Protein AF-0000000067841902 (afdb_homodimer)

Organism: Pseudomonas putida (strain ATCC 47054 / DSM 6125 / CFBP 8728 / NCIMB 11950 / KT2440) (NCBI:txid160488)

Nearest PDB structures (foldseek):
  2zc0-assembly1_A  TM=8.893E-01  e=3.489E-27  Thermococcus litoralis
  8tn2-assembly1_A  TM=8.831E-01  e=3.222E-26  Streptomyces hygroscopicus
  2gb3-assembly3_E  TM=8.102E-01  e=1.786E-22  Thermotoga maritima
  9kau-assembly1_B  TM=8.453E-01  e=4.635E-19  Bacillus cereus ATCC 14579
  5yhv-assembly1_D  TM=8.292E-01  e=5.454E-19  Mycobacterium tuberculosis H37Rv

Structure (mmCIF, N/CA/C/O backbone):
data_AF-0000000067841902-model_v1
#
loop_
_entity.id
_entity.type
_entity.pdbx_description
1 polymer 'Transcriptional regulator, GntR family'
#
loop_
_atom_site.group_PDB
_atom_site.id
_atom_site.type_symbol
_atom_site.label_atom_id
_atom_site.label_alt_id
_atom_site.label_comp_id
_atom_site.label_asym_id
_atom_site.label_entity_id
_atom_site.label_seq_id
_atom_site.pdbx_PDB_ins_code
_atom_site.Cartn_x
_atom_site.Cartn_y
_atom_site.Cartn_z
_atom_site.occupancy
_atom_site.B_iso_or_equiv
_atom_site.auth_seq_id
_atom_site.auth_comp_id
_atom_site.auth_asym_id
_atom_site.auth_atom_id
_atom_site.pdbx_PDB_model_num
ATOM 1 N N . MET A 1 1 ? -33.656 -18.562 22.078 1 69 1 MET A N 1
ATOM 2 C CA . MET A 1 1 ? -34.062 -18.328 20.703 1 69 1 MET A CA 1
ATOM 3 C C . MET A 1 1 ? -34.375 -16.859 20.469 1 69 1 MET A C 1
ATOM 5 O O . MET A 1 1 ? -34.781 -16.156 21.391 1 69 1 MET A O 1
ATOM 9 N N . PHE A 1 2 ? -33.844 -16.234 19.453 1 79.75 2 PHE A N 1
ATOM 10 C CA . PHE A 1 2 ? -34.125 -14.82 19.188 1 79.75 2 PHE A CA 1
ATOM 11 C C . PHE A 1 2 ? -35.312 -14.656 18.25 1 79.75 2 PHE A C 1
ATOM 13 O O . PHE A 1 2 ? -35.812 -15.641 17.703 1 79.75 2 PHE A O 1
ATOM 20 N N . GLU A 1 3 ? -35.969 -13.414 18.406 1 83.56 3 GLU A N 1
ATOM 21 C CA . GLU A 1 3 ? -37.125 -13.117 17.609 1 83.56 3 GLU A CA 1
ATOM 22 C C . GLU A 1 3 ? -36.75 -12.398 16.312 1 83.56 3 GLU A C 1
ATOM 24 O O . GLU A 1 3 ? -35.812 -11.609 16.281 1 83.56 3 GLU A O 1
ATOM 29 N N . LEU A 1 4 ? -37.406 -12.844 15.258 1 86.44 4 LEU A N 1
ATOM 30 C CA . LEU A 1 4 ? -37.25 -12.172 13.977 1 86.44 4 LEU A CA 1
ATOM 31 C C . LEU A 1 4 ? -38.406 -11.203 13.711 1 86.44 4 LEU A C 1
ATOM 33 O O . LEU A 1 4 ? -39.531 -11.484 14.07 1 86.44 4 LEU A O 1
ATOM 37 N N . HIS A 1 5 ? -38.094 -10.102 13.188 1 84.25 5 HIS A N 1
ATOM 38 C CA . HIS A 1 5 ? -39.094 -9.07 12.883 1 84.25 5 HIS A CA 1
ATOM 39 C C . HIS A 1 5 ? -39.125 -8.781 11.383 1 84.25 5 HIS A C 1
ATOM 41 O O . HIS A 1 5 ? -38.438 -7.879 10.906 1 84.25 5 HIS A O 1
ATOM 47 N N . PRO A 1 6 ? -39.969 -9.43 10.656 1 80.75 6 PRO A N 1
ATOM 48 C CA . PRO A 1 6 ? -40.031 -9.25 9.203 1 80.75 6 PRO A CA 1
ATOM 49 C C . PRO A 1 6 ? -40.375 -7.816 8.797 1 80.75 6 PRO A C 1
ATOM 51 O O . PRO A 1 6 ? -40.062 -7.395 7.684 1 80.75 6 PRO A O 1
ATOM 54 N N . ASP A 1 7 ? -40.906 -7.043 9.719 1 77.25 7 ASP A N 1
ATOM 55 C CA . ASP A 1 7 ? -41.344 -5.684 9.398 1 77.25 7 ASP A CA 1
ATOM 56 C C . ASP A 1 7 ? -40.25 -4.676 9.742 1 77.25 7 ASP A C 1
ATOM 58 O O . ASP A 1 7 ? -40.406 -3.473 9.531 1 77.25 7 ASP A O 1
ATOM 62 N N . SER A 1 8 ? -39.188 -5.246 10.219 1 76.88 8 SER A N 1
ATOM 63 C CA . SER A 1 8 ? -38.094 -4.379 10.578 1 76.88 8 SER A CA 1
ATOM 64 C C . SER A 1 8 ? -37.312 -3.918 9.344 1 76.88 8 SER A C 1
ATOM 66 O O . SER A 1 8 ? -37.375 -4.551 8.289 1 76.88 8 SER A O 1
ATOM 68 N N . SER A 1 9 ? -36.75 -2.754 9.383 1 77.25 9 SER A N 1
ATOM 69 C CA . SER A 1 9 ? -35.906 -2.232 8.32 1 77.25 9 SER A CA 1
ATOM 70 C C . SER A 1 9 ? -34.625 -3.078 8.148 1 77.25 9 SER A C 1
ATOM 72 O O . SER A 1 9 ? -34 -3.045 7.098 1 77.25 9 SER A O 1
ATOM 74 N N . THR A 1 10 ? -34.438 -3.949 9.055 1 76.69 10 THR A N 1
ATOM 75 C CA . THR A 1 10 ? -33.281 -4.832 8.984 1 76.69 10 THR A CA 1
ATOM 76 C C . THR A 1 10 ? -33.625 -6.113 8.234 1 76.69 10 THR A C 1
ATOM 78 O O . THR A 1 10 ? -34.562 -6.816 8.586 1 76.69 10 THR A O 1
ATOM 81 N N . PRO A 1 11 ? -32.938 -6.336 7.188 1 78.81 11 PRO A N 1
ATOM 82 C CA . PRO A 1 11 ? -33.219 -7.578 6.457 1 78.81 11 PRO A CA 1
ATOM 83 C C . PRO A 1 11 ? -33.188 -8.812 7.359 1 78.81 11 PRO A C 1
ATOM 85 O O . PRO A 1 11 ? -32.375 -8.867 8.305 1 78.81 11 PRO A O 1
ATOM 88 N N . LEU A 1 12 ? -34.031 -9.734 7.047 1 86.12 12 LEU A N 1
ATOM 89 C CA . LEU A 1 12 ? -34.188 -10.945 7.848 1 86.12 12 LEU A CA 1
ATOM 90 C C . LEU A 1 12 ? -32.875 -11.68 8.008 1 86.12 12 LEU A C 1
ATOM 92 O O . LEU A 1 12 ? -32.562 -12.203 9.078 1 86.12 12 LEU A O 1
ATOM 96 N N . VAL A 1 13 ? -32.094 -11.664 6.914 1 85.38 13 VAL A N 1
ATOM 97 C CA . VAL A 1 13 ? -30.781 -12.328 6.957 1 85.38 13 VAL A CA 1
ATOM 98 C C . VAL A 1 13 ? -29.938 -11.727 8.07 1 85.38 13 VAL A C 1
ATOM 100 O O . VAL A 1 13 ? -29.312 -12.453 8.852 1 85.38 13 VAL A O 1
ATOM 103 N N . ASN A 1 14 ? -29.922 -10.453 8.172 1 84.38 14 ASN A N 1
ATOM 104 C CA . ASN A 1 14 ? -29.141 -9.773 9.188 1 84.38 14 ASN A CA 1
ATOM 105 C C . ASN A 1 14 ? -29.672 -10.039 10.594 1 84.38 14 ASN A C 1
ATOM 107 O O . ASN A 1 14 ? -28.891 -10.156 11.547 1 84.38 14 ASN A O 1
ATOM 111 N N . GLN A 1 15 ? -30.922 -10.125 10.695 1 85.06 15 GLN A N 1
ATOM 112 C CA . GLN A 1 15 ? -31.531 -10.422 11.984 1 85.06 15 GLN A CA 1
ATOM 113 C C . GLN A 1 15 ? -31.125 -11.812 12.477 1 85.06 15 GLN A C 1
ATOM 115 O O . GLN A 1 15 ? -30.844 -12.008 13.656 1 85.06 15 GLN A O 1
ATOM 120 N N . ILE A 1 16 ? -31.094 -12.703 11.547 1 88.88 16 ILE A N 1
ATOM 121 C CA . ILE A 1 16 ? -30.703 -14.07 11.883 1 88.88 16 ILE A CA 1
ATOM 122 C C . ILE A 1 16 ? -29.25 -14.078 12.344 1 88.88 16 ILE A C 1
ATOM 124 O O . ILE A 1 16 ? -28.922 -14.672 13.375 1 88.88 16 ILE A O 1
ATOM 128 N N . ILE A 1 17 ? -28.469 -13.422 11.562 1 85.81 17 ILE A N 1
ATOM 129 C CA . ILE A 1 17 ? -27.031 -13.367 11.883 1 85.81 17 ILE A CA 1
ATOM 130 C C . ILE A 1 17 ? -26.844 -12.742 13.258 1 85.81 17 ILE A C 1
ATOM 132 O O . ILE A 1 17 ? -26.125 -13.305 14.102 1 85.81 17 ILE A O 1
ATOM 136 N N . ASP A 1 18 ? -27.469 -11.625 13.461 1 82.62 18 ASP A N 1
ATOM 137 C CA . ASP A 1 18 ? -27.344 -10.93 14.742 1 82.62 18 ASP A CA 1
ATOM 138 C C . ASP A 1 18 ? -27.875 -11.789 15.891 1 82.62 18 ASP A C 1
ATOM 140 O O . ASP A 1 18 ? -27.266 -11.82 16.969 1 82.62 18 ASP A O 1
ATOM 144 N N . GLY A 1 19 ? -28.984 -12.375 15.688 1 87.12 19 GLY A N 1
ATOM 145 C CA . GLY A 1 19 ? -29.562 -13.242 16.688 1 87.12 19 GLY A CA 1
ATOM 146 C C . GLY A 1 19 ? -28.656 -14.398 17.078 1 87.12 19 GLY A C 1
ATOM 147 O O . GLY A 1 19 ? -28.438 -14.648 18.266 1 87.12 19 GLY A O 1
ATOM 148 N N . LEU A 1 20 ? -28.109 -15.062 16.109 1 88.19 20 LEU A N 1
ATOM 149 C CA . LEU A 1 20 ? -27.219 -16.188 16.391 1 88.19 20 LEU A CA 1
ATOM 150 C C . LEU A 1 20 ? -25.922 -15.719 17.031 1 88.19 20 LEU A C 1
ATOM 152 O O . LEU A 1 20 ? -25.406 -16.375 17.953 1 88.19 20 LEU A O 1
ATOM 156 N N . ARG A 1 21 ? -25.453 -14.609 16.516 1 85.12 21 ARG A N 1
ATOM 157 C CA . ARG A 1 21 ? -24.25 -14.023 17.109 1 85.12 21 ARG A CA 1
ATOM 158 C C . ARG A 1 21 ? -24.453 -13.758 18.609 1 85.12 21 ARG A C 1
ATOM 160 O O . ARG A 1 21 ? -23.578 -14.031 19.422 1 85.12 21 ARG A O 1
ATOM 167 N N . GLU A 1 22 ? -25.578 -13.211 18.844 1 82.5 22 GLU A N 1
ATOM 168 C CA . GLU A 1 22 ? -25.906 -12.914 20.25 1 82.5 22 GLU A CA 1
ATOM 169 C C . GLU A 1 22 ? -25.953 -14.188 21.078 1 82.5 22 GLU A C 1
ATOM 171 O O . GLU A 1 22 ? -25.453 -14.211 22.219 1 82.5 22 GLU A O 1
ATOM 176 N N . LEU A 1 23 ? -26.5 -15.203 20.578 1 87.31 23 LEU A N 1
ATOM 177 C CA . LEU A 1 23 ? -26.594 -16.469 21.297 1 87.31 23 LEU A CA 1
ATOM 178 C C . LEU A 1 23 ? -25.203 -17.078 21.516 1 87.31 23 LEU A C 1
ATOM 180 O O . LEU A 1 23 ? -24.953 -17.688 22.547 1 87.31 23 LEU A O 1
ATOM 184 N N . ILE A 1 24 ? -24.375 -16.828 20.562 1 83.31 24 ILE A N 1
ATOM 185 C CA . ILE A 1 24 ? -23.016 -17.344 20.672 1 83.31 24 ILE A CA 1
ATOM 186 C C . ILE A 1 24 ? -22.219 -16.516 21.672 1 83.31 24 ILE A C 1
ATOM 188 O O . ILE A 1 24 ? -21.531 -17.062 22.531 1 83.31 24 ILE A O 1
ATOM 192 N N . ASP A 1 25 ? -22.406 -15.219 21.594 1 77 25 ASP A N 1
ATOM 193 C CA . ASP A 1 25 ? -21.656 -14.289 22.438 1 77 25 ASP A CA 1
ATOM 194 C C . ASP A 1 25 ? -22.047 -14.445 23.906 1 77 25 ASP A C 1
ATOM 196 O O . ASP A 1 25 ? -21.188 -14.344 24.781 1 77 25 ASP A O 1
ATOM 200 N N . ASN A 1 26 ? -23.297 -14.719 24.062 1 77.81 26 ASN A N 1
ATOM 201 C CA . ASN A 1 26 ? -23.781 -14.852 25.438 1 77.81 26 ASN A CA 1
ATOM 202 C C . ASN A 1 26 ? -23.688 -16.297 25.922 1 77.81 26 ASN A C 1
ATOM 204 O O . ASN A 1 26 ? -24.219 -16.625 26.984 1 77.81 26 ASN A O 1
ATOM 208 N N . GLN A 1 27 ? -23.078 -17.172 25.109 1 80.88 27 GLN A N 1
ATOM 209 C CA . GLN A 1 27 ? -22.75 -18.562 25.422 1 80.88 27 GLN A CA 1
ATOM 210 C C . GLN A 1 27 ? -24 -19.391 25.594 1 80.88 27 GLN A C 1
ATOM 212 O O . GLN A 1 27 ? -23.984 -20.438 26.25 1 80.88 27 GLN A O 1
ATOM 217 N N . THR A 1 28 ? -25.109 -18.859 25.172 1 83.38 28 THR A N 1
ATOM 218 C CA . THR A 1 28 ? -26.297 -19.703 25.062 1 83.38 28 THR A CA 1
ATOM 219 C C . THR A 1 28 ? -26.031 -20.859 24.094 1 83.38 28 THR A C 1
ATOM 221 O O . THR A 1 28 ? -26.438 -21.984 24.344 1 83.38 28 THR A O 1
ATOM 224 N N . LEU A 1 29 ? -25.438 -20.453 23.016 1 85.94 29 LEU A N 1
ATOM 225 C CA . LEU A 1 29 ? -24.875 -21.453 22.125 1 85.94 29 LEU A CA 1
ATOM 226 C C . LEU A 1 29 ? -23.391 -21.641 22.391 1 85.94 29 LEU A C 1
ATOM 228 O O . LEU A 1 29 ? -22.578 -20.766 22.109 1 85.94 29 LEU A O 1
ATOM 232 N N . LYS A 1 30 ? -23 -22.672 23 1 81.5 30 LYS A N 1
ATOM 233 C CA . LYS A 1 30 ? -21.625 -22.953 23.422 1 81.5 30 LYS A CA 1
ATOM 234 C C . LYS A 1 30 ? -20.766 -23.344 22.219 1 81.5 30 LYS A C 1
ATOM 236 O O . LYS A 1 30 ? -21.281 -23.812 21.203 1 81.5 30 LYS A O 1
ATOM 241 N N . PRO A 1 31 ? -19.484 -23.062 22.359 1 81.12 31 PRO A N 1
ATOM 242 C CA . PRO A 1 31 ? -18.578 -23.531 21.297 1 81.12 31 PRO A CA 1
ATOM 243 C C . PRO A 1 31 ? -18.734 -25.016 21 1 81.12 31 PRO A C 1
ATOM 245 O O . PRO A 1 31 ? -18.797 -25.828 21.922 1 81.12 31 PRO A O 1
ATOM 248 N N . GLY A 1 32 ? -18.922 -25.266 19.703 1 83.56 32 GLY A N 1
ATOM 249 C CA . GLY A 1 32 ? -19.047 -26.656 19.281 1 83.56 32 GLY A CA 1
ATOM 250 C C . GLY A 1 32 ? -20.5 -27.125 19.219 1 83.56 32 GLY A C 1
ATOM 251 O O . GLY A 1 32 ? -20.781 -28.203 18.703 1 83.56 32 GLY A O 1
ATOM 252 N N . ALA A 1 33 ? -21.406 -26.375 19.734 1 87.81 33 ALA A N 1
ATOM 253 C CA . ALA A 1 33 ? -22.812 -26.75 19.766 1 87.81 33 ALA A CA 1
ATOM 254 C C . ALA A 1 33 ? -23.406 -26.781 18.359 1 87.81 33 ALA A C 1
ATOM 256 O O . ALA A 1 33 ? -23.062 -25.953 17.516 1 87.81 33 ALA A O 1
ATOM 257 N N . LYS A 1 34 ? -24.172 -27.781 18.109 1 90.88 34 LYS A N 1
ATOM 258 C CA . LYS A 1 34 ? -24.859 -27.859 16.828 1 90.88 34 LYS A CA 1
ATOM 259 C C . LYS A 1 34 ? -26.016 -26.859 16.75 1 90.88 34 LYS A C 1
ATOM 261 O O . LYS A 1 34 ? -26.781 -26.719 17.703 1 90.88 34 LYS A O 1
ATOM 266 N N . VAL A 1 35 ? -26.078 -26.141 15.672 1 91 35 VAL A N 1
ATOM 267 C CA . VAL A 1 35 ? -27.188 -25.234 15.453 1 91 35 VAL A CA 1
ATOM 268 C C . VAL A 1 35 ? -28.25 -25.906 14.602 1 91 35 VAL A C 1
ATOM 270 O O . VAL A 1 35 ? -27.984 -26.922 13.938 1 91 35 VAL A O 1
ATOM 273 N N . PRO A 1 36 ? -29.5 -25.406 14.68 1 90.44 36 PRO A N 1
ATOM 274 C CA . PRO A 1 36 ? -30.547 -26.031 13.875 1 90.44 36 PRO A CA 1
ATOM 275 C C . PRO A 1 36 ? -30.188 -26.125 12.391 1 90.44 36 PRO A C 1
ATOM 277 O O . PRO A 1 36 ? -29.469 -25.266 11.875 1 90.44 36 PRO A O 1
ATOM 280 N N . SER A 1 37 ? -30.547 -27.234 11.812 1 90.25 37 SER A N 1
ATOM 281 C CA . SER A 1 37 ? -30.359 -27.359 10.375 1 90.25 37 SER A CA 1
ATOM 282 C C . SER A 1 37 ? -31.078 -26.234 9.625 1 90.25 37 SER A C 1
ATOM 284 O O . SER A 1 37 ? -31.938 -25.562 10.188 1 90.25 37 SER A O 1
ATOM 286 N N . ILE A 1 38 ? -30.688 -26.031 8.445 1 90.5 38 ILE A N 1
ATOM 287 C CA . ILE A 1 38 ? -31.25 -24.984 7.613 1 90.5 38 ILE A CA 1
ATOM 288 C C . ILE A 1 38 ? -32.781 -25.156 7.531 1 90.5 38 ILE A C 1
ATOM 290 O O . ILE A 1 38 ? -33.531 -24.188 7.738 1 90.5 38 ILE A O 1
ATOM 294 N N . ARG A 1 39 ? -33.25 -26.391 7.289 1 88.5 39 ARG A N 1
ATOM 295 C CA . ARG A 1 39 ? -34.688 -26.672 7.156 1 88.5 39 ARG A CA 1
ATOM 296 C C . ARG A 1 39 ? -35.406 -26.5 8.492 1 88.5 39 ARG A C 1
ATOM 298 O O . ARG A 1 39 ? -36.5 -25.922 8.547 1 88.5 39 ARG A O 1
ATOM 305 N N . ALA A 1 40 ? -34.781 -26.953 9.531 1 91.69 40 ALA A N 1
ATOM 306 C CA . ALA A 1 40 ? -35.375 -26.844 10.852 1 91.69 40 ALA A CA 1
ATOM 307 C C . ALA A 1 40 ? -35.5 -25.391 11.281 1 91.69 40 ALA A C 1
ATOM 309 O O . ALA A 1 40 ? -36.531 -24.984 11.852 1 91.69 40 ALA A O 1
ATOM 310 N N . PHE A 1 41 ? -34.438 -24.594 11.031 1 92.94 41 PHE A N 1
ATOM 311 C CA . PHE A 1 41 ? -34.469 -23.188 11.383 1 92.94 41 PHE A CA 1
ATOM 312 C C . PHE A 1 41 ? -35.562 -22.453 10.602 1 92.94 41 PHE A C 1
ATOM 314 O O . PHE A 1 41 ? -36.312 -21.672 11.172 1 92.94 41 PHE A O 1
ATOM 321 N N . ALA A 1 42 ? -35.531 -22.672 9.328 1 91.94 42 ALA A N 1
ATOM 322 C CA . ALA A 1 42 ? -36.5 -22.031 8.461 1 91.94 42 ALA A CA 1
ATOM 323 C C . ALA A 1 42 ? -37.938 -22.328 8.93 1 91.94 42 ALA A C 1
ATOM 325 O O . ALA A 1 42 ? -38.781 -21.438 8.953 1 91.94 42 ALA A O 1
ATOM 326 N N . ALA A 1 43 ? -38.156 -23.562 9.312 1 90.12 43 ALA A N 1
ATOM 327 C CA . ALA A 1 43 ? -39.469 -23.984 9.789 1 90.12 43 ALA A CA 1
ATOM 328 C C . ALA A 1 43 ? -39.812 -23.312 11.117 1 90.12 43 ALA A C 1
ATOM 330 O O . ALA A 1 43 ? -40.938 -22.828 11.312 1 90.12 43 ALA A O 1
ATOM 331 N N . SER A 1 44 ? -38.875 -23.266 11.977 1 89.88 44 SER A N 1
ATOM 332 C CA . SER A 1 44 ? -39.094 -22.75 13.32 1 89.88 44 SER A CA 1
ATOM 333 C C . SER A 1 44 ? -39.344 -21.25 13.289 1 89.88 44 SER A C 1
ATOM 335 O O . SER A 1 44 ? -40.125 -20.734 14.102 1 89.88 44 SER A O 1
ATOM 337 N N . TYR A 1 45 ? -38.719 -20.547 12.375 1 89.81 45 TYR A N 1
ATOM 338 C CA . TYR A 1 45 ? -38.812 -19.094 12.383 1 89.81 45 TYR A CA 1
ATOM 339 C C . TYR A 1 45 ? -39.688 -18.594 11.227 1 89.81 45 TYR A C 1
ATOM 341 O O . TYR A 1 45 ? -39.844 -17.391 11.039 1 89.81 45 TYR A O 1
ATOM 349 N N . SER A 1 46 ? -40.219 -19.547 10.484 1 88 46 SER A N 1
ATOM 350 C CA . SER A 1 46 ? -41.094 -19.25 9.359 1 88 46 SER A CA 1
ATOM 351 C C . SER A 1 46 ? -40.438 -18.281 8.375 1 88 46 SER A C 1
ATOM 353 O O . SER A 1 46 ? -41 -17.266 8.016 1 88 46 SER A O 1
ATOM 355 N N . VAL A 1 47 ? -39.188 -18.609 7.992 1 90 47 VAL A N 1
ATOM 356 C CA . VAL A 1 47 ? -38.469 -17.859 6.984 1 90 47 VAL A CA 1
ATOM 357 C C . VAL A 1 47 ? -38.031 -18.781 5.852 1 90 47 VAL A C 1
ATOM 359 O O . VAL A 1 47 ? -38.094 -20.016 5.984 1 90 47 VAL A O 1
ATOM 362 N N . SER A 1 48 ? -37.781 -18.203 4.734 1 89 48 SER A N 1
ATOM 363 C CA . SER A 1 48 ? -37.344 -19 3.584 1 89 48 SER A CA 1
ATOM 364 C C . SER A 1 48 ? -36.031 -19.719 3.859 1 89 48 SER A C 1
ATOM 366 O O . SER A 1 48 ? -35.188 -19.219 4.605 1 89 48 SER A O 1
ATOM 368 N N . THR A 1 49 ? -35.906 -20.953 3.279 1 89.31 49 THR A N 1
ATOM 369 C CA . THR A 1 49 ? -34.656 -21.703 3.391 1 89.31 49 THR A CA 1
ATOM 370 C C . THR A 1 49 ? -33.5 -20.906 2.777 1 89.31 49 THR A C 1
ATOM 372 O O . THR A 1 49 ? -32.344 -20.984 3.248 1 89.31 49 THR A O 1
ATOM 375 N N . PHE A 1 50 ? -33.812 -20.109 1.82 1 86.25 50 PHE A N 1
ATOM 376 C CA . PHE A 1 50 ? -32.781 -19.297 1.166 1 86.25 50 PHE A CA 1
ATOM 377 C C . PHE A 1 50 ? -32.219 -18.266 2.129 1 86.25 50 PHE A C 1
ATOM 379 O O . PHE A 1 50 ? -31.016 -18.016 2.141 1 86.25 50 PHE A O 1
ATOM 386 N N . THR A 1 51 ? -33.094 -17.672 2.834 1 87.38 51 THR A N 1
ATOM 387 C CA . THR A 1 51 ? -32.719 -16.672 3.826 1 87.38 51 THR A CA 1
ATOM 388 C C . THR A 1 51 ? -31.797 -17.297 4.883 1 87.38 51 THR A C 1
ATOM 390 O O . THR A 1 51 ? -30.797 -16.688 5.285 1 87.38 51 THR A O 1
ATOM 393 N N . VAL A 1 52 ? -32.094 -18.516 5.301 1 88.62 52 VAL A N 1
ATOM 394 C CA . VAL A 1 52 ? -31.328 -19.203 6.328 1 88.62 52 VAL A CA 1
ATOM 395 C C . VAL A 1 52 ? -29.969 -19.641 5.762 1 88.62 52 VAL A C 1
ATOM 397 O O . VAL A 1 52 ? -28.938 -19.5 6.426 1 88.62 52 VAL A O 1
ATOM 400 N N . VAL A 1 53 ? -30.031 -20.141 4.535 1 84.06 53 VAL A N 1
ATOM 401 C CA . VAL A 1 53 ? -28.797 -20.547 3.883 1 84.06 53 VAL A CA 1
ATOM 402 C C . VAL A 1 53 ? -27.844 -19.359 3.805 1 84.06 53 VAL A C 1
ATOM 404 O O . VAL A 1 53 ? -26.656 -19.469 4.141 1 84.06 53 VAL A O 1
ATOM 407 N N . GLU A 1 54 ? -28.375 -18.266 3.352 1 81.12 54 GLU A N 1
ATOM 408 C CA . GLU A 1 54 ? -27.562 -17.047 3.262 1 81.12 54 GLU A CA 1
ATOM 409 C C . GLU A 1 54 ? -27 -16.656 4.625 1 81.12 54 GLU A C 1
ATOM 411 O O . GLU A 1 54 ? -25.828 -16.297 4.742 1 81.12 54 GLU A O 1
ATOM 416 N N . ALA A 1 55 ? -27.797 -16.641 5.645 1 83.44 55 ALA A N 1
ATOM 417 C CA . ALA A 1 55 ? -27.375 -16.297 6.996 1 83.44 55 ALA A CA 1
ATOM 418 C C . ALA A 1 55 ? -26.281 -17.25 7.488 1 83.44 55 ALA A C 1
ATOM 420 O O . ALA A 1 55 ? -25.266 -16.812 8.023 1 83.44 55 ALA A O 1
ATOM 421 N N . TYR A 1 56 ? -26.531 -18.578 7.281 1 85.44 56 TYR A N 1
ATOM 422 C CA . TYR A 1 56 ? -25.578 -19.578 7.723 1 85.44 56 TYR A CA 1
ATOM 423 C C . TYR A 1 56 ? -24.266 -19.453 6.965 1 85.44 56 TYR A C 1
ATOM 425 O O . TYR A 1 56 ? -23.188 -19.562 7.555 1 85.44 56 TYR A O 1
ATOM 433 N N . ASP A 1 57 ? -24.438 -19.156 5.703 1 79.81 57 ASP A N 1
ATOM 434 C CA . ASP A 1 57 ? -23.234 -18.953 4.891 1 79.81 57 ASP A CA 1
ATOM 435 C C . ASP A 1 57 ? -22.422 -17.766 5.391 1 79.81 57 ASP A C 1
ATOM 437 O O . ASP A 1 57 ? -21.188 -17.828 5.469 1 79.81 57 ASP A O 1
ATOM 441 N N . ARG A 1 58 ? -23.094 -16.719 5.695 1 77.44 58 ARG A N 1
ATOM 442 C CA . ARG A 1 58 ? -22.422 -15.523 6.207 1 77.44 58 ARG A CA 1
ATOM 443 C C . ARG A 1 58 ? -21.812 -15.781 7.582 1 77.44 58 ARG A C 1
ATOM 445 O O . ARG A 1 58 ? -20.719 -15.305 7.879 1 77.44 58 ARG A O 1
ATOM 452 N N . LEU A 1 59 ? -22.484 -16.484 8.43 1 80.56 59 LEU A N 1
ATOM 453 C CA . LEU A 1 59 ? -21.984 -16.828 9.758 1 80.56 59 LEU A CA 1
ATOM 454 C C . LEU A 1 59 ? -20.75 -17.719 9.648 1 80.56 59 LEU A C 1
ATOM 456 O O . LEU A 1 59 ? -19.812 -17.594 10.445 1 80.56 59 LEU A O 1
ATOM 460 N N . VAL A 1 60 ? -20.734 -18.625 8.656 1 76.38 60 VAL A N 1
ATOM 461 C CA . VAL A 1 60 ? -19.578 -19.469 8.398 1 76.38 60 VAL A CA 1
ATOM 462 C C . VAL A 1 60 ? -18.422 -18.609 7.895 1 76.38 60 VAL A C 1
ATOM 464 O O . VAL A 1 60 ? -17.281 -18.766 8.344 1 76.38 60 VAL A O 1
ATOM 467 N N . ALA A 1 61 ? -18.812 -17.766 7.059 1 71.19 61 ALA A N 1
ATOM 468 C CA . ALA A 1 61 ? -17.797 -16.875 6.504 1 71.19 61 ALA A CA 1
ATOM 469 C C . ALA A 1 61 ? -17.156 -16.016 7.598 1 71.19 61 ALA A C 1
ATOM 471 O O . ALA A 1 61 ? -15.977 -15.695 7.527 1 71.19 61 ALA A O 1
ATOM 472 N N . GLN A 1 62 ? -17.984 -15.664 8.602 1 68.56 62 GLN A N 1
ATOM 473 C CA . GLN A 1 62 ? -17.516 -14.828 9.703 1 68.56 62 GLN A CA 1
ATOM 474 C C . GLN A 1 62 ? -16.812 -15.664 10.766 1 68.56 62 GLN A C 1
ATOM 476 O O . GLN A 1 62 ? -16.344 -15.133 11.773 1 68.56 62 GLN A O 1
ATOM 481 N N . GLY A 1 63 ? -16.766 -16.984 10.539 1 68.44 63 GLY A N 1
ATOM 482 C CA . GLY A 1 63 ? -16.078 -17.891 11.461 1 68.44 63 GLY A CA 1
ATOM 483 C C . GLY A 1 63 ? -16.906 -18.219 12.688 1 68.44 63 GLY A C 1
ATOM 484 O O . GLY A 1 63 ? -16.391 -18.828 13.641 1 68.44 63 GLY A O 1
ATOM 485 N N . LEU A 1 64 ? -18.109 -17.812 12.773 1 76.12 64 LEU A N 1
ATOM 486 C CA . LEU A 1 64 ? -18.953 -18.078 13.938 1 76.12 64 LEU A CA 1
ATOM 487 C C . LEU A 1 64 ? -19.531 -19.484 13.875 1 76.12 64 LEU A C 1
ATOM 489 O O . LEU A 1 64 ? -19.734 -20.109 14.914 1 76.12 64 LEU A O 1
ATOM 493 N N . LEU A 1 65 ? -19.797 -20.016 12.641 1 81.31 65 LEU A N 1
ATOM 494 C CA . LEU A 1 65 ? -20.266 -21.375 12.43 1 81.31 65 LEU A CA 1
ATOM 495 C C . LEU A 1 65 ? -19.297 -22.172 11.562 1 81.31 65 LEU A C 1
ATOM 497 O O . LEU A 1 65 ? -18.5 -21.578 10.828 1 81.31 65 LEU A O 1
ATOM 501 N N . VAL A 1 66 ? -19.125 -23.391 11.742 1 80.5 66 VAL A N 1
ATOM 502 C CA . VAL A 1 66 ? -18.406 -24.312 10.859 1 80.5 66 VAL A CA 1
ATOM 503 C C . VAL A 1 66 ? -19.375 -25.328 10.258 1 80.5 66 VAL A C 1
ATOM 505 O O . VAL A 1 66 ? -20.266 -25.812 10.945 1 80.5 66 VAL A O 1
ATOM 508 N N . SER A 1 67 ? -19.297 -25.516 8.898 1 79.31 67 SER A N 1
ATOM 509 C CA . SER A 1 67 ? -20.094 -26.531 8.242 1 79.31 67 SER A CA 1
ATOM 510 C C . SER A 1 67 ? -19.359 -27.875 8.219 1 79.31 67 SER A C 1
ATOM 512 O O . SER A 1 67 ? -18.172 -27.938 7.871 1 79.31 67 SER A O 1
ATOM 514 N N . ARG A 1 68 ? -19.875 -28.859 8.766 1 75 68 ARG A N 1
ATOM 515 C CA . ARG A 1 68 ? -19.297 -30.203 8.766 1 75 68 ARG A CA 1
ATOM 516 C C . ARG A 1 68 ? -20.125 -31.141 7.898 1 75 68 ARG A C 1
ATOM 518 O O . ARG A 1 68 ? -21.016 -31.828 8.398 1 75 68 ARG A O 1
ATOM 525 N N . GLY A 1 69 ? -19.781 -31.141 6.582 1 66.69 69 GLY A N 1
ATOM 526 C CA . GLY A 1 69 ? -20.375 -32.062 5.633 1 66.69 69 GLY A CA 1
ATOM 527 C C . GLY A 1 69 ? -21.859 -32.25 5.863 1 66.69 69 GLY A C 1
ATOM 528 O O . GLY A 1 69 ? -22.641 -31.297 5.883 1 66.69 69 GLY A O 1
ATOM 529 N N . ASN A 1 70 ? -22.266 -33.531 6.055 1 74.94 70 ASN A N 1
ATOM 530 C CA . ASN A 1 70 ? -23.656 -33.938 6.227 1 74.94 70 ASN A CA 1
ATOM 531 C C . ASN A 1 70 ? -24.094 -33.875 7.688 1 74.94 70 ASN A C 1
ATOM 533 O O . ASN A 1 70 ? -25.25 -34.125 8.008 1 74.94 70 ASN A O 1
ATOM 537 N N . ALA A 1 71 ? -23.188 -33.375 8.531 1 77.94 71 ALA A N 1
ATOM 538 C CA . ALA A 1 71 ? -23.5 -33.375 9.961 1 77.94 71 ALA A CA 1
ATOM 539 C C . ALA A 1 71 ? -24.188 -32.062 10.359 1 77.94 71 ALA A C 1
ATOM 541 O O . ALA A 1 71 ? -24.859 -32 11.391 1 77.94 71 ALA A O 1
ATOM 542 N N . GLY A 1 72 ? -24.047 -31.094 9.523 1 86.75 72 GLY A N 1
ATOM 543 C CA . GLY A 1 72 ? -24.734 -29.844 9.812 1 86.75 72 GLY A CA 1
ATOM 544 C C . GLY A 1 72 ? -23.812 -28.703 10.156 1 86.75 72 GLY A C 1
ATOM 545 O O . GLY A 1 72 ? -22.656 -28.688 9.719 1 86.75 72 GLY A O 1
ATOM 546 N N . PHE A 1 73 ? -24.281 -27.641 10.828 1 89.38 73 PHE A N 1
ATOM 547 C CA . PHE A 1 73 ? -23.562 -26.422 11.203 1 89.38 73 PHE A CA 1
ATOM 548 C C . PHE A 1 73 ? -23.328 -26.375 12.711 1 89.38 73 PHE A C 1
ATOM 550 O O . PHE A 1 73 ? -24.219 -26.734 13.484 1 89.38 73 PHE A O 1
ATOM 557 N N . PHE A 1 74 ? -22.156 -26.016 13.164 1 88.75 74 PHE A N 1
ATOM 558 C CA . PHE A 1 74 ? -21.766 -25.953 14.57 1 88.75 74 PHE A CA 1
ATOM 559 C C . PHE A 1 74 ? -21.141 -24.609 14.914 1 88.75 74 PHE A C 1
ATOM 561 O O . PHE A 1 74 ? -20.547 -23.953 14.055 1 88.75 74 PHE A O 1
ATOM 568 N N . VAL A 1 75 ? -21.391 -24.156 16.156 1 84.62 75 VAL A N 1
ATOM 569 C CA . VAL A 1 75 ? -20.672 -22.969 16.625 1 84.62 75 VAL A CA 1
ATOM 570 C C . VAL A 1 75 ? -19.172 -23.25 16.641 1 84.62 75 VAL A C 1
ATOM 572 O O . VAL A 1 75 ? -18.719 -24.266 17.172 1 84.62 75 VAL A O 1
ATOM 575 N N . ASN A 1 76 ? -18.484 -22.375 15.969 1 78.06 76 ASN A N 1
ATOM 576 C CA . ASN A 1 76 ? -17.047 -22.531 15.883 1 78.06 76 ASN A CA 1
ATOM 577 C C . ASN A 1 76 ? -16.391 -22.484 17.266 1 78.06 76 ASN A C 1
ATOM 579 O O . ASN A 1 76 ? -16.625 -21.531 18.016 1 78.06 76 ASN A O 1
ATOM 583 N N . ARG A 1 77 ? -15.664 -23.469 17.719 1 64.62 77 ARG A N 1
ATOM 584 C CA . ARG A 1 77 ? -15 -23.531 19.016 1 64.62 77 ARG A CA 1
ATOM 585 C C . ARG A 1 77 ? -13.961 -22.422 19.141 1 64.62 77 ARG A C 1
ATOM 587 O O . ARG A 1 77 ? -13.766 -21.859 20.219 1 64.62 77 ARG A O 1
ATOM 594 N N . ALA A 1 78 ? -13.258 -22.172 18.141 1 52.56 78 ALA A N 1
ATOM 595 C CA . ALA A 1 78 ? -12.102 -21.281 18.203 1 52.56 78 ALA A CA 1
ATOM 596 C C . ALA A 1 78 ? -12.539 -19.828 18.266 1 52.56 78 ALA A C 1
ATOM 598 O O . ALA A 1 78 ? -11.758 -18.953 18.641 1 52.56 78 ALA A O 1
ATOM 599 N N . ALA A 1 79 ? -13.75 -19.469 17.906 1 45.94 79 ALA A N 1
ATOM 600 C CA . ALA A 1 79 ? -14.156 -18.078 17.766 1 45.94 79 ALA A CA 1
ATOM 601 C C . ALA A 1 79 ? -14.125 -17.359 19.125 1 45.94 79 ALA A C 1
ATOM 603 O O . ALA A 1 79 ? -13.758 -16.188 19.203 1 45.94 79 ALA A O 1
ATOM 604 N N . GLY A 1 80 ? -14.766 -17.938 20.141 1 40.84 80 GLY A N 1
ATOM 605 C CA . GLY A 1 80 ? -14.852 -17.281 21.438 1 40.84 80 GLY A CA 1
ATOM 606 C C . GLY A 1 80 ? -13.508 -17.109 22.109 1 40.84 80 GLY A C 1
ATOM 607 O O . GLY A 1 80 ? -13.273 -16.125 22.797 1 40.84 80 GLY A O 1
ATOM 608 N N . GLU A 1 81 ? -12.695 -18.047 21.984 1 41.56 81 GLU A N 1
ATOM 609 C CA . GLU A 1 81 ? -11.438 -17.984 22.734 1 41.56 81 GLU A CA 1
ATOM 610 C C . GLU A 1 81 ? -10.5 -16.938 22.141 1 41.56 81 GLU A C 1
ATOM 612 O O . GLU A 1 81 ? -9.727 -16.312 22.875 1 41.56 81 GLU A O 1
ATOM 617 N N . LEU A 1 82 ? -10.617 -16.797 20.953 1 37.69 82 LEU A N 1
ATOM 618 C CA . LEU A 1 82 ? -9.633 -15.93 20.312 1 37.69 82 LEU A CA 1
ATOM 619 C C . LEU A 1 82 ? -9.938 -14.461 20.578 1 37.69 82 LEU A C 1
ATOM 621 O O . LEU A 1 82 ? -9.023 -13.656 20.781 1 37.69 82 LEU A O 1
ATOM 625 N N . LEU A 1 83 ? -11.234 -14.133 20.609 1 36.69 83 LEU A N 1
ATOM 626 C CA . LEU A 1 83 ? -11.562 -12.742 20.875 1 36.69 83 LEU A CA 1
ATOM 627 C C . LEU A 1 83 ? -11.273 -12.375 22.328 1 36.69 83 LEU A C 1
ATOM 629 O O . LEU A 1 83 ? -10.883 -11.242 22.625 1 36.69 83 LEU A O 1
ATOM 633 N N . GLU A 1 84 ? -11.539 -13.266 23.234 1 37.19 84 GLU A N 1
ATOM 634 C CA . GLU A 1 84 ? -11.391 -12.977 24.656 1 37.19 84 GLU A CA 1
ATOM 635 C C . GLU A 1 84 ? -9.922 -12.773 25.016 1 37.19 84 GLU A C 1
ATOM 637 O O . GLU A 1 84 ? -9.602 -11.984 25.906 1 37.19 84 GLU A O 1
ATOM 642 N N . GLN A 1 85 ? -9.094 -13.625 24.5 1 35.78 85 GLN A N 1
ATOM 643 C CA . GLN A 1 85 ? -7.703 -13.516 24.938 1 35.78 85 GLN A CA 1
ATOM 644 C C . GLN A 1 85 ? -7.086 -12.195 24.484 1 35.78 85 GLN A C 1
ATOM 646 O O . GLN A 1 85 ? -5.996 -11.836 24.938 1 35.78 85 GLN A O 1
ATOM 651 N N . HIS A 1 86 ? -7.602 -11.664 23.5 1 36.03 86 HIS A N 1
ATOM 652 C CA . HIS A 1 86 ? -7 -10.453 22.953 1 36.03 86 HIS A CA 1
ATOM 653 C C . HIS A 1 86 ? -7.164 -9.281 23.922 1 36.03 86 HIS A C 1
ATOM 655 O O . HIS A 1 86 ? -6.477 -8.266 23.797 1 36.03 86 HIS A O 1
ATOM 661 N N . ASN A 1 87 ? -8.281 -9.398 24.672 1 33.03 87 ASN A N 1
ATOM 662 C CA . ASN A 1 87 ? -8.492 -8.227 25.531 1 33.03 87 ASN A CA 1
ATOM 663 C C . ASN A 1 87 ? -7.477 -8.172 26.656 1 33.03 87 ASN A C 1
ATOM 665 O O . ASN A 1 87 ? -7.379 -7.16 27.359 1 33.03 87 ASN A O 1
ATOM 669 N N . THR A 1 88 ? -7.062 -9.359 27.109 1 32.31 88 THR A N 1
ATOM 670 C CA . THR A 1 88 ? -6.453 -9.227 28.422 1 32.31 88 THR A CA 1
ATOM 671 C C . THR A 1 88 ? -5.047 -8.641 28.312 1 32.31 88 THR A C 1
ATOM 673 O O . THR A 1 88 ? -4.645 -7.816 29.141 1 32.31 88 THR A O 1
ATOM 676 N N . GLU A 1 89 ? -4.02 -9.445 27.797 1 30.75 89 GLU A N 1
ATOM 677 C CA . GLU A 1 89 ? -2.713 -9.141 28.375 1 30.75 89 GLU A CA 1
ATOM 678 C C . GLU A 1 89 ? -2.07 -7.949 27.672 1 30.75 89 GLU A C 1
ATOM 680 O O . GLU A 1 89 ? -1.259 -8.125 26.75 1 30.75 89 GLU A O 1
ATOM 685 N N . ALA A 1 90 ? -2.754 -7.055 27.203 1 32.84 90 ALA A N 1
ATOM 686 C CA . ALA A 1 90 ? -2.018 -5.84 26.859 1 32.84 90 ALA A CA 1
ATOM 687 C C . ALA A 1 90 ? -1.035 -5.465 27.969 1 32.84 90 ALA A C 1
ATOM 689 O O . ALA A 1 90 ? -1.432 -5.262 29.109 1 32.84 90 ALA A O 1
ATOM 690 N N . ASP A 1 91 ? 0.066 -6.129 27.953 1 29.59 91 ASP A N 1
ATOM 691 C CA . ASP A 1 91 ? 1.058 -5.66 28.906 1 29.59 91 ASP A CA 1
ATOM 692 C C . ASP A 1 91 ? 0.975 -4.145 29.094 1 29.59 91 ASP A C 1
ATOM 694 O O . ASP A 1 91 ? 1.08 -3.393 28.109 1 29.59 91 ASP A O 1
ATOM 698 N N . THR A 1 92 ? 0.291 -3.654 30.016 1 30.25 92 THR A N 1
ATOM 699 C CA . THR A 1 92 ? 0.194 -2.338 30.641 1 30.25 92 THR A CA 1
ATOM 700 C C . THR A 1 92 ? 1.579 -1.724 30.812 1 30.25 92 THR A C 1
ATOM 702 O O . THR A 1 92 ? 1.741 -0.758 31.562 1 30.25 92 THR A O 1
ATOM 705 N N . SER A 1 93 ? 2.648 -2.389 30.484 1 31 93 SER A N 1
ATOM 706 C CA . SER A 1 93 ? 3.826 -1.628 30.875 1 31 93 SER A CA 1
ATOM 707 C C . SER A 1 93 ? 3.906 -0.299 30.141 1 31 93 SER A C 1
ATOM 709 O O . SER A 1 93 ? 3.688 -0.246 28.922 1 31 93 SER A O 1
ATOM 711 N N . ARG A 1 94 ? 3.785 0.806 30.812 1 30.06 94 ARG A N 1
ATOM 712 C CA . ARG A 1 94 ? 3.898 2.207 30.422 1 30.06 94 ARG A CA 1
ATOM 713 C C . ARG A 1 94 ? 5.082 2.414 29.484 1 30.06 94 ARG A C 1
ATOM 715 O O . ARG A 1 94 ? 6.238 2.264 29.891 1 30.06 94 ARG A O 1
ATOM 722 N N . PRO A 1 95 ? 4.988 2.154 28.25 1 33.34 95 PRO A N 1
ATOM 723 C CA . PRO A 1 95 ? 6.227 2.396 27.5 1 33.34 95 PRO A CA 1
ATOM 724 C C . PRO A 1 95 ? 6.82 3.775 27.781 1 33.34 95 PRO A C 1
ATOM 726 O O . PRO A 1 95 ? 6.086 4.719 28.094 1 33.34 95 PRO A O 1
ATOM 729 N N . THR A 1 96 ? 7.91 3.855 28.344 1 34.78 96 THR A N 1
ATOM 730 C CA . THR A 1 96 ? 8.664 5.102 28.344 1 34.78 96 THR A CA 1
ATOM 731 C C . THR A 1 96 ? 8.648 5.746 26.969 1 34.78 96 THR A C 1
ATOM 733 O O . THR A 1 96 ? 8.609 5.051 25.953 1 34.78 96 THR A O 1
ATOM 736 N N . PHE A 1 97 ? 8.438 7.008 26.906 1 35.5 97 PHE A N 1
ATOM 737 C CA . PHE A 1 97 ? 8.383 7.848 25.719 1 35.5 97 PHE A CA 1
ATOM 738 C C . PHE A 1 97 ? 9.547 7.543 24.781 1 35.5 97 PHE A C 1
ATOM 740 O O . PHE A 1 97 ? 10.711 7.629 25.188 1 35.5 97 PHE A O 1
ATOM 747 N N . ASN A 1 98 ? 9.555 6.516 23.812 1 46.12 98 ASN A N 1
ATOM 748 C CA . ASN A 1 98 ? 10.43 6.418 22.656 1 46.12 98 ASN A CA 1
ATOM 749 C C . ASN A 1 98 ? 9.688 6.781 21.375 1 46.12 98 ASN A C 1
ATOM 751 O O . ASN A 1 98 ? 8.484 6.539 21.25 1 46.12 98 ASN A O 1
ATOM 755 N N . SER A 1 99 ? 10.297 7.734 20.734 1 50.56 99 SER A N 1
ATOM 756 C CA . SER A 1 99 ? 9.773 8.227 19.469 1 50.56 99 SER A CA 1
ATOM 757 C C . SER A 1 99 ? 9.07 7.125 18.688 1 50.56 99 SER A C 1
ATOM 759 O O . SER A 1 99 ? 8.008 7.344 18.109 1 50.56 99 SER A O 1
ATOM 761 N N . GLU A 1 100 ? 9.664 6.059 18.75 1 53.81 100 GLU A N 1
ATOM 762 C CA . GLU A 1 100 ? 9.086 4.918 18.047 1 53.81 100 GLU A CA 1
ATOM 763 C C . GLU A 1 100 ? 7.754 4.504 18.656 1 53.81 100 GLU A C 1
ATOM 765 O O . GLU A 1 100 ? 6.805 4.18 17.938 1 53.81 100 GLU A O 1
ATOM 770 N N . TRP A 1 101 ? 7.793 4.695 19.906 1 52.56 101 TRP A N 1
ATOM 771 C CA . TRP A 1 101 ? 6.613 4.348 20.688 1 52.56 101 TRP A CA 1
ATOM 772 C C . TRP A 1 101 ? 5.465 5.312 20.406 1 52.56 101 TRP A C 1
ATOM 774 O O . TRP A 1 101 ? 4.32 4.891 20.234 1 52.56 101 TRP A O 1
ATOM 784 N N . TYR A 1 102 ? 5.867 6.527 20.266 1 57.25 102 TYR A N 1
ATOM 785 C CA . TYR A 1 102 ? 4.828 7.531 20.062 1 57.25 102 TYR A CA 1
ATOM 786 C C . TYR A 1 102 ? 4.129 7.332 18.734 1 57.25 102 TYR A C 1
ATOM 788 O O . TYR A 1 102 ? 2.9 7.422 18.641 1 57.25 102 TYR A O 1
ATOM 796 N N . LEU A 1 103 ? 4.902 7.023 17.797 1 60.56 103 LEU A N 1
ATOM 797 C CA . LEU A 1 103 ? 4.301 6.785 16.5 1 60.56 103 LEU A CA 1
ATOM 798 C C . LEU A 1 103 ? 3.322 5.617 16.547 1 60.56 103 LEU A C 1
ATOM 800 O O . LEU A 1 103 ? 2.234 5.684 15.977 1 60.56 103 LEU A O 1
ATOM 804 N N . GLN A 1 104 ? 3.738 4.691 17.234 1 59.31 104 GLN A N 1
ATOM 805 C CA . GLN A 1 104 ? 2.867 3.531 17.406 1 59.31 104 GLN A CA 1
ATOM 806 C C . GLN A 1 104 ? 1.659 3.875 18.266 1 59.31 104 GLN A C 1
ATOM 808 O O . GLN A 1 104 ? 0.541 3.441 17.984 1 59.31 104 GLN A O 1
ATOM 813 N N . GLN A 1 105 ? 1.879 4.703 19.172 1 58.31 105 GLN A N 1
ATOM 814 C CA . GLN A 1 105 ? 0.841 4.98 20.156 1 58.31 105 GLN A CA 1
ATOM 815 C C . GLN A 1 105 ? -0.235 5.895 19.578 1 58.31 105 GLN A C 1
ATOM 817 O O . GLN A 1 105 ? -1.409 5.785 19.938 1 58.31 105 GLN A O 1
ATOM 822 N N . ILE A 1 106 ? 0.308 6.723 18.781 1 60.09 106 ILE A N 1
ATOM 823 C CA . ILE A 1 106 ? -0.667 7.637 18.203 1 60.09 106 ILE A CA 1
ATOM 824 C C . ILE A 1 106 ? -1.77 6.84 17.5 1 60.09 106 ILE A C 1
ATOM 826 O O . ILE A 1 106 ? -2.943 7.215 17.562 1 60.09 106 ILE A O 1
ATOM 830 N N . PHE A 1 107 ? -1.376 5.773 17.047 1 57.72 107 PHE A N 1
ATOM 831 C CA . PHE A 1 107 ? -2.334 4.941 16.328 1 57.72 107 PHE A CA 1
ATOM 832 C C . PHE A 1 107 ? -3.154 4.102 17.312 1 57.72 107 PHE A C 1
ATOM 834 O O . PHE A 1 107 ? -4.348 3.875 17.078 1 57.72 107 PHE A O 1
ATOM 841 N N . GLU A 1 108 ? -2.529 3.68 18.406 1 55.31 108 GLU A N 1
ATOM 842 C CA . GLU A 1 108 ? -3.18 2.816 19.391 1 55.31 108 GLU A CA 1
ATOM 843 C C . GLU A 1 108 ? -4.102 3.617 20.297 1 55.31 108 GLU A C 1
ATOM 845 O O . GLU A 1 108 ? -5.082 3.084 20.828 1 55.31 108 GLU A O 1
ATOM 850 N N . ILE A 1 109 ? -3.811 4.883 20.516 1 55.88 109 ILE A N 1
ATOM 851 C CA . ILE A 1 109 ? -4.461 5.699 21.531 1 55.88 109 ILE A CA 1
ATOM 852 C C . ILE A 1 109 ? -5.793 6.227 21 1 55.88 109 ILE A C 1
ATOM 854 O O . ILE A 1 109 ? -6.301 7.242 21.484 1 55.88 109 ILE A O 1
ATOM 858 N N . ARG A 1 110 ? -6.418 5.457 20.234 1 59.34 110 ARG A N 1
ATOM 859 C CA . ARG A 1 110 ? -7.652 5.898 19.594 1 59.34 110 ARG A CA 1
ATOM 860 C C . ARG A 1 110 ? -8.773 6.059 20.609 1 59.34 110 ARG A C 1
ATOM 862 O O . ARG A 1 110 ? -9.742 6.777 20.375 1 59.34 110 ARG A O 1
ATOM 869 N N . GLN A 1 111 ? -8.453 5.695 21.844 1 67.69 111 GLN A N 1
ATOM 870 C CA . GLN A 1 111 ? -9.57 5.73 22.781 1 67.69 111 GLN A CA 1
ATOM 871 C C . GLN A 1 111 ? -9.484 6.941 23.703 1 67.69 111 GLN A C 1
ATOM 873 O O . GLN A 1 111 ? -10.352 7.145 24.562 1 67.69 111 GLN A O 1
ATOM 878 N N . LEU A 1 112 ? -8.641 7.805 23.484 1 80.06 112 LEU A N 1
ATOM 879 C CA . LEU A 1 112 ? -8.539 9.008 24.312 1 80.06 112 LEU A CA 1
ATOM 880 C C . LEU A 1 112 ? -9.57 10.047 23.891 1 80.06 112 LEU A C 1
ATOM 882 O O . LEU A 1 112 ? -9.836 10.219 22.688 1 80.06 112 LEU A O 1
ATOM 886 N N . PRO A 1 113 ? -10.109 10.711 24.922 1 86.69 113 PRO A N 1
ATOM 887 C CA . PRO A 1 113 ? -11.164 11.672 24.594 1 86.69 113 PRO A CA 1
ATOM 888 C C . PRO A 1 113 ? -10.641 12.875 23.812 1 86.69 113 PRO A C 1
ATOM 890 O O . PRO A 1 113 ? -11.344 13.398 22.938 1 86.69 113 PRO A O 1
ATOM 893 N N . TYR A 1 114 ? -9.375 13.328 24.188 1 92.69 114 TYR A N 1
ATOM 894 C CA . TYR A 1 114 ? -8.836 14.516 23.531 1 92.69 114 TYR A CA 1
ATOM 895 C C . TYR A 1 114 ? -7.477 14.227 22.906 1 92.69 114 TYR A C 1
ATOM 897 O O . TYR A 1 114 ? -6.555 13.766 23.578 1 92.69 114 TYR A O 1
ATOM 905 N N . LYS A 1 115 ? -7.383 14.5 21.609 1 90.62 115 LYS A N 1
ATOM 906 C CA . LYS A 1 115 ? -6.145 14.219 20.891 1 90.62 115 LYS A CA 1
ATOM 907 C C . LYS A 1 115 ? -5.645 15.453 20.156 1 90.62 115 LYS A C 1
ATOM 909 O O . LYS A 1 115 ? -5.398 15.398 18.938 1 90.62 115 LYS A O 1
ATOM 914 N N . PRO A 1 116 ? -5.391 16.531 20.875 1 94.5 116 PRO A N 1
ATOM 915 C CA . PRO A 1 116 ? -4.934 17.75 20.203 1 94.5 116 PRO A CA 1
ATOM 916 C C . PRO A 1 116 ? -3.582 17.562 19.516 1 94.5 116 PRO A C 1
ATOM 918 O O . PRO A 1 116 ? -3.201 18.391 18.672 1 94.5 116 PRO A O 1
ATOM 921 N N . GLY A 1 117 ? -2.861 16.516 19.875 1 91.81 117 GLY A N 1
ATOM 922 C CA . GLY A 1 117 ? -1.534 16.312 19.312 1 91.81 117 GLY A CA 1
ATOM 923 C C . GLY A 1 117 ? -1.542 15.453 18.062 1 91.81 117 GLY A C 1
ATOM 924 O O . GLY A 1 117 ? -0.501 15.25 17.438 1 91.81 117 GLY A O 1
ATOM 925 N N . CYS A 1 118 ? -2.688 14.984 17.578 1 89.31 118 CYS A N 1
ATOM 926 C CA . CYS A 1 118 ? -2.74 14.055 16.453 1 89.31 118 CYS A CA 1
ATOM 927 C C . CYS A 1 118 ? -2.492 14.781 15.133 1 89.31 118 CYS A C 1
ATOM 929 O O . CYS A 1 118 ? -2.504 16.016 15.086 1 89.31 118 CYS A O 1
ATOM 931 N N . GLY A 1 119 ? -2.18 14 14.055 1 89.69 119 GLY A N 1
ATOM 932 C CA . GLY A 1 119 ? -1.821 14.586 12.773 1 89.69 119 GLY A CA 1
ATOM 933 C C . GLY A 1 119 ? -2.846 14.32 11.688 1 89.69 119 GLY A C 1
ATOM 934 O O . GLY A 1 119 ? -2.486 14.125 10.523 1 89.69 119 GLY A O 1
ATOM 935 N N . TRP A 1 120 ? -4.125 14.188 12.016 1 88.94 120 TRP A N 1
ATOM 936 C CA . TRP A 1 120 ? -5.188 13.938 11.047 1 88.94 120 TRP A CA 1
ATOM 937 C C . TRP A 1 120 ? -6.434 14.75 11.383 1 88.94 120 TRP A C 1
ATOM 939 O O . TRP A 1 120 ? -6.445 15.5 12.359 1 88.94 120 TRP A O 1
ATOM 949 N N . LEU A 1 121 ? -7.422 14.742 10.547 1 93.31 121 LEU A N 1
ATOM 950 C CA . LEU A 1 121 ? -8.664 15.484 10.734 1 93.31 121 LEU A CA 1
ATOM 951 C C . LEU A 1 121 ? -9.734 14.594 11.359 1 93.31 121 LEU A C 1
ATOM 953 O O . LEU A 1 121 ? -9.672 13.367 11.25 1 93.31 121 LEU A O 1
ATOM 957 N N . PRO A 1 122 ? -10.633 15.227 12.047 1 91.44 122 PRO A N 1
ATOM 958 C CA . PRO A 1 122 ? -11.781 14.469 12.539 1 91.44 122 PRO A CA 1
ATOM 959 C C . PRO A 1 122 ? -12.609 13.859 11.406 1 91.44 122 PRO A C 1
ATOM 961 O O . PRO A 1 122 ? -12.648 14.414 10.297 1 91.44 122 PRO A O 1
ATOM 964 N N . ASN A 1 123 ? -13.258 12.883 11.75 1 88.38 123 ASN A N 1
ATOM 965 C CA . ASN A 1 123 ? -14.031 12.125 10.773 1 88.38 123 ASN A CA 1
ATOM 966 C C . ASN A 1 123 ? -15 13.031 10.008 1 88.38 123 ASN A C 1
ATOM 968 O O . ASN A 1 123 ? -15.102 12.938 8.781 1 88.38 123 ASN A O 1
ATOM 972 N N . ASP A 1 124 ? -15.648 13.898 10.703 1 89.31 124 ASP A N 1
ATOM 973 C CA . ASP A 1 124 ? -16.703 14.703 10.086 1 89.31 124 ASP A CA 1
ATOM 974 C C . ASP A 1 124 ? -16.109 15.836 9.25 1 89.31 124 ASP A C 1
ATOM 976 O O . ASP A 1 124 ? -16.828 16.531 8.539 1 89.31 124 ASP A O 1
ATOM 980 N N . TRP A 1 125 ? -14.805 16.062 9.359 1 93.62 125 TRP A N 1
ATOM 981 C CA . TRP A 1 125 ? -14.156 17.062 8.531 1 93.62 125 TRP A CA 1
ATOM 982 C C . TRP A 1 125 ? -13.641 16.453 7.227 1 93.62 125 TRP A C 1
ATOM 984 O O . TRP A 1 125 ? -13.281 17.172 6.297 1 93.62 125 TRP A O 1
ATOM 994 N N . MET A 1 126 ? -13.688 15.156 7.211 1 92.25 126 MET A N 1
ATOM 995 C CA . MET A 1 126 ? -13.195 14.445 6.035 1 92.25 126 MET A CA 1
ATOM 996 C C . MET A 1 126 ? -14.258 14.391 4.945 1 92.25 126 MET A C 1
ATOM 998 O O . MET A 1 126 ? -15.406 14.773 5.168 1 92.25 126 MET A O 1
ATOM 1002 N N . TYR A 1 127 ? -13.844 13.922 3.814 1 92.88 127 TYR A N 1
ATOM 1003 C CA . TYR A 1 127 ? -14.719 13.922 2.648 1 92.88 127 TYR A CA 1
ATOM 1004 C C . TYR A 1 127 ? -15.523 12.625 2.574 1 92.88 127 TYR A C 1
ATOM 1006 O O . TYR A 1 127 ? -15.516 11.945 1.548 1 92.88 127 TYR A O 1
ATOM 1014 N N . GLU A 1 128 ? -16.234 12.305 3.619 1 90 128 GLU A N 1
ATOM 1015 C CA . GLU A 1 128 ? -16.969 11.047 3.773 1 90 128 GLU A CA 1
ATOM 1016 C C . GLU A 1 128 ? -17.969 10.844 2.641 1 90 128 GLU A C 1
ATOM 1018 O O . GLU A 1 128 ? -18.031 9.773 2.043 1 90 128 GLU A O 1
ATOM 1023 N N . ASP A 1 129 ? -18.734 11.883 2.355 1 88 129 ASP A N 1
ATOM 1024 C CA . ASP A 1 129 ? -19.766 11.781 1.323 1 88 129 ASP A CA 1
ATOM 1025 C C . ASP A 1 129 ? -19.141 11.477 -0.039 1 88 129 ASP A C 1
ATOM 1027 O O . ASP A 1 129 ? -19.688 10.688 -0.813 1 88 129 ASP A O 1
ATOM 1031 N N . GLY A 1 130 ? -18.078 12.164 -0.334 1 89.5 130 GLY A N 1
ATOM 1032 C CA . GLY A 1 130 ? -17.391 11.898 -1.588 1 89.5 130 GLY A CA 1
ATOM 1033 C C . GLY A 1 130 ? -16.875 10.469 -1.699 1 89.5 130 GLY A C 1
ATOM 1034 O O . GLY A 1 130 ? -17 9.844 -2.752 1 89.5 130 GLY A O 1
ATOM 1035 N N . LEU A 1 131 ? -16.344 9.961 -0.641 1 91.31 131 LEU A N 1
ATOM 1036 C CA . LEU A 1 131 ? -15.82 8.602 -0.629 1 91.31 131 LEU A CA 1
ATOM 1037 C C . LEU A 1 131 ? -16.938 7.582 -0.808 1 91.31 131 LEU A C 1
ATOM 1039 O O . LEU A 1 131 ? -16.797 6.605 -1.545 1 91.31 131 LEU A O 1
ATOM 1043 N N . ARG A 1 132 ? -18.078 7.781 -0.078 1 91.12 132 ARG A N 1
ATOM 1044 C CA . ARG A 1 132 ? -19.219 6.891 -0.204 1 91.12 132 ARG A CA 1
ATOM 1045 C C . ARG A 1 132 ? -19.734 6.852 -1.642 1 91.12 132 ARG A C 1
ATOM 1047 O O . ARG A 1 132 ? -19.984 5.777 -2.188 1 91.12 132 ARG A O 1
ATOM 1054 N N . ARG A 1 133 ? -19.844 7.938 -2.205 1 87.25 133 ARG A N 1
ATOM 1055 C CA . ARG A 1 133 ? -20.297 8.016 -3.588 1 87.25 133 ARG A CA 1
ATOM 1056 C C . ARG A 1 133 ? -19.297 7.383 -4.535 1 87.25 133 ARG A C 1
ATOM 1058 O O . ARG A 1 133 ? -19.672 6.703 -5.492 1 87.25 133 ARG A O 1
ATOM 1065 N N . GLY A 1 134 ? -18.016 7.672 -4.27 1 91.38 134 GLY A N 1
ATOM 1066 C CA . GLY A 1 134 ? -16.984 7.031 -5.062 1 91.38 134 GLY A CA 1
ATOM 1067 C C . GLY A 1 134 ? -17.031 5.516 -5.012 1 91.38 134 GLY A C 1
ATOM 1068 O O . GLY A 1 134 ? -16.938 4.852 -6.043 1 91.38 134 GLY A O 1
ATOM 1069 N N . LEU A 1 135 ? -17.234 4.953 -3.84 1 92.88 135 LEU A N 1
ATOM 1070 C CA . LEU A 1 135 ? -17.359 3.508 -3.658 1 92.88 135 LEU A CA 1
ATOM 1071 C C . LEU A 1 135 ? -18.547 2.957 -4.43 1 92.88 135 LEU A C 1
ATOM 1073 O O . LEU A 1 135 ? -18.438 1.929 -5.102 1 92.88 135 LEU A O 1
ATOM 1077 N N . ARG A 1 136 ? -19.656 3.615 -4.375 1 90.31 136 ARG A N 1
ATOM 1078 C CA . ARG A 1 136 ? -20.859 3.188 -5.082 1 90.31 136 ARG A CA 1
ATOM 1079 C C . ARG A 1 136 ? -20.656 3.232 -6.594 1 90.31 136 ARG A C 1
ATOM 1081 O O . ARG A 1 136 ? -21.109 2.342 -7.312 1 90.31 136 ARG A O 1
ATOM 1088 N N . GLN A 1 137 ? -20.062 4.27 -6.984 1 87.25 137 GLN A N 1
ATOM 1089 C CA . GLN A 1 137 ? -19.828 4.426 -8.414 1 87.25 137 GLN A CA 1
ATOM 1090 C C . GLN A 1 137 ? -18.938 3.314 -8.953 1 87.25 137 GLN A C 1
ATOM 1092 O O . GLN A 1 137 ? -19.219 2.732 -10 1 87.25 137 GLN A O 1
ATOM 1097 N N . VAL A 1 138 ? -17.875 3.051 -8.25 1 90.38 138 VAL A N 1
ATOM 1098 C CA . VAL A 1 138 ? -16.953 2.014 -8.68 1 90.38 138 VAL A CA 1
ATOM 1099 C C . VAL A 1 138 ? -17.641 0.65 -8.633 1 90.38 138 VAL A C 1
ATOM 1101 O O . VAL A 1 138 ? -17.422 -0.187 -9.516 1 90.38 138 VAL A O 1
ATOM 1104 N N . ALA A 1 139 ? -18.438 0.43 -7.641 1 90.5 139 ALA A N 1
ATOM 1105 C CA . ALA A 1 139 ? -19.188 -0.823 -7.516 1 90.5 139 ALA A CA 1
ATOM 1106 C C . ALA A 1 139 ? -20.094 -1.041 -8.711 1 90.5 139 ALA A C 1
ATOM 1108 O O . ALA A 1 139 ? -20.359 -2.182 -9.102 1 90.5 139 ALA A O 1
ATOM 1109 N N . GLY A 1 140 ? -20.531 0.02 -9.281 1 88.56 140 GLY A N 1
ATOM 1110 C CA . GLY A 1 140 ? -21.5 -0.061 -10.375 1 88.56 140 GLY A CA 1
ATOM 1111 C C . GLY A 1 140 ? -20.844 -0.004 -11.742 1 88.56 140 GLY A C 1
ATOM 1112 O O . GLY A 1 140 ? -21.516 -0.153 -12.766 1 88.56 140 GLY A O 1
ATOM 1113 N N . SER A 1 141 ? -19.578 0.141 -11.766 1 82.56 141 SER A N 1
ATOM 1114 C CA . SER A 1 141 ? -18.844 0.254 -13.023 1 82.56 141 SER A CA 1
ATOM 1115 C C . SER A 1 141 ? -18.078 -1.027 -13.336 1 82.56 141 SER A C 1
ATOM 1117 O O . SER A 1 141 ? -17.844 -1.847 -12.445 1 82.56 141 SER A O 1
ATOM 1119 N N . PRO A 1 142 ? -17.844 -1.189 -14.641 1 76.69 142 PRO A N 1
ATOM 1120 C CA . PRO A 1 142 ? -16.984 -2.336 -14.945 1 76.69 142 PRO A CA 1
ATOM 1121 C C . PRO A 1 142 ? -15.641 -2.268 -14.234 1 76.69 142 PRO A C 1
ATOM 1123 O O . PRO A 1 142 ? -14.984 -1.223 -14.25 1 76.69 142 PRO A O 1
ATOM 1126 N N . LEU A 1 143 ? -15.367 -3.283 -13.57 1 74 143 LEU A N 1
ATOM 1127 C CA . LEU A 1 143 ? -14.125 -3.334 -12.812 1 74 143 LEU A CA 1
ATOM 1128 C C . LEU A 1 143 ? -13.055 -4.125 -13.555 1 74 143 LEU A C 1
ATOM 1130 O O . LEU A 1 143 ? -13.359 -5.156 -14.164 1 74 143 LEU A O 1
ATOM 1134 N N . GLU A 1 144 ? -11.953 -3.543 -13.719 1 73 144 GLU A N 1
ATOM 1135 C CA . GLU A 1 144 ? -10.789 -4.316 -14.148 1 73 144 GLU A CA 1
ATOM 1136 C C . GLU A 1 144 ? -10.094 -4.969 -12.953 1 73 144 GLU A C 1
ATOM 1138 O O . GLU A 1 144 ? -9.336 -4.312 -12.242 1 73 144 GLU A O 1
ATOM 1143 N N . LEU A 1 145 ? -10.383 -6.18 -12.789 1 75.81 145 LEU A N 1
ATOM 1144 C CA . LEU A 1 145 ? -9.883 -6.871 -11.602 1 75.81 145 LEU A CA 1
ATOM 1145 C C . LEU A 1 145 ? -8.641 -7.684 -11.938 1 75.81 145 LEU A C 1
ATOM 1147 O O . LEU A 1 145 ? -7.855 -8.016 -11.039 1 75.81 145 LEU A O 1
ATOM 1151 N N . SER A 1 146 ? -8.555 -7.938 -13.227 1 74.38 146 SER A N 1
ATOM 1152 C CA . SER A 1 146 ? -7.441 -8.781 -13.664 1 74.38 146 SER A CA 1
ATOM 1153 C C . SER A 1 146 ? -6.184 -7.953 -13.906 1 74.38 146 SER A C 1
ATOM 1155 O O . SER A 1 146 ? -6.258 -6.824 -14.391 1 74.38 146 SER A O 1
ATOM 1157 N N . GLY A 1 147 ? -5.09 -8.547 -13.578 1 75.81 147 GLY A N 1
ATOM 1158 C CA . GLY A 1 147 ? -3.83 -7.852 -13.766 1 75.81 147 GLY A CA 1
ATOM 1159 C C . GLY A 1 147 ? -3.527 -6.852 -12.664 1 75.81 147 GLY A C 1
ATOM 1160 O O . GLY A 1 147 ? -4.398 -6.535 -11.852 1 75.81 147 GLY A O 1
ATOM 1161 N N . TYR A 1 148 ? -2.389 -6.418 -12.57 1 72.25 148 TYR A N 1
ATOM 1162 C CA . TYR A 1 148 ? -1.948 -5.559 -11.477 1 72.25 148 TYR A CA 1
ATOM 1163 C C . TYR A 1 148 ? -2.113 -4.086 -11.836 1 72.25 148 TYR A C 1
ATOM 1165 O O . TYR A 1 148 ? -1.991 -3.213 -10.977 1 72.25 148 TYR A O 1
ATOM 1173 N N . GLY A 1 149 ? -2.596 -3.795 -13.047 1 74.75 149 GLY A N 1
ATOM 1174 C CA . GLY A 1 149 ? -2.752 -2.41 -13.461 1 74.75 149 GLY A CA 1
ATOM 1175 C C . GLY A 1 149 ? -1.441 -1.748 -13.844 1 74.75 149 GLY A C 1
ATOM 1176 O O . GLY A 1 149 ? -0.404 -2.41 -13.922 1 74.75 149 GLY A O 1
ATOM 1177 N N . ASP A 1 150 ? -1.49 -0.478 -14.125 1 82.69 150 ASP A N 1
ATOM 1178 C CA . ASP A 1 150 ? -0.319 0.333 -14.445 1 82.69 150 ASP A CA 1
ATOM 1179 C C . ASP A 1 150 ? 0.48 0.664 -13.188 1 82.69 150 ASP A C 1
ATOM 1181 O O . ASP A 1 150 ? -0.054 1.248 -12.242 1 82.69 150 ASP A O 1
ATOM 1185 N N . PRO A 1 151 ? 1.743 0.29 -13.195 1 87.38 151 PRO A N 1
ATOM 1186 C CA . PRO A 1 151 ? 2.547 0.592 -12.016 1 87.38 151 PRO A CA 1
ATOM 1187 C C . PRO A 1 151 ? 2.604 2.086 -11.703 1 87.38 151 PRO A C 1
ATOM 1189 O O . PRO A 1 151 ? 2.822 2.475 -10.555 1 87.38 151 PRO A O 1
ATOM 1192 N N . MET A 1 152 ? 2.391 2.912 -12.703 1 90.62 152 MET A N 1
ATOM 1193 C CA . MET A 1 152 ? 2.354 4.355 -12.484 1 90.62 152 MET A CA 1
ATOM 1194 C C . MET A 1 152 ? 1.06 4.766 -11.789 1 90.62 152 MET A C 1
ATOM 1196 O O . MET A 1 152 ? 0.974 5.855 -11.219 1 90.62 152 MET A O 1
ATOM 1200 N N . GLY A 1 153 ? 0.099 3.93 -11.82 1 92.06 153 GLY A N 1
ATOM 1201 C CA . GLY A 1 153 ? -1.206 4.223 -11.25 1 92.06 153 GLY A CA 1
ATOM 1202 C C . GLY A 1 153 ? -2.26 4.527 -12.297 1 92.06 153 GLY A C 1
ATOM 1203 O O . GLY A 1 153 ? -1.966 4.551 -13.5 1 92.06 153 GLY A O 1
ATOM 1204 N N . LEU A 1 154 ? -3.461 4.738 -11.883 1 90.75 154 LEU A N 1
ATOM 1205 C CA . LEU A 1 154 ? -4.617 4.992 -12.734 1 90.75 154 LEU A CA 1
ATOM 1206 C C . LEU A 1 154 ? -4.402 6.238 -13.586 1 90.75 154 LEU A C 1
ATOM 1208 O O . LEU A 1 154 ? -4.23 7.336 -13.055 1 90.75 154 LEU A O 1
ATOM 1212 N N . MET A 1 155 ? -4.461 6.035 -14.875 1 87.75 155 MET A N 1
ATOM 1213 C CA . MET A 1 155 ? -4.152 7.109 -15.812 1 87.75 155 MET A CA 1
ATOM 1214 C C . MET A 1 155 ? -5.09 8.297 -15.609 1 87.75 155 MET A C 1
ATOM 1216 O O . MET A 1 155 ? -4.656 9.445 -15.633 1 87.75 155 MET A O 1
ATOM 1220 N N . GLU A 1 156 ? -6.363 8.047 -15.43 1 84.75 156 GLU A N 1
ATOM 1221 C CA . GLU A 1 156 ? -7.355 9.102 -15.266 1 84.75 156 GLU A CA 1
ATOM 1222 C C . GLU A 1 156 ? -7.039 9.977 -14.055 1 84.75 156 GLU A C 1
ATOM 1224 O O . GLU A 1 156 ? -7.141 11.203 -14.125 1 84.75 156 GLU A O 1
ATOM 1229 N N . LEU A 1 157 ? -6.641 9.352 -12.977 1 92.31 157 LEU A N 1
ATOM 1230 C CA . LEU A 1 157 ? -6.332 10.094 -11.758 1 92.31 157 LEU A CA 1
ATOM 1231 C C . LEU A 1 157 ? -5.016 10.852 -11.906 1 92.31 157 LEU A C 1
ATOM 1233 O O . LEU A 1 157 ? -4.879 11.969 -11.406 1 92.31 157 LEU A O 1
ATOM 1237 N N . ARG A 1 158 ? -4.012 10.258 -12.562 1 92.81 158 ARG A N 1
ATOM 1238 C CA . ARG A 1 158 ? -2.754 10.945 -12.828 1 92.81 158 ARG A CA 1
ATOM 1239 C C . ARG A 1 158 ? -2.984 12.203 -13.656 1 92.81 158 ARG A C 1
ATOM 1241 O O . ARG A 1 158 ? -2.457 13.273 -13.336 1 92.81 158 ARG A O 1
ATOM 1248 N N . ALA A 1 159 ? -3.797 12.062 -14.664 1 86.62 159 ALA A N 1
ATOM 1249 C CA . ALA A 1 159 ? -4.094 13.195 -15.539 1 86.62 159 ALA A CA 1
ATOM 1250 C C . ALA A 1 159 ? -4.824 14.297 -14.781 1 86.62 159 ALA A C 1
ATOM 1252 O O . ALA A 1 159 ? -4.488 15.477 -14.922 1 86.62 159 ALA A O 1
ATOM 1253 N N . LEU A 1 160 ? -5.797 13.922 -14.047 1 86.25 160 LEU A N 1
ATOM 1254 C CA . LEU A 1 160 ? -6.559 14.883 -13.258 1 86.25 160 LEU A CA 1
ATOM 1255 C C . LEU A 1 160 ? -5.664 15.602 -12.258 1 86.25 160 LEU A C 1
ATOM 1257 O O . LEU A 1 160 ? -5.754 16.828 -12.094 1 86.25 160 LEU A O 1
ATOM 1261 N N . THR A 1 161 ? -4.832 14.844 -11.562 1 92.81 161 THR A N 1
ATOM 1262 C CA . THR A 1 161 ? -3.926 15.414 -10.562 1 92.81 161 THR A CA 1
ATOM 1263 C C . THR A 1 161 ? -2.945 16.391 -11.219 1 92.81 161 THR A C 1
ATOM 1265 O O . THR A 1 161 ? -2.689 17.469 -10.688 1 92.81 161 THR A O 1
ATOM 1268 N N . ALA A 1 162 ? -2.404 16 -12.328 1 89.69 162 ALA A N 1
ATOM 1269 C CA . ALA A 1 162 ? -1.49 16.875 -13.055 1 89.69 162 ALA A CA 1
ATOM 1270 C C . ALA A 1 162 ? -2.174 18.188 -13.445 1 89.69 162 ALA A C 1
ATOM 1272 O O . ALA A 1 162 ? -1.585 19.25 -13.32 1 89.69 162 ALA A O 1
ATOM 1273 N N . GLN A 1 163 ? -3.328 18.078 -13.891 1 83.12 163 GLN A N 1
ATOM 1274 C CA . GLN A 1 163 ? -4.102 19.25 -14.273 1 83.12 163 GLN A CA 1
ATOM 1275 C C . GLN A 1 163 ? -4.344 20.172 -13.078 1 83.12 163 GLN A C 1
ATOM 1277 O O . GLN A 1 163 ? -4.176 21.375 -13.172 1 83.12 163 GLN A O 1
ATOM 1282 N N . ASN A 1 164 ? -4.766 19.578 -12.008 1 85.69 164 ASN A N 1
ATOM 1283 C CA . ASN A 1 164 ? -5.012 20.359 -10.797 1 85.69 164 ASN A CA 1
ATOM 1284 C C . ASN A 1 164 ? -3.742 21.047 -10.305 1 85.69 164 ASN A C 1
ATOM 1286 O O . ASN A 1 164 ? -3.785 22.203 -9.859 1 85.69 164 ASN A O 1
ATOM 1290 N N . LEU A 1 165 ? -2.641 20.359 -10.367 1 90.25 165 LEU A N 1
ATOM 1291 C CA . LEU A 1 165 ? -1.364 20.922 -9.938 1 90.25 165 LEU A CA 1
ATOM 1292 C C . LEU A 1 165 ? -0.946 22.078 -10.828 1 90.25 165 LEU A C 1
ATOM 1294 O O . LEU A 1 165 ? -0.395 23.078 -10.352 1 90.25 165 LEU A O 1
ATOM 1298 N N . GLN A 1 166 ? -1.182 21.938 -12.062 1 86.38 166 GLN A N 1
ATOM 1299 C CA . GLN A 1 166 ? -0.878 23.031 -12.992 1 86.38 166 GLN A CA 1
ATOM 1300 C C . GLN A 1 166 ? -1.735 24.25 -12.695 1 86.38 166 GLN A C 1
ATOM 1302 O O . GLN A 1 166 ? -1.226 25.375 -12.648 1 86.38 166 GLN A O 1
ATOM 1307 N N . GLN A 1 167 ? -2.967 24.031 -12.484 1 79.5 167 GLN A N 1
ATOM 1308 C CA . GLN A 1 167 ? -3.912 25.125 -12.273 1 79.5 167 GLN A CA 1
ATOM 1309 C C . GLN A 1 167 ? -3.672 25.812 -10.938 1 79.5 167 GLN A C 1
ATOM 1311 O O . GLN A 1 167 ? -3.705 27.031 -10.844 1 79.5 167 GLN A O 1
ATOM 1316 N N . GLU A 1 168 ? -3.424 25.047 -9.961 1 83.56 168 GLU A N 1
ATOM 1317 C CA . GLU A 1 168 ? -3.393 25.578 -8.602 1 83.56 168 GLU A CA 1
ATOM 1318 C C . GLU A 1 168 ? -1.979 25.984 -8.203 1 83.56 168 GLU A C 1
ATOM 1320 O O . GLU A 1 168 ? -1.797 26.969 -7.477 1 83.56 168 GLU A O 1
ATOM 1325 N N . LEU A 1 169 ? -0.987 25.266 -8.703 1 90.56 169 LEU A N 1
ATOM 1326 C CA . LEU A 1 169 ? 0.365 25.484 -8.203 1 90.56 169 LEU A CA 1
ATOM 1327 C C . LEU A 1 169 ? 1.327 25.797 -9.344 1 90.56 169 LEU A C 1
ATOM 1329 O O . LEU A 1 169 ? 2.521 26 -9.109 1 90.56 169 LEU A O 1
ATOM 1333 N N . SER A 1 170 ? 0.842 25.812 -10.547 1 88.75 170 SER A N 1
ATOM 1334 C CA . SER A 1 170 ? 1.638 26.094 -11.742 1 88.75 170 SER A CA 1
ATOM 1335 C C . SER A 1 170 ? 2.738 25.062 -11.93 1 88.75 170 SER A C 1
ATOM 1337 O O . SER A 1 170 ? 3.836 25.391 -12.383 1 88.75 170 SER A O 1
ATOM 1339 N N . ILE A 1 171 ? 2.467 23.906 -11.414 1 91.94 171 ILE A N 1
ATOM 1340 C CA . ILE A 1 171 ? 3.373 22.797 -11.695 1 91.94 171 ILE A CA 1
ATOM 1341 C C . ILE A 1 171 ? 3.002 22.156 -13.039 1 91.94 171 ILE A C 1
ATOM 1343 O O . ILE A 1 171 ? 1.934 21.562 -13.172 1 91.94 171 ILE A O 1
ATOM 1347 N N . VAL A 1 172 ? 3.832 22.328 -13.953 1 87.06 172 VAL A N 1
ATOM 1348 C CA . VAL A 1 172 ? 3.6 21.719 -15.266 1 87.06 172 VAL A CA 1
ATOM 1349 C C . VAL A 1 172 ? 4.27 20.344 -15.32 1 87.06 172 VAL A C 1
ATOM 1351 O O . VAL A 1 172 ? 5.488 20.234 -15.195 1 87.06 172 VAL A O 1
ATOM 1354 N N . ALA A 1 173 ? 3.455 19.328 -15.438 1 86.31 173 ALA A N 1
ATOM 1355 C CA . ALA A 1 173 ? 4.008 17.969 -15.469 1 86.31 173 ALA A CA 1
ATOM 1356 C C . ALA A 1 173 ? 3.26 17.094 -16.469 1 86.31 173 ALA A C 1
ATOM 1358 O O . ALA A 1 173 ? 2.037 17.203 -16.609 1 86.31 173 ALA A O 1
ATOM 1359 N N . ASN A 1 174 ? 4.086 16.312 -17.234 1 83.5 174 ASN A N 1
ATOM 1360 C CA . ASN A 1 174 ? 3.527 15.211 -18 1 83.5 174 ASN A CA 1
ATOM 1361 C C . ASN A 1 174 ? 3.025 14.094 -17.094 1 83.5 174 ASN A C 1
ATOM 1363 O O . ASN A 1 174 ? 3.643 13.797 -16.062 1 83.5 174 ASN A O 1
ATOM 1367 N N . PRO A 1 175 ? 1.862 13.539 -17.453 1 82.88 175 PRO A N 1
ATOM 1368 C CA . PRO A 1 175 ? 1.38 12.43 -16.641 1 82.88 175 PRO A CA 1
ATOM 1369 C C . PRO A 1 175 ? 2.432 11.336 -16.438 1 82.88 175 PRO A C 1
ATOM 1371 O O . PRO A 1 175 ? 2.398 10.609 -15.445 1 82.88 175 PRO A O 1
ATOM 1374 N N . ALA A 1 176 ? 3.363 11.242 -17.312 1 83.5 176 ALA A N 1
ATOM 1375 C CA . ALA A 1 176 ? 4.445 10.266 -17.188 1 83.5 176 ALA A CA 1
ATOM 1376 C C . ALA A 1 176 ? 5.418 10.664 -16.078 1 83.5 176 ALA A C 1
ATOM 1378 O O . ALA A 1 176 ? 6.23 9.844 -15.641 1 83.5 176 ALA A O 1
ATOM 1379 N N . GLN A 1 177 ? 5.27 11.867 -15.625 1 90.75 177 GLN A N 1
ATOM 1380 C CA . GLN A 1 177 ? 6.125 12.359 -14.547 1 90.75 177 GLN A CA 1
ATOM 1381 C C . GLN A 1 177 ? 5.402 12.297 -13.203 1 90.75 177 GLN A C 1
ATOM 1383 O O . GLN A 1 177 ? 5.926 12.773 -12.195 1 90.75 177 GLN A O 1
ATOM 1388 N N . LEU A 1 178 ? 4.211 11.812 -13.281 1 95.88 178 LEU A N 1
ATOM 1389 C CA . LEU A 1 178 ? 3.398 11.688 -12.078 1 95.88 178 LEU A CA 1
ATOM 1390 C C . LEU A 1 178 ? 3.078 10.227 -11.781 1 95.88 178 LEU A C 1
ATOM 1392 O O . LEU A 1 178 ? 2.518 9.523 -12.625 1 95.88 178 LEU A O 1
ATOM 1396 N N . MET A 1 179 ? 3.5 9.758 -10.617 1 96.88 179 MET A N 1
ATOM 1397 C CA . MET A 1 179 ? 3.246 8.391 -10.195 1 96.88 179 MET A CA 1
ATOM 1398 C C . MET A 1 179 ? 2.396 8.359 -8.922 1 96.88 179 MET A C 1
ATOM 1400 O O . MET A 1 179 ? 2.674 9.094 -7.973 1 96.88 179 MET A O 1
ATOM 1404 N N . LEU A 1 180 ? 1.326 7.602 -9 1 96.75 180 LEU A N 1
ATOM 1405 C CA . LEU A 1 180 ? 0.529 7.41 -7.797 1 96.75 180 LEU A CA 1
ATOM 1406 C C . LEU A 1 180 ? 1.236 6.473 -6.82 1 96.75 180 LEU A C 1
ATOM 1408 O O . LEU A 1 180 ? 1.95 5.559 -7.238 1 96.75 180 LEU A O 1
ATOM 1412 N N . THR A 1 181 ? 1.086 6.715 -5.582 1 96.12 181 THR A N 1
ATOM 1413 C CA . THR A 1 181 ? 1.741 5.961 -4.52 1 96.12 181 THR A CA 1
ATOM 1414 C C . THR A 1 181 ? 0.751 5.617 -3.41 1 96.12 181 THR A C 1
ATOM 1416 O O . THR A 1 181 ? -0.355 6.156 -3.367 1 96.12 181 THR A O 1
ATOM 1419 N N . HIS A 1 182 ? 1.168 4.68 -2.564 1 93.19 182 HIS A N 1
ATOM 1420 C CA . HIS A 1 182 ? 0.397 4.324 -1.378 1 93.19 182 HIS A CA 1
ATOM 1421 C C . HIS A 1 182 ? 0.537 5.383 -0.291 1 93.19 182 HIS A C 1
ATOM 1423 O O . HIS A 1 182 ? 1.094 5.117 0.776 1 93.19 182 HIS A O 1
ATOM 1429 N N . GLY A 1 183 ? 0.039 6.57 -0.588 1 93 183 GLY A N 1
ATOM 1430 C CA . GLY A 1 183 ? 0.178 7.719 0.293 1 93 183 GLY A CA 1
ATOM 1431 C C . GLY A 1 183 ? 1.504 8.438 0.131 1 93 183 GLY A C 1
ATOM 1432 O O . GLY A 1 183 ? 2.385 7.973 -0.595 1 93 183 GLY A O 1
ATOM 1433 N N . ALA A 1 184 ? 1.581 9.555 0.837 1 94.44 184 ALA A N 1
ATOM 1434 C CA . ALA A 1 184 ? 2.818 10.328 0.805 1 94.44 184 ALA A CA 1
ATOM 1435 C C . ALA A 1 184 ? 3.959 9.57 1.48 1 94.44 184 ALA A C 1
ATOM 1437 O O . ALA A 1 184 ? 5.121 9.727 1.104 1 94.44 184 ALA A O 1
ATOM 1438 N N . SER A 1 185 ? 3.641 8.773 2.441 1 92.38 185 SER A N 1
ATOM 1439 C CA . SER A 1 185 ? 4.656 8.031 3.176 1 92.38 185 SER A CA 1
ATOM 1440 C C . SER A 1 185 ? 5.438 7.102 2.252 1 92.38 185 SER A C 1
ATOM 1442 O O . SER A 1 185 ? 6.664 7.016 2.344 1 92.38 185 SER A O 1
ATOM 1444 N N . GLN A 1 186 ? 4.719 6.387 1.395 1 93.5 186 GLN A N 1
ATOM 1445 C CA . GLN A 1 186 ? 5.438 5.559 0.434 1 93.5 186 GLN A CA 1
ATOM 1446 C C . GLN A 1 186 ? 6.273 6.41 -0.513 1 93.5 186 GLN A C 1
ATOM 1448 O O . GLN A 1 186 ? 7.379 6.023 -0.895 1 93.5 186 GLN A O 1
ATOM 1453 N N . ALA A 1 187 ? 5.711 7.531 -0.967 1 96.56 187 ALA A N 1
ATOM 1454 C CA . ALA A 1 187 ? 6.457 8.43 -1.843 1 96.56 187 ALA A CA 1
ATOM 1455 C C . ALA A 1 187 ? 7.773 8.852 -1.199 1 96.56 187 ALA A C 1
ATOM 1457 O O . ALA A 1 187 ? 8.828 8.82 -1.844 1 96.56 187 ALA A O 1
ATOM 1458 N N . LEU A 1 188 ? 7.699 9.219 0.047 1 96.56 188 LEU A N 1
ATOM 1459 C CA . LEU A 1 188 ? 8.891 9.648 0.775 1 96.56 188 LEU A CA 1
ATOM 1460 C C . LEU A 1 188 ? 9.867 8.492 0.958 1 96.56 188 LEU A C 1
ATOM 1462 O O . LEU A 1 188 ? 11.078 8.68 0.874 1 96.56 188 LEU A O 1
ATOM 1466 N N . ASP A 1 189 ? 9.328 7.352 1.237 1 94.25 189 ASP A N 1
ATOM 1467 C CA . ASP A 1 189 ? 10.172 6.168 1.362 1 94.25 189 ASP A CA 1
ATOM 1468 C C . ASP A 1 189 ? 10.898 5.871 0.052 1 94.25 189 ASP A C 1
ATOM 1470 O O . ASP A 1 189 ? 12.094 5.574 0.053 1 94.25 189 ASP A O 1
ATOM 1474 N N . LEU A 1 190 ? 10.148 5.895 -1.059 1 95 190 LEU A N 1
ATOM 1475 C CA . LEU A 1 190 ? 10.734 5.68 -2.375 1 95 190 LEU A CA 1
ATOM 1476 C C . LEU A 1 190 ? 11.812 6.715 -2.662 1 95 190 LEU A C 1
ATOM 1478 O O . LEU A 1 190 ? 12.883 6.379 -3.176 1 95 190 LEU A O 1
ATOM 1482 N N . ALA A 1 191 ? 11.531 7.953 -2.367 1 97.12 191 ALA A N 1
ATOM 1483 C CA . ALA A 1 191 ? 12.508 9.016 -2.572 1 97.12 191 ALA A CA 1
ATOM 1484 C C . ALA A 1 191 ? 13.766 8.766 -1.74 1 97.12 191 ALA A C 1
ATOM 1486 O O . ALA A 1 191 ? 14.883 8.891 -2.244 1 97.12 191 ALA A O 1
ATOM 1487 N N . ALA A 1 192 ? 13.602 8.43 -0.467 1 95.62 192 ALA A N 1
ATOM 1488 C CA . ALA A 1 192 ? 14.727 8.18 0.428 1 95.62 192 ALA A CA 1
ATOM 1489 C C . ALA A 1 192 ? 15.594 7.031 -0.085 1 95.62 192 ALA A C 1
ATOM 1491 O O . ALA A 1 192 ? 16.812 7.148 -0.147 1 95.62 192 ALA A O 1
ATOM 1492 N N . ARG A 1 193 ? 14.938 5.957 -0.472 1 92.5 193 ARG A N 1
ATOM 1493 C CA . ARG A 1 193 ? 15.648 4.758 -0.894 1 92.5 193 ARG A CA 1
ATOM 1494 C C . ARG A 1 193 ? 16.359 4.977 -2.229 1 92.5 193 ARG A C 1
ATOM 1496 O O . ARG A 1 193 ? 17.344 4.305 -2.535 1 92.5 193 ARG A O 1
ATOM 1503 N N . THR A 1 194 ? 15.828 5.891 -3.031 1 94.38 194 THR A N 1
ATOM 1504 C CA . THR A 1 194 ? 16.406 6.145 -4.352 1 94.38 194 THR A CA 1
ATOM 1505 C C . THR A 1 194 ? 17.531 7.164 -4.266 1 94.38 194 THR A C 1
ATOM 1507 O O . THR A 1 194 ? 18.531 7.047 -4.965 1 94.38 194 THR A O 1
ATOM 1510 N N . LEU A 1 195 ? 17.422 8.148 -3.369 1 96.38 195 LEU A N 1
ATOM 1511 C CA . LEU A 1 195 ? 18.312 9.305 -3.396 1 96.38 195 LEU A CA 1
ATOM 1512 C C . LEU A 1 195 ? 19.406 9.18 -2.332 1 96.38 195 LEU A C 1
ATOM 1514 O O . LEU A 1 195 ? 20.422 9.883 -2.389 1 96.38 195 LEU A O 1
ATOM 1518 N N . VAL A 1 196 ? 19.188 8.344 -1.322 1 94.44 196 VAL A N 1
ATOM 1519 C CA . VAL A 1 196 ? 20.047 8.359 -0.145 1 94.44 196 VAL A CA 1
ATOM 1520 C C . VAL A 1 196 ? 20.734 7.008 0.014 1 94.44 196 VAL A C 1
ATOM 1522 O O . VAL A 1 196 ? 20.078 5.961 -0.061 1 94.44 196 VAL A O 1
ATOM 1525 N N . ARG A 1 197 ? 21.984 6.988 0.202 1 89.44 197 ARG A N 1
ATOM 1526 C CA . ARG A 1 197 ? 22.781 5.812 0.56 1 89.44 197 ARG A CA 1
ATOM 1527 C C . ARG A 1 197 ? 23.188 5.855 2.027 1 89.44 197 ARG A C 1
ATOM 1529 O O . ARG A 1 197 ? 23.281 6.934 2.619 1 89.44 197 ARG A O 1
ATOM 1536 N N . PRO A 1 198 ? 23.344 4.699 2.637 1 87.12 198 PRO A N 1
ATOM 1537 C CA . PRO A 1 198 ? 23.828 4.715 4.02 1 87.12 198 PRO A CA 1
ATOM 1538 C C . PRO A 1 198 ? 25.094 5.551 4.188 1 87.12 198 PRO A C 1
ATOM 1540 O O . PRO A 1 198 ? 26.031 5.414 3.398 1 87.12 198 PRO A O 1
ATOM 1543 N N . GLY A 1 199 ? 25.062 6.426 5.176 1 91.75 199 GLY A N 1
ATOM 1544 C CA . GLY A 1 199 ? 26.219 7.27 5.438 1 91.75 199 GLY A CA 1
ATOM 1545 C C . GLY A 1 199 ? 26.078 8.664 4.867 1 91.75 199 GLY A C 1
ATOM 1546 O O . GLY A 1 199 ? 26.812 9.578 5.258 1 91.75 199 GLY A O 1
ATOM 1547 N N . ASP A 1 200 ? 25.141 8.875 3.971 1 96.19 200 ASP A N 1
ATOM 1548 C CA . ASP A 1 200 ? 24.938 10.188 3.363 1 96.19 200 ASP A CA 1
ATOM 1549 C C . ASP A 1 200 ? 24.453 11.203 4.395 1 96.19 200 ASP A C 1
ATOM 1551 O O . ASP A 1 200 ? 23.75 10.844 5.344 1 96.19 200 ASP A O 1
ATOM 1555 N N . VAL A 1 201 ? 24.891 12.43 4.215 1 97.94 201 VAL A N 1
ATOM 1556 C CA . VAL A 1 201 ? 24.328 13.547 4.973 1 97.94 201 VAL A CA 1
ATOM 1557 C C . VAL A 1 201 ? 23.078 14.062 4.281 1 97.94 201 VAL A C 1
ATOM 1559 O O . VAL A 1 201 ? 23.094 14.344 3.08 1 97.94 201 VAL A O 1
ATOM 1562 N N . VAL A 1 202 ? 22.016 14.141 5.02 1 98.69 202 VAL A N 1
ATOM 1563 C CA . VAL A 1 202 ? 20.734 14.602 4.488 1 98.69 202 VAL A CA 1
ATOM 1564 C C . VAL A 1 202 ? 20.203 15.75 5.344 1 98.69 202 VAL A C 1
ATOM 1566 O O . VAL A 1 202 ? 20.203 15.672 6.574 1 98.69 202 VAL A O 1
ATOM 1569 N N . LEU A 1 203 ? 19.797 16.844 4.703 1 98.75 203 LEU A N 1
ATOM 1570 C CA . LEU A 1 203 ? 19.172 17.969 5.398 1 98.75 203 LEU A CA 1
ATOM 1571 C C . LEU A 1 203 ? 17.688 17.719 5.602 1 98.75 203 LEU A C 1
ATOM 1573 O O . LEU A 1 203 ? 17.016 17.172 4.727 1 98.75 203 LEU A O 1
ATOM 1577 N N . VAL A 1 204 ? 17.188 18.078 6.77 1 98.69 204 VAL A N 1
ATOM 1578 C CA . VAL A 1 204 ? 15.758 18.078 7.086 1 98.69 204 VAL A CA 1
ATOM 1579 C C . VAL A 1 204 ? 15.391 19.359 7.832 1 98.69 204 VAL A C 1
ATOM 1581 O O . VAL A 1 204 ? 16.266 20.062 8.344 1 98.69 204 VAL A O 1
ATOM 1584 N N . ASP A 1 205 ? 14.141 19.688 7.84 1 98.56 205 ASP A N 1
ATOM 1585 C CA . ASP A 1 205 ? 13.672 20.797 8.656 1 98.56 205 ASP A CA 1
ATOM 1586 C C . ASP A 1 205 ? 13.875 20.516 10.141 1 98.56 205 ASP A C 1
ATOM 1588 O O . ASP A 1 205 ? 13.781 19.359 10.578 1 98.56 205 ASP A O 1
ATOM 1592 N N . ASP A 1 206 ? 14.078 21.594 10.922 1 98.19 206 ASP A N 1
ATOM 1593 C CA . ASP A 1 206 ? 14.195 21.469 12.375 1 98.19 206 ASP A CA 1
ATOM 1594 C C . ASP A 1 206 ? 13.453 22.609 13.078 1 98.19 206 ASP A C 1
ATOM 1596 O O . ASP A 1 206 ? 13.93 23.734 13.109 1 98.19 206 ASP A O 1
ATOM 1600 N N . PRO A 1 207 ? 12.352 22.344 13.844 1 97.31 207 PRO A N 1
ATOM 1601 C CA . PRO A 1 207 ? 11.742 21.016 13.945 1 97.31 207 PRO A CA 1
ATOM 1602 C C . PRO A 1 207 ? 11.227 20.5 12.602 1 97.31 207 PRO A C 1
ATOM 1604 O O . PRO A 1 207 ? 11.094 21.266 11.648 1 97.31 207 PRO A O 1
ATOM 1607 N N . GLY A 1 208 ? 11.039 19.203 12.539 1 96.31 208 GLY A N 1
ATOM 1608 C CA . GLY A 1 208 ? 10.609 18.609 11.273 1 96.31 208 GLY A CA 1
ATOM 1609 C C . GLY A 1 208 ? 9.656 17.453 11.453 1 96.31 208 GLY A C 1
ATOM 1610 O O . GLY A 1 208 ? 9.203 17.172 12.57 1 96.31 208 GLY A O 1
ATOM 1611 N N . TYR A 1 209 ? 9.266 16.875 10.398 1 93.88 209 TYR A N 1
ATOM 1612 C CA . TYR A 1 209 ? 8.289 15.789 10.352 1 93.88 209 TYR A CA 1
ATOM 1613 C C . TYR A 1 209 ? 8.906 14.484 10.844 1 93.88 209 TYR A C 1
ATOM 1615 O O . TYR A 1 209 ? 9.797 13.93 10.195 1 93.88 209 TYR A O 1
ATOM 1623 N N . PRO A 1 210 ? 8.406 13.93 11.938 1 90.81 210 PRO A N 1
ATOM 1624 C CA . PRO A 1 210 ? 9.062 12.797 12.602 1 90.81 210 PRO A CA 1
ATOM 1625 C C . PRO A 1 210 ? 9.102 11.547 11.727 1 90.81 210 PRO A C 1
ATOM 1627 O O . PRO A 1 210 ? 10.109 10.828 11.719 1 90.81 210 PRO A O 1
ATOM 1630 N N . ASN A 1 211 ? 8.055 11.242 11.016 1 88.62 211 ASN A N 1
ATOM 1631 C CA . ASN A 1 211 ? 8.023 10.039 10.195 1 88.62 211 ASN A CA 1
ATOM 1632 C C . ASN A 1 211 ? 9.094 10.078 9.102 1 88.62 211 ASN A C 1
ATOM 1634 O O . ASN A 1 211 ? 9.719 9.062 8.812 1 88.62 211 ASN A O 1
ATOM 1638 N N . LEU A 1 212 ? 9.211 11.18 8.516 1 93.38 212 LEU A N 1
ATOM 1639 C CA . LEU A 1 212 ? 10.242 11.344 7.496 1 93.38 212 LEU A CA 1
ATOM 1640 C C . LEU A 1 212 ? 11.625 11.117 8.086 1 93.38 212 LEU A C 1
ATOM 1642 O O . LEU A 1 212 ? 12.461 10.43 7.484 1 93.38 212 LEU A O 1
ATOM 1646 N N . MET A 1 213 ? 11.898 11.719 9.234 1 93.75 213 MET A N 1
ATOM 1647 C CA . MET A 1 213 ? 13.203 11.539 9.875 1 93.75 213 MET A CA 1
ATOM 1648 C C . MET A 1 213 ? 13.461 10.07 10.195 1 93.75 213 MET A C 1
ATOM 1650 O O . MET A 1 213 ? 14.578 9.586 10.039 1 93.75 213 MET A O 1
ATOM 1654 N N . SER A 1 214 ? 12.414 9.422 10.609 1 89.69 214 SER A N 1
ATOM 1655 C CA . SER A 1 214 ? 12.523 7.996 10.898 1 89.69 214 SER A CA 1
ATOM 1656 C C . SER A 1 214 ? 12.867 7.203 9.641 1 89.69 214 SER A C 1
ATOM 1658 O O . SER A 1 214 ? 13.711 6.305 9.68 1 89.69 214 SER A O 1
ATOM 1660 N N . ILE A 1 215 ? 12.227 7.469 8.523 1 89.31 215 ILE A N 1
ATOM 1661 C CA . ILE A 1 215 ? 12.492 6.824 7.246 1 89.31 215 ILE A CA 1
ATOM 1662 C C . ILE A 1 215 ? 13.953 7.023 6.863 1 89.31 215 ILE A C 1
ATOM 1664 O O . ILE A 1 215 ? 14.641 6.07 6.484 1 89.31 215 ILE A O 1
ATOM 1668 N N . LEU A 1 216 ? 14.438 8.211 7 1 93.69 216 LEU A N 1
ATOM 1669 C CA . LEU A 1 216 ? 15.797 8.562 6.586 1 93.69 216 LEU A CA 1
ATOM 1670 C C . LEU A 1 216 ? 16.828 7.891 7.484 1 93.69 216 LEU A C 1
ATOM 1672 O O . LEU A 1 216 ? 17.859 7.414 7.008 1 93.69 216 LEU A O 1
ATOM 1676 N N . ARG A 1 217 ? 16.547 7.824 8.797 1 91 217 ARG A N 1
ATOM 1677 C CA . ARG A 1 217 ? 17.438 7.129 9.719 1 91 217 ARG A CA 1
ATOM 1678 C C . ARG A 1 217 ? 17.484 5.637 9.414 1 91 217 ARG A C 1
ATOM 1680 O O . ARG A 1 217 ? 18.547 5.016 9.508 1 91 217 ARG A O 1
ATOM 1687 N N . THR A 1 218 ? 16.312 5.117 9.156 1 83.38 218 THR A N 1
ATOM 1688 C CA . THR A 1 218 ? 16.234 3.705 8.797 1 83.38 218 THR A CA 1
ATOM 1689 C C . THR A 1 218 ? 17.078 3.416 7.562 1 83.38 218 THR A C 1
ATOM 1691 O O . THR A 1 218 ? 17.688 2.352 7.453 1 83.38 218 THR A O 1
ATOM 1694 N N . GLN A 1 219 ? 17.141 4.371 6.645 1 85.69 219 GLN A N 1
ATOM 1695 C CA . GLN A 1 219 ? 17.938 4.25 5.43 1 85.69 219 GLN A CA 1
ATOM 1696 C C . GLN A 1 219 ? 19.422 4.402 5.738 1 85.69 219 GLN A C 1
ATOM 1698 O O . GLN A 1 219 ? 20.266 4.09 4.898 1 85.69 219 GLN A O 1
ATOM 1703 N N . GLY A 1 220 ? 19.797 4.879 6.988 1 88.81 220 GLY A N 1
ATOM 1704 C CA . GLY A 1 220 ? 21.188 5.023 7.406 1 88.81 220 GLY A CA 1
ATOM 1705 C C . GLY A 1 220 ? 21.734 6.422 7.188 1 88.81 220 GLY A C 1
ATOM 1706 O O . GLY A 1 220 ? 22.953 6.629 7.215 1 88.81 220 GLY A O 1
ATOM 1707 N N . ALA A 1 221 ? 20.906 7.391 7.012 1 94.56 221 ALA A N 1
ATOM 1708 C CA . ALA A 1 221 ? 21.328 8.766 6.754 1 94.56 221 ALA A CA 1
ATOM 1709 C C . ALA A 1 221 ? 21.734 9.461 8.047 1 94.56 221 ALA A C 1
ATOM 1711 O O . ALA A 1 221 ? 21.219 9.148 9.125 1 94.56 221 ALA A O 1
ATOM 1712 N N . THR A 1 222 ? 22.703 10.32 7.926 1 96.25 222 THR A N 1
ATOM 1713 C CA . THR A 1 222 ? 22.984 11.297 8.977 1 96.25 222 THR A CA 1
ATOM 1714 C C . THR A 1 222 ? 22.141 12.562 8.766 1 96.25 222 THR A C 1
ATOM 1716 O O . THR A 1 222 ? 22.328 13.273 7.777 1 96.25 222 THR A O 1
ATOM 1719 N N . LEU A 1 223 ? 21.328 12.859 9.719 1 97.62 223 LEU A N 1
ATOM 1720 C CA . LEU A 1 223 ? 20.406 13.984 9.562 1 97.62 223 LEU A CA 1
ATOM 1721 C C . LEU A 1 223 ? 21 15.266 10.125 1 97.62 223 LEU A C 1
ATOM 1723 O O . LEU A 1 223 ? 21.594 15.258 11.211 1 97.62 223 LEU A O 1
ATOM 1727 N N . VAL A 1 224 ? 20.953 16.281 9.359 1 98.25 224 VAL A N 1
ATOM 1728 C CA . VAL A 1 224 ? 21.328 17.625 9.781 1 98.25 224 VAL A CA 1
ATOM 1729 C C . VAL A 1 224 ? 20.125 18.562 9.672 1 98.25 224 VAL A C 1
ATOM 1731 O O . VAL A 1 224 ? 19.531 18.688 8.602 1 98.25 224 VAL A O 1
ATOM 1734 N N . GLY A 1 225 ? 19.828 19.25 10.758 1 98.44 225 GLY A N 1
ATOM 1735 C CA . GLY A 1 225 ? 18.625 20.062 10.805 1 98.44 225 GLY A CA 1
ATOM 1736 C C . GLY A 1 225 ? 18.859 21.484 10.312 1 98.44 225 GLY A C 1
ATOM 1737 O O . GLY A 1 225 ? 19.828 22.125 10.695 1 98.44 225 GLY A O 1
ATOM 1738 N N . VAL A 1 226 ? 18.016 21.906 9.422 1 98.56 226 VAL A N 1
ATOM 1739 C CA . VAL A 1 226 ? 17.938 23.312 9.039 1 98.56 226 VAL A CA 1
ATOM 1740 C C . VAL A 1 226 ? 16.891 24.031 9.898 1 98.56 226 VAL A C 1
ATOM 1742 O O . VAL A 1 226 ? 15.695 23.75 9.805 1 98.56 226 VAL A O 1
ATOM 1745 N N . PRO A 1 227 ? 17.297 24.938 10.656 1 98 227 PRO A N 1
ATOM 1746 C CA . PRO A 1 227 ? 16.344 25.578 11.57 1 98 227 PRO A CA 1
ATOM 1747 C C . PRO A 1 227 ? 15.234 26.328 10.836 1 98 227 PRO A C 1
ATOM 1749 O O . PRO A 1 227 ? 15.492 27 9.836 1 98 227 PRO A O 1
ATOM 1752 N N . ARG A 1 228 ? 14.031 26.141 11.336 1 97.62 228 ARG A N 1
ATOM 1753 C CA . ARG A 1 228 ? 12.875 26.875 10.852 1 97.62 228 ARG A CA 1
ATOM 1754 C C . ARG A 1 228 ? 12.609 28.109 11.711 1 97.62 228 ARG A C 1
ATOM 1756 O O . ARG A 1 228 ? 12.742 28.047 12.938 1 97.62 228 ARG A O 1
ATOM 1763 N N . THR A 1 229 ? 12.195 29.203 11.086 1 96.88 229 THR A N 1
ATOM 1764 C CA . THR A 1 229 ? 11.742 30.422 11.742 1 96.88 229 THR A CA 1
ATOM 1765 C C . THR A 1 229 ? 10.305 30.75 11.336 1 96.88 229 THR A C 1
ATOM 1767 O O . THR A 1 229 ? 9.773 30.172 10.391 1 96.88 229 THR A O 1
ATOM 1770 N N . PRO A 1 230 ? 9.641 31.609 12.047 1 95.94 230 PRO A N 1
ATOM 1771 C CA . PRO A 1 230 ? 8.289 32 11.648 1 95.94 230 PRO A CA 1
ATOM 1772 C C . PRO A 1 230 ? 8.227 32.531 10.219 1 95.94 230 PRO A C 1
ATOM 1774 O O . PRO A 1 230 ? 7.168 32.5 9.586 1 95.94 230 PRO A O 1
ATOM 1777 N N . ALA A 1 231 ? 9.422 32.906 9.75 1 94.44 231 ALA A N 1
ATOM 1778 C CA . ALA A 1 231 ? 9.477 33.5 8.406 1 94.44 231 ALA A CA 1
ATOM 1779 C C . ALA A 1 231 ? 10.023 32.469 7.402 1 94.44 231 ALA A C 1
ATOM 1781 O O . ALA A 1 231 ? 10.375 32.844 6.277 1 94.44 231 ALA A O 1
ATOM 1782 N N . GLY A 1 232 ? 10.117 31.297 7.785 1 95.88 232 GLY A N 1
ATOM 1783 C CA . GLY A 1 232 ? 10.609 30.266 6.883 1 95.88 232 GLY A CA 1
ATOM 1784 C C . GLY A 1 232 ? 11.906 29.625 7.355 1 95.88 232 GLY A C 1
ATOM 1785 O O . GLY A 1 232 ? 11.992 29.172 8.5 1 95.88 232 GLY A O 1
ATOM 1786 N N . TYR A 1 233 ? 12.906 29.5 6.43 1 97.69 233 TYR A N 1
ATOM 1787 C CA . TYR A 1 233 ? 14.195 28.891 6.758 1 97.69 233 TYR A CA 1
ATOM 1788 C C . TYR A 1 233 ? 15.133 29.906 7.391 1 97.69 233 TYR A C 1
ATOM 1790 O O . TYR A 1 233 ? 15.125 31.078 7.027 1 97.69 233 TYR A O 1
ATOM 1798 N N . ASP A 1 234 ? 15.93 29.469 8.336 1 98 234 ASP A N 1
ATOM 1799 C CA . ASP A 1 234 ? 17.125 30.234 8.672 1 98 234 ASP A CA 1
ATOM 1800 C C . ASP A 1 234 ? 18.203 30.062 7.613 1 98 234 ASP A C 1
ATOM 1802 O O . ASP A 1 234 ? 19.094 29.234 7.762 1 98 234 ASP A O 1
ATOM 1806 N N . LEU A 1 235 ? 18.188 30.922 6.645 1 97.12 235 LEU A N 1
ATOM 1807 C CA . LEU A 1 235 ? 19.062 30.781 5.48 1 97.12 235 LEU A CA 1
ATOM 1808 C C . LEU A 1 235 ? 20.531 30.969 5.867 1 97.12 235 LEU A C 1
ATOM 1810 O O . LEU A 1 235 ? 21.406 30.328 5.285 1 97.12 235 LEU A O 1
ATOM 1814 N N . ASN A 1 236 ? 20.766 31.859 6.824 1 97.31 236 ASN A N 1
ATOM 1815 C CA . ASN A 1 236 ? 22.125 32.031 7.297 1 97.31 236 ASN A CA 1
ATOM 1816 C C . ASN A 1 236 ? 22.688 30.734 7.871 1 97.31 236 ASN A C 1
ATOM 1818 O O . ASN A 1 236 ? 23.812 30.344 7.559 1 97.31 236 ASN A O 1
ATOM 1822 N N . GLN A 1 237 ? 21.922 30.125 8.656 1 97.88 237 GLN A N 1
ATOM 1823 C CA . GLN A 1 237 ? 22.359 28.859 9.234 1 97.88 237 GLN A CA 1
ATOM 1824 C C . GLN A 1 237 ? 22.484 27.781 8.156 1 97.88 237 GLN A C 1
ATOM 1826 O O . GLN A 1 237 ? 23.391 26.953 8.211 1 97.88 237 GLN A O 1
ATOM 1831 N N . LEU A 1 238 ? 21.562 27.781 7.238 1 98.31 238 LEU A N 1
ATOM 1832 C CA . LEU A 1 238 ? 21.641 26.828 6.141 1 98.31 238 LEU A CA 1
ATOM 1833 C C . LEU A 1 238 ? 22.953 26.969 5.379 1 98.31 238 LEU A C 1
ATOM 1835 O O . LEU A 1 238 ? 23.609 25.969 5.074 1 98.31 238 LEU A O 1
ATOM 1839 N N . GLU A 1 239 ? 23.328 28.141 5.125 1 97.62 239 GLU A N 1
ATOM 1840 C CA . GLU A 1 239 ? 24.578 28.391 4.402 1 97.62 239 GLU A CA 1
ATOM 1841 C C . GLU A 1 239 ? 25.781 27.953 5.223 1 97.62 239 GLU A C 1
ATOM 1843 O O . GLU A 1 239 ? 26.75 27.422 4.672 1 97.62 239 GLU A O 1
ATOM 1848 N N . GLN A 1 240 ? 25.703 28.172 6.48 1 97.88 240 GLN A N 1
ATOM 1849 C CA . GLN A 1 240 ? 26.766 27.703 7.363 1 97.88 240 GLN A CA 1
ATOM 1850 C C . GLN A 1 240 ? 26.875 26.172 7.336 1 97.88 240 GLN A C 1
ATOM 1852 O O . GLN A 1 240 ? 27.969 25.625 7.277 1 97.88 240 GLN A O 1
ATOM 1857 N N . LEU A 1 241 ? 25.75 25.547 7.422 1 98 241 LEU A N 1
ATOM 1858 C CA . LEU A 1 241 ? 25.75 24.094 7.359 1 98 241 LEU A CA 1
ATOM 1859 C C . LEU A 1 241 ? 26.375 23.609 6.062 1 98 241 LEU A C 1
ATOM 1861 O O . LEU A 1 241 ? 27.109 22.609 6.062 1 98 241 LEU A O 1
ATOM 1865 N N . LEU A 1 242 ? 26.078 24.297 4.969 1 97.88 242 LEU A N 1
ATOM 1866 C CA . LEU A 1 242 ? 26.562 23.891 3.65 1 97.88 242 LEU A CA 1
ATOM 1867 C C . LEU A 1 242 ? 28.062 24.109 3.527 1 97.88 242 LEU A C 1
ATOM 1869 O O . LEU A 1 242 ? 28.703 23.516 2.654 1 97.88 242 LEU A O 1
ATOM 1873 N N . SER A 1 243 ? 28.594 24.953 4.371 1 96.5 243 SER A N 1
ATOM 1874 C CA . SER A 1 243 ? 30.047 25.141 4.395 1 96.5 243 SER A CA 1
ATOM 1875 C C . SER A 1 243 ? 30.75 23.984 5.105 1 96.5 243 SER A C 1
ATOM 1877 O O . SER A 1 243 ? 31.922 23.734 4.875 1 96.5 243 SER A O 1
ATOM 1879 N N . HIS A 1 244 ? 30.016 23.25 5.926 1 96.06 244 HIS A N 1
ATOM 1880 C CA . HIS A 1 244 ? 30.609 22.203 6.754 1 96.06 244 HIS A CA 1
ATOM 1881 C C . HIS A 1 244 ? 30.203 20.812 6.262 1 96.06 244 HIS A C 1
ATOM 1883 O O . HIS A 1 244 ? 30.875 19.828 6.578 1 96.06 244 HIS A O 1
ATOM 1889 N N . HIS A 1 245 ? 29.094 20.797 5.57 1 96.94 245 HIS A N 1
ATOM 1890 C CA . HIS A 1 245 ? 28.562 19.516 5.129 1 96.94 245 HIS A CA 1
ATOM 1891 C C . HIS A 1 245 ? 28.328 19.5 3.623 1 96.94 245 HIS A C 1
ATOM 1893 O O . HIS A 1 245 ? 28.188 20.562 3.006 1 96.94 245 HIS A O 1
ATOM 1899 N N . ARG A 1 246 ? 28.375 18.312 3.064 1 97.06 246 ARG A N 1
ATOM 1900 C CA . ARG A 1 246 ? 28 18.078 1.676 1 97.06 246 ARG A CA 1
ATOM 1901 C C . ARG A 1 246 ? 26.781 17.156 1.59 1 97.06 246 ARG A C 1
ATOM 1903 O O . ARG A 1 246 ? 26.922 15.969 1.3 1 97.06 246 ARG A O 1
ATOM 1910 N N . PRO A 1 247 ? 25.594 17.734 1.758 1 98.31 247 PRO A N 1
ATOM 1911 C CA . PRO A 1 247 ? 24.406 16.891 1.759 1 98.31 247 PRO A CA 1
ATOM 1912 C C . PRO A 1 247 ? 24.047 16.359 0.37 1 98.31 247 PRO A C 1
ATOM 1914 O O . PRO A 1 247 ? 24.344 17.016 -0.635 1 98.31 247 PRO A O 1
ATOM 1917 N N . THR A 1 248 ? 23.406 15.219 0.336 1 97.75 248 THR A N 1
ATOM 1918 C CA . THR A 1 248 ? 22.969 14.633 -0.926 1 97.75 248 THR A CA 1
ATOM 1919 C C . THR A 1 248 ? 21.547 15.094 -1.261 1 97.75 248 THR A C 1
ATOM 1921 O O . THR A 1 248 ? 21.156 15.148 -2.432 1 97.75 248 THR A O 1
ATOM 1924 N N . ALA A 1 249 ? 20.797 15.398 -0.244 1 98.5 249 ALA A N 1
ATOM 1925 C CA . ALA A 1 249 ? 19.406 15.797 -0.44 1 98.5 249 ALA A CA 1
ATOM 1926 C C . ALA A 1 249 ? 18.922 16.641 0.728 1 98.5 249 ALA A C 1
ATOM 1928 O O . ALA A 1 249 ? 19.5 16.609 1.816 1 98.5 249 ALA A O 1
ATOM 1929 N N . PHE A 1 250 ? 17.984 17.5 0.508 1 98.75 250 PHE A N 1
ATOM 1930 C CA . PHE A 1 250 ? 17.234 18.234 1.517 1 98.75 250 PHE A CA 1
ATOM 1931 C C . PHE A 1 250 ? 15.742 17.922 1.411 1 98.75 250 PHE A C 1
ATOM 1933 O O . PHE A 1 250 ? 15.102 18.266 0.412 1 98.75 250 PHE A O 1
ATOM 1940 N N . PHE A 1 251 ? 15.188 17.141 2.346 1 98.81 251 PHE A N 1
ATOM 1941 C CA . PHE A 1 251 ? 13.75 16.906 2.467 1 98.81 251 PHE A CA 1
ATOM 1942 C C . PHE A 1 251 ? 13.094 18.016 3.273 1 98.81 251 PHE A C 1
ATOM 1944 O O . PHE A 1 251 ? 13.445 18.25 4.434 1 98.81 251 PHE A O 1
ATOM 1951 N N . THR A 1 252 ? 12.086 18.672 2.699 1 98.5 252 THR A N 1
ATOM 1952 C CA . THR A 1 252 ? 11.57 19.859 3.375 1 98.5 252 THR A CA 1
ATOM 1953 C C . THR A 1 252 ? 10.094 20.078 3.061 1 98.5 252 THR A C 1
ATOM 1955 O O . THR A 1 252 ? 9.555 19.453 2.143 1 98.5 252 THR A O 1
ATOM 1958 N N . GLN A 1 253 ? 9.453 20.812 3.848 1 97.56 253 GLN A N 1
ATOM 1959 C CA . GLN A 1 253 ? 8.047 21.203 3.73 1 97.56 253 GLN A CA 1
ATOM 1960 C C . GLN A 1 253 ? 7.898 22.734 3.756 1 97.56 253 GLN A C 1
ATOM 1962 O O . GLN A 1 253 ? 7.637 23.312 4.809 1 97.56 253 GLN A O 1
ATOM 1967 N N . PRO A 1 254 ? 7.836 23.359 2.629 1 96.38 254 PRO A N 1
ATOM 1968 C CA . PRO A 1 254 ? 7.906 24.828 2.586 1 96.38 254 PRO A CA 1
ATOM 1969 C C . PRO A 1 254 ? 6.617 25.484 3.062 1 96.38 254 PRO A C 1
ATOM 1971 O O . PRO A 1 254 ? 6.652 26.594 3.611 1 96.38 254 PRO A O 1
ATOM 1974 N N . HIS A 1 255 ? 5.496 24.797 2.795 1 94.25 255 HIS A N 1
ATOM 1975 C CA . HIS A 1 255 ? 4.238 25.484 3.094 1 94.25 255 HIS A CA 1
ATOM 1976 C C . HIS A 1 255 ? 3.42 24.688 4.113 1 94.25 255 HIS A C 1
ATOM 1978 O O . HIS A 1 255 ? 3.389 23.453 4.07 1 94.25 255 HIS A O 1
ATOM 1984 N N . LEU A 1 256 ? 2.785 25.5 5.016 1 94.88 256 LEU A N 1
ATOM 1985 C CA . LEU A 1 256 ? 2.018 24.922 6.109 1 94.88 256 LEU A CA 1
ATOM 1986 C C . LEU A 1 256 ? 2.799 23.797 6.781 1 94.88 256 LEU A C 1
ATOM 1988 O O . LEU A 1 256 ? 2.299 22.672 6.906 1 94.88 256 LEU A O 1
ATOM 1992 N N . HIS A 1 257 ? 3.967 24.188 7.152 1 96.56 257 HIS A N 1
ATOM 1993 C CA . HIS A 1 257 ? 4.996 23.297 7.672 1 96.56 257 HIS A CA 1
ATOM 1994 C C . HIS A 1 257 ? 4.523 22.594 8.938 1 96.56 257 HIS A C 1
ATOM 1996 O O . HIS A 1 257 ? 3.904 23.203 9.805 1 96.56 257 HIS A O 1
ATOM 2002 N N . SER A 1 258 ? 4.637 21.297 8.984 1 95 258 SER A N 1
ATOM 2003 C CA . SER A 1 258 ? 4.465 20.531 10.211 1 95 258 SER A CA 1
ATOM 2004 C C . SER A 1 258 ? 5.793 20.359 10.945 1 95 258 SER A C 1
ATOM 2006 O O . SER A 1 258 ? 6.746 19.812 10.391 1 95 258 SER A O 1
ATOM 2008 N N . PRO A 1 259 ? 5.941 20.891 12.102 1 96.19 259 PRO A N 1
ATOM 2009 C CA . PRO A 1 259 ? 4.84 21.219 13.016 1 96.19 259 PRO A CA 1
ATOM 2010 C C . PRO A 1 259 ? 4.566 22.719 13.109 1 96.19 259 PRO A C 1
ATOM 2012 O O . PRO A 1 259 ? 3.58 23.125 13.727 1 96.19 259 PRO A O 1
ATOM 2015 N N . THR A 1 260 ? 5.27 23.594 12.492 1 97 260 THR A N 1
ATOM 2016 C CA . THR A 1 260 ? 5.316 25.016 12.859 1 97 260 THR A CA 1
ATOM 2017 C C . THR A 1 260 ? 4.18 25.781 12.188 1 97 260 THR A C 1
ATOM 2019 O O . THR A 1 260 ? 3.871 26.906 12.578 1 97 260 THR A O 1
ATOM 2022 N N . CYS A 1 261 ? 3.637 25.219 11.125 1 95.56 261 CYS A N 1
ATOM 2023 C CA . CYS A 1 261 ? 2.596 25.828 10.32 1 95.56 261 CYS A CA 1
ATOM 2024 C C . CYS A 1 261 ? 3.137 27.047 9.57 1 95.56 261 CYS A C 1
ATOM 2026 O O . CYS A 1 261 ? 2.367 27.828 9 1 95.56 261 CYS A O 1
ATOM 2028 N N . SER A 1 262 ? 4.391 27.25 9.594 1 94.44 262 SER A N 1
ATOM 2029 C CA . SER A 1 262 ? 4.996 28.391 8.906 1 94.44 262 SER A CA 1
ATOM 2030 C C . SER A 1 262 ? 4.969 28.203 7.395 1 94.44 262 SER A C 1
ATOM 2032 O O . SER A 1 262 ? 4.762 27.078 6.906 1 94.44 262 SER A O 1
ATOM 2034 N N . ARG A 1 263 ? 5.145 29.297 6.699 1 94 263 ARG A N 1
ATOM 2035 C CA . ARG A 1 263 ? 5.258 29.344 5.246 1 94 263 ARG A CA 1
ATOM 2036 C C . ARG A 1 263 ? 6.574 29.984 4.82 1 94 263 ARG A C 1
ATOM 2038 O O . ARG A 1 263 ? 7.043 30.938 5.449 1 94 263 ARG A O 1
ATOM 2045 N N . THR A 1 264 ? 7.051 29.484 3.811 1 95.56 264 THR A N 1
ATOM 2046 C CA . THR A 1 264 ? 8.289 30.047 3.273 1 95.56 264 THR A CA 1
ATOM 2047 C C . THR A 1 264 ? 7.992 31.047 2.164 1 95.56 264 THR A C 1
ATOM 2049 O O . THR A 1 264 ? 7.293 30.719 1.2 1 95.56 264 THR A O 1
ATOM 2052 N N . PRO A 1 265 ? 8.531 32.25 2.316 1 94.94 265 PRO A N 1
ATOM 2053 C CA . PRO A 1 265 ? 8.312 33.25 1.264 1 94.94 265 PRO A CA 1
ATOM 2054 C C . PRO A 1 265 ? 9.047 32.906 -0.033 1 94.94 265 PRO A C 1
ATOM 2056 O O . PRO A 1 265 ? 10.047 32.188 -0.01 1 94.94 265 PRO A O 1
ATOM 2059 N N . LEU A 1 266 ? 8.586 33.5 -1.106 1 95.56 266 LEU A N 1
ATOM 2060 C CA . LEU A 1 266 ? 9.055 33.219 -2.461 1 95.56 266 LEU A CA 1
ATOM 2061 C C . LEU A 1 266 ? 10.555 33.469 -2.586 1 95.56 266 LEU A C 1
ATOM 2063 O O . LEU A 1 266 ? 11.273 32.656 -3.16 1 95.56 266 LEU A O 1
ATOM 2067 N N . PRO A 1 267 ? 11.094 34.562 -2.021 1 96.12 267 PRO A N 1
ATOM 2068 C CA . PRO A 1 267 ? 12.531 34.812 -2.166 1 96.12 267 PRO A CA 1
ATOM 2069 C C . PRO A 1 267 ? 13.375 33.688 -1.554 1 96.12 267 PRO A C 1
ATOM 2071 O O . PRO A 1 267 ? 14.445 33.375 -2.08 1 96.12 267 PRO A O 1
ATOM 2074 N N . GLN A 1 268 ? 12.914 33.125 -0.466 1 97.31 268 GLN A N 1
ATOM 2075 C CA . GLN A 1 268 ? 13.664 32.031 0.174 1 97.31 268 GLN A CA 1
ATOM 2076 C C . GLN A 1 268 ? 13.617 30.766 -0.656 1 97.31 268 GLN A C 1
ATOM 2078 O O . GLN A 1 268 ? 14.578 30 -0.678 1 97.31 268 GLN A O 1
ATOM 2083 N N . LEU A 1 269 ? 12.508 30.531 -1.323 1 97.75 269 LEU A N 1
ATOM 2084 C CA . LEU A 1 269 ? 12.414 29.375 -2.211 1 97.75 269 LEU A CA 1
ATOM 2085 C C . LEU A 1 269 ? 13.422 29.484 -3.35 1 97.75 269 LEU A C 1
ATOM 2087 O O . LEU A 1 269 ? 14.086 28.5 -3.688 1 97.75 269 LEU A O 1
ATOM 2091 N N . HIS A 1 270 ? 13.531 30.688 -3.896 1 97 270 HIS A N 1
ATOM 2092 C CA . HIS A 1 270 ? 14.508 30.922 -4.953 1 97 270 HIS A CA 1
ATOM 2093 C C . HIS A 1 270 ? 15.93 30.703 -4.445 1 97 270 HIS A C 1
ATOM 2095 O O . HIS A 1 270 ? 16.734 30.062 -5.121 1 97 270 HIS A O 1
ATOM 2101 N N . ARG A 1 271 ? 16.141 31.266 -3.311 1 97.44 271 ARG A N 1
ATOM 2102 C CA . ARG A 1 271 ? 17.484 31.125 -2.736 1 97.44 271 ARG A CA 1
ATOM 2103 C C . ARG A 1 271 ? 17.812 29.656 -2.471 1 97.44 271 ARG A C 1
ATOM 2105 O O . ARG A 1 271 ? 18.938 29.219 -2.695 1 97.44 271 ARG A O 1
ATOM 2112 N N . LEU A 1 272 ? 16.875 28.938 -1.974 1 98 272 LEU A N 1
ATOM 2113 C CA . LEU A 1 272 ? 17.078 27.516 -1.705 1 98 272 LEU A CA 1
ATOM 2114 C C . LEU A 1 272 ? 17.406 26.766 -2.986 1 98 272 LEU A C 1
ATOM 2116 O O . LEU A 1 272 ? 18.297 25.906 -2.988 1 98 272 LEU A O 1
ATOM 2120 N N . LEU A 1 273 ? 16.719 27.016 -4.07 1 97.69 273 LEU A N 1
ATOM 2121 C CA . LEU A 1 273 ? 17 26.391 -5.355 1 97.69 273 LEU A CA 1
ATOM 2122 C C . LEU A 1 273 ? 18.406 26.719 -5.828 1 97.69 273 LEU A C 1
ATOM 2124 O O . LEU A 1 273 ? 19.109 25.859 -6.363 1 97.69 273 LEU A O 1
ATOM 2128 N N . GLN A 1 274 ? 18.828 27.953 -5.598 1 97 274 GLN A N 1
ATOM 2129 C CA . GLN A 1 274 ? 20.172 28.359 -5.949 1 97 274 GLN A CA 1
ATOM 2130 C C . GLN A 1 274 ? 21.219 27.578 -5.156 1 97 274 GLN A C 1
ATOM 2132 O O . GLN A 1 274 ? 22.219 27.109 -5.715 1 97 274 GLN A O 1
ATOM 2137 N N . LEU A 1 275 ? 21 27.516 -3.898 1 97.62 275 LEU A N 1
ATOM 2138 C CA . LEU A 1 275 ? 21.922 26.781 -3.033 1 97.62 275 LEU A CA 1
ATOM 2139 C C . LEU A 1 275 ? 22 25.312 -3.424 1 97.62 275 LEU A C 1
ATOM 2141 O O . LEU A 1 275 ? 23.078 24.719 -3.42 1 97.62 275 LEU A O 1
ATOM 2145 N N . ALA A 1 276 ? 20.812 24.734 -3.738 1 97.56 276 ALA A N 1
ATOM 2146 C CA . ALA A 1 276 ? 20.781 23.328 -4.152 1 97.56 276 ALA A CA 1
ATOM 2147 C C . ALA A 1 276 ? 21.609 23.109 -5.406 1 97.56 276 ALA A C 1
ATOM 2149 O O . ALA A 1 276 ? 22.344 22.109 -5.504 1 97.56 276 ALA A O 1
ATOM 2150 N N . SER A 1 277 ? 21.531 24 -6.352 1 94.69 277 SER A N 1
ATOM 2151 C CA . SER A 1 277 ? 22.297 23.906 -7.59 1 94.69 277 SER A CA 1
ATOM 2152 C C . SER A 1 277 ? 23.781 24.094 -7.34 1 94.69 277 SER A C 1
ATOM 2154 O O . SER A 1 277 ? 24.609 23.359 -7.883 1 94.69 277 SER A O 1
ATOM 2156 N N . GLN A 1 278 ? 24.109 25.031 -6.535 1 95.5 278 GLN A N 1
ATOM 2157 C CA . GLN A 1 278 ? 25.5 25.391 -6.238 1 95.5 278 GLN A CA 1
ATOM 2158 C C . GLN A 1 278 ? 26.203 24.25 -5.504 1 95.5 278 GLN A C 1
ATOM 2160 O O . GLN A 1 278 ? 27.391 23.984 -5.746 1 95.5 278 GLN A O 1
ATOM 2165 N N . HIS A 1 279 ? 25.516 23.641 -4.629 1 96.5 279 HIS A N 1
ATOM 2166 C CA . HIS A 1 279 ? 26.172 22.656 -3.758 1 96.5 279 HIS A CA 1
ATOM 2167 C C . HIS A 1 279 ? 25.859 21.234 -4.207 1 96.5 279 HIS A C 1
ATOM 2169 O O . HIS A 1 279 ? 26.391 20.266 -3.65 1 96.5 279 HIS A O 1
ATOM 2175 N N . GLY A 1 280 ? 24.938 21.047 -5.156 1 95 280 GLY A N 1
ATOM 2176 C CA . GLY A 1 280 ? 24.734 19.781 -5.828 1 95 280 GLY A CA 1
ATOM 2177 C C . GLY A 1 280 ? 23.875 18.812 -5.023 1 95 280 GLY A C 1
ATOM 2178 O O . GLY A 1 280 ? 24.156 17.609 -4.984 1 95 280 GLY A O 1
ATOM 2179 N N . PHE A 1 281 ? 22.906 19.266 -4.246 1 96.75 281 PHE A N 1
ATOM 2180 C CA . PHE A 1 281 ? 22 18.359 -3.545 1 96.75 281 PHE A CA 1
ATOM 2181 C C . PHE A 1 281 ? 20.594 18.438 -4.117 1 96.75 281 PHE A C 1
ATOM 2183 O O . PHE A 1 281 ? 20.203 19.469 -4.676 1 96.75 281 PHE A O 1
ATOM 2190 N N . ARG A 1 282 ? 19.828 17.328 -4.043 1 97.31 282 ARG A N 1
ATOM 2191 C CA . ARG A 1 282 ? 18.438 17.266 -4.523 1 97.31 282 ARG A CA 1
ATOM 2192 C C . ARG A 1 282 ? 17.469 17.797 -3.482 1 97.31 282 ARG A C 1
ATOM 2194 O O . ARG A 1 282 ? 17.766 17.797 -2.285 1 97.31 282 ARG A O 1
ATOM 2201 N N . LEU A 1 283 ? 16.391 18.312 -3.98 1 98.5 283 LEU A N 1
ATOM 2202 C CA . LEU A 1 283 ? 15.32 18.797 -3.105 1 98.5 283 LEU A CA 1
ATOM 2203 C C . LEU A 1 283 ? 14.102 17.875 -3.193 1 98.5 283 LEU A C 1
ATOM 2205 O O . LEU A 1 283 ? 13.664 17.516 -4.289 1 98.5 283 LEU A O 1
ATOM 2209 N N . VAL A 1 284 ? 13.617 17.422 -2.092 1 98.69 284 VAL A N 1
ATOM 2210 C CA . VAL A 1 284 ? 12.344 16.719 -1.991 1 98.69 284 VAL A CA 1
ATOM 2211 C C . VAL A 1 284 ? 11.32 17.594 -1.264 1 98.69 284 VAL A C 1
ATOM 2213 O O . VAL A 1 284 ? 11.477 17.891 -0.075 1 98.69 284 VAL A O 1
ATOM 2216 N N . GLU A 1 285 ? 10.344 17.984 -1.954 1 98.56 285 GLU A N 1
ATOM 2217 C CA . GLU A 1 285 ? 9.32 18.891 -1.443 1 98.56 285 GLU A CA 1
ATOM 2218 C C . GLU A 1 285 ? 8.07 18.125 -1.005 1 98.56 285 GLU A C 1
ATOM 2220 O O . GLU A 1 285 ? 7.328 17.609 -1.841 1 98.56 285 GLU A O 1
ATOM 2225 N N . ASN A 1 286 ? 7.895 18.062 0.246 1 97.56 286 ASN A N 1
ATOM 2226 C CA . ASN A 1 286 ? 6.684 17.484 0.833 1 97.56 286 ASN A CA 1
ATOM 2227 C C . ASN A 1 286 ? 5.574 18.531 0.949 1 97.56 286 ASN A C 1
ATOM 2229 O O . ASN A 1 286 ? 5.602 19.375 1.845 1 97.56 286 ASN A O 1
ATOM 2233 N N . ASN A 1 287 ? 4.598 18.453 0.097 1 95.94 287 ASN A N 1
ATOM 2234 C CA . ASN A 1 287 ? 3.508 19.422 0.072 1 95.94 287 ASN A CA 1
ATOM 2235 C C . ASN A 1 287 ? 2.17 18.766 0.401 1 95.94 287 ASN A C 1
ATOM 2237 O O . ASN A 1 287 ? 1.193 18.938 -0.333 1 95.94 287 ASN A O 1
ATOM 2241 N N . LEU A 1 288 ? 2.105 18.172 1.492 1 93.12 288 LEU A N 1
ATOM 2242 C CA . LEU A 1 288 ? 0.978 17.359 1.933 1 93.12 288 LEU A CA 1
ATOM 2243 C C . LEU A 1 288 ? -0.24 18.234 2.221 1 93.12 288 LEU A C 1
ATOM 2245 O O . LEU A 1 288 ? -1.376 17.75 2.172 1 93.12 288 LEU A O 1
ATOM 2249 N N . TYR A 1 289 ? -0.056 19.484 2.521 1 94.56 289 TYR A N 1
ATOM 2250 C CA . TYR A 1 289 ? -1.14 20.328 3.016 1 94.56 289 TYR A CA 1
ATOM 2251 C C . TYR A 1 289 ? -1.535 21.375 1.979 1 94.56 289 TYR A C 1
ATOM 2253 O O . TYR A 1 289 ? -2.164 22.375 2.311 1 94.56 289 TYR A O 1
ATOM 2261 N N . ALA A 1 290 ? -1.186 21.125 0.749 1 91.56 290 ALA A N 1
ATOM 2262 C CA . ALA A 1 290 ? -1.44 22.078 -0.327 1 91.56 290 ALA A CA 1
ATOM 2263 C C . ALA A 1 290 ? -2.924 22.422 -0.412 1 91.56 290 ALA A C 1
ATOM 2265 O O . ALA A 1 290 ? -3.283 23.578 -0.667 1 91.56 290 ALA A O 1
ATOM 2266 N N . ASP A 1 291 ? -3.764 21.484 -0.168 1 91.19 291 ASP A N 1
ATOM 2267 C CA . ASP A 1 291 ? -5.207 21.656 -0.296 1 91.19 291 ASP A CA 1
ATOM 2268 C C . ASP A 1 291 ? -5.742 22.609 0.771 1 91.19 291 ASP A C 1
ATOM 2270 O O . ASP A 1 291 ? -6.871 23.094 0.664 1 91.19 291 ASP A O 1
ATOM 2274 N N . MET A 1 292 ? -4.965 22.859 1.752 1 94.19 292 MET A N 1
ATOM 2275 C CA . MET A 1 292 ? -5.434 23.672 2.871 1 94.19 292 MET A CA 1
ATOM 2276 C C . MET A 1 292 ? -4.992 25.125 2.715 1 94.19 292 MET A C 1
ATOM 2278 O O . MET A 1 292 ? -5.344 25.984 3.529 1 94.19 292 MET A O 1
ATOM 2282 N N . VAL A 1 293 ? -4.254 25.375 1.698 1 91.19 293 VAL A N 1
ATOM 2283 C CA . VAL A 1 293 ? -3.826 26.75 1.406 1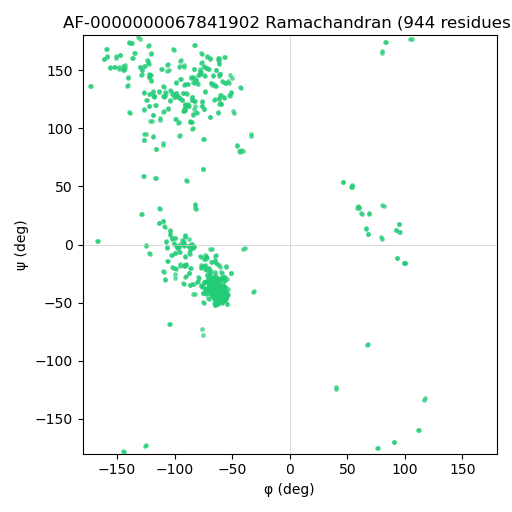 91.19 293 VAL A CA 1
ATOM 2284 C C . VAL A 1 293 ? -4.93 27.484 0.653 1 91.19 293 VAL A C 1
ATOM 2286 O O . VAL A 1 293 ? -5.383 27.031 -0.4 1 91.19 293 VAL A O 1
ATOM 2289 N N . ALA A 1 294 ? -5.344 28.547 1.186 1 86.62 294 ALA A N 1
ATOM 2290 C CA . ALA A 1 294 ? -6.449 29.312 0.597 1 86.62 294 ALA A CA 1
ATOM 2291 C C . ALA A 1 294 ? -6.023 29.969 -0.708 1 86.62 294 ALA A C 1
ATOM 2293 O O . ALA A 1 294 ? -6.75 29.922 -1.703 1 86.62 294 ALA A O 1
ATOM 2294 N N . GLU A 1 295 ? -4.895 30.578 -0.652 1 85.75 295 GLU A N 1
ATOM 2295 C CA . GLU A 1 295 ? -4.336 31.219 -1.842 1 85.75 295 GLU A CA 1
ATOM 2296 C C . GLU A 1 295 ? -3.072 30.5 -2.309 1 85.75 295 GLU A C 1
ATOM 2298 O O . GLU A 1 295 ? -2.016 30.625 -1.686 1 85.75 295 GLU A O 1
ATOM 2303 N N . PRO A 1 296 ? -3.273 29.875 -3.367 1 82.12 296 PRO A N 1
ATOM 2304 C CA . PRO A 1 296 ? -2.129 29.094 -3.83 1 82.12 296 PRO A CA 1
ATOM 2305 C C . PRO A 1 296 ? -0.866 29.938 -4.008 1 82.12 296 PRO A C 1
ATOM 2307 O O . PRO A 1 296 ? -0.94 31.062 -4.473 1 82.12 296 PRO A O 1
ATOM 2310 N N . GLN A 1 297 ? 0.255 29.438 -3.633 1 85.19 297 GLN A N 1
ATOM 2311 C CA . GLN A 1 297 ? 1.574 30.062 -3.721 1 85.19 297 GLN A CA 1
ATOM 2312 C C . GLN A 1 297 ? 2.535 29.188 -4.527 1 85.19 297 GLN A C 1
ATOM 2314 O O . GLN A 1 297 ? 2.338 27.969 -4.641 1 85.19 297 GLN A O 1
ATOM 2319 N N . PRO A 1 298 ? 3.521 29.859 -5.066 1 90.31 298 PRO A N 1
ATOM 2320 C CA . PRO A 1 298 ? 4.547 29.062 -5.746 1 90.31 298 PRO A CA 1
ATOM 2321 C C . PRO A 1 298 ? 5.25 28.078 -4.809 1 90.31 298 PRO A C 1
ATOM 2323 O O . PRO A 1 298 ? 5.383 28.344 -3.613 1 90.31 298 PRO A O 1
ATOM 2326 N N . CYS A 1 299 ? 5.598 26.984 -5.371 1 95.19 299 CYS A N 1
ATOM 2327 C CA . CYS A 1 299 ? 6.355 25.984 -4.629 1 95.19 299 CYS A CA 1
ATOM 2328 C C . CYS A 1 299 ? 7.668 25.672 -5.336 1 95.19 299 CYS A C 1
ATOM 2330 O O . CYS A 1 299 ? 7.926 26.156 -6.434 1 95.19 299 CYS A O 1
ATOM 2332 N N . LEU A 1 300 ? 8.516 24.922 -4.719 1 97.31 300 LEU A N 1
ATOM 2333 C CA . LEU A 1 300 ? 9.82 24.609 -5.281 1 97.31 300 LEU A CA 1
ATOM 2334 C C . LEU A 1 300 ? 9.672 23.906 -6.633 1 97.31 300 LEU A C 1
ATOM 2336 O O . LEU A 1 300 ? 10.383 24.234 -7.586 1 97.31 300 LEU A O 1
ATOM 2340 N N . ALA A 1 301 ? 8.75 22.969 -6.707 1 96.44 301 ALA A N 1
ATOM 2341 C CA . ALA A 1 301 ? 8.539 22.188 -7.926 1 96.44 301 ALA A CA 1
ATOM 2342 C C . ALA A 1 301 ? 8.117 23.078 -9.086 1 96.44 301 ALA A C 1
ATOM 2344 O O . ALA A 1 301 ? 8.539 22.875 -10.227 1 96.44 301 ALA A O 1
ATOM 2345 N N . SER A 1 302 ? 7.227 24.016 -8.789 1 94.31 302 SER A N 1
ATOM 2346 C CA . SER A 1 302 ? 6.773 24.906 -9.852 1 94.31 302 SER A CA 1
ATOM 2347 C C . SER A 1 302 ? 7.902 25.812 -10.328 1 94.31 302 SER A C 1
ATOM 2349 O O . SER A 1 302 ? 8.008 26.109 -11.523 1 94.31 302 SER A O 1
ATOM 2351 N N . LEU A 1 303 ? 8.727 26.266 -9.43 1 94.75 303 LEU A N 1
ATOM 2352 C CA . LEU A 1 303 ? 9.828 27.172 -9.766 1 94.75 303 LEU A CA 1
ATOM 2353 C C . LEU A 1 303 ? 10.938 26.422 -10.492 1 94.75 303 LEU A C 1
ATOM 2355 O O . LEU A 1 303 ? 11.594 26.984 -11.367 1 94.75 303 LEU A O 1
ATOM 2359 N N . ASP A 1 304 ? 11.094 25.219 -10.164 1 93.38 304 ASP A N 1
ATOM 2360 C CA . ASP A 1 304 ? 12.18 24.391 -10.68 1 93.38 304 ASP A CA 1
ATOM 2361 C C . ASP A 1 304 ? 11.758 23.641 -11.945 1 93.38 304 ASP A C 1
ATOM 2363 O O . ASP A 1 304 ? 12.602 23.125 -12.68 1 93.38 304 ASP A O 1
ATOM 2367 N N . HIS A 1 305 ? 10.539 23.547 -12.164 1 90 305 HIS A N 1
ATOM 2368 C CA . HIS A 1 305 ? 9.953 22.812 -13.281 1 90 305 HIS A CA 1
ATOM 2369 C C . HIS A 1 305 ? 10.359 21.344 -13.258 1 90 305 HIS A C 1
ATOM 2371 O O . HIS A 1 305 ? 10.688 20.766 -14.297 1 90 305 HIS A O 1
ATOM 2377 N N . LEU A 1 306 ? 10.555 20.828 -12.102 1 91 306 LEU A N 1
ATOM 2378 C CA . LEU A 1 306 ? 10.805 19.422 -11.805 1 91 306 LEU A CA 1
ATOM 2379 C C . LEU A 1 306 ? 12.172 18.984 -12.336 1 91 306 LEU A C 1
ATOM 2381 O O . LEU A 1 306 ? 12.375 17.812 -12.656 1 91 306 LEU A O 1
ATOM 2385 N N . GLN A 1 307 ? 13.039 19.891 -12.43 1 89.38 307 GLN A N 1
ATOM 2386 C CA . GLN A 1 307 ? 14.383 19.531 -12.875 1 89.38 307 GLN A CA 1
ATOM 2387 C C . GLN A 1 307 ? 15.156 18.828 -11.758 1 89.38 307 GLN A C 1
ATOM 2389 O O . GLN A 1 307 ? 15.734 17.75 -11.977 1 89.38 307 GLN A O 1
ATOM 2394 N N . GLN A 1 308 ? 15.133 19.438 -10.625 1 91.88 308 GLN A N 1
ATOM 2395 C CA . GLN A 1 308 ? 15.914 18.875 -9.531 1 91.88 308 GLN A CA 1
ATOM 2396 C C . GLN A 1 308 ? 15.023 18.562 -8.328 1 91.88 308 GLN A C 1
ATOM 2398 O O . GLN A 1 308 ? 15.469 17.906 -7.383 1 91.88 308 GLN A O 1
ATOM 2403 N N . VAL A 1 309 ? 13.789 18.969 -8.398 1 97.62 309 VAL A N 1
ATOM 2404 C CA . VAL A 1 309 ? 12.883 18.844 -7.258 1 97.62 309 VAL A CA 1
ATOM 2405 C C . VAL A 1 309 ? 12.008 17.609 -7.43 1 97.62 309 VAL A C 1
ATOM 2407 O O . VAL A 1 309 ? 11.492 17.359 -8.523 1 97.62 309 VAL A O 1
ATOM 2410 N N . VAL A 1 310 ? 11.93 16.781 -6.418 1 98.19 310 VAL A N 1
ATOM 2411 C CA . VAL A 1 310 ? 10.906 15.758 -6.293 1 98.19 310 VAL A CA 1
ATOM 2412 C C . VAL A 1 310 ? 9.734 16.297 -5.473 1 98.19 310 VAL A C 1
ATOM 2414 O O . VAL A 1 310 ? 9.922 16.797 -4.367 1 98.19 310 VAL A O 1
ATOM 2417 N N . TYR A 1 311 ? 8.609 16.234 -6.051 1 98.25 311 TYR A N 1
ATOM 2418 C CA . TYR A 1 311 ? 7.41 16.734 -5.395 1 98.25 311 TYR A CA 1
ATOM 2419 C C . TYR A 1 311 ? 6.559 15.602 -4.848 1 98.25 311 TYR A C 1
ATOM 2421 O O . TYR A 1 311 ? 6.324 14.609 -5.543 1 98.25 311 TYR A O 1
ATOM 2429 N N . VAL A 1 312 ? 6.129 15.727 -3.604 1 98.12 312 VAL A N 1
ATOM 2430 C CA . VAL A 1 312 ? 5.305 14.703 -2.961 1 98.12 312 VAL A CA 1
ATOM 2431 C C . VAL A 1 312 ? 3.979 15.32 -2.514 1 98.12 312 VAL A C 1
ATOM 2433 O O . VAL A 1 312 ? 3.963 16.375 -1.863 1 98.12 312 VAL A O 1
ATOM 2436 N N . GLY A 1 313 ? 2.887 14.672 -2.881 1 96.81 313 GLY A N 1
ATOM 2437 C CA . GLY A 1 313 ? 1.546 15.039 -2.455 1 96.81 313 GLY A CA 1
ATOM 2438 C C . GLY A 1 313 ? 0.689 13.852 -2.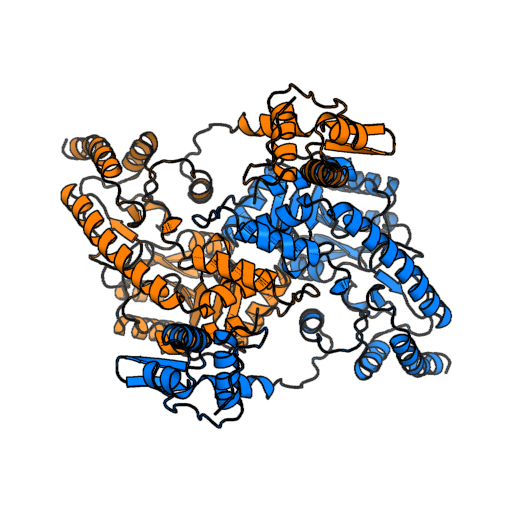072 1 96.81 313 GLY A C 1
ATOM 2439 O O . GLY A 1 313 ? 1.129 12.703 -2.176 1 96.81 313 GLY A O 1
ATOM 2440 N N . SER A 1 314 ? -0.509 14.148 -1.544 1 94.81 314 SER A N 1
ATOM 2441 C CA . SER A 1 314 ? -1.381 13.055 -1.12 1 94.81 314 SER A CA 1
ATOM 2442 C C . SER A 1 314 ? -2.826 13.531 -0.98 1 94.81 314 SER A C 1
ATOM 2444 O O . SER A 1 314 ? -3.082 14.727 -0.83 1 94.81 314 SER A O 1
ATOM 2446 N N . TYR A 1 315 ? -3.74 12.617 -1.014 1 93.88 315 TYR A N 1
ATOM 2447 C CA . TYR A 1 315 ? -5.156 12.867 -0.783 1 93.88 315 TYR A CA 1
ATOM 2448 C C . TYR A 1 315 ? -5.551 12.5 0.643 1 93.88 315 TYR A C 1
ATOM 2450 O O . TYR A 1 315 ? -6.719 12.617 1.021 1 93.88 315 TYR A O 1
ATOM 2458 N N . SER A 1 316 ? -4.621 12.141 1.448 1 89.25 316 SER A N 1
ATOM 2459 C CA . SER A 1 316 ? -4.871 11.594 2.779 1 89.25 316 SER A CA 1
ATOM 2460 C C . SER A 1 316 ? -5.445 12.656 3.713 1 89.25 316 SER A C 1
ATOM 2462 O O . SER A 1 316 ? -6.215 12.336 4.621 1 89.25 316 SER A O 1
ATOM 2464 N N . LYS A 1 317 ? -4.992 13.898 3.508 1 89.88 317 LYS A N 1
ATOM 2465 C CA . LYS A 1 317 ? -5.375 14.938 4.461 1 89.88 317 LYS A CA 1
ATOM 2466 C C . LYS A 1 317 ? -6.672 15.625 4.039 1 89.88 317 LYS A C 1
ATOM 2468 O O . LYS A 1 317 ? -7.336 16.266 4.855 1 89.88 317 LYS A O 1
ATOM 2473 N N . SER A 1 318 ? -7.043 15.469 2.816 1 89.5 318 SER A N 1
ATOM 2474 C CA . SER A 1 318 ? -8.234 16.156 2.324 1 89.5 318 SER A CA 1
ATOM 2475 C C . SER A 1 318 ? -9.383 15.18 2.098 1 89.5 318 SER A C 1
ATOM 2477 O O . SER A 1 318 ? -10.555 15.562 2.17 1 89.5 318 SER A O 1
ATOM 2479 N N . ILE A 1 319 ? -9.07 13.953 1.773 1 92 319 ILE A N 1
ATOM 2480 C CA . ILE A 1 319 ? -10.102 12.938 1.596 1 92 319 ILE A CA 1
ATOM 2481 C C . ILE A 1 319 ? -10.117 12 2.801 1 92 319 ILE A C 1
ATOM 2483 O O . ILE A 1 319 ? -11.039 12.031 3.613 1 92 319 ILE A O 1
ATOM 2487 N N . SER A 1 320 ? -9.094 11.234 2.93 1 90.81 320 SER A N 1
ATOM 2488 C CA . SER A 1 320 ? -8.969 10.32 4.059 1 90.81 320 SER A CA 1
ATOM 2489 C C . SER A 1 320 ? -7.602 9.648 4.078 1 90.81 320 SER A C 1
ATOM 2491 O O . SER A 1 320 ? -7.098 9.227 3.035 1 90.81 320 SER A O 1
ATOM 2493 N N . PRO A 1 321 ? -6.992 9.578 5.309 1 88.25 321 PRO A N 1
ATOM 2494 C CA . PRO A 1 321 ? -5.766 8.789 5.41 1 88.25 321 PRO A CA 1
ATOM 2495 C C . PRO A 1 321 ? -5.992 7.301 5.145 1 88.25 321 PRO A C 1
ATOM 2497 O O . PRO A 1 321 ? -5.047 6.57 4.855 1 88.25 321 PRO A O 1
ATOM 2500 N N . ASN A 1 322 ? -7.227 6.867 5.137 1 88.06 322 ASN A N 1
ATOM 2501 C CA . ASN A 1 322 ? -7.551 5.449 5.02 1 88.06 322 ASN A CA 1
ATOM 2502 C C . ASN A 1 322 ? -7.641 5.012 3.561 1 88.06 322 ASN A C 1
ATOM 2504 O O . ASN A 1 322 ? -7.727 3.818 3.27 1 88.06 322 ASN A O 1
ATOM 2508 N N . VAL A 1 323 ? -7.578 5.945 2.65 1 90.25 323 VAL A N 1
ATOM 2509 C CA . VAL A 1 323 ? -7.613 5.562 1.242 1 90.25 323 VAL A CA 1
ATOM 2510 C C . VAL A 1 323 ? -6.199 5.266 0.751 1 90.25 323 VAL A C 1
ATOM 2512 O O . VAL A 1 323 ? -6.012 4.5 -0.196 1 90.25 323 VAL A O 1
ATOM 2515 N N . ARG A 1 324 ? -5.203 5.836 1.395 1 92.56 324 ARG A N 1
ATOM 2516 C CA . ARG A 1 324 ? -3.787 5.621 1.119 1 92.56 324 ARG A CA 1
ATOM 2517 C C . ARG A 1 324 ? -3.469 5.879 -0.35 1 92.56 324 ARG A C 1
ATOM 2519 O O . ARG A 1 324 ? -2.824 5.055 -1.004 1 92.56 324 ARG A O 1
ATOM 2526 N N . VAL A 1 325 ? -3.875 6.992 -0.866 1 95.44 325 VAL A N 1
ATOM 2527 C CA . VAL A 1 325 ? -3.561 7.398 -2.232 1 95.44 325 VAL A CA 1
ATOM 2528 C C . VAL A 1 325 ? -2.76 8.695 -2.213 1 95.44 325 VAL A C 1
ATOM 2530 O O . VAL A 1 325 ? -3.246 9.727 -1.743 1 95.44 325 VAL A O 1
ATOM 2533 N N . GLY A 1 326 ? -1.562 8.625 -2.574 1 96.56 326 GLY A N 1
ATOM 2534 C CA . GLY A 1 326 ? -0.675 9.766 -2.76 1 96.56 326 GLY A CA 1
ATOM 2535 C C . GLY A 1 326 ? -0.04 9.805 -4.137 1 96.56 326 GLY A C 1
ATOM 2536 O O . GLY A 1 326 ? -0.462 9.086 -5.043 1 96.56 326 GLY A O 1
ATOM 2537 N N . TYR A 1 327 ? 0.882 10.727 -4.324 1 97.31 327 TYR A N 1
ATOM 2538 C CA . TYR A 1 327 ? 1.554 10.844 -5.617 1 97.31 327 TYR A CA 1
ATOM 2539 C C . TYR A 1 327 ? 2.889 11.562 -5.473 1 97.31 327 TYR A C 1
ATOM 2541 O O . TYR A 1 327 ? 3.143 12.219 -4.461 1 97.31 327 TYR A O 1
ATOM 2549 N N . MET A 1 328 ? 3.686 11.391 -6.434 1 98.12 328 MET A N 1
ATOM 2550 C CA . MET A 1 328 ? 4.965 12.086 -6.508 1 98.12 328 MET A CA 1
ATOM 2551 C C . MET A 1 328 ? 5.305 12.453 -7.949 1 98.12 328 MET A C 1
ATOM 2553 O O . MET A 1 328 ? 4.828 11.805 -8.883 1 98.12 328 MET A O 1
ATOM 2557 N N . LEU A 1 329 ? 6.016 13.508 -8.109 1 97.75 329 LEU A N 1
ATOM 2558 C CA . LEU A 1 329 ? 6.512 13.984 -9.391 1 97.75 329 LEU A CA 1
ATOM 2559 C C . LEU A 1 329 ? 8.031 14.102 -9.383 1 97.75 329 LEU A C 1
ATOM 2561 O O . LEU A 1 329 ? 8.625 14.461 -8.367 1 97.75 329 LEU A O 1
ATOM 2565 N N . ALA A 1 330 ? 8.633 13.859 -10.445 1 96.88 330 ALA A N 1
ATOM 2566 C CA . ALA A 1 330 ? 10.07 14.008 -10.648 1 96.88 330 ALA A CA 1
ATOM 2567 C C . ALA A 1 330 ? 10.406 14.133 -12.133 1 96.88 330 ALA A C 1
ATOM 2569 O O . ALA A 1 330 ? 9.523 13.992 -12.992 1 96.88 330 ALA A O 1
ATOM 2570 N N . ASN A 1 331 ? 11.594 14.5 -12.43 1 93.19 331 ASN A N 1
ATOM 2571 C CA . ASN A 1 331 ? 12.023 14.461 -13.82 1 93.19 331 ASN A CA 1
ATOM 2572 C C . ASN A 1 331 ? 11.977 13.039 -14.383 1 93.19 331 ASN A C 1
ATOM 2574 O O . ASN A 1 331 ? 11.961 12.07 -13.625 1 93.19 331 ASN A O 1
ATOM 2578 N N . PRO A 1 332 ? 11.922 12.875 -15.68 1 89 332 PRO A N 1
ATOM 2579 C CA . PRO A 1 332 ? 11.703 11.562 -16.297 1 89 332 PRO A CA 1
ATOM 2580 C C . PRO A 1 332 ? 12.75 10.531 -15.891 1 89 332 PRO A C 1
ATOM 2582 O O . PRO A 1 332 ? 12.414 9.375 -15.625 1 89 332 PRO A O 1
ATOM 2585 N N . GLU A 1 333 ? 13.977 10.914 -15.844 1 88.56 333 GLU A N 1
ATOM 2586 C CA . GLU A 1 333 ? 15.055 9.984 -15.508 1 88.56 333 GLU A CA 1
ATOM 2587 C C . GLU A 1 333 ? 14.891 9.445 -14.086 1 88.56 333 GLU A C 1
ATOM 2589 O O . GLU A 1 333 ? 14.953 8.234 -13.867 1 88.56 333 GLU A O 1
ATOM 2594 N N . LEU A 1 334 ? 14.711 10.352 -13.164 1 93.44 334 LEU A N 1
ATOM 2595 C CA . LEU A 1 334 ? 14.523 9.945 -11.773 1 93.44 334 LEU A CA 1
ATOM 2596 C C . LEU A 1 334 ? 13.227 9.164 -11.609 1 93.44 334 LEU A C 1
ATOM 2598 O O . LEU A 1 334 ? 13.164 8.227 -10.805 1 93.44 334 LEU A O 1
ATOM 2602 N N . MET A 1 335 ? 12.156 9.516 -12.344 1 93.88 335 MET A N 1
ATOM 2603 C CA . MET A 1 335 ? 10.867 8.836 -12.258 1 93.88 335 MET A CA 1
ATOM 2604 C C . MET A 1 335 ? 11 7.363 -12.641 1 93.88 335 MET A C 1
ATOM 2606 O O . MET A 1 335 ? 10.367 6.5 -12.031 1 93.88 335 MET A O 1
ATOM 2610 N N . GLN A 1 336 ? 11.812 7.086 -13.609 1 87.88 336 GLN A N 1
ATOM 2611 C CA . GLN A 1 336 ? 12.031 5.703 -14.016 1 87.88 336 GLN A CA 1
ATOM 2612 C C . GLN A 1 336 ? 12.664 4.887 -12.898 1 87.88 336 GLN A C 1
ATOM 2614 O O . GLN A 1 336 ? 12.273 3.74 -12.664 1 87.88 336 GLN A O 1
ATOM 2619 N N . LYS A 1 337 ? 13.609 5.461 -12.227 1 89.88 337 LYS A N 1
ATOM 2620 C CA . LYS A 1 337 ? 14.242 4.785 -11.102 1 89.88 337 LYS A CA 1
ATOM 2621 C C . LYS A 1 337 ? 13.25 4.543 -9.969 1 89.88 337 LYS A C 1
ATOM 2623 O O . LYS A 1 337 ? 13.234 3.467 -9.367 1 89.88 337 LYS A O 1
ATOM 2628 N N . LEU A 1 338 ? 12.461 5.578 -9.727 1 94 338 LEU A N 1
ATOM 2629 C CA . LEU A 1 338 ? 11.445 5.484 -8.688 1 94 338 LEU A CA 1
ATOM 2630 C C . LEU A 1 338 ? 10.414 4.406 -9.031 1 94 338 LEU A C 1
ATOM 2632 O O . LEU A 1 338 ? 10.008 3.641 -8.156 1 94 338 LEU A O 1
ATOM 2636 N N . LEU A 1 339 ? 10.016 4.363 -10.227 1 90.44 339 LEU A N 1
ATOM 2637 C CA . LEU A 1 339 ? 9.047 3.375 -10.695 1 90.44 339 LEU A CA 1
ATOM 2638 C C . LEU A 1 339 ? 9.586 1.96 -10.516 1 90.44 339 LEU A C 1
ATOM 2640 O O . LEU A 1 339 ? 8.875 1.073 -10.039 1 90.44 339 LEU A O 1
ATOM 2644 N N . HIS A 1 340 ? 10.812 1.756 -10.883 1 86.06 340 HIS A N 1
ATOM 2645 C CA . HIS A 1 340 ? 11.422 0.439 -10.742 1 86.06 340 HIS A CA 1
ATOM 2646 C C . HIS A 1 340 ? 11.453 -0.002 -9.289 1 86.06 340 HIS A C 1
ATOM 2648 O O . HIS A 1 340 ? 11.18 -1.163 -8.977 1 86.06 340 HIS A O 1
ATOM 2654 N N . LEU A 1 341 ? 11.789 0.898 -8.461 1 88.75 341 LEU A N 1
ATOM 2655 C CA . LEU A 1 341 ? 11.828 0.578 -7.039 1 88.75 341 LEU A CA 1
ATOM 2656 C C . LEU A 1 341 ? 10.43 0.263 -6.516 1 88.75 341 LEU A C 1
ATOM 2658 O O . LEU A 1 341 ? 10.258 -0.65 -5.707 1 88.75 341 LEU A O 1
ATOM 2662 N N . LYS A 1 342 ? 9.453 1.043 -6.934 1 90.81 342 LYS A N 1
ATOM 2663 C CA . LYS A 1 342 ? 8.07 0.782 -6.535 1 90.81 342 LYS A CA 1
ATOM 2664 C C . LYS A 1 342 ? 7.645 -0.629 -6.93 1 90.81 342 LYS A C 1
ATOM 2666 O O . LYS A 1 342 ? 7.051 -1.35 -6.125 1 90.81 342 LYS A O 1
ATOM 2671 N N . MET A 1 343 ? 7.949 -1.001 -8.07 1 85.44 343 MET A N 1
ATOM 2672 C CA . MET A 1 343 ? 7.562 -2.314 -8.578 1 85.44 343 MET A CA 1
ATOM 2673 C C . MET A 1 343 ? 8.234 -3.426 -7.777 1 85.44 343 MET A C 1
ATOM 2675 O O . MET A 1 343 ? 7.621 -4.453 -7.488 1 85.44 343 MET A O 1
ATOM 2679 N N . ARG A 1 344 ? 9.414 -3.186 -7.441 1 78.88 344 ARG A N 1
ATOM 2680 C CA . ARG A 1 344 ? 10.156 -4.184 -6.684 1 78.88 344 ARG A CA 1
ATOM 2681 C C . ARG A 1 344 ? 9.625 -4.301 -5.262 1 78.88 344 ARG A C 1
ATOM 2683 O O . ARG A 1 344 ? 9.641 -5.379 -4.668 1 78.88 344 ARG A O 1
ATOM 2690 N N . SER A 1 345 ? 9.133 -3.227 -4.742 1 79.81 345 SER A N 1
ATOM 2691 C CA . SER A 1 345 ? 8.773 -3.195 -3.326 1 79.81 345 SER A CA 1
ATOM 2692 C C . SER A 1 345 ? 7.293 -3.508 -3.127 1 79.81 345 SER A C 1
ATOM 2694 O O . SER A 1 345 ? 6.871 -3.863 -2.023 1 79.81 345 SER A O 1
ATOM 2696 N N . GLY A 1 346 ? 6.52 -3.404 -4.121 1 75.81 346 GLY A N 1
ATOM 2697 C CA . GLY A 1 346 ? 5.09 -3.592 -3.932 1 75.81 346 GLY A CA 1
ATOM 2698 C C . GLY A 1 346 ? 4.328 -3.75 -5.234 1 75.81 346 GLY A C 1
ATOM 2699 O O . GLY A 1 346 ? 3.109 -3.939 -5.23 1 75.81 346 GLY A O 1
ATOM 2700 N N . LEU A 1 347 ? 5.016 -3.764 -6.293 1 76.5 347 LEU A N 1
ATOM 2701 C CA . LEU A 1 347 ? 4.461 -3.883 -7.637 1 76.5 347 LEU A CA 1
ATOM 2702 C C . LEU A 1 347 ? 3.656 -2.643 -8.008 1 76.5 347 LEU A C 1
ATOM 2704 O O . LEU A 1 347 ? 4.223 -1.636 -8.438 1 76.5 347 LEU A O 1
ATOM 2708 N N . THR A 1 348 ? 2.385 -2.645 -7.641 1 82 348 THR A N 1
ATOM 2709 C CA . THR A 1 348 ? 1.502 -1.527 -7.953 1 82 348 THR A CA 1
ATOM 2710 C C . THR A 1 348 ? 0.743 -1.069 -6.711 1 82 348 THR A C 1
ATOM 2712 O O . THR A 1 348 ? 1.043 -1.507 -5.598 1 82 348 THR A O 1
ATOM 2715 N N . THR A 1 349 ? -0.01 -0.054 -6.848 1 89 349 THR A N 1
ATOM 2716 C CA . THR A 1 349 ? -0.975 0.384 -5.848 1 89 349 THR A CA 1
ATOM 2717 C C . THR A 1 349 ? -2.385 -0.067 -6.223 1 89 349 THR A C 1
ATOM 2719 O O . THR A 1 349 ? -2.602 -0.606 -7.309 1 89 349 THR A O 1
ATOM 2722 N N . SER A 1 350 ? -3.266 0.053 -5.293 1 89.38 350 SER A N 1
ATOM 2723 C CA . SER A 1 350 ? -4.629 -0.41 -5.516 1 89.38 350 SER A CA 1
ATOM 2724 C C . SER A 1 350 ? -5.352 0.466 -6.535 1 89.38 350 SER A C 1
ATOM 2726 O O . SER A 1 350 ? -5.742 1.593 -6.227 1 89.38 350 SER A O 1
ATOM 2728 N N . GLN A 1 351 ? -5.562 -0.107 -7.648 1 89.5 351 GLN A N 1
ATOM 2729 C CA . GLN A 1 351 ? -6.254 0.648 -8.688 1 89.5 351 GLN A CA 1
ATOM 2730 C C . GLN A 1 351 ? -7.715 0.879 -8.312 1 89.5 351 GLN A C 1
ATOM 2732 O O . GLN A 1 351 ? -8.297 1.904 -8.672 1 89.5 351 GLN A O 1
ATOM 2737 N N . VAL A 1 352 ? -8.266 -0.062 -7.617 1 91.38 352 VAL A N 1
ATOM 2738 C CA . VAL A 1 352 ? -9.648 0.091 -7.164 1 91.38 352 VAL A CA 1
ATOM 2739 C C . VAL A 1 352 ? -9.766 1.334 -6.285 1 91.38 352 VAL A C 1
ATOM 2741 O O . VAL A 1 352 ? -10.672 2.148 -6.473 1 91.38 352 VAL A O 1
ATOM 2744 N N . MET A 1 353 ? -8.867 1.458 -5.41 1 92.94 353 MET A N 1
ATOM 2745 C CA . MET A 1 353 ? -8.914 2.615 -4.52 1 92.94 353 MET A CA 1
ATOM 2746 C C . MET A 1 353 ? -8.617 3.9 -5.285 1 92.94 353 MET A C 1
ATOM 2748 O O . MET A 1 353 ? -9.188 4.953 -4.98 1 92.94 353 MET A O 1
ATOM 2752 N N . GLU A 1 354 ? -7.691 3.852 -6.203 1 94.06 354 GLU A N 1
ATOM 2753 C CA . GLU A 1 354 ? -7.406 5.008 -7.047 1 94.06 354 GLU A CA 1
ATOM 2754 C C . GLU A 1 354 ? -8.641 5.438 -7.832 1 94.06 354 GLU A C 1
ATOM 2756 O O . GLU A 1 354 ? -8.906 6.633 -7.984 1 94.06 354 GLU A O 1
ATOM 2761 N N . ARG A 1 355 ? -9.43 4.461 -8.289 1 92.5 355 ARG A N 1
ATOM 2762 C CA . ARG A 1 355 ? -10.68 4.754 -8.984 1 92.5 355 ARG A CA 1
ATOM 2763 C C . ARG A 1 355 ? -11.695 5.395 -8.047 1 92.5 355 ARG A C 1
ATOM 2765 O O . ARG A 1 355 ? -12.445 6.281 -8.453 1 92.5 355 ARG A O 1
ATOM 2772 N N . VAL A 1 356 ? -11.711 4.918 -6.836 1 93.44 356 VAL A N 1
ATOM 2773 C CA . VAL A 1 356 ? -12.625 5.477 -5.844 1 93.44 356 VAL A CA 1
ATOM 2774 C C . VAL A 1 356 ? -12.281 6.938 -5.586 1 93.44 356 VAL A C 1
ATOM 2776 O O . VAL A 1 356 ? -13.164 7.797 -5.551 1 93.44 356 VAL A O 1
ATOM 2779 N N . VAL A 1 357 ? -11.023 7.246 -5.426 1 94.19 357 VAL A N 1
ATOM 2780 C CA . VAL A 1 357 ? -10.555 8.609 -5.184 1 94.19 357 VAL A CA 1
ATOM 2781 C C . VAL A 1 357 ? -10.859 9.484 -6.398 1 94.19 357 VAL A C 1
ATOM 2783 O O . VAL A 1 357 ? -11.344 10.609 -6.258 1 94.19 357 VAL A O 1
ATOM 2786 N N . TYR A 1 358 ? -10.578 8.922 -7.59 1 92.5 358 TYR A N 1
ATOM 2787 C CA . TYR A 1 358 ? -10.891 9.633 -8.82 1 92.5 358 TYR A CA 1
ATOM 2788 C C . TYR A 1 358 ? -12.367 10 -8.883 1 92.5 358 TYR A C 1
ATOM 2790 O O . TYR A 1 358 ? -12.719 11.156 -9.133 1 92.5 358 TYR A O 1
ATOM 2798 N N . ALA A 1 359 ? -13.188 9 -8.578 1 88 359 ALA A N 1
ATOM 2799 C CA . ALA A 1 359 ? -14.641 9.195 -8.617 1 88 359 ALA A CA 1
ATOM 2800 C C . ALA A 1 359 ? -15.078 10.242 -7.594 1 88 359 ALA A C 1
ATOM 2802 O O . ALA A 1 359 ? -15.984 11.031 -7.855 1 88 359 ALA A O 1
ATOM 2803 N N . ALA A 1 360 ? -14.484 10.242 -6.477 1 89.56 360 ALA A N 1
ATOM 2804 C CA . ALA A 1 360 ? -14.828 11.195 -5.426 1 89.56 360 ALA A CA 1
ATOM 2805 C C . ALA A 1 360 ? -14.508 12.625 -5.855 1 89.56 360 ALA A C 1
ATOM 2807 O O . ALA A 1 360 ? -15.273 13.547 -5.578 1 89.56 360 ALA A O 1
ATOM 2808 N N . ILE A 1 361 ? -13.406 12.797 -6.52 1 88.56 361 ILE A N 1
ATOM 2809 C CA . ILE A 1 361 ? -12.938 14.125 -6.883 1 88.56 361 ILE A CA 1
ATOM 2810 C C . ILE A 1 361 ? -13.797 14.68 -8.023 1 88.56 361 ILE A C 1
ATOM 2812 O O . ILE A 1 361 ? -14.156 15.859 -8.016 1 88.56 361 ILE A O 1
ATOM 2816 N N . ILE A 1 362 ? -14.18 13.844 -8.938 1 80.25 362 ILE A N 1
ATOM 2817 C CA . ILE A 1 362 ? -14.836 14.344 -10.141 1 80.25 362 ILE A CA 1
ATOM 2818 C C . ILE A 1 362 ? -16.328 14.5 -9.883 1 80.25 362 ILE A C 1
ATOM 2820 O O . ILE A 1 362 ? -17.078 14.945 -10.758 1 80.25 362 ILE A O 1
ATOM 2824 N N . ASP A 1 363 ? -16.797 14.203 -8.703 1 74.19 363 ASP A N 1
ATOM 2825 C CA . ASP A 1 363 ? -1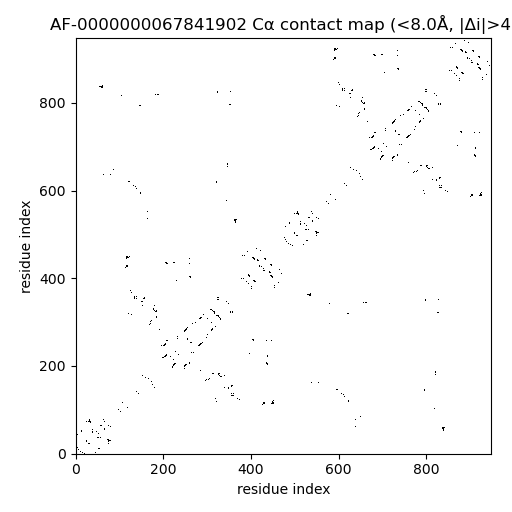8.219 14.219 -8.383 1 74.19 363 ASP A CA 1
ATOM 2826 C C . ASP A 1 363 ? -18.75 15.656 -8.273 1 74.19 363 ASP A C 1
ATOM 2828 O O . ASP A 1 363 ? -19.953 15.867 -8.148 1 74.19 363 ASP A O 1
ATOM 2832 N N . GLY A 1 364 ? -17.922 16.703 -8.289 1 67.56 364 GLY A N 1
ATOM 2833 C CA . GLY A 1 364 ? -18.328 18.094 -8.398 1 67.56 364 GLY A CA 1
ATOM 2834 C C . GLY A 1 364 ? -18.359 18.812 -7.062 1 67.56 364 GLY A C 1
ATOM 2835 O O . GLY A 1 364 ? -18.469 20.047 -7.016 1 67.56 364 GLY A O 1
ATOM 2836 N N . ARG A 1 365 ? -18.344 18.141 -5.977 1 79.38 365 ARG A N 1
ATOM 2837 C CA . ARG A 1 365 ? -18.469 18.75 -4.664 1 79.38 365 ARG A CA 1
ATOM 2838 C C . ARG A 1 365 ? -17.109 18.953 -4.012 1 79.38 365 ARG A C 1
ATOM 2840 O O . ARG A 1 365 ? -17.016 19.5 -2.914 1 79.38 365 ARG A O 1
ATOM 2847 N N . TRP A 1 366 ? -16.109 18.531 -4.719 1 83.81 366 TRP A N 1
ATOM 2848 C CA . TRP A 1 366 ? -14.75 18.531 -4.203 1 83.81 366 TRP A CA 1
ATOM 2849 C C . TRP A 1 366 ? -14.297 19.938 -3.844 1 83.81 366 TRP A C 1
ATOM 2851 O O . TRP A 1 366 ? -13.789 20.172 -2.746 1 83.81 366 TRP A O 1
ATOM 2861 N N . ARG A 1 367 ? -14.469 20.875 -4.691 1 80.12 367 ARG A N 1
ATOM 2862 C CA . ARG A 1 367 ? -14.055 22.25 -4.465 1 80.12 367 ARG A CA 1
ATOM 2863 C C . ARG A 1 367 ? -14.766 22.859 -3.262 1 80.12 367 ARG A C 1
ATOM 2865 O O . ARG A 1 367 ? -14.164 23.578 -2.463 1 80.12 367 ARG A O 1
ATOM 2872 N N . LYS A 1 368 ? -16.047 22.609 -3.215 1 85.81 368 LYS A N 1
ATOM 2873 C CA . LYS A 1 368 ? -16.828 23.094 -2.086 1 85.81 368 LYS A CA 1
ATOM 2874 C C . LYS A 1 368 ? -16.344 22.484 -0.773 1 85.81 368 LYS A C 1
ATOM 2876 O O . LYS A 1 368 ? -16.281 23.172 0.251 1 85.81 368 LYS A O 1
ATOM 2881 N N . HIS A 1 369 ? -16.016 21.234 -0.814 1 90.56 369 HIS A N 1
ATOM 2882 C CA . HIS A 1 369 ? -15.484 20.562 0.365 1 90.56 369 HIS A CA 1
ATOM 2883 C C . HIS A 1 369 ? -14.203 21.234 0.841 1 90.56 369 HIS A C 1
ATOM 2885 O O . HIS A 1 369 ? -14.047 21.516 2.031 1 90.56 369 HIS A O 1
ATOM 2891 N N . LEU A 1 370 ? -13.289 21.5 -0.075 1 91.31 370 LEU A N 1
ATOM 2892 C CA . LEU A 1 370 ? -12.016 22.109 0.28 1 91.31 370 LEU A CA 1
ATOM 2893 C C . LEU A 1 370 ? -12.219 23.5 0.846 1 91.31 370 LEU A C 1
ATOM 2895 O O . LEU A 1 370 ? -11.547 23.891 1.806 1 91.31 370 LEU A O 1
ATOM 2899 N N . LYS A 1 371 ? -13.102 24.266 0.231 1 90.81 371 LYS A N 1
ATOM 2900 C CA . LYS A 1 371 ? -13.398 25.609 0.723 1 90.81 371 LYS A CA 1
ATOM 2901 C C . LYS A 1 371 ? -13.93 25.578 2.152 1 90.81 371 LYS A C 1
ATOM 2903 O O . LYS A 1 371 ? -13.492 26.344 3.008 1 90.81 371 LYS A O 1
ATOM 2908 N N . ARG A 1 372 ? -14.875 24.672 2.389 1 94.88 372 ARG A N 1
ATOM 2909 C CA . ARG A 1 372 ? -15.445 24.516 3.723 1 94.88 372 ARG A CA 1
ATOM 2910 C C . ARG A 1 372 ? -14.375 24.078 4.723 1 94.88 372 ARG A C 1
ATOM 2912 O O . ARG A 1 372 ? -14.367 24.547 5.867 1 94.88 372 ARG A O 1
ATOM 2919 N N . LEU A 1 373 ? -13.555 23.172 4.309 1 95.38 373 LEU A N 1
ATOM 2920 C CA . LEU A 1 373 ? -12.477 22.703 5.168 1 95.38 373 LEU A CA 1
ATOM 2921 C C . LEU A 1 373 ? -11.555 23.859 5.566 1 95.38 373 LEU A C 1
ATOM 2923 O O . LEU A 1 373 ? -11.211 24 6.742 1 95.38 373 LEU A O 1
ATOM 2927 N N . ARG A 1 374 ? -11.125 24.688 4.629 1 95.94 374 ARG A N 1
ATOM 2928 C CA . ARG A 1 374 ? -10.266 25.828 4.895 1 95.94 374 ARG A CA 1
ATOM 2929 C C . ARG A 1 374 ? -10.938 26.812 5.859 1 95.94 374 ARG A C 1
ATOM 2931 O O . ARG A 1 374 ? -10.281 27.344 6.754 1 95.94 374 ARG A O 1
ATOM 2938 N N . GLN A 1 375 ? -12.188 27 5.645 1 96.94 375 GLN A N 1
ATOM 2939 C CA . GLN A 1 375 ? -12.938 27.906 6.516 1 96.94 375 GLN A CA 1
ATOM 2940 C C . GLN A 1 375 ? -13 27.359 7.941 1 96.94 375 GLN A C 1
ATOM 2942 O O . GLN A 1 375 ? -12.789 28.109 8.906 1 96.94 375 GLN A O 1
ATOM 2947 N N . ARG A 1 376 ? -13.32 26.094 8.062 1 97.12 376 ARG A N 1
ATOM 2948 C CA . ARG A 1 376 ? -13.383 25.469 9.383 1 97.12 376 ARG A CA 1
ATOM 2949 C C . ARG A 1 376 ? -12.023 25.531 10.078 1 97.12 376 ARG A C 1
ATOM 2951 O O . ARG A 1 376 ? -11.953 25.781 11.289 1 97.12 376 ARG A O 1
ATOM 2958 N N . LEU A 1 377 ? -11.016 25.281 9.32 1 97.5 377 LEU A N 1
ATOM 2959 C CA . LEU A 1 377 ? -9.672 25.344 9.883 1 97.5 377 LEU A CA 1
ATOM 2960 C C . LEU A 1 377 ? -9.328 26.75 10.336 1 97.5 377 LEU A C 1
ATOM 2962 O O . LEU A 1 377 ? -8.727 26.953 11.391 1 97.5 377 LEU A O 1
ATOM 2966 N N . ALA A 1 378 ? -9.688 27.75 9.555 1 97.56 378 ALA A N 1
ATOM 2967 C CA . ALA A 1 378 ? -9.453 29.141 9.914 1 97.56 378 ALA A CA 1
ATOM 2968 C C . ALA A 1 378 ? -10.156 29.5 11.219 1 97.56 378 ALA A C 1
ATOM 2970 O O . ALA A 1 378 ? -9.57 30.141 12.094 1 97.56 378 ALA A O 1
ATOM 2971 N N . GLU A 1 379 ? -11.375 29.109 11.312 1 97.69 379 GLU A N 1
ATOM 2972 C CA . GLU A 1 379 ? -12.148 29.359 12.523 1 97.69 379 GLU A CA 1
ATOM 2973 C C . GLU A 1 379 ? -11.531 28.656 13.727 1 97.69 379 GLU A C 1
ATOM 2975 O O . GLU A 1 379 ? -11.453 29.234 14.82 1 97.69 379 GLU A O 1
ATOM 2980 N N . ALA A 1 380 ? -11.148 27.438 13.516 1 97.94 380 ALA A N 1
ATOM 2981 C CA . ALA A 1 380 ? -10.523 26.672 14.594 1 97.94 380 ALA A CA 1
ATOM 2982 C C . ALA A 1 380 ? -9.219 27.328 15.039 1 97.94 380 ALA A C 1
ATOM 2984 O O . ALA A 1 380 ? -8.906 27.359 16.234 1 97.94 380 ALA A O 1
ATOM 2985 N N . HIS A 1 381 ? -8.43 27.812 14.094 1 97.88 381 HIS A N 1
ATOM 2986 C CA . HIS A 1 381 ? -7.191 28.516 14.414 1 97.88 381 HIS A CA 1
ATOM 2987 C C . HIS A 1 381 ? -7.461 29.703 15.32 1 97.88 381 HIS A C 1
ATOM 2989 O O . HIS A 1 381 ? -6.738 29.922 16.297 1 97.88 381 HIS A O 1
ATOM 2995 N N . GLN A 1 382 ? -8.43 30.453 15.023 1 97.25 382 GLN A N 1
ATOM 2996 C CA . GLN A 1 382 ? -8.773 31.625 15.82 1 97.25 382 GLN A CA 1
ATOM 2997 C C . GLN A 1 382 ? -9.203 31.219 17.234 1 97.25 382 GLN A C 1
ATOM 2999 O O . GLN A 1 382 ? -8.734 31.812 18.219 1 97.25 382 GLN A O 1
ATOM 3004 N N . GLU A 1 383 ? -10 30.25 17.25 1 97.44 383 GLU A N 1
ATOM 3005 C CA . GLU A 1 383 ? -10.508 29.797 18.531 1 97.44 383 GLU A CA 1
ATOM 3006 C C . GLU A 1 383 ? -9.391 29.234 19.406 1 97.44 383 GLU A C 1
ATOM 3008 O O . GLU A 1 383 ? -9.242 29.625 20.562 1 97.44 383 GLU A O 1
ATOM 3013 N N . VAL A 1 384 ? -8.641 28.344 18.891 1 98.12 384 VAL A N 1
ATOM 3014 C CA . VAL A 1 384 ? -7.566 27.688 19.625 1 98.12 384 VAL A CA 1
ATOM 3015 C C . VAL A 1 384 ? -6.488 28.703 19.984 1 98.12 384 VAL A C 1
ATOM 3017 O O . VAL A 1 384 ? -5.938 28.656 21.094 1 98.12 384 VAL A O 1
ATOM 3020 N N . GLY A 1 385 ? -6.191 29.594 19.031 1 97.5 385 GLY A N 1
ATOM 3021 C CA . GLY A 1 385 ? -5.246 30.656 19.312 1 97.5 385 GLY A CA 1
ATOM 3022 C C . GLY A 1 385 ? -5.641 31.5 20.516 1 97.5 385 GLY A C 1
ATOM 3023 O O . GLY A 1 385 ? -4.793 31.828 21.344 1 97.5 385 GLY A O 1
ATOM 3024 N N . ARG A 1 386 ? -6.895 31.812 20.641 1 96.56 386 ARG A N 1
ATOM 3025 C CA . ARG A 1 386 ? -7.398 32.594 21.766 1 96.56 386 ARG A CA 1
ATOM 3026 C C . ARG A 1 386 ? -7.211 31.844 23.078 1 96.56 386 ARG A C 1
ATOM 3028 O O . ARG A 1 386 ? -6.801 32.438 24.094 1 96.56 386 ARG A O 1
ATOM 3035 N N . HIS A 1 387 ? -7.543 30.562 23.062 1 96.88 387 HIS A N 1
ATOM 3036 C CA . HIS A 1 387 ? -7.367 29.75 24.266 1 96.88 387 HIS A CA 1
ATOM 3037 C C . HIS A 1 387 ? -5.902 29.688 24.672 1 96.88 387 HIS A C 1
ATOM 3039 O O . HIS A 1 387 ? -5.582 29.781 25.859 1 96.88 387 HIS A O 1
ATOM 3045 N N . LEU A 1 388 ? -5.043 29.5 23.75 1 97.44 388 LEU A N 1
ATOM 3046 C CA . LEU A 1 388 ? -3.615 29.406 24.031 1 97.44 388 LEU A CA 1
ATOM 3047 C C . LEU A 1 388 ? -3.076 30.719 24.594 1 97.44 388 LEU A C 1
ATOM 3049 O O . LEU A 1 388 ? -2.342 30.719 25.578 1 97.44 388 LEU A O 1
ATOM 3053 N N . HIS A 1 389 ? -3.471 31.797 23.984 1 96.31 389 HIS A N 1
ATOM 3054 C CA . HIS A 1 389 ? -3.059 33.094 24.469 1 96.31 389 HIS A CA 1
ATOM 3055 C C . HIS A 1 389 ? -3.545 33.344 25.906 1 96.31 389 HIS A C 1
ATOM 3057 O O . HIS A 1 389 ? -2.791 33.812 26.75 1 96.31 389 HIS A O 1
ATOM 3063 N N . ARG A 1 390 ? -4.742 32.969 26.078 1 94.75 390 ARG A N 1
ATOM 3064 C CA . ARG A 1 390 ? -5.336 33.156 27.406 1 94.75 390 ARG A CA 1
ATOM 3065 C C . ARG A 1 390 ? -4.555 32.375 28.469 1 94.75 390 ARG A C 1
ATOM 3067 O O . ARG A 1 390 ? -4.418 32.844 29.594 1 94.75 390 ARG A O 1
ATOM 3074 N N . LEU A 1 391 ? -4.059 31.266 28.109 1 95 391 LEU A N 1
ATOM 3075 C CA . LEU A 1 391 ? -3.357 30.422 29.062 1 95 391 LEU A CA 1
ATOM 3076 C C . LEU A 1 391 ? -1.878 30.781 29.125 1 95 391 LEU A C 1
ATOM 3078 O O . LEU A 1 391 ? -1.111 30.141 29.859 1 95 391 LEU A O 1
ATOM 3082 N N . GLY A 1 392 ? -1.431 31.75 28.328 1 94.12 392 GLY A N 1
ATOM 3083 C CA . GLY A 1 392 ? -0.079 32.281 28.438 1 94.12 392 GLY A CA 1
ATOM 3084 C C . GLY A 1 392 ? 0.89 31.641 27.469 1 94.12 392 GLY A C 1
ATOM 3085 O O . GLY A 1 392 ? 2.102 31.844 27.562 1 94.12 392 GLY A O 1
ATOM 3086 N N . PHE A 1 393 ? 0.374 30.875 26.516 1 96.38 393 PHE A N 1
ATOM 3087 C CA . PHE A 1 393 ? 1.239 30.25 25.516 1 96.38 393 PHE A CA 1
ATOM 3088 C C . PHE A 1 393 ? 1.666 31.25 24.453 1 96.38 393 PHE A C 1
ATOM 3090 O O . PHE A 1 393 ? 0.922 32.188 24.141 1 96.38 393 PHE A O 1
ATOM 3097 N N . GLU A 1 394 ? 2.863 31.031 23.969 1 96.5 394 GLU A N 1
ATOM 3098 C CA . GLU A 1 394 ? 3.381 31.75 22.812 1 96.5 394 GLU A CA 1
ATOM 3099 C C . GLU A 1 394 ? 3.299 30.906 21.531 1 96.5 394 GLU A C 1
ATOM 3101 O O . GLU A 1 394 ? 3.652 29.734 21.547 1 96.5 394 GLU A O 1
ATOM 3106 N N . LEU A 1 395 ? 2.75 31.547 20.578 1 97.75 395 LEU A N 1
ATOM 3107 C CA . LEU A 1 395 ? 2.652 30.859 19.297 1 97.75 395 LEU A CA 1
ATOM 3108 C C . LEU A 1 395 ? 3.889 31.109 18.453 1 97.75 395 LEU A C 1
ATOM 3110 O O . LEU A 1 395 ? 4.402 32.219 18.406 1 97.75 395 LEU A O 1
ATOM 3114 N N . PHE A 1 396 ? 4.395 30.156 17.812 1 97.69 396 PHE A N 1
ATOM 3115 C CA . PHE A 1 396 ? 5.52 30.281 16.891 1 97.69 396 PHE A CA 1
ATOM 3116 C C . PHE A 1 396 ? 5.184 31.266 15.766 1 97.69 396 PHE A C 1
ATOM 3118 O O . PHE A 1 396 ? 5.996 32.125 15.414 1 97.69 396 PHE A O 1
ATOM 3125 N N . THR A 1 397 ? 4.059 31.109 15.133 1 95.69 397 THR A N 1
ATOM 3126 C CA . THR A 1 397 ? 3.531 32 14.125 1 95.69 397 THR A CA 1
ATOM 3127 C C . THR A 1 397 ? 2.02 32.156 14.273 1 95.69 397 THR A C 1
ATOM 3129 O O . THR A 1 397 ? 1.331 31.234 14.672 1 95.69 397 THR A O 1
ATOM 3132 N N . GLU A 1 398 ? 1.593 33.375 14.016 1 92.56 398 GLU A N 1
ATOM 3133 C CA . GLU A 1 398 ? 0.155 33.594 13.93 1 92.56 398 GLU A CA 1
ATOM 3134 C C . GLU A 1 398 ? -0.379 33.219 12.547 1 92.56 398 GLU A C 1
ATOM 3136 O O . GLU A 1 398 ? 0.172 33.656 11.531 1 92.56 398 GLU A O 1
ATOM 3141 N N . SER A 1 399 ? -1.215 32.312 12.586 1 89.69 399 SER A N 1
ATOM 3142 C CA . SER A 1 399 ? -1.777 31.875 11.312 1 89.69 399 SER A CA 1
ATOM 3143 C C . SER A 1 399 ? -3.246 31.484 11.453 1 89.69 399 SER A C 1
ATOM 3145 O O . SER A 1 399 ? -3.691 31.125 12.547 1 89.69 399 SER A O 1
ATOM 3147 N N . ASP A 1 400 ? -3.99 31.656 10.352 1 92.5 400 ASP A N 1
ATOM 3148 C CA . ASP A 1 400 ? -5.371 31.188 10.305 1 92.5 400 ASP A CA 1
ATOM 3149 C C . ASP A 1 400 ? -5.531 30.047 9.297 1 92.5 400 ASP A C 1
ATOM 3151 O O . ASP A 1 400 ? -6.637 29.781 8.82 1 92.5 400 ASP A O 1
ATOM 3155 N N . GLU A 1 401 ? -4.426 29.484 8.977 1 94.12 401 GLU A N 1
ATOM 3156 C CA . GLU A 1 401 ? -4.465 28.438 7.957 1 94.12 401 GLU A CA 1
ATOM 3157 C C . GLU A 1 401 ? -3.729 27.188 8.422 1 94.12 401 GLU A C 1
ATOM 3159 O O . GLU A 1 401 ? -2.818 27.266 9.25 1 94.12 401 GLU A O 1
ATOM 3164 N N . GLY A 1 402 ? -4.164 26.031 7.875 1 94.88 402 GLY A N 1
ATOM 3165 C CA . GLY A 1 402 ? -3.477 24.781 8.164 1 94.88 402 GLY A CA 1
ATOM 3166 C C . GLY A 1 402 ? -4.039 24.062 9.375 1 94.88 402 GLY A C 1
ATOM 3167 O O . GLY A 1 402 ? -5.082 24.453 9.906 1 94.88 402 GLY A O 1
ATOM 3168 N N . MET A 1 403 ? -3.344 23.047 9.82 1 96.12 403 MET A N 1
ATOM 3169 C CA . MET A 1 403 ? -3.908 22.156 10.828 1 96.12 403 MET A CA 1
ATOM 3170 C C . MET A 1 403 ? -3.262 22.391 12.188 1 96.12 403 MET A C 1
ATOM 3172 O O . MET A 1 403 ? -3.807 21.984 13.211 1 96.12 403 MET A O 1
ATOM 3176 N N . TYR A 1 404 ? -2.137 23.109 12.203 1 97.44 404 TYR A N 1
ATOM 3177 C CA . TYR A 1 404 ? -1.34 22.984 13.414 1 97.44 404 TYR A CA 1
ATOM 3178 C C . TYR A 1 404 ? -1.006 24.359 13.992 1 97.44 404 TYR A C 1
ATOM 3180 O O . TYR A 1 404 ? -0.967 25.359 13.266 1 97.44 404 TYR A O 1
ATOM 3188 N N . ILE A 1 405 ? -0.863 24.375 15.242 1 98.19 405 ILE A N 1
ATOM 3189 C CA . ILE A 1 405 ? -0.235 25.469 15.977 1 98.19 405 ILE A CA 1
ATOM 3190 C C . ILE A 1 405 ? 0.955 24.938 16.781 1 98.19 405 ILE A C 1
ATOM 3192 O O . ILE A 1 405 ? 0.826 23.953 17.531 1 98.19 405 ILE A O 1
ATOM 3196 N N . TRP A 1 406 ? 2.082 25.453 16.469 1 98.12 406 TRP A N 1
ATOM 3197 C CA . TRP A 1 406 ? 3.301 25.188 17.234 1 98.12 406 TRP A CA 1
ATOM 3198 C C . TRP A 1 406 ? 3.49 26.219 18.344 1 98.12 406 TRP A C 1
ATOM 3200 O O . TRP A 1 406 ? 3.576 27.422 18.078 1 98.12 406 TRP A O 1
ATOM 3210 N N . THR A 1 407 ? 3.555 25.719 19.641 1 97.94 407 THR A N 1
ATOM 3211 C CA . THR A 1 407 ? 3.475 26.688 20.734 1 97.94 407 THR A CA 1
ATOM 3212 C C . THR A 1 407 ? 4.316 26.219 21.922 1 97.94 407 THR A C 1
ATOM 3214 O O . THR A 1 407 ? 4.734 25.062 21.969 1 97.94 407 THR A O 1
ATOM 3217 N N . ARG A 1 408 ? 4.59 27.141 22.797 1 96.81 408 ARG A N 1
ATOM 3218 C CA . ARG A 1 408 ? 5.277 26.859 24.047 1 96.81 408 ARG A CA 1
ATOM 3219 C C . ARG A 1 408 ? 4.816 27.812 25.141 1 96.81 408 ARG A C 1
ATOM 3221 O O . ARG A 1 408 ? 4.305 28.891 24.859 1 96.81 408 ARG A O 1
ATOM 3228 N N . HIS A 1 409 ? 4.898 27.359 26.344 1 95.19 409 HIS A N 1
ATOM 3229 C CA . HIS A 1 409 ? 4.707 28.219 27.516 1 95.19 409 HIS A CA 1
ATOM 3230 C C . HIS A 1 409 ? 6.047 28.672 28.078 1 95.19 409 HIS A C 1
ATOM 3232 O O . HIS A 1 409 ? 6.918 27.859 28.375 1 95.19 409 HIS A O 1
ATOM 3238 N N . PRO A 1 410 ? 6.203 29.938 28.25 1 93.69 410 PRO A N 1
ATOM 3239 C CA . PRO A 1 410 ? 7.492 30.453 28.719 1 93.69 410 PRO A CA 1
ATOM 3240 C C . PRO A 1 410 ? 7.926 29.828 30.047 1 93.69 410 PRO A C 1
ATOM 3242 O O . PRO A 1 410 ? 9.125 29.688 30.312 1 93.69 410 PRO A O 1
ATOM 3245 N N . ALA A 1 411 ? 7.043 29.422 30.859 1 91.69 411 ALA A N 1
ATOM 3246 C CA . ALA A 1 411 ? 7.344 28.891 32.188 1 91.69 411 ALA A CA 1
ATOM 3247 C C . ALA A 1 411 ? 7.672 27.406 32.125 1 91.69 411 ALA A C 1
ATOM 3249 O O . ALA A 1 411 ? 8.047 26.797 33.125 1 91.69 411 ALA A O 1
ATOM 3250 N N . ILE A 1 412 ? 7.621 26.828 30.984 1 92.56 412 ILE A N 1
ATOM 3251 C CA . ILE A 1 412 ? 7.812 25.391 30.844 1 92.56 412 ILE A CA 1
ATOM 3252 C C . ILE A 1 412 ? 8.906 25.109 29.812 1 92.56 412 ILE A C 1
ATOM 3254 O O . ILE A 1 412 ? 8.609 24.875 28.641 1 92.56 412 ILE A O 1
ATOM 3258 N N . PRO A 1 413 ? 10.07 25.031 30.281 1 90.69 413 PRO A N 1
ATOM 3259 C CA . PRO A 1 413 ? 11.172 24.797 29.344 1 90.69 413 PRO A CA 1
ATOM 3260 C C . PRO A 1 413 ? 11.172 23.391 28.75 1 90.69 413 PRO A C 1
ATOM 3262 O O . PRO A 1 413 ? 11.672 23.172 27.641 1 90.69 413 PRO A O 1
ATOM 3265 N N . ASP A 1 414 ? 10.672 22.453 29.484 1 91.31 414 ASP A N 1
ATOM 3266 C CA . ASP A 1 414 ? 10.516 21.062 29.078 1 91.31 414 ASP A CA 1
ATOM 3267 C C . ASP A 1 414 ? 9.07 20.594 29.266 1 91.31 414 ASP A C 1
ATOM 3269 O O . ASP A 1 414 ? 8.602 20.484 30.406 1 91.31 414 ASP A O 1
ATOM 3273 N N . SER A 1 415 ? 8.484 20.281 28.156 1 90.12 415 SER A N 1
ATOM 3274 C CA . SER A 1 415 ? 7.051 20 28.203 1 90.12 415 SER A CA 1
ATOM 3275 C C . SER A 1 415 ? 6.77 18.562 28.609 1 90.12 415 SER A C 1
ATOM 3277 O O . SER A 1 415 ? 5.613 18.172 28.766 1 90.12 415 SER A O 1
ATOM 3279 N N . ALA A 1 416 ? 7.758 17.766 28.812 1 86.25 416 ALA A N 1
ATOM 3280 C CA . ALA A 1 416 ? 7.602 16.344 29.062 1 86.25 416 ALA A CA 1
ATOM 3281 C C . ALA A 1 416 ? 6.664 16.078 30.234 1 86.25 416 ALA A C 1
ATOM 3283 O O . ALA A 1 416 ? 5.75 15.258 30.141 1 86.25 416 ALA A O 1
ATOM 3284 N N . ALA A 1 417 ? 6.945 16.75 31.344 1 85.38 417 ALA A N 1
ATOM 3285 C CA . ALA A 1 417 ? 6.129 16.547 32.531 1 85.38 417 ALA A CA 1
ATOM 3286 C C . ALA A 1 417 ? 4.68 16.969 32.281 1 85.38 417 ALA A C 1
ATOM 3288 O O . ALA A 1 417 ? 3.75 16.312 32.781 1 85.38 417 ALA A O 1
ATOM 3289 N N . LEU A 1 418 ? 4.512 18.062 31.641 1 90.88 418 LEU A N 1
ATOM 3290 C CA . LEU A 1 418 ? 3.17 18.531 31.312 1 90.88 418 LEU A CA 1
ATOM 3291 C C . LEU A 1 418 ? 2.436 17.5 30.453 1 90.88 418 LEU A C 1
ATOM 3293 O O . LEU A 1 418 ? 1.244 17.266 30.656 1 90.88 418 LEU A O 1
ATOM 3297 N N . LEU A 1 419 ? 3.109 16.938 29.469 1 88.75 419 LEU A N 1
ATOM 3298 C CA . LEU A 1 419 ? 2.537 15.953 28.562 1 88.75 419 LEU A CA 1
ATOM 3299 C C . LEU A 1 419 ? 2.059 14.727 29.344 1 88.75 419 LEU A C 1
ATOM 3301 O O . LEU A 1 419 ? 0.964 14.211 29.094 1 88.75 419 LEU A O 1
ATOM 3305 N N . ASP A 1 420 ? 2.84 14.258 30.219 1 86 420 ASP A N 1
ATOM 3306 C CA . ASP A 1 420 ? 2.494 13.094 31.031 1 86 420 ASP A CA 1
ATOM 3307 C C . ASP A 1 420 ? 1.249 13.352 31.875 1 86 420 ASP A C 1
ATOM 3309 O O . ASP A 1 420 ? 0.338 12.523 31.922 1 86 420 ASP A O 1
ATOM 3313 N N . ASP A 1 421 ? 1.25 14.461 32.531 1 90.12 421 ASP A N 1
ATOM 3314 C CA . ASP A 1 421 ? 0.115 14.805 33.375 1 90.12 421 ASP A CA 1
ATOM 3315 C C . ASP A 1 421 ? -1.154 14.992 32.562 1 90.12 421 ASP A C 1
ATOM 3317 O O . ASP A 1 421 ? -2.246 14.625 33 1 90.12 421 ASP A O 1
ATOM 3321 N N . ALA A 1 422 ? -0.998 15.656 31.438 1 92.88 422 ALA A N 1
ATOM 3322 C CA . ALA A 1 422 ? -2.139 15.836 30.547 1 92.88 422 ALA A CA 1
ATOM 3323 C C . ALA A 1 422 ? -2.699 14.492 30.078 1 92.88 422 ALA A C 1
ATOM 3325 O O . ALA A 1 422 ? -3.916 14.32 30 1 92.88 422 ALA A O 1
ATOM 3326 N N . LEU A 1 423 ? -1.815 13.57 29.75 1 88 423 LEU A N 1
ATOM 3327 C CA . LEU A 1 423 ? -2.227 12.25 29.312 1 88 423 LEU A CA 1
ATOM 3328 C C . LEU A 1 423 ? -3.047 11.539 30.375 1 88 423 LEU A C 1
ATOM 3330 O O . LEU A 1 423 ? -4.012 10.836 30.078 1 88 423 LEU A O 1
ATOM 3334 N N . GLU A 1 424 ? -2.637 11.688 31.578 1 86.12 424 GLU A N 1
ATOM 3335 C CA . GLU A 1 424 ? -3.371 11.102 32.688 1 86.12 424 GLU A CA 1
ATOM 3336 C C . GLU A 1 424 ? -4.805 11.625 32.75 1 86.12 424 GLU A C 1
ATOM 3338 O O . GLU A 1 424 ? -5.703 10.938 33.25 1 86.12 424 GLU A O 1
ATOM 3343 N N . LYS A 1 425 ? -4.953 12.82 32.25 1 90.06 425 LYS A N 1
ATOM 3344 C CA . LYS A 1 425 ? -6.285 13.422 32.219 1 90.06 425 LYS A CA 1
ATOM 3345 C C . LYS A 1 425 ? -6.988 13.148 30.906 1 90.06 425 LYS A C 1
ATOM 3347 O O . LYS A 1 425 ? -8.055 13.703 30.625 1 90.06 425 LYS A O 1
ATOM 3352 N N . GLY A 1 426 ? -6.352 12.375 30.031 1 89.44 426 GLY A N 1
ATOM 3353 C CA . GLY A 1 426 ? -6.973 11.969 28.781 1 89.44 426 GLY A CA 1
ATOM 3354 C C . GLY A 1 426 ? -6.66 12.906 27.625 1 89.44 426 GLY A C 1
ATOM 3355 O O . GLY A 1 426 ? -7.324 12.867 26.594 1 89.44 426 GLY A O 1
ATOM 3356 N N . ILE A 1 427 ? -5.723 13.781 27.797 1 92.62 427 ILE A N 1
ATOM 3357 C CA . ILE A 1 427 ? -5.332 14.711 26.734 1 92.62 427 ILE A CA 1
ATOM 3358 C C . ILE A 1 427 ? -3.992 14.281 26.141 1 92.62 427 ILE A C 1
ATOM 3360 O O . ILE A 1 427 ? -2.967 14.297 26.828 1 92.62 427 ILE A O 1
ATOM 3364 N N . MET A 1 428 ? -4 13.945 24.875 1 91 428 MET A N 1
ATOM 3365 C CA . MET A 1 428 ? -2.762 13.586 24.188 1 91 428 MET A CA 1
ATOM 3366 C C . MET A 1 428 ? -2.184 14.781 23.438 1 91 428 MET A C 1
ATOM 3368 O O . MET A 1 428 ? -2.508 15.016 22.281 1 91 428 MET A O 1
ATOM 3372 N N . LEU A 1 429 ? -1.311 15.438 24.125 1 91 429 LEU A N 1
ATOM 3373 C CA . LEU A 1 429 ? -0.637 16.562 23.5 1 91 429 LEU A CA 1
ATOM 3374 C C . LEU A 1 429 ? 0.439 16.094 22.531 1 91 429 LEU A C 1
ATOM 3376 O O . LEU A 1 429 ? 0.889 14.953 22.609 1 91 429 LEU A O 1
ATOM 3380 N N . GLY A 1 430 ? 0.783 16.969 21.578 1 90.56 430 GLY A N 1
ATOM 3381 C CA . GLY A 1 430 ? 1.857 16.656 20.656 1 90.56 430 GLY A CA 1
ATOM 3382 C C . GLY A 1 430 ? 3.23 17.016 21.188 1 90.56 430 GLY A C 1
ATOM 3383 O O . GLY A 1 430 ? 3.588 18.188 21.25 1 90.56 430 GLY A O 1
ATOM 3384 N N . PRO A 1 431 ? 3.98 16.062 21.578 1 89.69 431 PRO A N 1
ATOM 3385 C CA . PRO A 1 431 ? 5.293 16.359 22.156 1 89.69 431 PRO A CA 1
ATOM 3386 C C . PRO A 1 431 ? 6.254 17 21.141 1 89.69 431 PRO A C 1
ATOM 3388 O O . PRO A 1 431 ? 6.566 16.375 20.125 1 89.69 431 PRO A O 1
ATOM 3391 N N . GLY A 1 432 ? 6.758 18.141 21.531 1 93.19 432 GLY A N 1
ATOM 3392 C CA . GLY A 1 432 ? 7.672 18.828 20.641 1 93.19 432 GLY A CA 1
ATOM 3393 C C . GLY A 1 432 ? 8.945 18.047 20.375 1 93.19 432 GLY A C 1
ATOM 3394 O O . GLY A 1 432 ? 9.523 18.156 19.281 1 93.19 432 GLY A O 1
ATOM 3395 N N . GLN A 1 433 ? 9.359 17.266 21.328 1 90.94 433 GLN A N 1
ATOM 3396 C CA . GLN A 1 433 ? 10.594 16.484 21.234 1 90.94 433 GLN A CA 1
ATOM 3397 C C . GLN A 1 433 ? 10.562 15.562 20.016 1 90.94 433 GLN A C 1
ATOM 3399 O O . GLN A 1 433 ? 11.602 15.281 19.422 1 90.94 433 GLN A O 1
ATOM 3404 N N . LEU A 1 434 ? 9.414 15.125 19.656 1 89.19 434 LEU A N 1
ATOM 3405 C CA . LEU A 1 434 ? 9.234 14.203 18.547 1 89.19 434 LEU A CA 1
ATOM 3406 C C . LEU A 1 434 ? 9.664 14.859 17.234 1 89.19 434 LEU A C 1
ATOM 3408 O O . LEU A 1 434 ? 10.07 14.172 16.297 1 89.19 434 LEU A O 1
ATOM 3412 N N . PHE A 1 435 ? 9.555 16.156 17.172 1 95.06 435 PHE A N 1
ATOM 3413 C CA . PHE A 1 435 ? 9.766 16.875 15.922 1 95.06 435 PHE A CA 1
ATOM 3414 C C . PHE A 1 435 ? 11.195 17.391 15.836 1 95.06 435 PHE A C 1
ATOM 3416 O O . PHE A 1 435 ? 11.617 17.906 14.789 1 95.06 435 PHE A O 1
ATOM 3423 N N . MET A 1 436 ? 11.945 17.234 16.938 1 94.75 436 MET A N 1
ATOM 3424 C CA . MET A 1 436 ? 13.328 17.688 16.953 1 94.75 436 MET A CA 1
ATOM 3425 C C . MET A 1 436 ? 14.242 16.688 16.266 1 94.75 436 MET A C 1
ATOM 3427 O O . MET A 1 436 ? 14.086 15.484 16.438 1 94.75 436 MET A O 1
ATOM 3431 N N . VAL A 1 437 ? 15.148 17.156 15.5 1 94.88 437 VAL A N 1
ATOM 3432 C CA . VAL A 1 437 ? 16.062 16.266 14.781 1 94.88 437 VAL A CA 1
ATOM 3433 C C . VAL A 1 437 ? 16.891 15.461 15.773 1 94.88 437 VAL A C 1
ATOM 3435 O O . VAL A 1 437 ? 17.078 14.258 15.594 1 94.88 437 VAL A O 1
ATOM 3438 N N . ASP A 1 438 ? 17.328 16.094 16.891 1 89.69 438 ASP A N 1
ATOM 3439 C CA . ASP A 1 438 ? 18.188 15.422 17.859 1 89.69 438 ASP A CA 1
ATOM 3440 C C . ASP A 1 438 ? 17.391 14.984 19.094 1 89.69 438 ASP A C 1
ATOM 3442 O O . ASP A 1 438 ? 17.969 14.57 20.094 1 89.69 438 ASP A O 1
ATOM 3446 N N . ALA A 1 439 ? 16.125 15.148 19.094 1 85.81 439 ALA A N 1
ATOM 3447 C CA . ALA A 1 439 ? 15.203 14.742 20.156 1 85.81 439 ALA A CA 1
ATOM 3448 C C . ALA A 1 439 ? 15.562 15.422 21.469 1 85.81 439 ALA A C 1
ATOM 3450 O O . ALA A 1 439 ? 15.453 14.82 22.547 1 85.81 439 ALA A O 1
ATOM 3451 N N . LYS A 1 440 ? 16.062 16.625 21.391 1 89.31 440 LYS A N 1
ATOM 3452 C CA . LYS A 1 440 ? 16.375 17.375 22.594 1 89.31 440 LYS A CA 1
ATOM 3453 C C . LYS A 1 440 ? 15.117 17.828 23.312 1 89.31 440 LYS A C 1
ATOM 3455 O O . LYS A 1 440 ? 14.07 18.016 22.688 1 89.31 440 LYS A O 1
ATOM 3460 N N . ALA A 1 441 ? 15.266 17.953 24.594 1 90.38 441 ALA A N 1
ATOM 3461 C CA . ALA A 1 441 ? 14.156 18.469 25.391 1 90.38 441 ALA A CA 1
ATOM 3462 C C . ALA A 1 441 ? 13.734 19.859 24.906 1 90.38 441 ALA A C 1
ATOM 3464 O O . ALA A 1 441 ? 14.586 20.672 24.547 1 90.38 441 ALA A O 1
ATOM 3465 N N . THR A 1 442 ? 12.445 20.078 24.891 1 94.81 442 THR A N 1
ATOM 3466 C CA . THR A 1 442 ? 11.922 21.359 24.406 1 94.81 442 THR A CA 1
ATOM 3467 C C . THR A 1 442 ? 10.594 21.688 25.078 1 94.81 442 THR A C 1
ATOM 3469 O O . THR A 1 442 ? 9.883 20.781 25.547 1 94.81 442 THR A O 1
ATOM 3472 N N . GLY A 1 443 ? 10.32 22.906 25.172 1 95.25 443 GLY A N 1
ATOM 3473 C CA . GLY A 1 443 ? 9.031 23.359 25.688 1 95.25 443 GLY A CA 1
ATOM 3474 C C . GLY A 1 443 ? 7.965 23.453 24.609 1 95.25 443 GLY A C 1
ATOM 3475 O O . GLY A 1 443 ? 6.789 23.656 24.906 1 95.25 443 GLY A O 1
ATOM 3476 N N . TRP A 1 444 ? 8.344 23.219 23.406 1 96.38 444 TRP A N 1
ATOM 3477 C CA . TRP A 1 444 ? 7.43 23.359 22.266 1 96.38 444 TRP A CA 1
ATOM 3478 C C . TRP A 1 444 ? 6.492 22.156 22.172 1 96.38 444 TRP A C 1
ATOM 3480 O O . TRP A 1 444 ? 6.863 21.047 22.547 1 96.38 444 TRP A O 1
ATOM 3490 N N . MET A 1 445 ? 5.285 22.422 21.719 1 96 445 MET A N 1
ATOM 3491 C CA . MET A 1 445 ? 4.258 21.422 21.484 1 96 445 MET A CA 1
ATOM 3492 C C . MET A 1 445 ? 3.426 21.75 20.25 1 96 445 MET A C 1
ATOM 3494 O O . MET A 1 445 ? 3.309 22.922 19.875 1 96 445 MET A O 1
ATOM 3498 N N . ARG A 1 446 ? 2.893 20.734 19.688 1 96.19 446 ARG A N 1
ATOM 3499 C CA . ARG A 1 446 ? 2.027 20.938 18.531 1 96.19 446 ARG A CA 1
ATOM 3500 C C . ARG A 1 446 ? 0.566 20.688 18.891 1 96.19 446 ARG A C 1
ATOM 3502 O O . ARG A 1 446 ? 0.238 19.703 19.547 1 96.19 446 ARG A O 1
ATOM 3509 N N . PHE A 1 447 ? -0.271 21.578 18.531 1 97.06 447 PHE A N 1
ATOM 3510 C CA . PHE A 1 447 ? -1.716 21.422 18.641 1 97.06 447 PHE A CA 1
ATOM 3511 C C . PHE A 1 447 ? -2.344 21.266 17.266 1 97.06 447 PHE A C 1
ATOM 3513 O O . PHE A 1 447 ? -2.047 22.047 16.344 1 97.06 447 PHE A O 1
ATOM 3520 N N . ASN A 1 448 ? -3.107 20.266 17.047 1 96.62 448 ASN A N 1
ATOM 3521 C CA . ASN A 1 448 ? -4.02 20.172 15.914 1 96.62 448 ASN A CA 1
ATOM 3522 C C . ASN A 1 448 ? -5.309 20.938 16.156 1 96.62 448 ASN A C 1
ATOM 3524 O O . ASN A 1 448 ? -6.121 20.547 17 1 96.62 448 ASN A O 1
ATOM 3528 N N . VAL A 1 449 ? -5.562 21.969 15.445 1 97.88 449 VAL A N 1
ATOM 3529 C CA . VAL A 1 449 ? -6.641 22.891 15.75 1 97.88 449 VAL A CA 1
ATOM 3530 C C . VAL A 1 449 ? -7.988 22.203 15.586 1 97.88 449 VAL A C 1
ATOM 3532 O O . VAL A 1 449 ? -8.945 22.516 16.297 1 97.88 449 VAL A O 1
ATOM 3535 N N . ALA A 1 450 ? -8.047 21.234 14.68 1 96.12 450 ALA A N 1
ATOM 3536 C CA . ALA A 1 450 ? -9.305 20.547 14.414 1 96.12 450 ALA A CA 1
ATOM 3537 C C . ALA A 1 450 ? -9.703 19.672 15.594 1 96.12 450 ALA A C 1
ATOM 3539 O O . ALA A 1 450 ? -10.883 19.328 15.75 1 96.12 450 ALA A O 1
ATOM 3540 N N . PHE A 1 451 ? -8.758 19.312 16.391 1 94.88 451 PHE A N 1
ATOM 3541 C CA . PHE A 1 451 ? -9.008 18.453 17.531 1 94.88 451 PHE A CA 1
ATOM 3542 C C . PHE A 1 451 ? -8.906 19.234 18.844 1 94.88 451 PHE A C 1
ATOM 3544 O O . PHE A 1 451 ? -8.82 18.656 19.922 1 94.88 451 PHE A O 1
ATOM 3551 N N . SER A 1 452 ? -8.922 20.578 18.797 1 97.5 452 SER A N 1
ATOM 3552 C CA . SER A 1 452 ? -8.672 21.391 19.984 1 97.5 452 SER A CA 1
ATOM 3553 C C . SER A 1 452 ? -9.766 22.422 20.188 1 97.5 452 SER A C 1
ATOM 3555 O O . SER A 1 452 ? -9.531 23.469 20.797 1 97.5 452 SER A O 1
ATOM 3557 N N .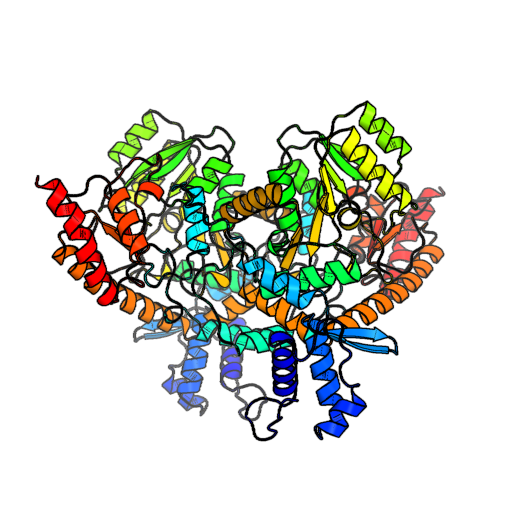 THR A 1 453 ? -10.906 22.125 19.703 1 95.88 453 THR A N 1
ATOM 3558 C CA . THR A 1 453 ? -11.945 23.141 19.766 1 95.88 453 THR A CA 1
ATOM 3559 C C . THR A 1 453 ? -12.891 22.891 20.938 1 95.88 453 THR A C 1
ATOM 3561 O O . THR A 1 453 ? -13.766 23.703 21.234 1 95.88 453 THR A O 1
ATOM 3564 N N . ASP A 1 454 ? -12.742 21.812 21.578 1 95.62 454 ASP A N 1
ATOM 3565 C CA . ASP A 1 454 ? -13.625 21.469 22.688 1 95.62 454 ASP A CA 1
ATOM 3566 C C . ASP A 1 454 ? -13.266 22.266 23.953 1 95.62 454 ASP A C 1
ATOM 3568 O O . ASP A 1 454 ? -12.195 22.078 24.531 1 95.62 454 ASP A O 1
ATOM 3572 N N . PRO A 1 455 ? -14.172 23.047 24.438 1 94.94 455 PRO A N 1
ATOM 3573 C CA . PRO A 1 455 ? -13.875 23.875 25.609 1 94.94 455 PRO A CA 1
ATOM 3574 C C . PRO A 1 455 ? -13.531 23.031 26.844 1 94.94 455 PRO A C 1
ATOM 3576 O O . PRO A 1 455 ? -12.727 23.453 27.672 1 94.94 455 PRO A O 1
ATOM 3579 N N . ALA A 1 456 ? -14.133 21.828 26.922 1 95.62 456 ALA A N 1
ATOM 3580 C CA . ALA A 1 456 ? -13.883 20.953 28.062 1 95.62 456 ALA A CA 1
ATOM 3581 C C . ALA A 1 456 ? -12.414 20.531 28.109 1 95.62 456 ALA A C 1
ATOM 3583 O O . ALA A 1 456 ? -11.852 20.359 29.188 1 95.62 456 ALA A O 1
ATOM 3584 N N . MET A 1 457 ? -11.828 20.406 27.016 1 96.5 457 MET A N 1
ATOM 3585 C CA . MET A 1 457 ? -10.414 20.062 26.953 1 96.5 457 MET A CA 1
ATOM 3586 C C . MET A 1 457 ? -9.555 21.172 27.562 1 96.5 457 MET A C 1
ATOM 3588 O O . MET A 1 457 ? -8.617 20.891 28.297 1 96.5 457 MET A O 1
ATOM 3592 N N . TRP A 1 458 ? -9.898 22.359 27.281 1 96.44 458 TRP A N 1
ATOM 3593 C CA . TRP A 1 458 ? -9.109 23.5 27.734 1 96.44 458 TRP A CA 1
ATOM 3594 C C . TRP A 1 458 ? -9.25 23.688 29.234 1 96.44 458 TRP A C 1
ATOM 3596 O O . TRP A 1 458 ? -8.297 24.094 29.906 1 96.44 458 TRP A O 1
ATOM 3606 N N . GLU A 1 459 ? -10.43 23.438 29.75 1 94.56 459 GLU A N 1
ATOM 3607 C CA . GLU A 1 459 ? -10.625 23.484 31.188 1 94.56 459 GLU A CA 1
ATOM 3608 C C . GLU A 1 459 ? -9.734 22.469 31.906 1 94.56 459 GLU A C 1
ATOM 3610 O O . GLU A 1 459 ? -9.117 22.797 32.906 1 94.56 459 GLU A O 1
ATOM 3615 N N . LEU A 1 460 ? -9.727 21.344 31.344 1 94.69 460 LEU A N 1
ATOM 3616 C CA . LEU A 1 460 ? -8.883 20.297 31.906 1 94.69 460 LEU A CA 1
ATOM 3617 C C . LEU A 1 460 ? -7.406 20.656 31.797 1 94.69 460 LEU A C 1
ATOM 3619 O O . LEU A 1 460 ? -6.633 20.453 32.719 1 94.69 460 LEU A O 1
ATOM 3623 N N . LEU A 1 461 ? -7.047 21.172 30.656 1 95.44 461 LEU A N 1
ATOM 3624 C CA . LEU A 1 461 ? -5.648 21.531 30.422 1 95.44 461 LEU A CA 1
ATOM 3625 C C . LEU A 1 461 ? -5.219 22.641 31.375 1 95.44 461 LEU A C 1
ATOM 3627 O O . LEU A 1 461 ? -4.078 22.656 31.844 1 95.44 461 LEU A O 1
ATOM 3631 N N . GLU A 1 462 ? -6.051 23.578 31.594 1 94 462 GLU A N 1
ATOM 3632 C CA . GLU A 1 462 ? -5.758 24.672 32.531 1 94 462 GLU A CA 1
ATOM 3633 C C . GLU A 1 462 ? -5.445 24.141 33.906 1 94 462 GLU A C 1
ATOM 3635 O O . GLU A 1 462 ? -4.516 24.625 34.562 1 94 462 GLU A O 1
ATOM 3640 N N . LYS A 1 463 ? -6.172 23.156 34.344 1 92.69 463 LYS A N 1
ATOM 3641 C CA . LYS A 1 463 ? -5.945 22.562 35.656 1 92.69 463 LYS A CA 1
ATOM 3642 C C . LYS A 1 463 ? -4.574 21.906 35.719 1 92.69 463 LYS A C 1
ATOM 3644 O O . LYS A 1 463 ? -3.908 21.953 36.781 1 92.69 463 LYS A O 1
ATOM 3649 N N . VAL A 1 464 ? -4.23 21.266 34.688 1 92.44 464 VAL A N 1
ATOM 3650 C CA . VAL A 1 464 ? -2.941 20.594 34.625 1 92.44 464 VAL A CA 1
ATOM 3651 C C . VAL A 1 464 ? -1.812 21.609 34.594 1 92.44 464 VAL A C 1
ATOM 3653 O O . VAL A 1 464 ? -0.764 21.422 35.219 1 92.44 464 VAL A O 1
ATOM 3656 N N . LEU A 1 465 ? -2.045 22.672 33.875 1 92.31 465 LEU A N 1
ATOM 3657 C CA . LEU A 1 465 ? -1.039 23.703 33.625 1 92.31 465 LEU A CA 1
ATOM 3658 C C . LEU A 1 465 ? -0.684 24.438 34.906 1 92.31 465 LEU A C 1
ATOM 3660 O O . LEU A 1 465 ? 0.464 24.844 35.094 1 92.31 465 LEU A O 1
ATOM 3664 N N . VAL A 1 466 ? -1.631 24.609 35.781 1 88.88 466 VAL A N 1
ATOM 3665 C CA . VAL A 1 466 ? -1.43 25.344 37.031 1 88.88 466 VAL A CA 1
ATOM 3666 C C . VAL A 1 466 ? -0.317 24.688 37.844 1 88.88 466 VAL A C 1
ATOM 3668 O O . VAL A 1 466 ? 0.507 25.375 38.438 1 88.88 466 VAL A O 1
ATOM 3671 N N . LYS A 1 467 ? -0.307 23.406 37.75 1 84.81 467 LYS A N 1
ATOM 3672 C CA . LYS A 1 467 ? 0.703 22.656 38.469 1 84.81 467 LYS A CA 1
ATOM 3673 C C . LYS A 1 467 ? 2.102 22.938 37.938 1 84.81 467 LYS A C 1
ATOM 3675 O O . LYS A 1 467 ? 3.086 22.859 38.688 1 84.81 467 LYS A O 1
ATOM 3680 N N . HIS A 1 468 ? 2.227 23.25 36.75 1 86.5 468 HIS A N 1
ATOM 3681 C CA . HIS A 1 468 ? 3.52 23.375 36.094 1 86.5 468 HIS A CA 1
ATOM 3682 C C . HIS A 1 468 ? 3.969 24.828 36 1 86.5 468 HIS A C 1
ATOM 3684 O O . HIS A 1 468 ? 5.164 25.109 35.875 1 86.5 468 HIS A O 1
ATOM 3690 N N . VAL A 1 469 ? 3.104 25.719 36 1 82.81 469 VAL A N 1
ATOM 3691 C CA . VAL A 1 469 ? 3.447 27.125 35.938 1 82.81 469 VAL A CA 1
ATOM 3692 C C . VAL A 1 469 ? 3.756 27.656 37.312 1 82.81 469 VAL A C 1
ATOM 3694 O O . VAL A 1 469 ? 4.66 28.484 37.5 1 82.81 469 VAL A O 1
ATOM 3697 N N . ARG A 1 470 ? 2.982 27.297 38.281 1 65.69 470 ARG A N 1
ATOM 3698 C CA . ARG A 1 470 ? 3.277 27.688 39.656 1 65.69 470 ARG A CA 1
ATOM 3699 C C . ARG A 1 470 ? 4.629 27.141 40.125 1 65.69 470 ARG A C 1
ATOM 3701 O O . ARG A 1 470 ? 5.371 27.797 40.844 1 65.69 470 ARG A O 1
ATOM 3708 N N . ARG A 1 471 ? 4.926 26.016 39.75 1 56.25 471 ARG A N 1
ATOM 3709 C CA . ARG A 1 471 ? 6.195 25.406 40.125 1 56.25 471 ARG A CA 1
ATOM 3710 C C . ARG A 1 471 ? 7.371 26.156 39.531 1 56.25 471 ARG A C 1
ATOM 3712 O O . ARG A 1 471 ? 8.461 26.203 40.125 1 56.25 471 ARG A O 1
ATOM 3719 N N . SER A 1 472 ? 7.281 26.656 38.312 1 54.94 472 SER A N 1
ATOM 3720 C CA . SER A 1 472 ? 8.391 27.375 37.656 1 54.94 472 SER A CA 1
ATOM 3721 C C . SER A 1 472 ? 8.602 28.734 38.281 1 54.94 472 SER A C 1
ATOM 3723 O O . SER A 1 472 ? 9.656 29.344 38.125 1 54.94 472 SER A O 1
ATOM 3725 N N . GLY A 1 473 ? 7.594 29.484 38.938 1 44.41 473 GLY A N 1
ATOM 3726 C CA . GLY A 1 473 ? 7.793 30.703 39.688 1 44.41 473 GLY A CA 1
ATOM 3727 C C . GLY A 1 473 ? 8.445 30.469 41.031 1 44.41 473 GLY A C 1
ATOM 3728 O O . GLY A 1 473 ? 8.805 31.406 41.75 1 44.41 473 GLY A O 1
ATOM 3729 N N . MET A 1 474 ? 8.414 29.328 41.594 1 38.03 474 MET A N 1
ATOM 3730 C CA . MET A 1 474 ? 9.164 29.109 42.844 1 38.03 474 MET A CA 1
ATOM 3731 C C . MET A 1 474 ? 10.586 28.641 42.531 1 38.03 474 MET A C 1
ATOM 3733 O O . MET A 1 474 ? 10.797 27.844 41.625 1 38.03 474 MET A O 1
ATOM 3737 N N . MET B 1 1 ? -24.062 20.688 -31.359 1 69.19 1 MET B N 1
ATOM 3738 C CA . MET B 1 1 ? -24.891 20.516 -30.172 1 69.19 1 MET B CA 1
ATOM 3739 C C . MET B 1 1 ? -25.359 19.062 -30.047 1 69.19 1 MET B C 1
ATOM 3741 O O . MET B 1 1 ? -25.5 18.359 -31.047 1 69.19 1 MET B O 1
ATOM 3745 N N . PHE B 1 2 ? -25.203 18.422 -28.922 1 79.94 2 PHE B N 1
ATOM 3746 C CA . PHE B 1 2 ? -25.625 17.031 -28.734 1 79.94 2 PHE B CA 1
ATOM 3747 C C . PHE B 1 2 ? -27.031 16.953 -28.188 1 79.94 2 PHE B C 1
ATOM 3749 O O . PHE B 1 2 ? -27.625 17.984 -27.828 1 79.94 2 PHE B O 1
ATOM 3756 N N . GLU B 1 3 ? -27.703 15.773 -28.547 1 83.56 3 GLU B N 1
ATOM 3757 C CA . GLU B 1 3 ? -29.078 15.57 -28.125 1 83.56 3 GLU B CA 1
ATOM 3758 C C . GLU B 1 3 ? -29.156 14.852 -26.781 1 83.56 3 GLU B C 1
ATOM 3760 O O . GLU B 1 3 ? -28.312 14.008 -26.469 1 83.56 3 GLU B O 1
ATOM 3765 N N . LEU B 1 4 ? -30.062 15.352 -25.969 1 86.25 4 LEU B N 1
ATOM 3766 C CA . LEU B 1 4 ? -30.328 14.695 -24.703 1 86.25 4 LEU B CA 1
ATOM 3767 C C . LEU B 1 4 ? -31.562 13.812 -24.781 1 86.25 4 LEU B C 1
ATOM 3769 O O . LEU B 1 4 ? -32.531 14.164 -25.469 1 86.25 4 LEU B O 1
ATOM 3773 N N . HIS B 1 5 ? -31.516 12.695 -24.203 1 84.25 5 HIS B N 1
ATOM 3774 C CA . HIS B 1 5 ? -32.625 11.742 -24.203 1 84.25 5 HIS B CA 1
ATOM 3775 C C . HIS B 1 5 ? -33.125 11.477 -22.781 1 84.25 5 HIS B C 1
ATOM 3777 O O . HIS B 1 5 ? -32.656 10.539 -22.125 1 84.25 5 HIS B O 1
ATOM 3783 N N . PRO B 1 6 ? -34.094 12.195 -22.344 1 80.75 6 PRO B N 1
ATOM 3784 C CA . PRO B 1 6 ? -34.594 12.055 -20.984 1 80.75 6 PRO B CA 1
ATOM 3785 C C . PRO B 1 6 ? -35.125 10.648 -20.688 1 80.75 6 PRO B C 1
ATOM 3787 O O . PRO B 1 6 ? -35.188 10.234 -19.531 1 80.75 6 PRO B O 1
ATOM 3790 N N . ASP B 1 7 ? -35.438 9.898 -21.734 1 77 7 ASP B N 1
ATOM 3791 C CA . ASP B 1 7 ? -36 8.578 -21.562 1 77 7 ASP B CA 1
ATOM 3792 C C . ASP B 1 7 ? -34.938 7.492 -21.562 1 77 7 ASP B C 1
ATOM 3794 O O . ASP B 1 7 ? -35.25 6.305 -21.422 1 77 7 ASP B O 1
ATOM 3798 N N . SER B 1 8 ? -33.75 7.98 -21.703 1 76.5 8 SER B N 1
ATOM 3799 C CA . SER B 1 8 ? -32.656 7.035 -21.734 1 76.5 8 SER B CA 1
ATOM 3800 C C . SER B 1 8 ? -32.312 6.547 -20.328 1 76.5 8 SER B C 1
ATOM 3802 O O . SER B 1 8 ? -32.656 7.207 -19.328 1 76.5 8 SER B O 1
ATOM 3804 N N . SER B 1 9 ? -31.812 5.359 -20.188 1 76.88 9 SER B N 1
ATOM 3805 C CA . SER B 1 9 ? -31.344 4.805 -18.922 1 76.88 9 SER B CA 1
ATOM 3806 C C . SER B 1 9 ? -30.141 5.57 -18.391 1 76.88 9 SER B C 1
ATOM 3808 O O . SER B 1 9 ? -29.844 5.516 -17.203 1 76.88 9 SER B O 1
ATOM 3810 N N . THR B 1 10 ? -29.641 6.406 -19.203 1 76.44 10 THR B N 1
ATOM 3811 C CA . THR B 1 10 ? -28.5 7.215 -18.797 1 76.44 10 THR B CA 1
ATOM 3812 C C . THR B 1 10 ? -28.969 8.531 -18.172 1 76.44 10 THR B C 1
ATOM 3814 O O . THR B 1 10 ? -29.719 9.281 -18.781 1 76.44 10 THR B O 1
ATOM 3817 N N . PRO B 1 11 ? -28.625 8.727 -16.984 1 78.44 11 PRO B N 1
ATOM 3818 C CA . PRO B 1 11 ? -29 10 -16.359 1 78.44 11 PRO B CA 1
ATOM 3819 C C . PRO B 1 11 ? -28.625 11.211 -17.203 1 78.44 11 PRO B C 1
ATOM 3821 O O . PRO B 1 11 ? -27.594 11.203 -17.875 1 78.44 11 PRO B O 1
ATOM 3824 N N . LEU B 1 12 ? -29.484 12.188 -17.172 1 85.88 12 LEU B N 1
ATOM 3825 C CA . LEU B 1 12 ? -29.312 13.391 -17.969 1 85.88 12 LEU B CA 1
ATOM 3826 C C . LEU B 1 12 ? -27.953 14.031 -17.734 1 85.88 12 LEU B C 1
ATOM 3828 O O . LEU B 1 12 ? -27.312 14.523 -18.672 1 85.88 12 LEU B O 1
ATOM 3832 N N . VAL B 1 13 ? -27.531 13.984 -16.453 1 85 13 VAL B N 1
ATOM 3833 C CA . VAL B 1 13 ? -26.234 14.562 -16.109 1 85 13 VAL B CA 1
ATOM 3834 C C . VAL B 1 13 ? -25.125 13.883 -16.906 1 85 13 VAL B C 1
ATOM 3836 O O . VAL B 1 13 ? -24.25 14.555 -17.469 1 85 13 VAL B O 1
ATOM 3839 N N . ASN B 1 14 ? -25.172 12.602 -17.016 1 84.25 14 ASN B N 1
ATOM 3840 C CA . ASN B 1 14 ? -24.156 11.859 -17.75 1 84.25 14 ASN B CA 1
ATOM 3841 C C . ASN B 1 14 ? -24.234 12.141 -19.25 1 84.25 14 ASN B C 1
ATOM 3843 O O . ASN B 1 14 ? -23.203 12.18 -19.938 1 84.25 14 ASN B O 1
ATOM 3847 N N . GLN B 1 15 ? -25.406 12.305 -19.719 1 84.62 15 GLN B N 1
ATOM 3848 C CA . GLN B 1 15 ? -25.578 12.625 -21.141 1 84.62 15 GLN B CA 1
ATOM 3849 C C . GLN B 1 15 ? -24.953 13.977 -21.484 1 84.62 15 GLN B C 1
ATOM 3851 O O . GLN B 1 15 ? -24.328 14.133 -22.531 1 84.62 15 GLN B O 1
ATOM 3856 N N . ILE B 1 16 ? -25.141 14.883 -20.578 1 88.81 16 ILE B N 1
ATOM 3857 C CA . ILE B 1 16 ? -24.562 16.203 -20.781 1 88.81 16 ILE B CA 1
ATOM 3858 C C . ILE B 1 16 ? -23.047 16.109 -20.781 1 88.81 16 ILE B C 1
ATOM 3860 O O . ILE B 1 16 ? -22.391 16.672 -21.672 1 88.81 16 ILE B O 1
ATOM 3864 N N . ILE B 1 17 ? -22.594 15.406 -19.812 1 85.75 17 ILE B N 1
ATOM 3865 C CA . ILE B 1 17 ? -21.141 15.258 -19.688 1 85.75 17 ILE B CA 1
ATOM 3866 C C . ILE B 1 17 ? -20.578 14.602 -20.953 1 85.75 17 ILE B C 1
ATOM 3868 O O . ILE B 1 17 ? -19.625 15.102 -21.547 1 85.75 17 ILE B O 1
ATOM 3872 N N . ASP B 1 18 ? -21.203 13.516 -21.344 1 82.62 18 ASP B N 1
ATOM 3873 C CA . ASP B 1 18 ? -20.75 12.789 -22.516 1 82.62 18 ASP B CA 1
ATOM 3874 C C . ASP B 1 18 ? -20.844 13.664 -23.766 1 82.62 18 ASP B C 1
ATOM 3876 O O . ASP B 1 18 ? -19.969 13.633 -24.625 1 82.62 18 ASP B O 1
ATOM 3880 N N . GLY B 1 19 ? -21.938 14.328 -23.906 1 87 19 GLY B N 1
ATOM 3881 C CA . GLY B 1 19 ? -22.141 15.219 -25.031 1 87 19 GLY B CA 1
ATOM 3882 C C . GLY B 1 19 ? -21.078 16.297 -25.141 1 87 19 GLY B C 1
ATOM 3883 O O . GLY B 1 19 ? -20.484 16.516 -26.203 1 87 19 GLY B O 1
ATOM 3884 N N . LEU B 1 20 ? -20.781 16.938 -24.047 1 88.06 20 LEU B N 1
ATOM 3885 C CA . LEU B 1 20 ? -19.781 18 -24.031 1 88.06 20 LEU B CA 1
ATOM 3886 C C . LEU B 1 20 ? -18.391 17.438 -24.266 1 88.06 20 LEU B C 1
ATOM 3888 O O . LEU B 1 20 ? -17.578 18.031 -24.984 1 88.06 20 LEU B O 1
ATOM 3892 N N . ARG B 1 21 ? -18.156 16.297 -23.641 1 85.06 21 ARG B N 1
ATOM 3893 C CA . ARG B 1 21 ? -16.891 15.633 -23.859 1 85.06 21 ARG B CA 1
ATOM 3894 C C . ARG B 1 21 ? -16.656 15.352 -25.344 1 85.06 21 ARG B C 1
ATOM 3896 O O . ARG B 1 21 ? -15.555 15.547 -25.859 1 85.06 21 ARG B O 1
ATOM 3903 N N . GLU B 1 22 ? -17.703 14.883 -25.922 1 82.5 22 GLU B N 1
ATOM 3904 C CA . GLU B 1 22 ? -17.609 14.578 -27.344 1 82.5 22 GLU B CA 1
ATOM 3905 C C . GLU B 1 22 ? -17.328 15.836 -28.156 1 82.5 22 GLU B C 1
ATOM 3907 O O . GLU B 1 22 ? -16.516 15.812 -29.094 1 82.5 22 GLU B O 1
ATOM 3912 N N . LEU B 1 23 ? -17.938 16.891 -27.828 1 87.19 23 LEU B N 1
ATOM 3913 C CA . LEU B 1 23 ? -17.719 18.156 -28.531 1 87.19 23 LEU B CA 1
ATOM 3914 C C . LEU B 1 23 ? -16.297 18.656 -28.328 1 87.19 23 LEU B C 1
ATOM 3916 O O . LEU B 1 23 ? -15.711 19.25 -29.25 1 87.19 23 LEU B O 1
ATOM 3920 N N . ILE B 1 24 ? -15.797 18.375 -27.172 1 83.19 24 ILE B N 1
ATOM 3921 C CA . ILE B 1 24 ? -14.43 18.797 -26.875 1 83.19 24 ILE B CA 1
ATOM 3922 C C . ILE B 1 24 ? -13.43 17.906 -27.594 1 83.19 24 ILE B C 1
ATOM 3924 O O . ILE B 1 24 ? -12.492 18.391 -28.219 1 83.19 24 ILE B O 1
ATOM 3928 N N . ASP B 1 25 ? -13.734 16.609 -27.578 1 76.81 25 ASP B N 1
ATOM 3929 C CA . ASP B 1 25 ? -12.844 15.617 -28.172 1 76.81 25 ASP B CA 1
ATOM 3930 C C . ASP B 1 25 ? -12.766 15.781 -29.688 1 76.81 25 ASP B C 1
ATOM 3932 O O . ASP B 1 25 ? -11.703 15.602 -30.281 1 76.81 25 ASP B O 1
ATOM 3936 N N . ASN B 1 26 ? -13.898 16.125 -30.203 1 77.56 26 ASN B N 1
ATOM 3937 C CA . ASN B 1 26 ? -13.938 16.266 -31.656 1 77.56 26 ASN B CA 1
ATOM 3938 C C . ASN B 1 26 ? -13.617 17.703 -32.094 1 77.56 26 ASN B C 1
ATOM 3940 O O . ASN B 1 26 ? -13.781 18.047 -33.25 1 77.56 26 ASN B O 1
ATOM 3944 N N . GLN B 1 27 ? -13.219 18.531 -31.141 1 80.69 27 GLN B N 1
ATOM 3945 C CA . GLN B 1 27 ? -12.727 19.891 -31.328 1 80.69 27 GLN B CA 1
ATOM 3946 C C . GLN B 1 27 ? -13.82 20.812 -31.859 1 80.69 27 GLN B C 1
ATOM 3948 O O . GLN B 1 27 ? -13.523 21.828 -32.5 1 80.69 27 GLN B O 1
ATOM 3953 N N . THR B 1 28 ? -15.047 20.344 -31.797 1 83.19 28 THR B N 1
ATOM 3954 C CA . THR B 1 28 ? -16.156 21.281 -32.031 1 83.19 28 THR B CA 1
ATOM 3955 C C . THR B 1 28 ? -16.109 22.422 -31.016 1 83.19 28 THR B C 1
ATOM 3957 O O . THR B 1 28 ? -16.344 23.578 -31.391 1 83.19 28 THR B O 1
ATOM 3960 N N . LEU B 1 29 ? -15.859 22 -29.812 1 85.62 29 LEU B N 1
ATOM 3961 C CA . LEU B 1 29 ? -15.516 22.984 -28.781 1 85.62 29 LEU B CA 1
ATOM 3962 C C . LEU B 1 29 ? -14.008 23.078 -28.609 1 85.62 29 LEU B C 1
ATOM 3964 O O . LEU B 1 29 ? -13.375 22.141 -28.094 1 85.62 29 LEU B O 1
ATOM 3968 N N . LYS B 1 30 ? -13.391 24.062 -29.078 1 82 30 LYS B N 1
ATOM 3969 C CA . LYS B 1 30 ? -11.945 24.234 -29.062 1 82 30 LYS B CA 1
ATOM 3970 C C . LYS B 1 30 ? -11.445 24.594 -27.672 1 82 30 LYS B C 1
ATOM 3972 O O . LYS B 1 30 ? -12.203 25.109 -26.844 1 82 30 LYS B O 1
ATOM 3977 N N . PRO B 1 31 ? -10.203 24.25 -27.438 1 81.06 31 PRO B N 1
ATOM 3978 C CA . PRO B 1 31 ? -9.625 24.672 -26.156 1 81.06 31 PRO B CA 1
ATOM 3979 C C . PRO B 1 31 ? -9.766 26.156 -25.906 1 81.06 31 PRO B C 1
ATOM 3981 O O . PRO B 1 31 ? -9.492 26.969 -26.797 1 81.06 31 PRO B O 1
ATOM 3984 N N . GLY B 1 32 ? -10.305 26.453 -24.719 1 83.5 32 GLY B N 1
ATOM 3985 C CA . GLY B 1 32 ? -10.461 27.844 -24.344 1 83.5 32 GLY B CA 1
ATOM 3986 C C . GLY B 1 32 ? -11.82 28.406 -24.703 1 83.5 32 GLY B C 1
ATOM 3987 O O . GLY B 1 32 ? -12.18 29.516 -24.281 1 83.5 32 GLY B O 1
ATOM 3988 N N . ALA B 1 33 ? -12.594 27.703 -25.484 1 87.44 33 ALA B N 1
ATOM 3989 C CA . ALA B 1 33 ? -13.906 28.172 -25.922 1 87.44 33 ALA B CA 1
ATOM 3990 C C . ALA B 1 33 ? -14.875 28.281 -24.75 1 87.44 33 ALA B C 1
ATOM 3992 O O . ALA B 1 33 ? -14.859 27.438 -23.844 1 87.44 33 ALA B O 1
ATOM 3993 N N . LYS B 1 34 ? -15.609 29.312 -24.734 1 90.81 34 LYS B N 1
ATOM 3994 C CA . LYS B 1 34 ? -16.641 29.469 -23.719 1 90.81 34 LYS B CA 1
ATOM 3995 C C . LYS B 1 34 ? -17.828 28.547 -23.984 1 90.81 34 LYS B C 1
ATOM 3997 O O . LYS B 1 34 ? -18.297 28.438 -25.125 1 90.81 34 LYS B O 1
ATOM 4002 N N . VAL B 1 35 ? -18.234 27.844 -22.969 1 90.94 35 VAL B N 1
ATOM 4003 C CA . VAL B 1 35 ? -19.438 27.016 -23.094 1 90.94 35 VAL B CA 1
ATOM 4004 C C . VAL B 1 35 ? -20.656 27.781 -22.594 1 90.94 35 VAL B C 1
ATOM 4006 O O . VAL B 1 35 ? -20.516 28.781 -21.875 1 90.94 35 VAL B O 1
ATOM 4009 N N . PRO B 1 36 ? -21.859 27.359 -23.031 1 90.44 36 PRO B N 1
ATOM 4010 C CA . PRO B 1 36 ? -23.062 28.062 -22.578 1 90.44 36 PRO B CA 1
ATOM 4011 C C . PRO B 1 36 ? -23.141 28.172 -21.062 1 90.44 36 PRO B C 1
ATOM 4013 O O . PRO B 1 36 ? -22.672 27.266 -20.344 1 90.44 36 PRO B O 1
ATOM 4016 N N . SER B 1 37 ? -23.562 29.312 -20.594 1 90.19 37 SER B N 1
ATOM 4017 C CA . SER B 1 37 ? -23.797 29.453 -19.172 1 90.19 37 SER B CA 1
ATOM 4018 C C . SER B 1 37 ? -24.781 28.391 -18.672 1 90.19 37 SER B C 1
ATOM 4020 O O . SER B 1 37 ? -25.5 27.781 -19.453 1 90.19 37 SER B O 1
ATOM 4022 N N . ILE B 1 38 ? -24.781 28.188 -17.422 1 90.56 38 ILE B N 1
ATOM 4023 C CA . ILE B 1 38 ? -25.641 27.188 -16.797 1 90.56 38 ILE B CA 1
ATOM 4024 C C . ILE B 1 38 ? -27.094 27.453 -17.172 1 90.56 38 ILE B C 1
ATOM 4026 O O . ILE B 1 38 ? -27.812 26.547 -17.594 1 90.56 38 ILE B O 1
ATOM 4030 N N . ARG B 1 39 ? -27.547 28.734 -17.094 1 88.44 39 ARG B N 1
ATOM 4031 C CA . ARG B 1 39 ? -28.922 29.109 -17.391 1 88.44 39 ARG B CA 1
ATOM 4032 C C . ARG B 1 39 ? -29.234 28.969 -18.875 1 88.44 39 ARG B C 1
ATOM 4034 O O . ARG B 1 39 ? -30.297 28.469 -19.25 1 88.44 39 ARG B O 1
ATOM 4041 N N . ALA B 1 40 ? -28.297 29.359 -19.688 1 91.62 40 ALA B N 1
ATOM 4042 C CA . ALA B 1 40 ? -28.484 29.266 -21.141 1 91.62 40 ALA B CA 1
ATOM 4043 C C . ALA B 1 40 ? -28.578 27.812 -21.578 1 91.62 40 ALA B C 1
ATOM 4045 O O . ALA B 1 40 ? -29.406 27.469 -22.438 1 91.62 40 ALA B O 1
ATOM 4046 N N . PHE B 1 41 ? -27.688 26.953 -21.031 1 92.94 41 PHE B N 1
ATOM 4047 C CA . PHE B 1 41 ? -27.703 25.547 -21.375 1 92.94 41 PHE B CA 1
ATOM 4048 C C . PHE B 1 41 ? -29.016 24.891 -20.953 1 92.94 41 PHE B C 1
ATOM 4050 O O . PHE B 1 41 ? -29.625 24.156 -21.719 1 92.94 41 PHE B O 1
ATOM 4057 N N . ALA B 1 42 ? -29.359 25.141 -19.719 1 91.88 42 ALA B N 1
ATOM 4058 C CA . ALA B 1 42 ? -30.594 24.578 -19.188 1 91.88 42 ALA B CA 1
ATOM 4059 C C . ALA B 1 42 ? -31.781 24.953 -20.062 1 91.88 42 ALA B C 1
ATOM 4061 O O . ALA B 1 42 ? -32.656 24.125 -20.328 1 91.88 42 ALA B O 1
ATOM 4062 N N . ALA B 1 43 ? -31.828 26.203 -20.5 1 90.06 43 ALA B N 1
ATOM 4063 C CA . ALA B 1 43 ? -32.906 26.688 -21.344 1 90.06 43 ALA B CA 1
ATOM 4064 C C . ALA B 1 43 ? -32.875 26.016 -22.719 1 90.06 43 ALA B C 1
ATOM 4066 O O . ALA B 1 43 ? -33.938 25.625 -23.234 1 90.06 43 ALA B O 1
ATOM 4067 N N . SER B 1 44 ? -31.719 25.906 -23.25 1 89.69 44 SER B N 1
ATOM 4068 C CA . SER B 1 44 ? -31.562 25.375 -24.594 1 89.69 44 SER B CA 1
ATOM 4069 C C . SER B 1 44 ? -31.938 23.891 -24.656 1 89.69 44 SER B C 1
ATOM 4071 O O . SER B 1 44 ? -32.469 23.422 -25.656 1 89.69 44 SER B O 1
ATOM 4073 N N . TYR B 1 45 ? -31.641 23.172 -23.578 1 89.75 45 TYR B N 1
ATOM 4074 C CA . TYR B 1 45 ? -31.828 21.719 -23.609 1 89.75 45 TYR B CA 1
ATOM 4075 C C . TYR B 1 45 ? -33.031 21.312 -22.766 1 89.75 45 TYR B C 1
ATOM 4077 O O . TYR B 1 45 ? -33.312 20.109 -22.641 1 89.75 45 TYR B O 1
ATOM 4085 N N . SER B 1 46 ? -33.719 22.297 -22.219 1 87.94 46 SER B N 1
ATOM 4086 C CA . SER B 1 46 ? -34.906 22.078 -21.406 1 87.94 46 SER B CA 1
ATOM 4087 C C . SER B 1 46 ? -34.625 21.094 -20.266 1 87.94 46 SER B C 1
ATOM 4089 O O . SER B 1 46 ? -35.344 20.109 -20.094 1 87.94 46 SER B O 1
ATOM 4091 N N . VAL B 1 47 ? -33.531 21.359 -19.547 1 90.19 47 VAL B N 1
ATOM 4092 C CA . VAL B 1 47 ? -33.156 20.578 -18.359 1 90.19 47 VAL B CA 1
ATOM 4093 C C . VAL B 1 47 ? -33.031 21.5 -17.156 1 90.19 47 VAL B C 1
ATOM 4095 O O . VAL B 1 47 ? -33 22.719 -17.297 1 90.19 47 VAL B O 1
ATOM 4098 N N . SER B 1 48 ? -33.156 20.906 -16.016 1 89.06 48 SER B N 1
ATOM 4099 C CA . SER B 1 48 ? -33.031 21.703 -14.789 1 89.06 48 SER B CA 1
ATOM 4100 C C . SER B 1 48 ? -31.656 22.328 -14.672 1 89.06 48 SER B C 1
ATOM 4102 O O . SER B 1 48 ? -30.672 21.766 -15.125 1 89.06 48 SER B O 1
ATOM 4104 N N . THR B 1 49 ? -31.625 23.547 -14.062 1 89.12 49 THR B N 1
ATOM 4105 C CA . THR B 1 49 ? -30.344 24.219 -13.805 1 89.12 49 THR B CA 1
ATOM 4106 C C . THR B 1 49 ? -29.469 23.359 -12.883 1 89.12 49 THR B C 1
ATOM 4108 O O . THR B 1 49 ? -28.25 23.359 -13 1 89.12 49 THR B O 1
ATOM 4111 N N . PHE B 1 50 ? -30.094 22.594 -12.055 1 86.44 50 PHE B N 1
ATOM 4112 C CA . PHE B 1 50 ? -29.359 21.734 -11.133 1 86.44 50 PHE B CA 1
ATOM 4113 C C . PHE B 1 50 ? -28.609 20.656 -11.891 1 86.44 50 PHE B C 1
ATOM 4115 O O . PHE B 1 50 ? -27.484 20.312 -11.539 1 86.44 50 PHE B O 1
ATOM 4122 N N . THR B 1 51 ? -29.266 20.094 -12.836 1 87.38 51 THR B N 1
ATOM 4123 C CA . THR B 1 51 ? -28.672 19.062 -13.672 1 87.38 51 THR B CA 1
ATOM 4124 C C . THR B 1 51 ? -27.453 19.609 -14.414 1 87.38 51 THR B C 1
ATOM 4126 O O . THR B 1 51 ? -26.422 18.938 -14.5 1 87.38 51 THR B O 1
ATOM 4129 N N . VAL B 1 52 ? -27.547 20.844 -14.883 1 88.56 52 VAL B N 1
ATOM 4130 C CA . VAL B 1 52 ? -26.453 21.469 -15.633 1 88.56 52 VAL B CA 1
ATOM 4131 C C . VAL B 1 52 ? -25.312 21.812 -14.688 1 88.56 52 VAL B C 1
ATOM 4133 O O . VAL B 1 52 ? -24.141 21.609 -15.023 1 88.56 52 VAL B O 1
ATOM 4136 N N . VAL B 1 53 ? -25.703 22.344 -13.531 1 84.12 53 VAL B N 1
ATOM 4137 C CA . VAL B 1 53 ? -24.672 22.672 -12.539 1 84.12 53 VAL B CA 1
ATOM 4138 C C . VAL B 1 53 ? -23.875 21.422 -12.188 1 84.12 53 VAL B C 1
ATOM 4140 O O . VAL B 1 53 ? -22.641 21.453 -12.148 1 84.12 53 VAL B O 1
ATOM 4143 N N . GLU B 1 54 ? -24.578 20.375 -11.922 1 81 54 GLU B N 1
ATOM 4144 C CA . GLU B 1 54 ? -23.922 19.109 -11.602 1 81 54 GLU B CA 1
ATOM 4145 C C . GLU B 1 54 ? -23.016 18.656 -12.742 1 81 54 GLU B C 1
ATOM 4147 O O . GLU B 1 54 ? -21.891 18.219 -12.508 1 81 54 GLU B O 1
ATOM 4152 N N . ALA B 1 55 ? -23.484 18.688 -13.953 1 83.31 55 ALA B N 1
ATOM 4153 C CA . ALA B 1 55 ? -22.688 18.281 -15.117 1 83.31 55 ALA B CA 1
ATOM 4154 C C . ALA B 1 55 ? -21.453 19.156 -15.258 1 83.31 55 ALA B C 1
ATOM 4156 O O . ALA B 1 55 ? -20.344 18.641 -15.469 1 83.31 55 ALA B O 1
ATOM 4157 N N . TYR B 1 56 ? -21.656 20.5 -15.125 1 85.38 56 TYR B N 1
ATOM 4158 C CA . TYR B 1 56 ? -20.547 21.438 -15.258 1 85.38 56 TYR B CA 1
ATOM 4159 C C . TYR B 1 56 ? -19.516 21.234 -14.148 1 85.38 56 TYR B C 1
ATOM 4161 O O . TYR B 1 56 ? -18.312 21.25 -14.391 1 85.38 56 TYR B O 1
ATOM 4169 N N . ASP B 1 57 ? -20.078 20.953 -12.992 1 79.69 57 ASP B N 1
ATOM 4170 C CA . ASP B 1 57 ? -19.188 20.703 -11.867 1 79.69 57 ASP B CA 1
ATOM 4171 C C . ASP B 1 57 ? -18.344 19.438 -12.102 1 79.69 57 ASP B C 1
ATOM 4173 O O . ASP B 1 57 ? -17.156 19.422 -11.812 1 79.69 57 ASP B O 1
ATOM 4177 N N . ARG B 1 58 ? -18.969 18.438 -12.602 1 77.44 58 ARG B N 1
ATOM 4178 C CA . ARG B 1 58 ? -18.266 17.203 -12.898 1 77.44 58 ARG B CA 1
ATOM 4179 C C . ARG B 1 58 ? -17.25 17.391 -14.031 1 77.44 58 ARG B C 1
ATOM 4181 O O . ARG B 1 58 ? -16.156 16.844 -13.992 1 77.44 58 ARG B O 1
ATOM 4188 N N . LEU B 1 59 ? -17.594 18.141 -15.039 1 80.5 59 LEU B N 1
ATOM 4189 C CA . LEU B 1 59 ? -16.703 18.422 -16.156 1 80.5 59 LEU B CA 1
ATOM 4190 C C . LEU B 1 59 ? -15.492 19.234 -15.68 1 80.5 59 LEU B C 1
ATOM 4192 O O . LEU B 1 59 ? -14.383 19.031 -16.172 1 80.5 59 LEU B O 1
ATOM 4196 N N . VAL B 1 60 ? -15.719 20.141 -14.727 1 76.5 60 VAL B N 1
ATOM 4197 C CA . VAL B 1 60 ? -14.625 20.906 -14.141 1 76.5 60 VAL B CA 1
ATOM 4198 C C . VAL B 1 60 ? -13.734 19.984 -13.312 1 76.5 60 VAL B C 1
ATOM 4200 O O . VAL B 1 60 ? -12.5 20.062 -13.406 1 76.5 60 VAL B O 1
ATOM 4203 N N . ALA B 1 61 ? -14.406 19.188 -12.633 1 70.81 61 ALA B N 1
ATOM 4204 C CA . ALA B 1 61 ? -13.664 18.234 -11.812 1 70.81 61 ALA B CA 1
ATOM 4205 C C . ALA B 1 61 ? -12.797 17.312 -12.672 1 70.81 61 ALA B C 1
ATOM 4207 O O . ALA B 1 61 ? -11.703 16.922 -12.258 1 70.81 61 ALA B O 1
ATOM 4208 N N . GLN B 1 62 ? -13.297 17 -13.875 1 68.31 62 GLN B N 1
ATOM 4209 C CA . GLN B 1 62 ? -12.594 16.125 -14.797 1 68.31 62 GLN B CA 1
ATOM 4210 C C . GLN B 1 62 ? -11.547 16.891 -15.602 1 68.31 62 GLN B C 1
ATOM 4212 O O . GLN B 1 62 ? -10.836 16.312 -16.422 1 68.31 62 GLN B O 1
ATOM 4217 N N . GLY B 1 63 ? -11.477 18.219 -15.367 1 68.31 63 GLY B N 1
ATOM 4218 C CA . GLY B 1 63 ? -10.5 19.047 -16.047 1 68.31 63 GLY B CA 1
ATOM 4219 C C . GLY B 1 63 ? -10.906 19.422 -17.453 1 68.31 63 GLY B C 1
ATOM 4220 O O . GLY B 1 63 ? -10.102 19.984 -18.219 1 68.31 63 GLY B O 1
ATOM 4221 N N . LEU B 1 64 ? -12.055 19.078 -17.891 1 76.12 64 LEU B N 1
ATOM 4222 C CA . LEU B 1 64 ? -12.5 19.375 -19.25 1 76.12 64 LEU B CA 1
ATOM 4223 C C . LEU B 1 64 ? -12.977 20.828 -19.359 1 76.12 64 LEU B C 1
ATOM 4225 O O . LEU B 1 64 ? -12.828 21.453 -20.406 1 76.12 64 LEU B O 1
ATOM 4229 N N . LEU B 1 65 ? -13.547 21.406 -18.25 1 81.5 65 LEU B N 1
ATOM 4230 C CA . LEU B 1 65 ? -13.977 22.797 -18.188 1 81.5 65 LEU B CA 1
ATOM 4231 C C . LEU B 1 65 ? -13.25 23.547 -17.062 1 81.5 65 LEU B C 1
ATOM 4233 O O . LEU B 1 65 ? -12.742 22.922 -16.125 1 81.5 65 LEU B O 1
ATOM 4237 N N . VAL B 1 66 ? -12.953 24.75 -17.188 1 80.56 66 VAL B N 1
ATOM 4238 C CA . VAL B 1 66 ? -12.453 25.625 -16.125 1 80.56 66 VAL B CA 1
ATOM 4239 C C . VAL B 1 66 ? -13.492 26.703 -15.836 1 80.56 66 VAL B C 1
ATOM 4241 O O . VAL B 1 66 ? -14.117 27.25 -16.75 1 80.56 66 VAL B O 1
ATOM 4244 N N . SER B 1 67 ? -13.797 26.906 -14.508 1 79.25 67 SER B N 1
ATOM 4245 C CA . SER B 1 67 ? -14.688 28 -14.109 1 79.25 67 SER B CA 1
ATOM 4246 C C . SER B 1 67 ? -13.906 29.297 -13.875 1 79.25 67 SER B C 1
ATOM 4248 O O . SER B 1 67 ? -12.867 29.281 -13.211 1 79.25 67 SER B O 1
ATOM 4250 N N . ARG B 1 68 ? -14.18 30.297 -14.547 1 74.69 68 ARG B N 1
ATOM 4251 C CA . ARG B 1 68 ? -13.539 31.594 -14.375 1 74.69 68 ARG B CA 1
ATOM 4252 C C . ARG B 1 68 ? -14.508 32.625 -13.781 1 74.69 68 ARG B C 1
ATOM 4254 O O . ARG B 1 68 ? -15.172 33.344 -14.516 1 74.69 68 ARG B O 1
ATOM 4261 N N . GLY B 1 69 ? -14.562 32.594 -12.43 1 66.06 69 GLY B N 1
ATOM 4262 C CA . GLY B 1 69 ? -15.352 33.562 -11.695 1 66.06 69 GLY B CA 1
ATOM 4263 C C . GLY B 1 69 ? -16.688 33.875 -12.344 1 66.06 69 GLY B C 1
ATOM 4264 O O . GLY B 1 69 ? -17.484 32.969 -12.578 1 66.06 69 GLY B O 1
ATOM 4265 N N . ASN B 1 70 ? -16.922 35.156 -12.656 1 75 70 ASN B N 1
ATOM 4266 C CA . ASN B 1 70 ? -18.188 35.625 -13.219 1 75 70 ASN B CA 1
ATOM 4267 C C . ASN B 1 70 ? -18.172 35.594 -14.742 1 75 70 ASN B C 1
ATOM 4269 O O . ASN B 1 70 ? -19.172 35.906 -15.391 1 75 70 ASN B O 1
ATOM 4273 N N . ALA B 1 71 ? -17.094 35 -15.289 1 77.88 71 ALA B N 1
ATOM 4274 C CA . ALA B 1 71 ? -16.969 35 -16.75 1 77.88 71 ALA B CA 1
ATOM 4275 C C . ALA B 1 71 ? -17.609 33.719 -17.328 1 77.88 71 ALA B C 1
ATOM 4277 O O . ALA B 1 71 ? -17.938 33.688 -18.516 1 77.88 71 ALA B O 1
ATOM 4278 N N . GLY B 1 72 ? -17.781 32.75 -16.484 1 86.69 72 GLY B N 1
ATOM 4279 C CA . GLY B 1 72 ? -18.438 31.562 -16.969 1 86.69 72 GLY B CA 1
ATOM 4280 C C . GLY B 1 72 ? -17.531 30.359 -17.031 1 86.69 72 GLY B C 1
ATOM 4281 O O . GLY B 1 72 ? -16.562 30.266 -16.266 1 86.69 72 GLY B O 1
ATOM 4282 N N . PHE B 1 73 ? -17.859 29.297 -17.828 1 89.25 73 PHE B N 1
ATOM 4283 C CA . PHE B 1 73 ? -17.125 28.047 -17.969 1 89.25 73 PHE B CA 1
ATOM 4284 C C . PHE B 1 73 ? -16.469 27.953 -19.344 1 89.25 73 PHE B C 1
ATOM 4286 O O . PHE B 1 73 ? -17.062 28.359 -20.344 1 89.25 73 PHE B O 1
ATOM 4293 N N . PHE B 1 74 ? -15.227 27.516 -19.422 1 88.56 74 PHE B N 1
ATOM 4294 C CA . PHE B 1 74 ? -14.445 27.406 -20.656 1 88.56 74 PHE B CA 1
ATOM 4295 C C . PHE B 1 74 ? -13.852 26.016 -20.797 1 88.56 74 PHE B C 1
ATOM 4297 O O . PHE B 1 74 ? -13.57 25.344 -19.797 1 88.56 74 PHE B O 1
ATOM 4304 N N . VAL B 1 75 ? -13.75 25.562 -22.047 1 84.69 75 VAL B N 1
ATOM 4305 C CA . VAL B 1 75 ? -13.016 24.328 -22.297 1 84.69 75 VAL B CA 1
ATOM 4306 C C . VAL B 1 75 ? -11.555 24.5 -21.875 1 84.69 75 VAL B C 1
ATOM 4308 O O . VAL B 1 75 ? -10.914 25.484 -22.234 1 84.69 75 VAL B O 1
ATOM 4311 N N . ASN B 1 76 ? -11.164 23.594 -21.031 1 77.88 76 ASN B N 1
ATOM 4312 C CA . ASN B 1 76 ? -9.797 23.656 -20.516 1 77.88 76 ASN B CA 1
ATOM 4313 C C . ASN B 1 76 ? -8.773 23.531 -21.641 1 77.88 76 ASN B C 1
ATOM 4315 O O . ASN B 1 76 ? -8.836 22.594 -22.438 1 77.88 76 ASN B O 1
ATOM 4319 N N . ARG B 1 77 ? -7.906 24.469 -21.859 1 63.88 77 ARG B N 1
ATOM 4320 C CA . ARG B 1 77 ? -6.879 24.453 -22.891 1 63.88 77 ARG B CA 1
ATOM 4321 C C . ARG B 1 77 ? -5.934 23.266 -22.703 1 63.88 77 ARG B C 1
ATOM 4323 O O . ARG B 1 77 ? -5.48 22.672 -23.688 1 63.88 77 ARG B O 1
ATOM 4330 N N . ALA B 1 78 ? -5.613 22.984 -21.531 1 52.81 78 ALA B N 1
ATOM 4331 C CA . ALA B 1 78 ? -4.566 22.016 -21.234 1 52.81 78 ALA B CA 1
ATOM 4332 C C . ALA B 1 78 ? -5.074 20.578 -21.422 1 52.81 78 ALA B C 1
ATOM 4334 O O . ALA B 1 78 ? -4.281 19.641 -21.547 1 52.81 78 ALA B O 1
ATOM 4335 N N . ALA B 1 79 ? -6.312 20.344 -21.453 1 46.38 79 ALA B N 1
ATOM 4336 C CA . ALA B 1 79 ? -6.84 18.984 -21.453 1 46.38 79 ALA B CA 1
ATOM 4337 C C . ALA B 1 79 ? -6.465 18.25 -22.734 1 46.38 79 ALA B C 1
ATOM 4339 O O . ALA B 1 79 ? -6.168 17.047 -22.703 1 46.38 79 ALA B O 1
ATOM 4340 N N . GLY B 1 80 ? -6.707 18.859 -23.875 1 41.16 80 GLY B N 1
ATOM 4341 C CA . GLY B 1 80 ? -6.465 18.188 -25.141 1 41.16 80 GLY B CA 1
ATOM 4342 C C . GLY B 1 80 ? -4.996 17.891 -25.391 1 41.16 80 GLY B C 1
ATOM 4343 O O . GLY B 1 80 ? -4.656 16.875 -26 1 41.16 80 GLY B O 1
ATOM 4344 N N . GLU B 1 81 ? -4.199 18.766 -25.047 1 41.69 81 GLU B N 1
ATOM 4345 C CA . GLU B 1 81 ? -2.789 18.594 -25.391 1 41.69 81 GLU B CA 1
ATOM 4346 C C . GLU B 1 81 ? -2.152 17.469 -24.562 1 41.69 81 GLU B C 1
ATOM 4348 O O . GLU B 1 81 ? -1.257 16.766 -25.047 1 41.69 81 GLU B O 1
ATOM 4353 N N . LEU B 1 82 ? -2.631 17.375 -23.453 1 38.28 82 LEU B N 1
ATOM 4354 C CA . LEU B 1 82 ? -1.954 16.438 -22.562 1 38.28 82 LEU B CA 1
ATOM 4355 C C . LEU B 1 82 ? -2.275 15 -22.922 1 38.28 82 LEU B C 1
ATOM 4357 O O . LEU B 1 82 ? -1.409 14.125 -22.844 1 38.28 82 LEU B O 1
ATOM 4361 N N . LEU B 1 83 ? -3.521 14.766 -23.375 1 37.12 83 LEU B N 1
ATOM 4362 C CA . LEU B 1 83 ? -3.861 13.391 -23.734 1 37.12 83 LEU B CA 1
ATOM 4363 C C . LEU B 1 83 ? -3.182 12.984 -25.031 1 37.12 83 LEU B C 1
ATOM 4365 O O . LEU B 1 83 ? -2.811 11.82 -25.203 1 37.12 83 LEU B O 1
ATOM 4369 N N . GLU B 1 84 ? -3.111 13.875 -25.969 1 37.38 84 GLU B N 1
ATOM 4370 C CA . GLU B 1 84 ? -2.578 13.547 -27.281 1 37.38 84 GLU B CA 1
ATOM 4371 C C . GLU B 1 84 ? -1.091 13.211 -27.203 1 37.38 84 GLU B C 1
ATOM 4373 O O . GLU B 1 84 ? -0.602 12.367 -27.953 1 37.38 84 GLU B O 1
ATOM 4378 N N . GLN B 1 85 ? -0.375 14.008 -26.469 1 35.75 85 GLN B N 1
ATOM 4379 C CA . GLN B 1 85 ? 1.069 13.797 -26.5 1 35.75 85 GLN B CA 1
ATOM 4380 C C . GLN B 1 85 ? 1.436 12.438 -25.906 1 35.75 85 GLN B C 1
ATOM 4382 O O . GLN B 1 85 ? 2.568 11.977 -26.062 1 35.75 85 GLN B O 1
ATOM 4387 N N . HIS B 1 86 ? 0.635 11.984 -25.109 1 36.19 86 HIS B N 1
ATOM 4388 C CA . HIS B 1 86 ? 0.976 10.727 -24.453 1 36.19 86 HIS B CA 1
ATOM 4389 C C . HIS B 1 86 ? 0.989 9.57 -25.438 1 36.19 86 HIS B C 1
ATOM 4391 O O . HIS B 1 86 ? 1.525 8.5 -25.141 1 36.19 86 HIS B O 1
ATOM 4397 N N . ASN B 1 87 ? 0.146 9.766 -26.469 1 33 87 ASN B N 1
ATOM 4398 C CA . ASN B 1 87 ? 0.106 8.617 -27.375 1 33 87 ASN B CA 1
ATOM 4399 C C . ASN B 1 87 ? 1.399 8.484 -28.172 1 33 87 ASN B C 1
ATOM 4401 O O . ASN B 1 87 ? 1.613 7.477 -28.844 1 33 87 ASN B O 1
ATOM 4405 N N . THR B 1 88 ? 2.01 9.641 -28.469 1 32.25 88 THR B N 1
ATOM 4406 C CA . THR B 1 88 ? 2.965 9.469 -29.547 1 32.25 88 THR B CA 1
ATOM 4407 C C . THR B 1 88 ? 4.227 8.766 -29.062 1 32.25 88 THR B C 1
ATOM 4409 O O . THR B 1 88 ? 4.773 7.902 -29.75 1 32.25 88 THR B O 1
ATOM 4412 N N . GLU B 1 89 ? 5.172 9.516 -28.344 1 30.52 89 GLU B N 1
ATOM 4413 C CA . GLU B 1 89 ? 6.555 9.094 -28.531 1 30.52 89 GLU B CA 1
ATOM 4414 C C . GLU B 1 89 ? 6.898 7.902 -27.641 1 30.52 89 GLU B C 1
ATOM 4416 O O . GLU B 1 89 ? 7.449 8.078 -26.547 1 30.52 89 GLU B O 1
ATOM 4421 N N . ALA B 1 90 ? 6.047 7.09 -27.328 1 32.56 90 ALA B N 1
ATOM 4422 C CA . ALA B 1 90 ? 6.582 5.852 -26.766 1 32.56 90 ALA B CA 1
ATOM 4423 C C . ALA B 1 90 ? 7.785 5.363 -27.562 1 32.56 90 ALA B C 1
ATOM 4425 O O . ALA B 1 90 ? 7.68 5.117 -28.766 1 32.56 90 ALA B O 1
ATOM 4426 N N . ASP B 1 91 ? 8.883 5.953 -27.297 1 29.48 91 ASP B N 1
ATOM 4427 C CA . ASP B 1 91 ? 10.055 5.387 -27.969 1 29.48 91 ASP B CA 1
ATOM 4428 C C . ASP B 1 91 ? 9.922 3.875 -28.125 1 29.48 91 ASP B C 1
ATOM 4430 O O . ASP B 1 91 ? 9.719 3.158 -27.141 1 29.48 91 ASP B O 1
ATOM 4434 N N . THR B 1 92 ? 9.477 3.387 -29.172 1 30.17 92 THR B N 1
ATOM 4435 C CA . THR B 1 92 ? 9.469 2.059 -29.781 1 30.17 92 THR B CA 1
ATOM 4436 C C . THR B 1 92 ? 10.797 1.352 -29.562 1 30.17 92 THR B C 1
ATOM 4438 O O . THR B 1 92 ? 11.102 0.36 -30.234 1 30.17 92 THR B O 1
ATOM 4441 N N . SER B 1 93 ? 11.75 1.966 -28.953 1 31.09 93 SER B N 1
ATOM 4442 C CA . SER B 1 93 ? 12.93 1.108 -28.984 1 31.09 93 SER B CA 1
ATOM 4443 C C . SER B 1 93 ? 12.688 -0.2 -28.234 1 31.09 93 SER B C 1
ATOM 4445 O O . SER B 1 93 ? 12.133 -0.2 -27.141 1 31.09 93 SER B O 1
ATOM 4447 N N . ARG B 1 94 ? 12.672 -1.31 -28.938 1 30.52 94 ARG B N 1
ATOM 4448 C CA . ARG B 1 94 ? 12.562 -2.705 -28.531 1 30.52 94 ARG B CA 1
ATOM 4449 C C . ARG B 1 94 ? 13.398 -2.973 -27.281 1 30.52 94 ARG B C 1
ATOM 4451 O O . ARG B 1 94 ? 14.633 -2.908 -27.328 1 30.52 94 ARG B O 1
ATOM 4458 N N . PRO B 1 95 ? 12.953 -2.668 -26.156 1 33.06 95 PRO B N 1
ATOM 4459 C CA . PRO B 1 95 ? 13.898 -2.979 -25.062 1 33.06 95 PRO B CA 1
ATOM 4460 C C . PRO B 1 95 ? 14.453 -4.398 -25.156 1 33.06 95 PRO B C 1
ATOM 4462 O O . PRO B 1 95 ? 13.781 -5.297 -25.672 1 33.06 95 PRO B O 1
ATOM 4465 N N . THR B 1 96 ? 15.648 -4.551 -25.391 1 34.94 96 THR B N 1
ATOM 4466 C CA . THR B 1 96 ? 16.281 -5.844 -25.172 1 34.94 96 THR B CA 1
ATOM 4467 C C . THR B 1 96 ? 15.812 -6.469 -23.859 1 34.94 96 THR B C 1
ATOM 4469 O O . THR B 1 96 ? 15.539 -5.758 -22.906 1 34.94 96 THR B O 1
ATOM 4472 N N . PHE B 1 97 ? 15.484 -7.723 -23.891 1 35.44 97 PHE B N 1
ATOM 4473 C CA . PHE B 1 97 ? 15.023 -8.539 -22.781 1 35.44 97 PHE B CA 1
ATOM 4474 C C . PHE B 1 97 ? 15.891 -8.328 -21.547 1 35.44 97 PHE B C 1
ATOM 4476 O O . PHE B 1 97 ? 17.109 -8.508 -21.594 1 35.44 97 PHE B O 1
ATOM 4483 N N . ASN B 1 98 ? 15.688 -7.281 -20.609 1 46.09 98 ASN B N 1
ATOM 4484 C CA . ASN B 1 98 ? 16.188 -7.246 -19.234 1 46.09 98 ASN B CA 1
ATOM 4485 C C . ASN B 1 98 ? 15.086 -7.547 -18.234 1 46.09 98 ASN B C 1
ATOM 4487 O O . ASN B 1 98 ? 13.922 -7.207 -18.453 1 46.09 98 ASN B O 1
ATOM 4491 N N . SER B 1 99 ? 15.398 -8.555 -17.469 1 50.47 99 SER B N 1
ATOM 4492 C CA . SER B 1 99 ? 14.492 -9.008 -16.422 1 50.47 99 SER B CA 1
ATOM 4493 C C . SER B 1 99 ? 13.672 -7.852 -15.859 1 50.47 99 SER B C 1
ATOM 4495 O O . SER B 1 99 ? 12.477 -7.996 -15.602 1 50.47 99 SER B O 1
ATOM 4497 N N . GLU B 1 100 ? 14.336 -6.84 -15.727 1 53.59 100 GLU B N 1
ATOM 4498 C CA . GLU B 1 100 ? 13.664 -5.656 -15.195 1 53.59 100 GLU B CA 1
ATOM 4499 C C . GLU B 1 100 ? 12.602 -5.141 -16.156 1 53.59 100 GLU B C 1
ATOM 4501 O O . GLU B 1 100 ? 11.516 -4.742 -15.742 1 53.59 100 GLU B O 1
ATOM 4506 N N . TRP B 1 101 ? 12.984 -5.328 -17.359 1 52.38 101 TRP B N 1
ATOM 4507 C CA . TRP B 1 101 ? 12.102 -4.898 -18.438 1 52.38 101 TRP B CA 1
ATOM 4508 C C . TRP B 1 101 ? 10.859 -5.77 -18.5 1 52.38 101 TRP B C 1
ATOM 4510 O O . TRP B 1 101 ? 9.742 -5.262 -18.656 1 52.38 101 TRP B O 1
ATOM 4520 N N . TYR B 1 102 ? 11.109 -7.012 -18.281 1 57.03 102 TYR B N 1
ATOM 4521 C CA . TYR B 1 102 ? 9.984 -7.934 -18.406 1 57.03 102 TYR B CA 1
ATOM 4522 C C . TYR B 1 102 ? 8.953 -7.676 -17.312 1 57.03 102 TYR B C 1
ATOM 4524 O O . TYR B 1 102 ? 7.746 -7.672 -17.578 1 57.03 102 TYR B O 1
ATOM 4532 N N . LEU B 1 103 ? 9.453 -7.438 -16.203 1 60.31 103 LEU B N 1
ATOM 4533 C CA . LEU B 1 103 ? 8.523 -7.148 -15.109 1 60.31 103 LEU B CA 1
ATOM 4534 C C . LEU B 1 103 ? 7.691 -5.91 -15.414 1 60.31 103 LEU B C 1
ATOM 4536 O O . LEU B 1 103 ? 6.484 -5.891 -15.164 1 60.31 103 LEU B O 1
ATOM 4540 N N . GLN B 1 104 ? 8.352 -5.023 -15.953 1 58.88 104 GLN B N 1
ATOM 4541 C CA . GLN B 1 104 ? 7.648 -3.803 -16.344 1 58.88 104 GLN B CA 1
ATOM 4542 C C . GLN B 1 104 ? 6.715 -4.059 -17.516 1 58.88 104 GLN B C 1
ATOM 4544 O O . GLN B 1 104 ? 5.594 -3.543 -17.562 1 58.88 104 GLN B O 1
ATOM 4549 N N . GLN B 1 105 ? 7.121 -4.895 -18.344 1 57.97 105 GLN B N 1
ATOM 4550 C CA . GLN B 1 105 ? 6.391 -5.09 -19.594 1 57.97 105 GLN B CA 1
ATOM 4551 C C . GLN B 1 105 ? 5.133 -5.926 -19.359 1 57.97 105 GLN B C 1
ATOM 4553 O O . GLN B 1 105 ? 4.125 -5.734 -20.047 1 57.97 105 GLN B O 1
ATOM 4558 N N . ILE B 1 106 ? 5.371 -6.793 -18.469 1 59.75 106 ILE B N 1
ATOM 4559 C CA . ILE B 1 106 ? 4.207 -7.629 -18.203 1 59.75 106 ILE B CA 1
ATOM 4560 C C . ILE B 1 106 ? 3.008 -6.75 -17.844 1 59.75 106 ILE B C 1
ATOM 4562 O O . ILE B 1 106 ? 1.877 -7.043 -18.234 1 59.75 106 ILE B O 1
ATOM 4566 N N . PHE B 1 107 ? 3.33 -5.703 -17.297 1 56.72 107 PHE B N 1
ATOM 4567 C CA . PHE B 1 107 ? 2.27 -4.801 -16.859 1 56.72 107 PHE B CA 1
ATOM 4568 C C . PHE B 1 107 ? 1.823 -3.908 -18.016 1 56.72 107 PHE B C 1
ATOM 4570 O O . PHE B 1 107 ? 0.641 -3.58 -18.141 1 56.72 107 PHE B O 1
ATOM 4577 N N . GLU B 1 108 ? 2.775 -3.547 -18.891 1 54.84 108 GLU B N 1
ATOM 4578 C CA . GLU B 1 108 ? 2.5 -2.635 -20 1 54.84 108 GLU B CA 1
ATOM 4579 C C . GLU B 1 108 ? 1.828 -3.363 -21.156 1 54.84 108 GLU B C 1
ATOM 4581 O O . GLU B 1 108 ? 1.097 -2.752 -21.938 1 54.84 108 GLU B O 1
ATOM 4586 N N . ILE B 1 109 ? 2.076 -4.66 -21.312 1 55.53 109 ILE B N 1
ATOM 4587 C CA . ILE B 1 109 ? 1.704 -5.418 -22.5 1 55.53 109 ILE B CA 1
ATOM 4588 C C . ILE B 1 109 ? 0.239 -5.836 -22.406 1 55.53 109 ILE B C 1
ATOM 4590 O O . ILE B 1 109 ? -0.182 -6.797 -23.062 1 55.53 109 ILE B O 1
ATOM 4594 N N . ARG B 1 110 ? -0.542 -5.023 -21.828 1 58.94 110 ARG B N 1
ATOM 4595 C CA . ARG B 1 110 ? -1.941 -5.363 -21.594 1 58.94 110 ARG B CA 1
ATOM 4596 C C . ARG B 1 110 ? -2.709 -5.453 -22.906 1 58.94 110 ARG B C 1
ATOM 4598 O O . ARG B 1 110 ? -3.76 -6.094 -22.984 1 58.94 110 ARG B O 1
ATOM 4605 N N . GLN B 1 111 ? -1.996 -5.133 -23.969 1 67 111 GLN B N 1
ATOM 4606 C CA . GLN B 1 111 ? -2.787 -5.102 -25.203 1 67 111 GLN B CA 1
ATOM 4607 C C . GLN B 1 111 ? -2.525 -6.332 -26.062 1 67 111 GLN B C 1
ATOM 4609 O O . GLN B 1 111 ? -3.135 -6.5 -27.109 1 67 111 GLN B O 1
ATOM 4614 N N . LEU B 1 112 ? -1.862 -7.254 -25.609 1 79.56 112 LEU B N 1
ATOM 4615 C CA . LEU B 1 112 ? -1.613 -8.469 -26.375 1 79.56 112 LEU B CA 1
ATOM 4616 C C . LEU B 1 112 ? -2.801 -9.422 -26.281 1 79.56 112 LEU B C 1
ATOM 4618 O O . LEU B 1 112 ? -3.412 -9.562 -25.219 1 79.56 112 LEU B O 1
ATOM 4622 N N . PRO B 1 113 ? -3.061 -10.062 -27.438 1 86.44 113 PRO B N 1
ATOM 4623 C CA . PRO B 1 113 ? -4.23 -10.938 -27.453 1 86.44 113 PRO B CA 1
ATOM 4624 C C . PRO B 1 113 ? -4.055 -12.172 -26.562 1 86.44 113 PRO B C 1
ATOM 4626 O O . PRO B 1 113 ? -5.016 -12.625 -25.938 1 86.44 113 PRO B O 1
ATOM 4629 N N . TYR B 1 114 ? -2.775 -12.734 -26.562 1 92.56 114 TYR B N 1
ATOM 4630 C CA . TYR B 1 114 ? -2.537 -13.953 -25.797 1 92.56 114 TYR B CA 1
ATOM 4631 C C . TYR B 1 114 ? -1.408 -13.758 -24.797 1 92.56 114 TYR B C 1
ATOM 4633 O O . TYR B 1 114 ? -0.295 -13.383 -25.172 1 92.56 114 TYR B O 1
ATOM 4641 N N . LYS B 1 115 ? -1.717 -14.023 -23.531 1 90.5 115 LYS B N 1
ATOM 4642 C CA . LYS B 1 115 ? -0.73 -13.828 -22.484 1 90.5 115 LYS B CA 1
ATOM 4643 C C . LYS B 1 115 ? -0.57 -15.086 -21.625 1 90.5 115 LYS B C 1
ATOM 4645 O O . LYS B 1 115 ? -0.686 -15.039 -20.406 1 90.5 115 LYS B O 1
ATOM 4650 N N . PRO B 1 116 ? -0.198 -16.188 -22.266 1 94.44 116 PRO B N 1
ATOM 4651 C CA . PRO B 1 116 ? -0.059 -17.422 -21.484 1 94.44 116 PRO B CA 1
ATOM 4652 C C . PRO B 1 116 ? 1.041 -17.344 -20.438 1 94.44 116 PRO B C 1
ATOM 4654 O O . PRO B 1 116 ? 1.094 -18.172 -19.531 1 94.44 116 PRO B O 1
ATOM 4657 N N . GLY B 1 117 ? 1.918 -16.359 -20.562 1 91.81 117 GLY B N 1
ATOM 4658 C CA . GLY B 1 117 ? 3.033 -16.25 -19.625 1 91.81 117 GLY B CA 1
ATOM 4659 C C . GLY B 1 117 ? 2.725 -15.367 -18.438 1 91.81 117 GLY B C 1
ATOM 4660 O O . GLY B 1 117 ? 3.551 -15.234 -17.531 1 91.81 117 GLY B O 1
ATOM 4661 N N . CYS B 1 118 ? 1.523 -14.812 -18.297 1 89.25 118 CYS B N 1
ATOM 4662 C CA . CYS B 1 118 ? 1.215 -13.867 -17.234 1 89.25 118 CYS B CA 1
ATOM 4663 C C . CYS B 1 118 ? 1.014 -14.586 -15.898 1 89.25 118 CYS B C 1
ATOM 4665 O O . CYS B 1 118 ? 0.902 -15.812 -15.867 1 89.25 118 CYS B O 1
ATOM 4667 N N . GLY B 1 119 ? 1.04 -13.812 -14.766 1 89.69 119 GLY B N 1
ATOM 4668 C CA . GLY B 1 119 ? 0.961 -14.414 -13.445 1 89.69 119 GLY B CA 1
ATOM 4669 C C . GLY B 1 119 ? -0.314 -14.055 -12.703 1 89.69 119 GLY B C 1
ATOM 4670 O O . GLY B 1 119 ? -0.301 -13.875 -11.484 1 89.69 119 GLY B O 1
ATOM 4671 N N . TRP B 1 120 ? -1.425 -13.836 -13.383 1 88.88 120 TRP B N 1
ATOM 4672 C CA . TRP B 1 120 ? -2.703 -13.5 -12.766 1 88.88 120 TRP B CA 1
ATOM 4673 C C . TRP B 1 120 ? -3.852 -14.219 -13.461 1 88.88 120 TRP B C 1
ATOM 4675 O O . TRP B 1 120 ? -3.633 -14.984 -14.406 1 88.88 120 TRP B O 1
ATOM 4685 N N . LEU B 1 121 ? -5.043 -14.117 -12.953 1 93.31 121 LEU B N 1
ATOM 4686 C CA . LEU B 1 121 ? -6.227 -14.766 -13.5 1 93.31 121 LEU B CA 1
ATOM 4687 C C . LEU B 1 121 ? -7 -13.812 -14.398 1 93.31 121 LEU B C 1
ATOM 4689 O O . LEU B 1 121 ? -6.883 -12.594 -14.266 1 93.31 121 LEU B O 1
ATOM 4693 N N . PRO B 1 122 ? -7.695 -14.391 -15.328 1 91.38 122 PRO B N 1
ATOM 4694 C CA . PRO B 1 122 ? -8.594 -13.547 -16.125 1 91.38 122 PRO B CA 1
ATOM 4695 C C . PRO B 1 122 ? -9.672 -12.867 -15.281 1 91.38 122 PRO B C 1
ATOM 4697 O O . PRO B 1 122 ? -10.07 -13.398 -14.242 1 91.38 122 PRO B O 1
ATOM 4700 N N . ASN B 1 123 ? -10.109 -11.844 -15.781 1 88.31 123 ASN B N 1
ATOM 4701 C CA . ASN B 1 123 ? -11.078 -11.023 -15.062 1 88.31 123 ASN B CA 1
ATOM 4702 C C . ASN B 1 123 ? -12.289 -11.836 -14.617 1 88.31 123 ASN B C 1
ATOM 4704 O O . ASN B 1 123 ? -12.734 -11.727 -13.477 1 88.31 123 ASN B O 1
ATOM 4708 N N . ASP B 1 124 ? -12.766 -12.656 -15.492 1 89.19 124 ASP B N 1
ATOM 4709 C CA . ASP B 1 124 ? -14.008 -13.375 -15.219 1 89.19 124 ASP B CA 1
ATOM 4710 C C . ASP B 1 124 ? -13.773 -14.539 -14.258 1 89.19 124 ASP B C 1
ATOM 4712 O O . ASP B 1 124 ? -14.734 -15.156 -13.789 1 89.19 124 ASP B O 1
ATOM 4716 N N . TRP B 1 125 ? -12.516 -14.867 -13.992 1 93.62 125 TRP B N 1
ATOM 4717 C CA . TRP B 1 125 ? -12.227 -15.914 -13.016 1 93.62 125 TRP B CA 1
ATOM 4718 C C . TRP B 1 125 ? -12.062 -15.328 -11.617 1 93.62 125 TRP B C 1
ATOM 4720 O O . TRP B 1 125 ? -12.047 -16.062 -10.633 1 93.62 125 TRP B O 1
ATOM 4730 N N . MET B 1 126 ? -12.008 -14.031 -11.602 1 92.25 126 MET B N 1
ATOM 4731 C CA . MET B 1 126 ? -11.82 -13.352 -10.328 1 92.25 126 MET B CA 1
ATOM 4732 C C . MET B 1 126 ? -13.156 -13.195 -9.594 1 92.25 126 MET B C 1
ATOM 4734 O O . MET B 1 126 ? -14.211 -13.492 -10.156 1 92.25 126 MET B O 1
ATOM 4738 N N . TYR B 1 127 ? -13.047 -12.758 -8.391 1 92.94 127 TYR B N 1
ATOM 4739 C CA . TYR B 1 127 ? -14.227 -12.664 -7.531 1 92.94 127 TYR B CA 1
ATOM 4740 C C . TYR B 1 127 ? -14.914 -11.312 -7.684 1 92.94 127 TYR B C 1
ATOM 4742 O O . TYR B 1 127 ? -15.156 -10.617 -6.695 1 92.94 127 TYR B O 1
ATOM 4750 N N . GLU B 1 128 ? -15.266 -10.945 -8.891 1 89.88 128 GLU B N 1
ATOM 4751 C CA . GLU B 1 128 ? -15.812 -9.641 -9.242 1 89.88 128 GLU B CA 1
ATOM 4752 C C . GLU B 1 128 ? -17.094 -9.352 -8.453 1 89.88 128 GLU B C 1
ATOM 4754 O O . GLU B 1 128 ? -17.234 -8.266 -7.883 1 89.88 128 GLU B O 1
ATOM 4759 N N . ASP B 1 129 ? -17.984 -10.32 -8.414 1 87.75 129 ASP B N 1
ATOM 4760 C CA . ASP B 1 129 ? -19.25 -10.117 -7.734 1 87.75 129 ASP B CA 1
ATOM 4761 C C . ASP B 1 129 ? -19.047 -9.852 -6.246 1 87.75 129 ASP B C 1
ATOM 4763 O O . ASP B 1 129 ? -19.734 -9.008 -5.66 1 87.75 129 ASP B O 1
ATOM 4767 N N . GLY B 1 130 ? -18.172 -10.617 -5.648 1 89.38 130 GLY B N 1
ATOM 4768 C CA . GLY B 1 130 ? -17.875 -10.391 -4.246 1 89.38 130 GLY B CA 1
ATOM 4769 C C . GLY B 1 130 ? -17.312 -9.008 -3.975 1 89.38 130 GLY B C 1
ATOM 4770 O O . GLY B 1 130 ? -17.688 -8.359 -2.998 1 89.38 130 GLY B O 1
ATOM 4771 N N . LEU B 1 131 ? -16.453 -8.562 -4.824 1 91.19 131 LEU B N 1
ATOM 4772 C CA . LEU B 1 131 ? -15.836 -7.246 -4.664 1 91.19 131 LEU B CA 1
ATOM 4773 C C . LEU B 1 131 ? -16.875 -6.141 -4.812 1 91.19 131 LEU B C 1
ATOM 4775 O O . LEU B 1 131 ? -16.875 -5.172 -4.047 1 91.19 131 LEU B O 1
ATOM 4779 N N . ARG B 1 132 ? -17.75 -6.254 -5.844 1 90.88 132 ARG B N 1
ATOM 4780 C CA . ARG B 1 132 ? -18.812 -5.273 -6.055 1 90.88 132 ARG B CA 1
ATOM 4781 C C . ARG B 1 132 ? -19.719 -5.18 -4.832 1 90.88 132 ARG B C 1
ATOM 4783 O O . ARG B 1 132 ? -20.047 -4.082 -4.371 1 90.88 132 ARG B O 1
ATOM 4790 N N . ARG B 1 133 ? -20.078 -6.25 -4.344 1 87.19 133 ARG B N 1
ATOM 4791 C CA . ARG B 1 133 ? -20.938 -6.273 -3.158 1 87.19 133 ARG B CA 1
ATOM 4792 C C . AR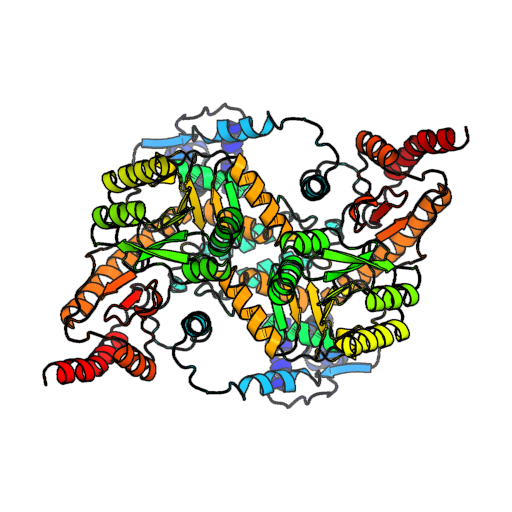G B 1 133 ? -20.203 -5.711 -1.945 1 87.19 133 ARG B C 1
ATOM 4794 O O . ARG B 1 133 ? -20.781 -4.992 -1.136 1 87.19 133 ARG B O 1
ATOM 4801 N N . GLY B 1 134 ? -18.938 -6.098 -1.826 1 91.38 134 GLY B N 1
ATOM 4802 C CA . GLY B 1 134 ? -18.125 -5.531 -0.756 1 91.38 134 GLY B CA 1
ATOM 4803 C C . GLY B 1 134 ? -18.047 -4.016 -0.808 1 91.38 134 GLY B C 1
ATOM 4804 O O . GLY B 1 134 ? -18.203 -3.346 0.216 1 91.38 134 GLY B O 1
ATOM 4805 N N . LEU B 1 135 ? -17.859 -3.449 -1.978 1 92.88 135 LEU B N 1
ATOM 4806 C CA . LEU B 1 135 ? -17.797 -2.004 -2.172 1 92.88 135 LEU B CA 1
ATOM 4807 C C . LEU B 1 135 ? -19.125 -1.354 -1.779 1 92.88 135 LEU B C 1
ATOM 4809 O O . LEU B 1 135 ? -19.141 -0.329 -1.093 1 92.88 135 LEU B O 1
ATOM 4813 N N . ARG B 1 136 ? -20.203 -1.932 -2.158 1 90.31 136 ARG B N 1
ATOM 4814 C CA . ARG B 1 136 ? -21.531 -1.404 -1.835 1 90.31 136 ARG B CA 1
ATOM 4815 C C . ARG B 1 136 ? -21.781 -1.446 -0.332 1 90.31 136 ARG B C 1
ATOM 4817 O O . ARG B 1 136 ? -22.359 -0.514 0.233 1 90.31 136 ARG B O 1
ATOM 4824 N N . GLN B 1 137 ? -21.422 -2.518 0.204 1 87.38 137 GLN B N 1
ATOM 4825 C CA . GLN B 1 137 ? -21.641 -2.672 1.639 1 87.38 137 GLN B CA 1
ATOM 4826 C C . GLN B 1 137 ? -20.844 -1.628 2.428 1 87.38 137 GLN B C 1
ATOM 4828 O O . GLN B 1 137 ? -21.375 -1.014 3.355 1 87.38 137 GLN B O 1
ATOM 4833 N N . VAL B 1 138 ? -19.625 -1.456 2.068 1 90.56 138 VAL B N 1
ATOM 4834 C CA . VAL B 1 138 ? -18.781 -0.488 2.762 1 90.56 138 VAL B CA 1
ATOM 4835 C C . VAL B 1 138 ? -19.312 0.924 2.527 1 90.56 138 VAL B C 1
ATOM 4837 O O . VAL B 1 138 ? -19.312 1.754 3.439 1 90.56 138 VAL B O 1
ATOM 4840 N N . ALA B 1 139 ? -19.766 1.194 1.353 1 90.69 139 ALA B N 1
ATOM 4841 C CA . ALA B 1 139 ? -20.344 2.5 1.025 1 90.69 139 ALA B CA 1
ATOM 4842 C C . ALA B 1 139 ? -21.547 2.803 1.897 1 90.69 139 ALA B C 1
ATOM 4844 O O . ALA B 1 139 ? -21.828 3.965 2.201 1 90.69 139 ALA B O 1
ATOM 4845 N N . GLY B 1 140 ? -22.219 1.789 2.301 1 88.81 140 GLY B N 1
ATOM 4846 C CA . GLY B 1 140 ? -23.453 1.957 3.061 1 88.81 140 GLY B CA 1
ATOM 4847 C C . GLY B 1 140 ? -23.234 1.87 4.562 1 88.81 140 GLY B C 1
ATOM 4848 O O . GLY B 1 140 ? -24.172 2.08 5.336 1 88.81 140 GLY B O 1
ATOM 4849 N N . SER B 1 141 ? -22.047 1.64 4.953 1 82.94 141 SER B N 1
ATOM 4850 C CA . SER B 1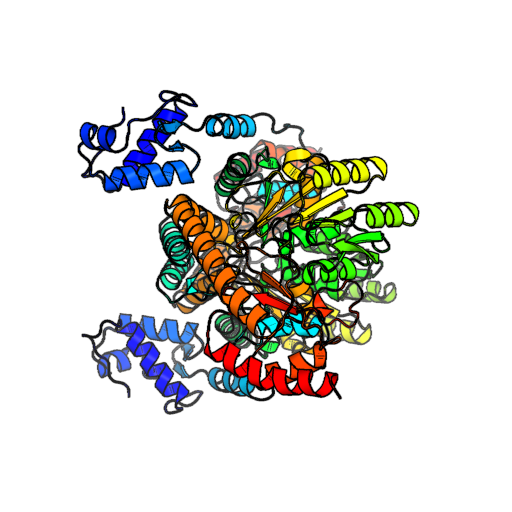 141 ? -21.719 1.491 6.371 1 82.94 141 SER B CA 1
ATOM 4851 C C . SER B 1 141 ? -20.984 2.715 6.902 1 82.94 141 SER B C 1
ATOM 4853 O O . SER B 1 141 ? -20.438 3.502 6.129 1 82.94 141 SER B O 1
ATOM 4855 N N . PRO B 1 142 ? -21.141 2.875 8.219 1 76.69 142 PRO B N 1
ATOM 4856 C CA . PRO B 1 142 ? -20.328 3.957 8.773 1 76.69 142 PRO B CA 1
ATOM 4857 C C . PRO B 1 142 ? -18.828 3.777 8.492 1 76.69 142 PRO B C 1
ATOM 4859 O O . PRO B 1 142 ? -18.297 2.688 8.688 1 76.69 142 PRO B O 1
ATOM 4862 N N . LEU B 1 143 ? -18.297 4.766 7.961 1 74.5 143 LEU B N 1
ATOM 4863 C CA . LEU B 1 143 ? -16.875 4.711 7.594 1 74.5 143 LEU B CA 1
ATOM 4864 C C . LEU B 1 143 ? -16.016 5.422 8.633 1 74.5 143 LEU B C 1
ATOM 4866 O O . LEU B 1 143 ? -16.406 6.477 9.141 1 74.5 143 LEU B O 1
ATOM 4870 N N . GLU B 1 144 ? -15.07 4.754 9.109 1 72.94 144 GLU B N 1
ATOM 4871 C CA . GLU B 1 144 ? -14.023 5.434 9.867 1 72.94 144 GLU B CA 1
ATOM 4872 C C . GLU B 1 144 ? -12.961 6.016 8.945 1 72.94 144 GLU B C 1
ATOM 4874 O O . GLU B 1 144 ? -12.07 5.297 8.484 1 72.94 144 GLU B O 1
ATOM 4879 N N . LEU B 1 145 ? -13.078 7.238 8.727 1 75.81 145 LEU B N 1
ATOM 4880 C CA . LEU B 1 145 ? -12.203 7.879 7.75 1 75.81 145 LEU B CA 1
ATOM 4881 C C . LEU B 1 145 ? -11.047 8.594 8.445 1 75.81 145 LEU B C 1
ATOM 4883 O O . LEU B 1 145 ? -10.016 8.867 7.828 1 75.81 145 LEU B O 1
ATOM 4887 N N . SER B 1 146 ? -11.344 8.836 9.711 1 74.38 146 SER B N 1
ATOM 4888 C CA . SER B 1 146 ? -10.352 9.602 10.469 1 74.38 146 SER B CA 1
ATOM 4889 C C . SER B 1 146 ? -9.273 8.688 11.047 1 74.38 146 SER B C 1
ATOM 4891 O O . SER B 1 146 ? -9.562 7.562 11.469 1 74.38 146 SER B O 1
ATOM 4893 N N . GLY B 1 147 ? -8.102 9.203 11.047 1 75.88 147 GLY B N 1
ATOM 4894 C CA . GLY B 1 147 ? -6.996 8.422 11.586 1 75.88 147 GLY B CA 1
ATOM 4895 C C . GLY B 1 147 ? -6.465 7.391 10.617 1 75.88 147 GLY B C 1
ATOM 4896 O O . GLY B 1 147 ? -7.07 7.141 9.57 1 75.88 147 GLY B O 1
ATOM 4897 N N . TYR B 1 148 ? -5.383 6.863 10.867 1 72.62 148 TYR B N 1
ATOM 4898 C CA . TYR B 1 148 ? -4.707 5.957 9.945 1 72.62 148 TYR B CA 1
ATOM 4899 C C . TYR B 1 148 ? -5.09 4.512 10.227 1 72.62 148 TYR B C 1
ATOM 4901 O O . TYR B 1 148 ? -4.785 3.617 9.43 1 72.62 148 TYR B O 1
ATOM 4909 N N . GLY B 1 149 ? -5.93 4.281 11.227 1 75.06 149 GLY B N 1
ATOM 4910 C CA . GLY B 1 149 ? -6.312 2.922 11.562 1 75.06 149 GLY B CA 1
ATOM 4911 C C . GLY B 1 149 ? -5.23 2.162 12.305 1 75.06 149 GLY B C 1
ATOM 4912 O O . GLY B 1 149 ? -4.219 2.742 12.703 1 75.06 149 GLY B O 1
ATOM 4913 N N . ASP B 1 150 ? -5.461 0.9 12.547 1 82.81 150 ASP B N 1
ATOM 4914 C CA . ASP B 1 150 ? -4.5 0.004 13.188 1 82.81 150 ASP B CA 1
ATOM 4915 C C . ASP B 1 150 ? -3.396 -0.403 12.211 1 82.81 150 ASP B C 1
ATOM 4917 O O . ASP B 1 150 ? -3.674 -0.96 11.148 1 82.81 150 ASP B O 1
ATOM 4921 N N . PRO B 1 151 ? -2.176 -0.131 12.594 1 87.56 151 PRO B N 1
ATOM 4922 C CA . PRO B 1 151 ? -1.086 -0.51 11.688 1 87.56 151 PRO B CA 1
ATOM 4923 C C . PRO B 1 151 ? -1.056 -2.008 11.398 1 87.56 151 PRO B C 1
ATOM 4925 O O . PRO B 1 151 ? -0.541 -2.428 10.359 1 87.56 151 PRO B O 1
ATOM 4928 N N . MET B 1 152 ? -1.608 -2.795 12.281 1 90.75 152 MET B N 1
ATOM 4929 C CA . MET B 1 152 ? -1.69 -4.234 12.047 1 90.75 152 MET B CA 1
ATOM 4930 C C . MET B 1 152 ? -2.75 -4.555 11 1 90.75 152 MET B C 1
ATOM 4932 O O . MET B 1 152 ? -2.748 -5.645 10.422 1 90.75 152 MET B O 1
ATOM 4936 N N . GLY B 1 153 ? -3.617 -3.656 10.773 1 92.12 153 GLY B N 1
ATOM 4937 C CA . GLY B 1 153 ? -4.715 -3.857 9.836 1 92.12 153 GLY B CA 1
ATOM 4938 C C . GLY B 1 153 ? -6.051 -4.07 10.523 1 92.12 153 GLY B C 1
ATOM 4939 O O . GLY B 1 153 ? -6.125 -4.102 11.75 1 92.12 153 GLY B O 1
ATOM 4940 N N . LEU B 1 154 ? -7.082 -4.188 9.766 1 90.88 154 LEU B N 1
ATOM 4941 C CA . LEU B 1 154 ? -8.453 -4.348 10.234 1 90.88 154 LEU B CA 1
ATOM 4942 C C . LEU B 1 154 ? -8.594 -5.598 11.094 1 90.88 154 LEU B C 1
ATOM 4944 O O . LEU B 1 154 ? -8.352 -6.711 10.625 1 90.88 154 LEU B O 1
ATOM 4948 N N . MET B 1 155 ? -9.016 -5.383 12.305 1 87.94 155 MET B N 1
ATOM 4949 C CA . MET B 1 155 ? -9.078 -6.469 13.281 1 87.94 155 MET B CA 1
ATOM 4950 C C . MET B 1 155 ? -10 -7.582 12.797 1 87.94 155 MET B C 1
ATOM 4952 O O . MET B 1 155 ? -9.68 -8.766 12.938 1 87.94 155 MET B O 1
ATOM 4956 N N . GLU B 1 156 ? -11.141 -7.234 12.258 1 84.88 156 GLU B N 1
ATOM 4957 C CA . GLU B 1 156 ? -12.117 -8.219 11.797 1 84.88 156 GLU B CA 1
ATOM 4958 C C . GLU B 1 156 ? -11.523 -9.125 10.727 1 84.88 156 GLU B C 1
ATOM 4960 O O . GLU B 1 156 ? -11.734 -10.336 10.75 1 84.88 156 GLU B O 1
ATOM 4965 N N . LEU B 1 157 ? -10.781 -8.539 9.812 1 92.31 157 LEU B N 1
ATOM 4966 C CA . LEU B 1 157 ? -10.188 -9.32 8.734 1 92.31 157 LEU B CA 1
ATOM 4967 C C . LEU B 1 157 ? -9.031 -10.18 9.258 1 92.31 157 LEU B C 1
ATOM 4969 O O . LEU B 1 157 ? -8.844 -11.312 8.805 1 92.31 157 LEU B O 1
ATOM 4973 N N . ARG B 1 158 ? -8.227 -9.648 10.18 1 92.75 158 ARG B N 1
ATOM 4974 C CA . ARG B 1 158 ? -7.156 -10.43 10.797 1 92.75 158 ARG B CA 1
ATOM 4975 C C . ARG B 1 158 ? -7.719 -11.656 11.508 1 92.75 158 ARG B C 1
ATOM 4977 O O . ARG B 1 158 ? -7.199 -12.766 11.352 1 92.75 158 ARG B O 1
ATOM 4984 N N . ALA B 1 159 ? -8.773 -11.438 12.234 1 86.56 159 ALA B N 1
ATOM 4985 C CA . ALA B 1 159 ? -9.406 -12.539 12.969 1 86.56 159 ALA B CA 1
ATOM 4986 C C . ALA B 1 159 ? -9.961 -13.594 12.023 1 86.56 159 ALA B C 1
ATOM 4988 O O . ALA B 1 159 ? -9.766 -14.789 12.234 1 86.56 159 ALA B O 1
ATOM 4989 N N . LEU B 1 160 ? -10.648 -13.148 11.031 1 86.06 160 LEU B N 1
ATOM 4990 C CA . LEU B 1 160 ? -11.219 -14.055 10.047 1 86.06 160 LEU B CA 1
ATOM 4991 C C . LEU B 1 160 ? -10.125 -14.852 9.344 1 86.06 160 LEU B C 1
ATOM 4993 O O . LEU B 1 160 ? -10.258 -16.062 9.148 1 86.06 160 LEU B O 1
ATOM 4997 N N . THR B 1 161 ? -9.062 -14.172 8.93 1 92.69 161 THR B N 1
ATOM 4998 C CA . THR B 1 161 ? -7.957 -14.82 8.242 1 92.69 161 THR B CA 1
ATOM 4999 C C . THR B 1 161 ? -7.289 -15.852 9.141 1 92.69 161 THR B C 1
ATOM 5001 O O . THR B 1 161 ? -6.973 -16.953 8.695 1 92.69 161 THR B O 1
ATOM 5004 N N . ALA B 1 162 ? -7.062 -15.492 10.367 1 89.44 162 ALA B N 1
ATOM 5005 C CA . ALA B 1 162 ? -6.473 -16.422 11.32 1 89.44 162 ALA B CA 1
ATOM 5006 C C . ALA B 1 162 ? -7.336 -17.672 11.477 1 89.44 162 ALA B C 1
ATOM 5008 O O . ALA B 1 162 ? -6.82 -18.797 11.516 1 89.44 162 ALA B O 1
ATOM 5009 N N . GLN B 1 163 ? -8.562 -17.469 11.562 1 82.94 163 GLN B N 1
ATOM 5010 C CA . GLN B 1 163 ? -9.492 -18.578 11.688 1 82.94 163 GLN B CA 1
ATOM 5011 C C . GLN B 1 163 ? -9.445 -19.484 10.461 1 82.94 163 GLN B C 1
ATOM 5013 O O . GLN B 1 163 ? -9.406 -20.719 10.586 1 82.94 163 GLN B O 1
ATOM 5018 N N . ASN B 1 164 ? -9.492 -18.891 9.328 1 85.44 164 ASN B N 1
ATOM 5019 C CA . ASN B 1 164 ? -9.43 -19.656 8.086 1 85.44 164 ASN B CA 1
ATOM 5020 C C . ASN B 1 164 ? -8.125 -20.453 7.984 1 85.44 164 ASN B C 1
ATOM 5022 O O . ASN B 1 164 ? -8.125 -21.594 7.535 1 85.44 164 ASN B O 1
ATOM 5026 N N . LEU B 1 165 ? -7.039 -19.844 8.383 1 90.06 165 LEU B N 1
ATOM 5027 C CA . LEU B 1 165 ? -5.738 -20.5 8.336 1 90.06 165 LEU B CA 1
ATOM 5028 C C . LEU B 1 165 ? -5.695 -21.688 9.305 1 90.06 165 LEU B C 1
ATOM 5030 O O . LEU B 1 165 ? -5.105 -22.719 8.992 1 90.06 165 LEU B O 1
ATOM 5034 N N . GLN B 1 166 ? -6.277 -21.516 10.414 1 86.12 166 GLN B N 1
ATOM 5035 C CA . GLN B 1 166 ? -6.344 -22.609 11.375 1 86.12 166 GLN B CA 1
ATOM 5036 C C . GLN B 1 166 ? -7.168 -23.766 10.828 1 86.12 166 GLN B C 1
ATOM 5038 O O . GLN B 1 166 ? -6.75 -24.922 10.922 1 86.12 166 GLN B O 1
ATOM 5043 N N . GLN B 1 167 ? -8.266 -23.453 10.273 1 79.31 167 GLN B N 1
ATOM 5044 C CA . GLN B 1 167 ? -9.188 -24.484 9.781 1 79.31 167 GLN B CA 1
ATOM 5045 C C . GLN B 1 167 ? -8.609 -25.203 8.562 1 79.31 167 GLN B C 1
ATOM 5047 O O . GLN B 1 167 ? -8.711 -26.422 8.453 1 79.31 167 GLN B O 1
ATOM 5052 N N . GLU B 1 168 ? -8.031 -24.453 7.711 1 83.31 168 GLU B N 1
ATOM 5053 C CA . GLU B 1 168 ? -7.641 -25 6.414 1 83.31 168 GLU B CA 1
ATOM 5054 C C . GLU B 1 168 ? -6.207 -25.531 6.449 1 83.31 168 GLU B C 1
ATOM 5056 O O . GLU B 1 168 ? -5.895 -26.531 5.797 1 83.31 168 GLU B O 1
ATOM 5061 N N . LEU B 1 169 ? -5.359 -24.875 7.227 1 90.5 169 LEU B N 1
ATOM 5062 C CA . LEU B 1 169 ? -3.939 -25.203 7.141 1 90.5 169 LEU B CA 1
ATOM 5063 C C . LEU B 1 169 ? -3.385 -25.578 8.516 1 90.5 169 LEU B C 1
ATOM 5065 O O . LEU B 1 169 ? -2.195 -25.859 8.648 1 90.5 169 LEU B O 1
ATOM 5069 N N . SER B 1 170 ? -4.203 -25.531 9.531 1 88.56 170 SER B N 1
ATOM 5070 C CA . SER B 1 170 ? -3.818 -25.859 10.906 1 88.56 170 SER B CA 1
ATOM 5071 C C . SER B 1 170 ? -2.746 -24.906 11.422 1 88.56 170 SER B C 1
ATOM 5073 O O . SER B 1 170 ? -1.861 -25.312 12.18 1 88.56 170 SER B O 1
ATOM 5075 N N . ILE B 1 171 ? -2.754 -23.75 10.852 1 91.81 171 ILE B N 1
ATOM 5076 C CA . ILE B 1 171 ? -1.892 -22.719 11.406 1 91.81 171 ILE B CA 1
ATOM 5077 C C . ILE B 1 171 ? -2.59 -22.031 12.578 1 91.81 171 ILE B C 1
ATOM 5079 O O . ILE B 1 171 ? -3.6 -21.359 12.398 1 91.81 171 ILE B O 1
ATOM 5083 N N . VAL B 1 172 ? -2.086 -22.234 13.695 1 86.88 172 VAL B N 1
ATOM 5084 C CA . VAL B 1 172 ? -2.643 -21.594 14.883 1 86.88 172 VAL B CA 1
ATOM 5085 C C . VAL B 1 172 ? -1.917 -20.281 15.141 1 86.88 172 VAL B C 1
ATOM 5087 O O . VAL B 1 172 ? -0.708 -20.266 15.391 1 86.88 172 VAL B O 1
ATOM 5090 N N . ALA B 1 173 ? -2.645 -19.219 15.023 1 86.12 173 ALA B N 1
ATOM 5091 C CA . ALA B 1 173 ? -2.02 -17.906 15.234 1 86.12 173 ALA B CA 1
ATOM 5092 C C . ALA B 1 173 ? -2.959 -16.969 15.984 1 86.12 173 ALA B C 1
ATOM 5094 O O . ALA B 1 173 ? -4.168 -16.969 15.758 1 86.12 173 ALA B O 1
ATOM 5095 N N . ASN B 1 174 ? -2.336 -16.234 16.969 1 83.44 174 ASN B N 1
ATOM 5096 C CA . ASN B 1 174 ? -3.004 -15.078 17.562 1 83.44 174 ASN B CA 1
ATOM 5097 C C . ASN B 1 174 ? -3.129 -13.938 16.547 1 83.44 174 ASN B C 1
ATOM 5099 O O . ASN B 1 174 ? -2.219 -13.703 15.75 1 83.44 174 ASN B O 1
ATOM 5103 N N . PRO B 1 175 ? -4.297 -13.297 16.562 1 82.75 175 PRO B N 1
ATOM 5104 C CA . PRO B 1 175 ? -4.434 -12.156 15.656 1 82.75 175 PRO B CA 1
ATOM 5105 C C . PRO B 1 175 ? -3.291 -11.156 15.789 1 82.75 175 PRO B C 1
ATOM 5107 O O . PRO B 1 175 ? -2.977 -10.438 14.836 1 82.75 175 PRO B O 1
ATOM 5110 N N . ALA B 1 176 ? -2.656 -11.125 16.891 1 83.5 176 ALA B N 1
ATOM 5111 C CA . ALA B 1 176 ? -1.517 -10.234 17.094 1 83.5 176 ALA B CA 1
ATOM 5112 C C . ALA B 1 176 ? -0.296 -10.711 16.328 1 83.5 176 ALA B C 1
ATOM 5114 O O . ALA B 1 176 ? 0.669 -9.961 16.141 1 83.5 176 ALA B O 1
ATOM 5115 N N . GLN B 1 177 ? -0.386 -11.898 15.828 1 90.81 177 GLN B N 1
ATOM 5116 C CA . GLN B 1 177 ? 0.703 -12.477 15.047 1 90.81 177 GLN B CA 1
ATOM 5117 C C . GLN B 1 177 ? 0.415 -12.375 13.547 1 90.81 177 GLN B C 1
ATOM 5119 O O . GLN B 1 177 ? 1.173 -12.898 12.727 1 90.81 177 GLN B O 1
ATOM 5124 N N . LEU B 1 178 ? -0.714 -11.805 13.273 1 95.94 178 LEU B N 1
ATOM 5125 C CA . LEU B 1 178 ? -1.128 -11.633 11.891 1 95.94 178 LEU B CA 1
ATOM 5126 C C . LEU B 1 178 ? -1.237 -10.156 11.531 1 95.94 178 LEU B C 1
ATOM 5128 O O . LEU B 1 178 ? -1.965 -9.406 12.18 1 95.94 178 LEU B O 1
ATOM 5132 N N . MET B 1 179 ? -0.458 -9.742 10.547 1 96.94 179 MET B N 1
ATOM 5133 C CA . MET B 1 179 ? -0.472 -8.359 10.078 1 96.94 179 MET B CA 1
ATOM 5134 C C . MET B 1 179 ? -0.906 -8.281 8.617 1 96.94 179 MET B C 1
ATOM 5136 O O . MET B 1 179 ? -0.415 -9.039 7.777 1 96.94 179 MET B O 1
ATOM 5140 N N . LEU B 1 180 ? -1.891 -7.441 8.383 1 96.81 180 LEU B N 1
ATOM 5141 C CA . LEU B 1 180 ? -2.281 -7.203 7 1 96.81 180 LEU B CA 1
ATOM 5142 C C . LEU B 1 180 ? -1.252 -6.332 6.289 1 96.81 180 LEU B C 1
ATOM 5144 O O . LEU B 1 180 ? -0.623 -5.473 6.91 1 96.81 180 LEU B O 1
ATOM 5148 N N . THR B 1 181 ? -1.057 -6.574 5.051 1 96.19 181 THR B N 1
ATOM 5149 C CA . THR B 1 181 ? -0.063 -5.879 4.238 1 96.19 181 THR B CA 1
ATOM 5150 C C . THR B 1 181 ? -0.653 -5.477 2.891 1 96.19 181 THR B C 1
ATOM 5152 O O . THR B 1 181 ? -1.729 -5.945 2.512 1 96.19 181 THR B O 1
ATOM 5155 N N . HIS B 1 182 ? 0.059 -4.582 2.219 1 93.19 182 HIS B N 1
ATOM 5156 C CA . HIS B 1 182 ? -0.296 -4.188 0.86 1 93.19 182 HIS B CA 1
ATOM 5157 C C . HIS B 1 182 ? 0.077 -5.273 -0.144 1 93.19 182 HIS B C 1
ATOM 5159 O O . HIS B 1 182 ? 0.95 -5.07 -0.99 1 93.19 182 HIS B O 1
ATOM 5165 N N . GLY B 1 183 ? -0.584 -6.406 -0.019 1 92.94 183 GLY B N 1
ATOM 5166 C CA . GLY B 1 183 ? -0.282 -7.574 -0.829 1 92.94 183 GLY B CA 1
ATOM 5167 C C . GLY B 1 183 ? 0.877 -8.391 -0.289 1 92.94 183 GLY B C 1
ATOM 5168 O O . GLY B 1 183 ? 1.529 -7.988 0.677 1 92.94 183 GLY B O 1
ATOM 5169 N N . ALA B 1 184 ? 1.079 -9.516 -0.958 1 94.5 184 ALA B N 1
ATOM 5170 C CA . ALA B 1 184 ? 2.191 -10.383 -0.571 1 94.5 184 ALA B CA 1
ATOM 5171 C C . ALA B 1 184 ? 3.533 -9.719 -0.873 1 94.5 184 ALA B C 1
ATOM 5173 O O . ALA B 1 184 ? 4.52 -9.961 -0.175 1 94.5 184 ALA B O 1
ATOM 5174 N N . SER B 1 185 ? 3.566 -8.906 -1.87 1 92.44 185 SER B N 1
ATOM 5175 C CA . SER B 1 185 ? 4.809 -8.25 -2.266 1 92.44 185 SER B CA 1
ATOM 5176 C C . SER B 1 185 ? 5.355 -7.375 -1.142 1 92.44 185 SER B C 1
ATOM 5178 O O . SER B 1 185 ? 6.555 -7.387 -0.868 1 92.44 185 SER B O 1
ATOM 5180 N N . GLN B 1 186 ? 4.473 -6.594 -0.533 1 93.44 186 GLN B N 1
ATOM 5181 C CA . GLN B 1 186 ? 4.941 -5.812 0.606 1 93.44 186 GLN B CA 1
ATOM 5182 C C . GLN B 1 186 ? 5.398 -6.719 1.746 1 93.44 186 GLN B C 1
ATOM 5184 O O . GLN B 1 186 ? 6.371 -6.414 2.439 1 93.44 186 GLN B O 1
ATOM 5189 N N . ALA B 1 187 ? 4.645 -7.785 2.002 1 96.56 187 ALA B N 1
ATOM 5190 C CA . ALA B 1 187 ? 5.031 -8.727 3.049 1 96.56 187 ALA B CA 1
ATOM 5191 C C . ALA B 1 187 ? 6.441 -9.258 2.812 1 96.56 187 ALA B C 1
ATOM 5193 O O . ALA B 1 187 ? 7.258 -9.305 3.736 1 96.56 187 ALA B O 1
ATOM 5194 N N . LEU B 1 188 ? 6.707 -9.633 1.599 1 96.56 188 LEU B N 1
ATOM 5195 C CA . LEU B 1 188 ? 8.023 -10.164 1.246 1 96.56 188 LEU B CA 1
ATOM 5196 C C . LEU B 1 188 ? 9.094 -9.086 1.373 1 96.56 188 LEU B C 1
ATOM 5198 O O . LEU B 1 188 ? 10.211 -9.367 1.809 1 96.56 188 LEU B O 1
ATOM 5202 N N . ASP B 1 189 ? 8.75 -7.91 0.961 1 94.19 189 ASP B N 1
ATOM 5203 C CA . ASP B 1 189 ? 9.688 -6.793 1.104 1 94.19 189 ASP B CA 1
ATOM 5204 C C . ASP B 1 189 ? 10.016 -6.539 2.574 1 94.19 189 ASP B C 1
ATOM 5206 O O . ASP B 1 189 ? 11.18 -6.34 2.928 1 94.19 189 ASP B O 1
ATOM 5210 N N . LEU B 1 190 ? 8.977 -6.496 3.41 1 95.06 190 LEU B N 1
ATOM 5211 C CA . LEU B 1 190 ? 9.164 -6.312 4.844 1 95.06 190 LEU B CA 1
ATOM 5212 C C . LEU B 1 190 ? 10.031 -7.43 5.422 1 95.06 190 LEU B C 1
ATOM 5214 O O . LEU B 1 190 ? 10.93 -7.172 6.23 1 95.06 190 LEU B O 1
ATOM 5218 N N . ALA B 1 191 ? 9.75 -8.633 5.047 1 97.12 191 ALA B N 1
ATOM 5219 C CA . ALA B 1 191 ? 10.547 -9.766 5.516 1 97.12 191 ALA B CA 1
ATOM 5220 C C . ALA B 1 191 ? 12.008 -9.625 5.094 1 97.12 191 ALA B C 1
ATOM 5222 O O . ALA B 1 191 ? 12.914 -9.828 5.902 1 97.12 191 ALA B O 1
ATOM 5223 N N . ALA B 1 192 ? 12.242 -9.289 3.83 1 95.56 192 ALA B N 1
ATOM 5224 C CA . ALA B 1 192 ? 13.602 -9.133 3.309 1 95.56 192 ALA B CA 1
ATOM 5225 C C . ALA B 1 192 ? 14.359 -8.055 4.07 1 95.56 192 ALA B C 1
ATOM 5227 O O . ALA B 1 192 ? 15.5 -8.266 4.492 1 95.56 192 ALA B O 1
ATOM 5228 N N . ARG B 1 193 ? 13.703 -6.93 4.262 1 92.5 193 ARG B N 1
ATOM 5229 C CA . ARG B 1 193 ? 14.344 -5.781 4.891 1 92.5 193 ARG B CA 1
ATOM 5230 C C . ARG B 1 193 ? 14.609 -6.047 6.371 1 92.5 193 ARG B C 1
ATOM 5232 O O . ARG B 1 193 ? 15.508 -5.453 6.961 1 92.5 193 ARG B O 1
ATOM 5239 N N . THR B 1 194 ? 13.812 -6.906 6.973 1 94.5 194 THR B N 1
ATOM 5240 C CA . THR B 1 194 ? 13.945 -7.188 8.398 1 94.5 194 THR B CA 1
ATOM 5241 C C . THR B 1 194 ? 14.969 -8.297 8.633 1 94.5 194 THR B C 1
ATOM 5243 O O . THR B 1 194 ? 15.734 -8.25 9.602 1 94.5 194 THR B O 1
ATOM 5246 N N . LEU B 1 195 ? 15.062 -9.273 7.738 1 96.38 195 LEU B N 1
ATOM 5247 C CA . LEU B 1 195 ? 15.812 -10.492 8.016 1 96.38 195 LEU B CA 1
ATOM 5248 C C . LEU B 1 195 ? 17.172 -10.469 7.312 1 96.38 195 LEU B C 1
ATOM 5250 O O . LEU B 1 195 ? 18.062 -11.25 7.652 1 96.38 195 LEU B O 1
ATOM 5254 N N . VAL B 1 196 ? 17.312 -9.625 6.297 1 94.5 196 VAL B N 1
ATOM 5255 C CA . VAL B 1 196 ? 18.484 -9.719 5.426 1 94.5 196 VAL B CA 1
ATOM 5256 C C . VAL B 1 196 ? 19.281 -8.422 5.492 1 94.5 196 VAL B C 1
ATOM 5258 O O . VAL B 1 196 ? 18.719 -7.328 5.398 1 94.5 196 VAL B O 1
ATOM 5261 N N . ARG B 1 197 ? 20.547 -8.492 5.664 1 89.75 197 ARG B N 1
ATOM 5262 C CA . ARG B 1 197 ? 21.5 -7.391 5.57 1 89.75 197 ARG B CA 1
ATOM 5263 C C . ARG B 1 197 ? 22.328 -7.48 4.293 1 89.75 197 ARG B C 1
ATOM 5265 O O . ARG B 1 197 ? 22.5 -8.57 3.742 1 89.75 197 ARG B O 1
ATOM 5272 N N . PRO B 1 198 ? 22.734 -6.344 3.777 1 87.12 198 PRO B N 1
ATOM 5273 C CA . PRO B 1 198 ? 23.609 -6.418 2.605 1 87.12 198 PRO B CA 1
ATOM 5274 C C . PRO B 1 198 ? 24.797 -7.352 2.812 1 87.12 198 PRO B C 1
ATOM 5276 O O . PRO B 1 198 ? 25.469 -7.289 3.848 1 87.12 198 PRO B O 1
ATOM 5279 N N . GLY B 1 199 ? 25 -8.227 1.848 1 91.88 199 GLY B N 1
ATOM 5280 C CA . GLY B 1 199 ? 26.109 -9.164 1.931 1 91.88 199 GLY B CA 1
ATOM 5281 C C . GLY B 1 199 ? 25.688 -10.539 2.42 1 91.88 199 GLY B C 1
ATOM 5282 O O . GLY B 1 199 ? 26.438 -11.508 2.256 1 91.88 199 GLY B O 1
ATOM 5283 N N . ASP B 1 200 ? 24.531 -10.664 2.99 1 96.31 200 ASP B N 1
ATOM 5284 C CA . ASP B 1 200 ? 24.062 -11.953 3.494 1 96.31 200 ASP B CA 1
ATOM 5285 C C . ASP B 1 200 ? 23.812 -12.938 2.352 1 96.31 200 ASP B C 1
ATOM 5287 O O . ASP B 1 200 ? 23.453 -12.531 1.245 1 96.31 200 ASP B O 1
ATOM 5291 N N . VAL B 1 201 ? 24.094 -14.195 2.639 1 98 201 VAL B N 1
ATOM 5292 C CA . VAL B 1 201 ? 23.688 -15.273 1.736 1 98 201 VAL B CA 1
ATOM 5293 C C . VAL B 1 201 ? 22.25 -15.688 2.023 1 98 201 VAL B C 1
ATOM 5295 O O . VAL B 1 201 ? 21.891 -15.953 3.172 1 98 201 VAL B O 1
ATOM 5298 N N . VAL B 1 202 ? 21.438 -15.695 1.001 1 98.69 202 VAL B N 1
ATOM 5299 C CA . VAL B 1 202 ? 20.031 -16.047 1.132 1 98.69 202 VAL B CA 1
ATOM 5300 C C . VAL B 1 202 ? 19.688 -17.156 0.146 1 98.69 202 VAL B C 1
ATOM 5302 O O . VAL B 1 202 ? 20.062 -17.094 -1.027 1 98.69 202 VAL B O 1
ATOM 5305 N N . LEU B 1 203 ? 19.031 -18.203 0.627 1 98.75 203 LEU B N 1
ATOM 5306 C CA . LEU B 1 203 ? 18.562 -19.281 -0.23 1 98.75 203 LEU B CA 1
ATOM 5307 C C . LEU B 1 203 ? 17.219 -18.938 -0.863 1 98.75 203 LEU B C 1
ATOM 5309 O O . LEU B 1 203 ? 16.359 -18.312 -0.218 1 98.75 203 LEU B O 1
ATOM 5313 N N . VAL B 1 204 ? 17.047 -19.281 -2.135 1 98.69 204 VAL B N 1
ATOM 5314 C CA . VAL B 1 204 ? 15.789 -19.156 -2.855 1 98.69 204 VAL B CA 1
ATOM 5315 C C . VAL B 1 204 ? 15.555 -20.422 -3.693 1 98.69 204 VAL B C 1
ATOM 5317 O O . VAL B 1 204 ? 16.484 -21.188 -3.928 1 98.69 204 VAL B O 1
ATOM 5320 N N . ASP B 1 205 ? 14.352 -20.641 -4.078 1 98.56 205 ASP B N 1
ATOM 5321 C CA . ASP B 1 205 ? 14.055 -21.719 -5.008 1 98.56 205 ASP B CA 1
ATOM 5322 C C . ASP B 1 205 ? 14.711 -21.469 -6.363 1 98.56 205 ASP B C 1
ATOM 5324 O O . ASP B 1 205 ? 14.828 -20.328 -6.805 1 98.56 205 ASP B O 1
ATOM 5328 N N . ASP B 1 206 ? 15.055 -22.578 -7.066 1 98.19 206 ASP B N 1
ATOM 5329 C CA . ASP B 1 206 ? 15.602 -22.484 -8.414 1 98.19 206 ASP B CA 1
ATOM 5330 C C . ASP B 1 206 ? 15.023 -23.562 -9.32 1 98.19 206 ASP B C 1
ATOM 5332 O O . ASP B 1 206 ? 15.391 -24.734 -9.219 1 98.19 206 ASP B O 1
ATOM 5336 N N . PRO B 1 207 ? 14.203 -23.219 -10.367 1 97.31 207 PRO B N 1
ATOM 5337 C CA . PRO B 1 207 ? 13.758 -21.859 -10.625 1 97.31 207 PRO B CA 1
ATOM 5338 C C . PRO B 1 207 ? 12.906 -21.297 -9.492 1 97.31 207 PRO B C 1
ATOM 5340 O O . PRO B 1 207 ? 12.438 -22.047 -8.633 1 97.31 207 PRO B O 1
ATOM 5343 N N . GLY B 1 208 ? 12.797 -19.969 -9.461 1 96.31 208 GLY B N 1
ATOM 5344 C CA . GLY B 1 208 ? 12.055 -19.344 -8.383 1 96.31 208 GLY B CA 1
ATOM 5345 C C . GLY B 1 208 ? 11.297 -18.109 -8.812 1 96.31 208 GLY B C 1
ATOM 5346 O O . GLY B 1 208 ? 11.219 -17.812 -10.008 1 96.31 208 GLY B O 1
ATOM 5347 N N . TYR B 1 209 ? 10.664 -17.484 -7.922 1 93.88 209 TYR B N 1
ATOM 5348 C CA . TYR B 1 209 ? 9.812 -16.328 -8.148 1 93.88 209 TYR B CA 1
ATOM 5349 C C . TYR B 1 209 ? 10.648 -15.078 -8.422 1 93.88 209 TYR B C 1
ATOM 5351 O O . TYR B 1 209 ? 11.352 -14.586 -7.539 1 93.88 209 TYR B O 1
ATOM 5359 N N . PRO B 1 210 ? 10.531 -14.5 -9.602 1 90.88 210 PRO B N 1
ATOM 5360 C CA . PRO B 1 210 ? 11.438 -13.438 -10.031 1 90.88 210 PRO B CA 1
ATOM 5361 C C . PRO B 1 210 ? 11.328 -12.18 -9.172 1 90.88 210 PRO B C 1
ATOM 5363 O O . PRO B 1 210 ? 12.336 -11.547 -8.867 1 90.88 210 PRO B O 1
ATOM 5366 N N . ASN B 1 211 ? 10.133 -11.797 -8.805 1 88.69 211 ASN B N 1
ATOM 5367 C CA . ASN B 1 211 ? 9.961 -10.578 -8.008 1 88.69 211 ASN B CA 1
ATOM 5368 C C . ASN B 1 211 ? 10.648 -10.688 -6.656 1 88.69 211 ASN B C 1
ATOM 5370 O O . ASN B 1 211 ? 11.242 -9.719 -6.176 1 88.69 211 ASN B O 1
ATOM 5374 N N . LEU B 1 212 ? 10.516 -11.789 -6.074 1 93.38 212 LEU B N 1
ATOM 5375 C CA . LEU B 1 212 ? 11.188 -12.016 -4.797 1 93.38 212 LEU B CA 1
ATOM 5376 C C . LEU B 1 212 ? 12.695 -11.906 -4.953 1 93.38 212 LEU B C 1
ATOM 5378 O O . LEU B 1 212 ? 13.367 -11.281 -4.125 1 93.38 212 LEU B O 1
ATOM 5382 N N . MET B 1 213 ? 13.242 -12.531 -5.973 1 93.75 213 MET B N 1
ATOM 5383 C CA . MET B 1 213 ? 14.688 -12.461 -6.203 1 93.75 213 MET B CA 1
ATOM 5384 C C . MET B 1 213 ? 15.141 -11.023 -6.414 1 93.75 213 MET B C 1
ATOM 5386 O O . MET B 1 213 ? 16.203 -10.625 -5.93 1 93.75 213 MET B O 1
ATOM 5390 N N . SER B 1 214 ? 14.32 -10.297 -7.109 1 89.75 214 SER B N 1
ATOM 5391 C CA . SER B 1 214 ? 14.617 -8.891 -7.34 1 89.75 214 SER B CA 1
ATOM 5392 C C . SER B 1 214 ? 14.641 -8.109 -6.027 1 89.75 214 SER B C 1
ATOM 5394 O O . SER B 1 214 ? 15.531 -7.285 -5.809 1 89.75 214 SER B O 1
ATOM 5396 N N . ILE B 1 215 ? 13.688 -8.328 -5.152 1 89.19 215 ILE B N 1
ATOM 5397 C CA . ILE B 1 215 ? 13.609 -7.688 -3.844 1 89.19 215 ILE B CA 1
ATOM 5398 C C . ILE B 1 215 ? 14.875 -7.996 -3.049 1 89.19 215 ILE B C 1
ATOM 5400 O O . ILE B 1 215 ? 15.492 -7.098 -2.473 1 89.19 215 ILE B O 1
ATOM 5404 N N . LEU B 1 216 ? 15.281 -9.211 -3.055 1 93.62 216 LEU B N 1
ATOM 5405 C CA . LEU B 1 216 ? 16.422 -9.664 -2.264 1 93.62 216 LEU B CA 1
ATOM 5406 C C . LEU B 1 216 ? 17.719 -9.086 -2.811 1 93.62 216 LEU B C 1
ATOM 5408 O O . LEU B 1 216 ? 18.609 -8.688 -2.043 1 93.62 216 LEU B O 1
ATOM 5412 N N . ARG B 1 217 ? 17.844 -9.016 -4.141 1 90.88 217 ARG B N 1
ATOM 5413 C CA . ARG B 1 217 ? 19.016 -8.406 -4.75 1 90.88 217 ARG B CA 1
ATOM 5414 C C . ARG B 1 217 ? 19.094 -6.922 -4.422 1 90.88 217 ARG B C 1
ATOM 5416 O O . ARG B 1 217 ? 20.188 -6.387 -4.191 1 90.88 217 ARG B O 1
ATOM 5423 N N . THR B 1 218 ? 17.938 -6.305 -4.52 1 83.25 218 THR B N 1
ATOM 5424 C CA . THR B 1 218 ? 17.875 -4.887 -4.184 1 83.25 218 THR B CA 1
ATOM 5425 C C . THR B 1 218 ? 18.344 -4.648 -2.75 1 83.25 218 THR B C 1
ATOM 5427 O O . THR B 1 218 ? 18.969 -3.631 -2.453 1 83.25 218 THR B O 1
ATOM 5430 N N . GLN B 1 219 ? 18.047 -5.605 -1.87 1 85.62 219 GLN B N 1
ATOM 5431 C CA . GLN B 1 219 ? 18.453 -5.527 -0.473 1 85.62 219 GLN B CA 1
ATOM 5432 C C . GLN B 1 219 ? 19.953 -5.797 -0.329 1 85.62 219 GLN B C 1
ATOM 5434 O O . GLN B 1 219 ? 20.531 -5.539 0.726 1 85.62 219 GLN B O 1
ATOM 5439 N N . GLY B 1 220 ? 20.641 -6.316 -1.421 1 88.81 220 GLY B N 1
ATOM 5440 C CA . GLY B 1 220 ? 22.078 -6.574 -1.414 1 88.81 220 GLY B CA 1
ATOM 5441 C C . GLY B 1 220 ? 22.422 -8.008 -1.06 1 88.81 220 GLY B C 1
ATOM 5442 O O . GLY B 1 220 ? 23.562 -8.312 -0.73 1 88.81 220 GLY B O 1
ATOM 5443 N N . ALA B 1 221 ? 21.5 -8.906 -1.141 1 94.56 221 ALA B N 1
ATOM 5444 C CA . ALA B 1 221 ? 21.719 -10.305 -0.787 1 94.56 221 ALA B CA 1
ATOM 5445 C C . ALA B 1 221 ? 22.438 -11.047 -1.911 1 94.56 221 ALA B C 1
ATOM 5447 O O . ALA B 1 221 ? 22.281 -10.711 -3.086 1 94.56 221 ALA B O 1
ATOM 5448 N N . THR B 1 222 ? 23.25 -11.969 -1.522 1 96.25 222 THR B N 1
ATOM 5449 C CA . THR B 1 222 ? 23.75 -12.977 -2.457 1 96.25 222 THR B CA 1
ATOM 5450 C C . THR B 1 222 ? 22.797 -14.164 -2.518 1 96.25 222 THR B C 1
ATOM 5452 O O . THR B 1 222 ? 22.625 -14.883 -1.528 1 96.25 222 THR B O 1
ATOM 5455 N N . LEU B 1 223 ? 22.266 -14.422 -3.668 1 97.56 223 LEU B N 1
ATOM 5456 C CA . LEU B 1 223 ? 21.25 -15.469 -3.805 1 97.56 223 LEU B CA 1
ATOM 5457 C C . LEU B 1 223 ? 21.891 -16.797 -4.18 1 97.56 223 LEU B C 1
ATOM 5459 O O . LEU B 1 223 ? 22.766 -16.844 -5.047 1 97.56 223 LEU B O 1
ATOM 5463 N N . VAL B 1 224 ? 21.547 -17.797 -3.479 1 98.25 224 VAL B N 1
ATOM 5464 C CA . VAL B 1 224 ? 21.922 -19.172 -3.787 1 98.25 224 VAL B CA 1
ATOM 5465 C C . VAL B 1 224 ? 20.672 -20 -4.043 1 98.25 224 VAL B C 1
ATOM 5467 O O . VAL B 1 224 ? 19.781 -20.062 -3.197 1 98.25 224 VAL B O 1
ATOM 5470 N N . GLY B 1 225 ? 20.656 -20.688 -5.176 1 98.44 225 GLY B N 1
ATOM 5471 C CA . GLY B 1 225 ? 19.453 -21.406 -5.586 1 98.44 225 GLY B CA 1
ATOM 5472 C C . GLY B 1 225 ? 19.422 -22.828 -5.066 1 98.44 225 GLY B C 1
ATOM 5473 O O . GLY B 1 225 ? 20.406 -23.562 -5.156 1 98.44 225 GLY B O 1
ATOM 5474 N N . VAL B 1 226 ? 18.328 -23.188 -4.469 1 98.56 226 VAL B N 1
ATOM 5475 C CA . VAL B 1 226 ? 18.031 -24.578 -4.145 1 98.56 226 VAL B CA 1
ATOM 5476 C C . VAL B 1 226 ? 17.25 -25.219 -5.281 1 98.56 226 VAL B C 1
ATOM 5478 O O . VAL B 1 226 ? 16.094 -24.844 -5.543 1 98.56 226 VAL B O 1
ATOM 5481 N N . PRO B 1 227 ? 17.781 -26.172 -5.898 1 98 227 PRO B N 1
ATOM 5482 C CA . PRO B 1 227 ? 17.094 -26.734 -7.062 1 98 227 PRO B CA 1
ATOM 5483 C C . PRO B 1 227 ? 15.758 -27.391 -6.703 1 98 227 PRO B C 1
ATOM 5485 O O . PRO B 1 227 ? 15.656 -28.062 -5.676 1 98 227 PRO B O 1
ATOM 5488 N N . ARG B 1 228 ? 14.781 -27.109 -7.531 1 97.62 228 ARG B N 1
ATOM 5489 C CA . ARG B 1 228 ? 13.477 -27.75 -7.418 1 97.62 228 ARG B CA 1
ATOM 5490 C C . ARG B 1 228 ? 13.375 -28.969 -8.328 1 97.62 228 ARG B C 1
ATOM 5492 O O . ARG B 1 228 ? 13.875 -28.938 -9.461 1 97.62 228 ARG B O 1
ATOM 5499 N N . THR B 1 229 ? 12.711 -30.031 -7.855 1 96.88 229 THR B N 1
ATOM 5500 C CA . THR B 1 229 ? 12.383 -31.219 -8.633 1 96.88 229 THR B CA 1
ATOM 5501 C C . THR B 1 229 ? 10.875 -31.438 -8.672 1 96.88 229 THR B C 1
ATOM 5503 O O . THR B 1 229 ? 10.133 -30.797 -7.914 1 96.88 229 THR B O 1
ATOM 5506 N N . PRO B 1 230 ? 10.383 -32.25 -9.547 1 95.94 230 PRO B N 1
ATOM 5507 C CA . PRO B 1 230 ? 8.953 -32.531 -9.57 1 95.94 230 PRO B CA 1
ATOM 5508 C C . PRO B 1 230 ? 8.43 -33.031 -8.227 1 95.94 230 PRO B C 1
ATOM 5510 O O . PRO B 1 230 ? 7.238 -32.906 -7.938 1 95.94 230 PRO B O 1
ATOM 5513 N N . ALA B 1 231 ? 9.406 -33.5 -7.434 1 94.56 231 ALA B N 1
ATOM 5514 C CA . ALA B 1 231 ? 9.016 -34.062 -6.141 1 94.56 231 ALA B CA 1
ATOM 5515 C C . ALA B 1 231 ? 9.32 -33.094 -5.012 1 94.56 231 ALA B C 1
ATOM 5517 O O . ALA B 1 231 ? 9.289 -33.469 -3.834 1 94.56 231 ALA B O 1
ATOM 5518 N N . GLY B 1 232 ? 9.609 -31.922 -5.332 1 95.88 232 GLY B N 1
ATOM 5519 C CA . GLY B 1 232 ? 9.891 -30.922 -4.312 1 95.88 232 GLY B CA 1
ATOM 5520 C C . GLY B 1 232 ? 11.312 -30.391 -4.379 1 95.88 232 GLY B C 1
ATOM 5521 O O . GLY B 1 232 ? 11.773 -29.969 -5.441 1 95.88 232 GLY B O 1
ATOM 5522 N N . TYR B 1 233 ? 12 -30.312 -3.193 1 97.69 233 TYR B N 1
ATOM 5523 C CA . TYR B 1 233 ? 13.367 -29.812 -3.125 1 97.69 233 TYR B CA 1
ATOM 5524 C C . TYR B 1 233 ? 14.375 -30.891 -3.465 1 97.69 233 TYR B C 1
ATOM 5526 O O . TYR B 1 233 ? 14.164 -32.062 -3.133 1 97.69 233 TYR B O 1
ATOM 5534 N N . ASP B 1 234 ? 15.445 -30.547 -4.137 1 97.94 234 ASP B N 1
ATOM 5535 C CA . ASP B 1 234 ? 16.625 -31.406 -4.121 1 97.94 234 ASP B CA 1
ATOM 5536 C C . ASP B 1 234 ? 17.359 -31.297 -2.785 1 97.94 234 ASP B C 1
ATOM 5538 O O . ASP B 1 234 ? 18.312 -30.531 -2.654 1 97.94 234 ASP B O 1
ATOM 5542 N N . LEU B 1 235 ? 17 -32.156 -1.867 1 97.19 235 LEU B N 1
ATOM 5543 C CA . LEU B 1 235 ? 17.484 -32.062 -0.498 1 97.19 235 LEU B CA 1
ATOM 5544 C C . LEU B 1 235 ? 18.984 -32.375 -0.439 1 97.19 235 LEU B C 1
ATOM 5546 O O . LEU B 1 235 ? 19.703 -31.797 0.389 1 97.19 235 LEU B O 1
ATOM 5550 N N . ASN B 1 236 ? 19.422 -33.281 -1.3 1 97.31 236 ASN B N 1
ATOM 5551 C CA . ASN B 1 236 ? 20.859 -33.562 -1.353 1 97.31 236 ASN B CA 1
ATOM 5552 C C . ASN B 1 236 ? 21.656 -32.312 -1.721 1 97.31 236 ASN B C 1
ATOM 5554 O O . ASN B 1 236 ? 22.672 -32 -1.088 1 97.31 236 ASN B O 1
ATOM 5558 N N . GLN B 1 237 ? 21.203 -31.656 -2.672 1 97.88 237 GLN B N 1
ATOM 5559 C CA . GLN B 1 237 ? 21.875 -30.438 -3.078 1 97.88 237 GLN B CA 1
ATOM 5560 C C . GLN B 1 237 ? 21.766 -29.359 -1.998 1 97.88 237 GLN B C 1
ATOM 5562 O O . GLN B 1 237 ? 22.703 -28.594 -1.777 1 97.88 237 GLN B O 1
ATOM 5567 N N . LEU B 1 238 ? 20.609 -29.266 -1.399 1 98.25 238 LEU B N 1
ATOM 5568 C CA . LEU B 1 238 ? 20.438 -28.312 -0.314 1 98.25 238 LEU B CA 1
ATOM 5569 C C . LEU B 1 238 ? 21.453 -28.547 0.797 1 98.25 238 LEU B C 1
ATOM 5571 O O . LEU B 1 238 ? 22.078 -27.609 1.291 1 98.25 238 LEU B O 1
ATOM 5575 N N . GLU B 1 239 ? 21.641 -29.75 1.14 1 97.62 239 GLU B N 1
ATOM 5576 C CA . GLU B 1 239 ? 22.609 -30.078 2.191 1 97.62 239 GLU B CA 1
ATOM 5577 C C . GLU B 1 239 ? 24.031 -29.75 1.767 1 97.62 239 GLU B C 1
ATOM 5579 O O . GLU B 1 239 ? 24.828 -29.297 2.582 1 97.62 239 GLU B O 1
ATOM 5584 N N . GLN B 1 240 ? 24.297 -29.984 0.532 1 97.88 240 GLN B N 1
ATOM 5585 C CA . GLN B 1 240 ? 25.609 -29.609 0.006 1 97.88 240 GLN B CA 1
ATOM 5586 C C . GLN B 1 240 ? 25.828 -28.094 0.081 1 97.88 240 GLN B C 1
ATOM 5588 O O . GLN B 1 240 ? 26.891 -27.641 0.467 1 97.88 240 GLN B O 1
ATOM 5593 N N . LEU B 1 241 ? 24.828 -27.391 -0.326 1 98 241 LEU B N 1
ATOM 5594 C CA . LEU B 1 241 ? 24.922 -25.922 -0.251 1 98 241 LEU B CA 1
ATOM 5595 C C . LEU B 1 241 ? 25.188 -25.469 1.181 1 98 241 LEU B C 1
ATOM 5597 O O . LEU B 1 241 ? 25.953 -24.547 1.408 1 98 241 LEU B O 1
ATOM 5601 N N . LEU B 1 242 ? 24.531 -26.125 2.139 1 97.88 242 LEU B N 1
ATOM 5602 C CA . LEU B 1 242 ? 24.625 -25.734 3.543 1 97.88 242 LEU B CA 1
ATOM 5603 C C . LEU B 1 242 ? 26 -26.062 4.102 1 97.88 242 LEU B C 1
ATOM 5605 O O . LEU B 1 242 ? 26.406 -25.531 5.137 1 97.88 242 LEU B O 1
ATOM 5609 N N . SER B 1 243 ? 26.703 -26.969 3.436 1 96.56 243 SER B N 1
ATOM 5610 C CA . SER B 1 243 ? 28.062 -27.266 3.834 1 96.56 243 SER B CA 1
ATOM 5611 C C . SER B 1 243 ? 29.031 -26.188 3.377 1 96.56 243 SER B C 1
ATOM 5613 O O . SER B 1 243 ? 30.109 -26.031 3.947 1 96.56 243 SER B O 1
ATOM 5615 N N . HIS B 1 244 ? 28.625 -25.391 2.393 1 96.06 244 HIS B N 1
ATOM 5616 C CA . HIS B 1 244 ? 29.516 -24.406 1.787 1 96.06 244 HIS B CA 1
ATOM 5617 C C . HIS B 1 244 ? 29.109 -22.984 2.156 1 96.06 244 HIS B C 1
ATOM 5619 O O . HIS B 1 244 ? 29.906 -22.062 2.059 1 96.06 244 HIS B O 1
ATOM 5625 N N . HIS B 1 245 ? 27.859 -22.875 2.498 1 96.88 245 HIS B N 1
ATOM 5626 C CA . HIS B 1 245 ? 27.312 -21.547 2.775 1 96.88 245 HIS B CA 1
ATOM 5627 C C . HIS B 1 245 ? 26.641 -21.5 4.145 1 96.88 245 HIS B C 1
ATOM 5629 O O . HIS B 1 245 ? 26.234 -22.531 4.68 1 96.88 245 HIS B O 1
ATOM 5635 N N . ARG B 1 246 ? 26.609 -20.312 4.707 1 97.06 246 ARG B N 1
ATOM 5636 C CA . ARG B 1 246 ? 25.844 -20.031 5.922 1 97.06 246 ARG B CA 1
ATOM 5637 C C . ARG B 1 246 ? 24.734 -19.016 5.656 1 97.06 246 ARG B C 1
ATOM 5639 O O . ARG B 1 246 ? 24.875 -17.844 5.977 1 97.06 246 ARG B O 1
ATOM 5646 N N . PRO B 1 247 ? 23.625 -19.516 5.137 1 98.31 247 PRO B N 1
ATOM 5647 C CA . PRO B 1 247 ? 22.547 -18.578 4.793 1 98.31 247 PRO B CA 1
ATOM 5648 C C . PRO B 1 247 ? 21.844 -18.016 6.023 1 98.31 247 PRO B C 1
ATOM 5650 O O . PRO B 1 247 ? 21.766 -18.672 7.059 1 98.31 247 PRO B O 1
ATOM 5653 N N . THR B 1 248 ? 21.312 -16.797 5.879 1 97.75 248 THR B N 1
ATOM 5654 C CA . THR B 1 248 ? 20.562 -16.172 6.961 1 97.75 248 THR B CA 1
ATOM 5655 C C . THR B 1 248 ? 19.078 -16.531 6.859 1 97.75 248 THR B C 1
ATOM 5657 O O . THR B 1 248 ? 18.359 -16.531 7.867 1 97.75 248 THR B O 1
ATOM 5660 N N . ALA B 1 249 ? 18.656 -16.797 5.668 1 98.5 249 ALA B N 1
ATOM 5661 C CA . ALA B 1 249 ? 17.234 -17.078 5.441 1 98.5 249 ALA B CA 1
ATOM 5662 C C . ALA B 1 249 ? 17.047 -17.906 4.172 1 98.5 249 ALA B C 1
ATOM 5664 O O . ALA B 1 249 ? 17.922 -17.938 3.301 1 98.5 249 ALA B O 1
ATOM 5665 N N . PHE B 1 250 ? 16.016 -18.672 4.078 1 98.75 250 PHE B N 1
ATOM 5666 C CA . PHE B 1 250 ? 15.531 -19.359 2.885 1 98.75 250 PHE B CA 1
ATOM 5667 C C . PHE B 1 250 ? 14.102 -18.938 2.553 1 98.75 250 PHE B C 1
ATOM 5669 O O . PHE B 1 250 ? 13.172 -19.203 3.316 1 98.75 250 PHE B O 1
ATOM 5676 N N . PHE B 1 251 ? 13.93 -18.141 1.518 1 98.81 251 PHE B N 1
ATOM 5677 C CA . PHE B 1 251 ? 12.609 -17.797 0.983 1 98.81 251 PHE B CA 1
ATOM 5678 C C . PHE B 1 251 ? 12.133 -18.859 0.004 1 98.81 251 PHE B C 1
ATOM 5680 O O . PHE B 1 251 ? 12.797 -19.125 -0.999 1 98.81 251 PHE B O 1
ATOM 5687 N N . THR B 1 252 ? 10.953 -19.422 0.249 1 98.5 252 THR B N 1
ATOM 5688 C CA . THR B 1 252 ? 10.57 -20.578 -0.562 1 98.5 252 THR B CA 1
ATOM 5689 C C . THR B 1 252 ? 9.055 -20.656 -0.702 1 98.5 252 THR B C 1
ATOM 5691 O O . THR B 1 252 ? 8.32 -19.984 0.02 1 98.5 252 THR B O 1
ATOM 5694 N N . GLN B 1 253 ? 8.625 -21.375 -1.646 1 97.56 253 GLN B N 1
ATOM 5695 C CA . GLN B 1 253 ? 7.223 -21.656 -1.953 1 97.56 253 GLN B CA 1
ATOM 5696 C C . GLN B 1 253 ? 6.965 -23.156 -2.037 1 97.56 253 GLN B C 1
ATOM 5698 O O . GLN B 1 253 ? 6.977 -23.734 -3.127 1 97.56 253 GLN B O 1
ATOM 5703 N N . PRO B 1 254 ? 6.531 -23.766 -0.983 1 96.44 254 PRO B N 1
ATOM 5704 C CA . PRO B 1 254 ? 6.473 -25.234 -0.936 1 96.44 254 PRO B CA 1
ATOM 5705 C C . PRO B 1 254 ? 5.332 -25.812 -1.772 1 96.44 254 PRO B C 1
ATOM 5707 O O . PRO B 1 254 ? 5.438 -26.922 -2.293 1 96.44 254 PRO B O 1
ATOM 5710 N N . HIS B 1 255 ? 4.246 -25.047 -1.848 1 94.31 255 HIS B N 1
ATOM 5711 C CA . HIS B 1 255 ? 3.08 -25.625 -2.506 1 94.31 255 HIS B CA 1
ATOM 5712 C C . HIS B 1 255 ? 2.658 -24.781 -3.711 1 94.31 255 HIS B C 1
ATOM 5714 O O . HIS B 1 255 ? 2.703 -23.547 -3.668 1 94.31 255 HIS B O 1
ATOM 5720 N N . LEU B 1 256 ? 2.26 -25.562 -4.777 1 94.88 256 LEU B N 1
ATOM 5721 C CA . LEU B 1 256 ? 1.895 -24.938 -6.043 1 94.88 256 LEU B CA 1
ATOM 5722 C C . LEU B 1 256 ? 2.922 -23.891 -6.445 1 94.88 256 LEU B C 1
ATOM 5724 O O . LEU B 1 256 ? 2.566 -22.734 -6.703 1 94.88 256 LEU B O 1
ATOM 5728 N N . HIS B 1 257 ? 4.109 -24.375 -6.461 1 96.56 257 HIS B N 1
ATOM 5729 C CA . HIS B 1 257 ? 5.312 -23.562 -6.645 1 96.56 257 HIS B CA 1
ATOM 5730 C C . HIS B 1 257 ? 5.285 -22.828 -7.98 1 96.56 257 HIS B C 1
ATOM 5732 O O . HIS B 1 257 ? 4.91 -23.406 -9 1 96.56 257 HIS B O 1
ATOM 5738 N N . SER B 1 258 ? 5.508 -21.547 -7.992 1 94.94 258 SER B N 1
ATOM 5739 C CA . SER B 1 258 ? 5.766 -20.797 -9.211 1 94.94 258 SER B CA 1
ATOM 5740 C C . SER B 1 258 ? 7.258 -20.734 -9.516 1 94.94 258 SER B C 1
ATOM 5742 O O . SER B 1 258 ? 8.047 -20.25 -8.703 1 94.94 258 SER B O 1
ATOM 5744 N N . PRO B 1 259 ? 7.691 -21.281 -10.578 1 96.12 259 PRO B N 1
ATOM 5745 C CA . PRO B 1 259 ? 6.883 -21.531 -11.773 1 96.12 259 PRO B CA 1
ATOM 5746 C C . PRO B 1 259 ? 6.543 -23 -11.961 1 96.12 259 PRO B C 1
ATOM 5748 O O . PRO B 1 259 ? 5.754 -23.359 -12.844 1 96.12 259 PRO B O 1
ATOM 5751 N N . THR B 1 260 ? 6.969 -23.938 -11.172 1 96.94 260 THR B N 1
ATOM 5752 C CA . THR B 1 260 ? 7.02 -25.344 -11.523 1 96.94 260 THR B CA 1
ATOM 5753 C C . THR B 1 260 ? 5.684 -26.031 -11.234 1 96.94 260 THR B C 1
ATOM 5755 O O . THR B 1 260 ? 5.422 -27.125 -11.711 1 96.94 260 THR B O 1
ATOM 5758 N N . CYS B 1 261 ? 4.902 -25.406 -10.367 1 95.56 261 CYS B N 1
ATOM 5759 C CA . CYS B 1 261 ? 3.625 -25.953 -9.906 1 95.56 261 CYS B CA 1
ATOM 5760 C C . CYS B 1 261 ? 3.832 -27.188 -9.047 1 95.56 261 CYS B C 1
ATOM 5762 O O . CYS B 1 261 ? 2.873 -27.891 -8.727 1 95.56 261 CYS B O 1
ATOM 5764 N N . SER B 1 262 ? 5.012 -27.469 -8.703 1 94.44 262 SER B N 1
ATOM 5765 C CA . SER B 1 262 ? 5.305 -28.641 -7.875 1 94.44 262 SER B CA 1
ATOM 5766 C C . SER B 1 262 ? 4.84 -28.438 -6.438 1 94.44 262 SER B C 1
ATOM 5768 O O . SER B 1 262 ? 4.586 -27.297 -6.02 1 94.44 262 SER B O 1
ATOM 5770 N N . ARG B 1 263 ? 4.711 -29.547 -5.734 1 94 263 ARG B N 1
ATOM 5771 C CA . ARG B 1 263 ? 4.387 -29.578 -4.312 1 94 263 ARG B CA 1
ATOM 5772 C C . ARG B 1 263 ? 5.465 -30.312 -3.52 1 94 263 ARG B C 1
ATOM 5774 O O . ARG B 1 263 ? 6.02 -31.297 -3.99 1 94 263 ARG B O 1
ATOM 5781 N N . THR B 1 264 ? 5.664 -29.828 -2.414 1 95.56 264 THR B N 1
ATOM 5782 C CA . THR B 1 264 ? 6.641 -30.469 -1.542 1 95.56 264 THR B CA 1
ATOM 5783 C C . THR B 1 264 ? 5.953 -31.438 -0.581 1 95.56 264 THR B C 1
ATOM 5785 O O . THR B 1 264 ? 5.031 -31.047 0.14 1 95.56 264 THR B O 1
ATOM 5788 N N . PRO B 1 265 ? 6.418 -32.688 -0.572 1 95 265 PRO B N 1
ATOM 5789 C CA . PRO B 1 265 ? 5.824 -33.656 0.358 1 95 265 PRO B CA 1
ATOM 5790 C C . PRO B 1 265 ? 6.172 -33.344 1.815 1 95 265 PRO B C 1
ATOM 5792 O O . PRO B 1 265 ? 7.188 -32.688 2.094 1 95 265 PRO B O 1
ATOM 5795 N N . LEU B 1 266 ? 5.375 -33.906 2.701 1 95.56 266 LEU B N 1
ATOM 5796 C CA . LEU B 1 266 ? 5.438 -33.656 4.133 1 95.56 266 LEU B CA 1
ATOM 5797 C C . LEU B 1 266 ? 6.812 -34 4.691 1 95.56 266 LEU B C 1
ATOM 5799 O O . LEU B 1 266 ? 7.395 -33.25 5.465 1 95.56 266 LEU B O 1
ATOM 5803 N N . PRO B 1 267 ? 7.402 -35.156 4.301 1 96.19 267 PRO B N 1
ATOM 5804 C CA . PRO B 1 267 ? 8.711 -35.5 4.859 1 96.19 267 PRO B CA 1
ATOM 5805 C C . PRO B 1 267 ? 9.781 -34.438 4.535 1 96.19 267 PRO B C 1
ATOM 5807 O O . PRO B 1 267 ? 10.672 -34.188 5.355 1 96.19 267 PRO B O 1
ATOM 5810 N N . GLN B 1 268 ? 9.711 -33.875 3.357 1 97.31 268 GLN B N 1
ATOM 5811 C CA . GLN B 1 268 ? 10.695 -32.844 2.979 1 97.31 268 GLN B CA 1
ATOM 5812 C C . GLN B 1 268 ? 10.5 -31.562 3.771 1 97.31 268 GLN B C 1
ATOM 5814 O O . GLN B 1 268 ? 11.469 -30.875 4.082 1 97.31 268 GLN B O 1
ATOM 5819 N N . LEU B 1 269 ? 9.266 -31.234 4.094 1 97.75 269 LEU B N 1
ATOM 5820 C CA . LEU B 1 269 ? 9.008 -30.062 4.926 1 97.75 269 LEU B CA 1
ATOM 5821 C C . LEU B 1 269 ? 9.625 -30.234 6.312 1 97.75 269 LEU B C 1
ATOM 5823 O O . LEU B 1 269 ? 10.234 -29.297 6.84 1 97.75 269 LEU B O 1
ATOM 5827 N N . HIS B 1 270 ? 9.469 -31.438 6.852 1 97 270 HIS B N 1
ATOM 5828 C CA . HIS B 1 270 ? 10.07 -31.734 8.141 1 97 270 HIS B CA 1
ATOM 5829 C C . HIS B 1 270 ? 11.594 -31.625 8.078 1 97 270 HIS B C 1
ATOM 5831 O O . HIS B 1 270 ? 12.211 -31.031 8.969 1 97 270 HIS B O 1
ATOM 5837 N N . ARG B 1 271 ? 12.086 -32.219 7.055 1 97.5 271 ARG B N 1
ATOM 5838 C CA . ARG B 1 271 ? 13.539 -32.188 6.898 1 97.5 271 ARG B CA 1
ATOM 5839 C C . ARG B 1 271 ? 14.047 -30.75 6.758 1 97.5 271 ARG B C 1
ATOM 5841 O O . ARG B 1 271 ? 15.086 -30.406 7.312 1 97.5 271 ARG B O 1
ATOM 5848 N N . LEU B 1 272 ? 13.367 -29.969 6.008 1 98 272 LEU B N 1
ATOM 5849 C CA . LEU B 1 272 ? 13.742 -28.562 5.824 1 98 272 LEU B CA 1
ATOM 5850 C C . LEU B 1 272 ? 13.742 -27.828 7.16 1 98 272 LEU B C 1
ATOM 5852 O O . LEU B 1 272 ? 14.648 -27.031 7.43 1 98 272 LEU B O 1
ATOM 5856 N N . LEU B 1 273 ? 12.75 -28.016 7.992 1 97.75 273 LEU B N 1
ATOM 5857 C CA . LEU B 1 273 ? 12.688 -27.406 9.312 1 97.75 273 LEU B CA 1
ATOM 5858 C C . LEU B 1 273 ? 13.867 -27.844 10.172 1 97.75 273 LEU B C 1
ATOM 5860 O O . LEU B 1 273 ? 14.445 -27.031 10.898 1 97.75 273 LEU B O 1
ATOM 5864 N N . GLN B 1 274 ? 14.227 -29.094 10.055 1 97.06 274 GLN B N 1
ATOM 5865 C CA . GLN B 1 274 ? 15.383 -29.609 10.789 1 97.06 274 GLN B CA 1
ATOM 5866 C C . GLN B 1 274 ? 16.672 -28.906 10.344 1 97.06 274 GLN B C 1
ATOM 5868 O O . GLN B 1 274 ? 17.484 -28.5 11.172 1 97.06 274 GLN B O 1
ATOM 5873 N N . LEU B 1 275 ? 16.828 -28.844 9.086 1 97.62 275 LEU B N 1
ATOM 5874 C CA . LEU B 1 275 ? 18.016 -28.203 8.531 1 97.62 275 LEU B CA 1
ATOM 5875 C C . LEU B 1 275 ? 18.094 -26.734 8.945 1 97.62 275 LEU B C 1
ATOM 5877 O O . LEU B 1 275 ? 19.172 -26.219 9.266 1 97.62 275 LEU B O 1
ATOM 5881 N N . ALA B 1 276 ? 16.922 -26.047 8.898 1 97.62 276 ALA B N 1
ATOM 5882 C CA . ALA B 1 276 ? 16.859 -24.641 9.297 1 97.62 276 ALA B CA 1
ATOM 5883 C C . ALA B 1 276 ? 17.312 -24.469 10.742 1 97.62 276 ALA B C 1
ATOM 5885 O O . ALA B 1 276 ? 18.062 -23.547 11.062 1 97.62 276 ALA B O 1
ATOM 5886 N N . SER B 1 277 ? 16.891 -25.344 11.625 1 94.75 277 SER B N 1
ATOM 5887 C CA . SER B 1 277 ? 17.25 -25.297 13.031 1 94.75 277 SER B CA 1
ATOM 5888 C C . SER B 1 277 ? 18.734 -25.594 13.227 1 94.75 277 SER B C 1
ATOM 5890 O O . SER B 1 277 ? 19.422 -24.922 13.992 1 94.75 277 SER B O 1
ATOM 5892 N N . GLN B 1 278 ? 19.219 -26.578 12.547 1 95.62 278 GLN B N 1
ATOM 5893 C CA . GLN B 1 278 ? 20.594 -27.047 12.672 1 95.62 278 GLN B CA 1
ATOM 5894 C C . GLN B 1 278 ? 21.578 -25.969 12.188 1 95.62 278 GLN B C 1
ATOM 5896 O O . GLN B 1 278 ? 22.641 -25.797 12.766 1 95.62 278 GLN B O 1
ATOM 5901 N N . HIS B 1 279 ? 21.234 -25.312 11.148 1 96.56 279 HIS B N 1
ATOM 5902 C CA . HIS B 1 279 ? 22.172 -24.391 10.516 1 96.56 279 HIS B CA 1
ATOM 5903 C C . HIS B 1 279 ? 21.844 -22.938 10.875 1 96.56 279 HIS B C 1
ATOM 5905 O O . HIS B 1 279 ? 22.594 -22.031 10.5 1 96.56 279 HIS B O 1
ATOM 5911 N N . GLY B 1 280 ? 20.719 -22.688 11.516 1 95.12 280 GLY B N 1
ATOM 5912 C CA . GLY B 1 280 ? 20.406 -21.391 12.109 1 95.12 280 GLY B CA 1
ATOM 5913 C C . GLY B 1 280 ? 19.906 -20.375 11.102 1 95.12 280 GLY B C 1
ATOM 5914 O O . GLY B 1 280 ? 20.266 -19.203 11.164 1 95.12 280 GLY B O 1
ATOM 5915 N N . PHE B 1 281 ? 19.172 -20.75 10.062 1 96.81 281 PHE B N 1
ATOM 5916 C CA . PHE B 1 281 ? 18.594 -19.781 9.141 1 96.81 281 PHE B CA 1
ATOM 5917 C C . PHE B 1 281 ? 17.078 -19.75 9.266 1 96.81 281 PHE B C 1
ATOM 5919 O O . PHE B 1 281 ? 16.469 -20.734 9.68 1 96.81 281 PHE B O 1
ATOM 5926 N N . ARG B 1 282 ? 16.438 -18.594 8.984 1 97.38 282 ARG B N 1
ATOM 5927 C CA . ARG B 1 282 ? 15 -18.406 9.039 1 97.38 282 ARG B CA 1
ATOM 5928 C C . ARG B 1 282 ? 14.336 -18.891 7.754 1 97.38 282 ARG B C 1
ATOM 5930 O O . ARG B 1 282 ? 14.977 -18.938 6.699 1 97.38 282 ARG B O 1
ATOM 5937 N N . LEU B 1 283 ? 13.117 -19.312 7.898 1 98.5 283 LEU B N 1
ATOM 5938 C CA . LEU B 1 283 ? 12.32 -19.719 6.742 1 98.5 283 LEU B CA 1
ATOM 5939 C C . LEU B 1 283 ? 11.203 -18.719 6.477 1 98.5 283 LEU B C 1
ATOM 5941 O O . LEU B 1 283 ? 10.492 -18.312 7.398 1 98.5 283 LEU B O 1
ATOM 5945 N N . VAL B 1 284 ? 11.102 -18.234 5.285 1 98.69 284 VAL B N 1
ATOM 5946 C CA . VAL B 1 284 ? 9.969 -17.438 4.82 1 98.69 284 VAL B CA 1
ATOM 5947 C C . VAL B 1 284 ? 9.148 -18.25 3.816 1 98.69 284 VAL B C 1
ATOM 5949 O O . VAL B 1 284 ? 9.625 -18.562 2.725 1 98.69 284 VAL B O 1
ATOM 5952 N N . GLU B 1 285 ? 7.98 -18.547 4.184 1 98.56 285 GLU B N 1
ATOM 5953 C CA . GLU B 1 285 ? 7.086 -19.391 3.385 1 98.56 285 GLU B CA 1
ATOM 5954 C C . GLU B 1 285 ? 6.082 -18.531 2.609 1 98.56 285 GLU B C 1
ATOM 5956 O O . GLU B 1 285 ? 5.168 -17.953 3.195 1 98.56 285 GLU B O 1
ATOM 5961 N N . ASN B 1 286 ? 6.281 -18.469 1.357 1 97.56 286 ASN B N 1
ATOM 5962 C CA . ASN B 1 286 ? 5.344 -17.812 0.448 1 97.56 286 ASN B CA 1
ATOM 5963 C C . ASN B 1 286 ? 4.246 -18.781 0 1 97.56 286 ASN B C 1
ATOM 5965 O O . ASN B 1 286 ? 4.477 -19.641 -0.849 1 97.56 286 ASN B O 1
ATOM 5969 N N . ASN B 1 287 ? 3.07 -18.609 0.524 1 96 287 ASN B N 1
ATOM 5970 C CA . ASN B 1 287 ? 1.951 -19.5 0.217 1 96 287 ASN B CA 1
ATOM 5971 C C . ASN B 1 287 ? 0.82 -18.75 -0.482 1 96 287 ASN B C 1
ATOM 5973 O O . ASN B 1 287 ? -0.337 -18.844 -0.07 1 96 287 ASN B O 1
ATOM 5977 N N . LEU B 1 288 ? 1.123 -18.172 -1.532 1 93.12 288 LEU B N 1
ATOM 5978 C CA . LEU B 1 288 ? 0.241 -17.266 -2.275 1 93.12 288 LEU B CA 1
ATOM 5979 C C . LEU B 1 288 ? -0.902 -18.047 -2.92 1 93.12 288 LEU B C 1
ATOM 5981 O O . LEU B 1 288 ? -1.961 -17.484 -3.201 1 93.12 288 LEU B O 1
ATOM 5985 N N . TYR B 1 289 ? -0.739 -19.312 -3.166 1 94.62 289 TYR B N 1
ATOM 5986 C CA . TYR B 1 289 ? -1.692 -20.078 -3.967 1 94.62 289 TYR B CA 1
ATOM 5987 C C . TYR B 1 289 ? -2.455 -21.078 -3.102 1 94.62 289 TYR B C 1
ATOM 5989 O O . TYR B 1 289 ? -3.035 -22.031 -3.615 1 94.62 289 TYR B O 1
ATOM 5997 N N . ALA B 1 290 ? -2.461 -20.828 -1.828 1 91.69 290 ALA B N 1
ATOM 5998 C CA . ALA B 1 290 ? -3.092 -21.75 -0.885 1 91.69 290 ALA B CA 1
ATOM 5999 C C . ALA B 1 290 ? -4.555 -21.984 -1.244 1 91.69 290 ALA B C 1
ATOM 6001 O O . ALA B 1 290 ? -5.059 -23.109 -1.12 1 91.69 290 ALA B O 1
ATOM 6002 N N . ASP B 1 291 ? -5.211 -20.984 -1.709 1 91.31 291 ASP B N 1
ATOM 6003 C CA . ASP B 1 291 ? -6.637 -21.047 -2.014 1 91.31 291 ASP B CA 1
ATOM 6004 C C . ASP B 1 291 ? -6.906 -21.969 -3.199 1 91.31 291 ASP B C 1
ATOM 6006 O O . ASP B 1 291 ? -8.047 -22.375 -3.432 1 91.31 291 ASP B O 1
ATOM 6010 N N . MET B 1 292 ? -5.898 -22.297 -3.914 1 94.31 292 MET B N 1
ATOM 6011 C CA . MET B 1 292 ? -6.078 -23.078 -5.129 1 94.31 292 MET B CA 1
ATOM 6012 C C . MET B 1 292 ? -5.812 -24.562 -4.863 1 94.31 292 MET B C 1
ATOM 6014 O O . MET B 1 292 ? -5.973 -25.391 -5.754 1 94.31 292 MET B O 1
ATOM 6018 N N . VAL B 1 293 ? -5.426 -24.859 -3.68 1 91.25 293 VAL B N 1
ATOM 6019 C CA . VAL B 1 293 ? -5.207 -26.25 -3.289 1 91.25 293 VAL B CA 1
ATOM 6020 C C . VAL B 1 293 ? -6.535 -26.891 -2.896 1 91.25 293 VAL B C 1
ATOM 6022 O O . VAL B 1 293 ? -7.238 -26.391 -2.016 1 91.25 293 VAL B O 1
ATOM 6025 N N . ALA B 1 294 ? -6.855 -27.938 -3.533 1 86.62 294 ALA B N 1
ATOM 6026 C CA . ALA B 1 294 ? -8.133 -28.594 -3.297 1 86.62 294 ALA B CA 1
ATOM 6027 C C . ALA B 1 294 ? -8.156 -29.281 -1.932 1 86.62 294 ALA B C 1
ATOM 6029 O O . ALA B 1 294 ? -9.133 -29.172 -1.188 1 86.62 294 ALA B O 1
ATOM 6030 N N . GLU B 1 295 ? -7.109 -29.969 -1.666 1 85.69 295 GLU B N 1
ATOM 6031 C CA . GLU B 1 295 ? -6.973 -30.641 -0.374 1 85.69 295 GLU B CA 1
ATOM 6032 C C . GLU B 1 295 ? -5.844 -30.016 0.448 1 85.69 295 GLU B C 1
ATOM 6034 O O . GLU B 1 295 ? -4.668 -30.25 0.171 1 85.69 295 GLU B O 1
ATOM 6039 N N . PRO B 1 296 ? -6.305 -29.344 1.397 1 82.06 296 PRO B N 1
ATOM 6040 C CA . PRO B 1 296 ? -5.285 -28.641 2.178 1 82.06 296 PRO B CA 1
ATOM 6041 C C . PRO B 1 296 ? -4.207 -29.578 2.725 1 82.06 296 PRO B C 1
ATOM 6043 O O . PRO B 1 296 ? -4.512 -30.703 3.15 1 82.06 296 PRO B O 1
ATOM 6046 N N . GLN B 1 297 ? -2.988 -29.203 2.705 1 85.25 297 GLN B N 1
ATOM 6047 C CA . GLN B 1 297 ? -1.811 -29.922 3.182 1 85.25 297 GLN B CA 1
ATOM 6048 C C . GLN B 1 297 ? -1.066 -29.109 4.242 1 85.25 297 GLN B C 1
ATOM 6050 O O . GLN B 1 297 ? -1.19 -27.875 4.297 1 85.25 297 GLN B O 1
ATOM 6055 N N . PRO B 1 298 ? -0.342 -29.828 5.059 1 90.31 298 PRO B N 1
ATOM 6056 C CA . PRO B 1 298 ? 0.494 -29.109 6.016 1 90.31 298 PRO B CA 1
ATOM 6057 C C . PRO B 1 298 ? 1.519 -28.203 5.336 1 90.31 298 PRO B C 1
ATOM 6059 O O . PRO B 1 298 ? 1.978 -28.5 4.23 1 90.31 298 PRO B O 1
ATOM 6062 N N . CYS B 1 299 ? 1.771 -27.141 5.977 1 95.25 299 CYS B N 1
ATOM 6063 C CA . CYS B 1 299 ? 2.789 -26.203 5.496 1 95.25 299 CYS B CA 1
ATOM 6064 C C . CYS B 1 299 ? 3.857 -25.969 6.559 1 95.25 299 CYS B C 1
ATOM 6066 O O . CYS B 1 299 ? 3.744 -26.469 7.68 1 95.25 299 CYS B O 1
ATOM 6068 N N . LEU B 1 300 ? 4.898 -25.312 6.223 1 97.31 300 LEU B N 1
ATOM 6069 C CA . LEU B 1 300 ? 6 -25.078 7.148 1 97.31 300 LEU B CA 1
ATOM 6070 C C . LEU B 1 300 ? 5.512 -24.359 8.406 1 97.31 300 LEU B C 1
ATOM 6072 O O . LEU B 1 300 ? 5.887 -24.719 9.516 1 97.31 300 LEU B O 1
ATOM 6076 N N . ALA B 1 301 ? 4.691 -23.344 8.211 1 96.44 301 ALA B N 1
ATOM 6077 C CA . ALA B 1 301 ? 4.195 -22.531 9.328 1 96.44 301 ALA B CA 1
ATOM 6078 C C . ALA B 1 301 ? 3.379 -23.391 10.297 1 96.44 301 ALA B C 1
ATOM 6080 O O . ALA B 1 301 ? 3.467 -23.203 11.516 1 96.44 301 ALA B O 1
ATOM 6081 N N . SER B 1 302 ? 2.545 -24.25 9.75 1 94.38 302 SER B N 1
ATOM 6082 C CA . SER B 1 302 ? 1.733 -25.094 10.617 1 94.38 302 SER B CA 1
ATOM 6083 C C . SER B 1 302 ? 2.6 -26.078 11.391 1 94.38 302 SER B C 1
ATOM 6085 O O . SER B 1 302 ? 2.328 -26.375 12.562 1 94.38 302 SER B O 1
ATOM 6087 N N . LEU B 1 303 ? 3.611 -26.609 10.773 1 94.81 303 LEU B N 1
ATOM 6088 C CA . LEU B 1 303 ? 4.488 -27.578 11.406 1 94.81 303 LEU B CA 1
ATOM 6089 C C . LEU B 1 303 ? 5.395 -26.922 12.438 1 94.81 303 LEU B C 1
ATOM 6091 O O . LEU B 1 303 ? 5.715 -27.516 13.469 1 94.81 303 LEU B O 1
ATOM 6095 N N . ASP B 1 304 ? 5.742 -25.734 12.18 1 93.44 304 ASP B N 1
ATOM 6096 C CA . ASP B 1 304 ? 6.691 -24.984 13 1 93.44 304 ASP B CA 1
ATOM 6097 C C . ASP B 1 304 ? 5.969 -24.203 14.094 1 93.44 304 ASP B C 1
ATOM 6099 O O . ASP B 1 304 ? 6.598 -23.734 15.047 1 93.44 304 ASP B O 1
ATOM 6103 N N . HIS B 1 305 ? 4.746 -24 13.945 1 89.94 305 HIS B N 1
ATOM 6104 C CA . HIS B 1 305 ? 3.914 -23.219 14.852 1 89.94 305 HIS B CA 1
ATOM 6105 C C . HIS B 1 305 ? 4.422 -21.781 14.961 1 89.94 305 HIS B C 1
ATOM 6107 O O . HIS B 1 305 ? 4.477 -21.219 16.062 1 89.94 305 HIS B O 1
ATOM 6113 N N . LEU B 1 306 ? 4.984 -21.281 13.922 1 91.06 306 LEU B N 1
ATOM 6114 C CA . LEU B 1 306 ? 5.418 -19.906 13.727 1 91.06 306 LEU B CA 1
ATOM 6115 C C . LEU B 1 306 ? 6.598 -19.578 14.625 1 91.06 306 LEU B C 1
ATOM 6117 O O . LEU B 1 306 ? 6.789 -18.406 15 1 91.06 306 LEU B O 1
ATOM 6121 N N . GLN B 1 307 ? 7.324 -20.516 14.977 1 89.38 307 GLN B N 1
ATOM 6122 C CA . GLN B 1 307 ? 8.508 -20.266 15.789 1 89.38 307 GLN B CA 1
ATOM 6123 C C . GLN B 1 307 ? 9.625 -19.641 14.961 1 89.38 307 GLN B C 1
ATOM 6125 O O . GLN B 1 307 ? 10.188 -18.609 15.344 1 89.38 307 GLN B O 1
ATOM 6130 N N . GLN B 1 308 ? 9.891 -20.266 13.867 1 91.94 308 GLN B N 1
ATOM 6131 C CA . GLN B 1 308 ? 11 -19.781 13.047 1 91.94 308 GLN B CA 1
ATOM 6132 C C . GLN B 1 308 ? 10.531 -19.406 11.641 1 91.94 308 GLN B C 1
ATOM 6134 O O . GLN B 1 308 ? 11.281 -18.812 10.867 1 91.94 308 GLN B O 1
ATOM 6139 N N . VAL B 1 309 ? 9.297 -19.719 11.344 1 97.62 309 VAL B N 1
ATOM 6140 C CA . VAL B 1 309 ? 8.773 -19.547 9.992 1 97.62 309 VAL B CA 1
ATOM 6141 C C . VAL B 1 309 ? 7.98 -18.234 9.914 1 97.62 309 VAL B C 1
ATOM 6143 O O . VAL B 1 309 ? 7.191 -17.938 10.805 1 97.62 309 VAL B O 1
ATOM 6146 N N . VAL B 1 310 ? 8.266 -17.422 8.93 1 98.25 310 VAL B N 1
ATOM 6147 C CA . VAL B 1 310 ? 7.406 -16.328 8.516 1 98.25 310 VAL B CA 1
ATOM 6148 C C . VAL B 1 310 ? 6.492 -16.781 7.387 1 98.25 310 VAL B C 1
ATOM 6150 O O . VAL B 1 310 ? 6.957 -17.312 6.375 1 98.25 310 VAL B O 1
ATOM 6153 N N . TYR B 1 311 ? 5.258 -16.625 7.609 1 98.25 311 TYR B N 1
ATOM 6154 C CA . TYR B 1 311 ? 4.27 -17.047 6.621 1 98.25 311 TYR B CA 1
ATOM 6155 C C . TYR B 1 311 ? 3.705 -15.852 5.867 1 98.25 311 TYR B C 1
ATOM 6157 O O . TYR B 1 311 ? 3.352 -14.836 6.473 1 98.25 311 TYR B O 1
ATOM 6165 N N . VAL B 1 312 ? 3.639 -15.969 4.551 1 98.12 312 VAL B N 1
ATOM 6166 C CA . VAL B 1 312 ? 3.117 -14.898 3.705 1 98.12 312 VAL B CA 1
ATOM 6167 C C . VAL B 1 312 ? 1.941 -15.414 2.881 1 98.12 312 VAL B C 1
ATOM 6169 O O . VAL B 1 312 ? 2.039 -16.469 2.242 1 98.12 312 VAL B O 1
ATOM 6172 N N . GLY B 1 313 ? 0.846 -14.672 2.918 1 96.81 313 GLY B N 1
ATOM 6173 C CA . GLY B 1 313 ? -0.333 -14.953 2.113 1 96.81 313 GLY B CA 1
ATOM 6174 C C . GLY B 1 313 ? -0.946 -13.703 1.508 1 96.81 313 GLY B C 1
ATOM 6175 O O . GLY B 1 313 ? -0.47 -12.586 1.749 1 96.81 313 GLY B O 1
ATOM 6176 N N . SER B 1 314 ? -1.957 -13.914 0.645 1 94.81 314 SER B N 1
ATOM 6177 C CA . SER B 1 314 ? -2.58 -12.766 -0.004 1 94.81 314 SER B CA 1
ATOM 6178 C C . SER B 1 314 ? -3.951 -13.125 -0.567 1 94.81 314 SER B C 1
ATOM 6180 O O . SER B 1 314 ? -4.242 -14.305 -0.802 1 94.81 314 SER B O 1
ATOM 6182 N N . TYR B 1 315 ? -4.762 -12.148 -0.794 1 93.94 315 TYR B N 1
ATOM 6183 C CA . TYR B 1 315 ? -6.066 -12.297 -1.432 1 93.94 315 TYR B CA 1
ATOM 6184 C C . TYR B 1 315 ? -6 -11.914 -2.906 1 93.94 315 TYR B C 1
ATOM 6186 O O . TYR B 1 315 ? -7.012 -11.945 -3.609 1 93.94 315 TYR B O 1
ATOM 6194 N N . SER B 1 316 ? -4.848 -11.633 -3.396 1 89.38 316 SER B N 1
ATOM 6195 C CA . SER B 1 316 ? -4.656 -11.078 -4.734 1 89.38 316 SER B CA 1
ATOM 6196 C C . SER B 1 316 ? -5.004 -12.102 -5.809 1 89.38 316 SER B C 1
ATOM 6198 O O . SER B 1 316 ? -5.449 -11.742 -6.898 1 89.38 316 SER B O 1
ATOM 6200 N N . LYS B 1 317 ? -4.727 -13.375 -5.5 1 90.06 317 LYS B N 1
ATOM 6201 C CA . LYS B 1 317 ? -4.883 -14.391 -6.535 1 90.06 317 LYS B CA 1
ATOM 6202 C C . LYS B 1 317 ? -6.297 -14.969 -6.527 1 90.06 317 LYS B C 1
ATOM 6204 O O . LYS B 1 317 ? -6.734 -15.57 -7.508 1 90.06 317 LYS B O 1
ATOM 6209 N N . SER B 1 318 ? -7 -14.773 -5.477 1 89.75 318 SER B N 1
ATOM 6210 C CA . SER B 1 318 ? -8.328 -15.359 -5.367 1 89.75 318 SER B CA 1
ATOM 6211 C C . SER B 1 318 ? -9.422 -14.297 -5.473 1 89.75 318 SER B C 1
ATOM 6213 O O . SER B 1 318 ? -10.539 -14.594 -5.891 1 89.75 318 SER B O 1
ATOM 6215 N N . ILE B 1 319 ? -9.133 -13.102 -5.043 1 92.06 319 ILE B N 1
ATOM 6216 C CA . ILE B 1 319 ? -10.086 -12.008 -5.16 1 92.06 319 ILE B CA 1
ATOM 6217 C C . ILE B 1 319 ? -9.68 -11.078 -6.305 1 92.06 319 ILE B C 1
ATOM 6219 O O . ILE B 1 319 ? -10.328 -11.047 -7.352 1 92.06 319 ILE B O 1
ATOM 6223 N N . SER B 1 320 ? -8.609 -10.391 -6.121 1 90.81 320 SER B N 1
ATOM 6224 C CA . SER B 1 320 ? -8.086 -9.508 -7.152 1 90.81 320 SER B CA 1
ATOM 6225 C C . SER B 1 320 ? -6.723 -8.945 -6.766 1 90.81 320 SER B C 1
ATOM 6227 O O . SER B 1 320 ? -6.516 -8.547 -5.617 1 90.81 320 SER B O 1
ATOM 6229 N N . PRO B 1 321 ? -5.785 -8.938 -7.762 1 88.06 321 PRO B N 1
ATOM 6230 C CA . PRO B 1 321 ? -4.52 -8.25 -7.496 1 88.06 321 PRO B CA 1
ATOM 6231 C C . PRO B 1 321 ? -4.695 -6.75 -7.293 1 88.06 321 PRO B C 1
ATOM 6233 O O . PRO B 1 321 ? -3.818 -6.094 -6.723 1 88.06 321 PRO B O 1
ATOM 6236 N N . ASN B 1 322 ? -5.832 -6.203 -7.652 1 88.06 322 ASN B N 1
ATOM 6237 C CA . ASN B 1 322 ? -6.062 -4.766 -7.621 1 88.06 322 ASN B CA 1
ATOM 6238 C C . ASN B 1 322 ? -6.539 -4.301 -6.246 1 88.06 322 ASN B C 1
ATOM 6240 O O . ASN B 1 322 ? -6.609 -3.102 -5.98 1 88.06 322 ASN B O 1
ATOM 6244 N N . VAL B 1 323 ? -6.828 -5.234 -5.367 1 90.31 323 VAL B N 1
ATOM 6245 C CA . VAL B 1 323 ? -7.242 -4.828 -4.027 1 90.31 323 VAL B CA 1
ATOM 6246 C C . VAL B 1 323 ? -6.016 -4.648 -3.137 1 90.31 323 VAL B C 1
ATOM 6248 O O . VAL B 1 323 ? -6.051 -3.887 -2.168 1 90.31 323 VAL B O 1
ATOM 6251 N N . ARG B 1 324 ? -4.926 -5.305 -3.463 1 92.62 324 ARG B N 1
ATOM 6252 C CA . ARG B 1 324 ? -3.639 -5.203 -2.781 1 92.62 324 ARG B CA 1
ATOM 6253 C C . ARG B 1 324 ? -3.791 -5.465 -1.286 1 92.62 324 ARG B C 1
ATOM 6255 O O . ARG B 1 324 ? -3.301 -4.688 -0.462 1 92.62 324 ARG B O 1
ATOM 6262 N N . VAL B 1 325 ? -4.414 -6.535 -0.922 1 95.44 325 VAL B N 1
ATOM 6263 C CA . VAL B 1 325 ? -4.547 -6.945 0.472 1 95.44 325 VAL B CA 1
ATOM 6264 C C . VAL B 1 325 ? -3.875 -8.305 0.679 1 95.44 325 VAL B C 1
ATOM 6266 O O . VAL B 1 325 ? -4.281 -9.297 0.081 1 95.44 325 VAL B O 1
ATOM 6269 N N . GLY B 1 326 ? -2.836 -8.312 1.379 1 96.62 326 GLY B N 1
ATOM 6270 C CA . GLY B 1 326 ? -2.133 -9.508 1.807 1 96.62 326 GLY B CA 1
ATOM 6271 C C . GLY B 1 326 ? -1.935 -9.586 3.309 1 96.62 326 GLY B C 1
ATOM 6272 O O . GLY B 1 326 ? -2.551 -8.82 4.059 1 96.62 326 GLY B O 1
ATOM 6273 N N . TYR B 1 327 ? -1.18 -10.57 3.748 1 97.31 327 TYR B N 1
ATOM 6274 C CA . TYR B 1 327 ? -0.927 -10.719 5.176 1 97.31 327 TYR B CA 1
ATOM 6275 C C . TYR B 1 327 ? 0.332 -11.539 5.426 1 97.31 327 TYR B C 1
ATOM 6277 O O . TYR B 1 327 ? 0.818 -12.234 4.523 1 97.31 327 TYR B O 1
ATOM 6285 N N . MET B 1 328 ? 0.82 -11.422 6.586 1 98.12 328 MET B N 1
ATOM 6286 C CA . MET B 1 328 ? 1.964 -12.219 7.02 1 98.12 328 MET B CA 1
ATOM 6287 C C . MET B 1 328 ? 1.839 -12.586 8.492 1 98.12 328 MET B C 1
ATOM 6289 O O . MET B 1 328 ? 1.163 -11.898 9.258 1 98.12 328 MET B O 1
ATOM 6293 N N . LEU B 1 329 ? 2.387 -13.688 8.844 1 97.75 329 LEU B N 1
ATOM 6294 C CA . LEU B 1 329 ? 2.445 -14.195 10.211 1 97.75 329 LEU B CA 1
ATOM 6295 C C . LEU B 1 329 ? 3.889 -14.422 10.648 1 97.75 329 LEU B C 1
ATOM 6297 O O . LEU B 1 329 ? 4.727 -14.836 9.844 1 97.75 329 LEU B O 1
ATOM 6301 N N . ALA B 1 330 ? 4.164 -14.227 11.836 1 96.94 330 ALA B N 1
ATOM 6302 C CA . ALA B 1 330 ? 5.465 -14.477 12.453 1 96.94 330 ALA B CA 1
ATOM 6303 C C . ALA B 1 330 ? 5.34 -14.617 13.969 1 96.94 330 ALA B C 1
ATOM 6305 O O . ALA B 1 330 ? 4.262 -14.406 14.531 1 96.94 330 ALA B O 1
ATOM 6306 N N . ASN B 1 331 ? 6.367 -15.062 14.586 1 93.31 331 ASN B N 1
ATOM 6307 C CA . ASN B 1 331 ? 6.363 -15.039 16.047 1 93.31 331 ASN B CA 1
ATOM 6308 C C . ASN B 1 331 ? 6.266 -13.617 16.594 1 93.31 331 ASN B C 1
ATOM 6310 O O . ASN B 1 331 ? 6.535 -12.656 15.867 1 93.31 331 ASN B O 1
ATOM 6314 N N . PRO B 1 332 ? 5.84 -13.438 17.828 1 89.38 332 PRO B N 1
ATOM 6315 C CA . PRO B 1 332 ? 5.547 -12.109 18.375 1 89.38 332 PRO B CA 1
ATOM 6316 C C . PRO B 1 332 ? 6.742 -11.164 18.297 1 89.38 332 PRO B C 1
ATOM 6318 O O . PRO B 1 332 ? 6.586 -9.984 17.953 1 89.38 332 PRO B O 1
ATOM 6321 N N . GLU B 1 333 ? 7.898 -11.625 18.609 1 88.81 333 GLU B N 1
ATOM 6322 C CA . GLU B 1 333 ? 9.094 -10.789 18.609 1 88.81 333 GLU B CA 1
ATOM 6323 C C . GLU B 1 333 ? 9.391 -10.25 17.219 1 88.81 333 GLU B C 1
ATOM 6325 O O . GLU B 1 333 ? 9.609 -9.047 17.031 1 88.81 333 GLU B O 1
ATOM 6330 N N . LEU B 1 334 ? 9.43 -11.156 16.266 1 93.69 334 LEU B N 1
ATOM 6331 C CA . LEU B 1 334 ? 9.688 -10.75 14.891 1 93.69 334 LEU B CA 1
ATOM 6332 C C . LEU B 1 334 ? 8.555 -9.867 14.359 1 93.69 334 LEU B C 1
ATOM 6334 O O . LEU B 1 334 ? 8.805 -8.938 13.586 1 93.69 334 LEU B O 1
ATOM 6338 N N . MET B 1 335 ? 7.293 -10.133 14.75 1 94 335 MET B N 1
ATOM 6339 C CA . MET B 1 335 ? 6.141 -9.367 14.297 1 94 335 MET B CA 1
ATOM 6340 C C . MET B 1 335 ? 6.262 -7.902 14.719 1 94 335 MET B C 1
ATOM 6342 O O . MET B 1 335 ? 5.906 -7 13.961 1 94 335 MET B O 1
ATOM 6346 N N . GLN B 1 336 ? 6.773 -7.672 15.875 1 88.12 336 GLN B N 1
ATOM 6347 C CA . GLN B 1 336 ? 6.957 -6.305 16.344 1 88.12 336 GLN B CA 1
ATOM 6348 C C . GLN B 1 336 ? 7.957 -5.551 15.477 1 88.12 336 GLN B C 1
ATOM 6350 O O . GLN B 1 336 ? 7.746 -4.379 15.148 1 88.12 336 GLN B O 1
ATOM 6355 N N . LYS B 1 337 ? 9.008 -6.203 15.109 1 90.25 337 LYS B N 1
ATOM 6356 C CA . LYS B 1 337 ? 10 -5.59 14.234 1 90.25 337 LYS B CA 1
ATOM 6357 C C . LYS B 1 337 ? 9.406 -5.285 12.859 1 90.25 337 LYS B C 1
ATOM 6359 O O . LYS B 1 337 ? 9.656 -4.219 12.297 1 90.25 337 LYS B O 1
ATOM 6364 N N . LEU B 1 338 ? 8.656 -6.262 12.383 1 94.12 338 LEU B N 1
ATOM 6365 C CA . LEU B 1 338 ? 7.996 -6.102 11.094 1 94.12 338 LEU B CA 1
ATOM 6366 C C . LEU B 1 338 ? 7 -4.949 11.125 1 94.12 338 LEU B C 1
ATOM 6368 O O . LEU B 1 338 ? 6.926 -4.16 10.18 1 94.12 338 LEU B O 1
ATOM 6372 N N . LEU B 1 339 ? 6.266 -4.855 12.148 1 90.62 339 LEU B N 1
ATOM 6373 C CA . LEU B 1 339 ? 5.285 -3.793 12.328 1 90.62 339 LEU B CA 1
ATOM 6374 C C . LEU B 1 339 ? 5.957 -2.426 12.336 1 90.62 339 LEU B C 1
ATOM 6376 O O . LEU B 1 339 ? 5.484 -1.491 11.68 1 90.62 339 LEU B O 1
ATOM 6380 N N . HIS B 1 340 ? 7.027 -2.305 13.039 1 86.31 340 HIS B N 1
ATOM 6381 C CA . HIS B 1 340 ? 7.75 -1.039 13.109 1 86.31 340 HIS B CA 1
ATOM 6382 C C . HIS B 1 340 ? 8.25 -0.618 11.727 1 86.31 340 HIS B C 1
ATOM 6384 O O . HIS B 1 340 ? 8.164 0.558 11.367 1 86.31 340 HIS B O 1
ATOM 6390 N N . LEU B 1 341 ? 8.742 -1.562 11.031 1 89 341 LEU B N 1
ATOM 6391 C CA . LEU B 1 341 ? 9.227 -1.263 9.688 1 89 341 LEU B CA 1
ATOM 6392 C C . LEU B 1 341 ? 8.078 -0.847 8.781 1 89 341 LEU B C 1
ATOM 6394 O O . LEU B 1 341 ? 8.219 0.067 7.965 1 89 341 LEU B O 1
ATOM 6398 N N . LYS B 1 342 ? 6.961 -1.539 8.883 1 90.88 342 LYS B N 1
ATOM 6399 C CA . LYS B 1 342 ? 5.785 -1.179 8.094 1 90.88 342 LYS B CA 1
ATOM 6400 C C . LYS B 1 342 ? 5.367 0.265 8.359 1 90.88 342 LYS B C 1
ATOM 6402 O O . LYS B 1 342 ? 5.094 1.019 7.422 1 90.88 342 LYS B O 1
ATOM 6407 N N . MET B 1 343 ? 5.352 0.632 9.539 1 85.56 343 MET B N 1
ATOM 6408 C CA . MET B 1 343 ? 4.934 1.978 9.922 1 85.56 343 MET B CA 1
ATOM 6409 C C . MET B 1 343 ? 5.898 3.023 9.375 1 85.56 343 MET B C 1
ATOM 6411 O O . MET B 1 343 ? 5.477 4.094 8.938 1 85.56 343 MET B O 1
ATOM 6415 N N . ARG B 1 344 ? 7.098 2.688 9.391 1 79.31 344 ARG B N 1
ATOM 6416 C CA . ARG B 1 344 ? 8.109 3.617 8.898 1 79.31 344 ARG B CA 1
ATOM 6417 C C . ARG B 1 344 ? 8.039 3.754 7.383 1 79.31 344 ARG B C 1
ATOM 6419 O O . ARG B 1 344 ? 8.32 4.82 6.836 1 79.31 344 ARG B O 1
ATOM 6426 N N . SER B 1 345 ? 7.633 2.711 6.734 1 79.88 345 SER B N 1
ATOM 6427 C CA . SER B 1 345 ? 7.711 2.689 5.277 1 79.88 345 SER B CA 1
ATOM 6428 C C . SER B 1 345 ? 6.387 3.107 4.648 1 79.88 345 SER B C 1
ATOM 6430 O O . SER B 1 345 ? 6.34 3.473 3.471 1 79.88 345 SER B O 1
ATOM 6432 N N . GLY B 1 346 ? 5.348 3.09 5.371 1 75.88 346 GLY B N 1
ATOM 6433 C CA . GLY B 1 346 ? 4.059 3.383 4.766 1 75.88 346 GLY B CA 1
ATOM 6434 C C . GLY B 1 346 ? 2.963 3.623 5.789 1 75.88 346 GLY B C 1
ATOM 6435 O O . GLY B 1 346 ? 1.821 3.912 5.422 1 75.88 346 GLY B O 1
ATOM 6436 N N . LEU B 1 347 ? 3.301 3.602 7 1 76.44 347 LEU B N 1
ATOM 6437 C CA . LEU B 1 347 ? 2.387 3.791 8.125 1 76.44 347 LEU B CA 1
ATOM 6438 C C . LEU B 1 347 ? 1.419 2.617 8.234 1 76.44 347 LEU B C 1
ATOM 6440 O O . LEU B 1 347 ? 1.751 1.589 8.828 1 76.44 347 LEU B O 1
ATOM 6444 N N . THR B 1 348 ? 0.325 2.695 7.492 1 82 348 THR B N 1
ATOM 6445 C CA . THR B 1 348 ? -0.688 1.646 7.531 1 82 348 THR B CA 1
ATOM 6446 C C . THR B 1 348 ? -1.085 1.226 6.121 1 82 348 THR B C 1
ATOM 6448 O O . THR B 1 348 ? -0.427 1.601 5.148 1 82 348 THR B O 1
ATOM 6451 N N . THR B 1 349 ? -1.941 0.289 6.016 1 88.94 349 THR B N 1
ATOM 6452 C CA . THR B 1 349 ? -2.604 -0.092 4.773 1 88.94 349 THR B CA 1
ATOM 6453 C C . THR B 1 349 ? -4.023 0.471 4.723 1 88.94 349 THR B C 1
ATOM 6455 O O . THR B 1 349 ? -4.504 1.044 5.703 1 88.94 349 THR B O 1
ATOM 6458 N N . SER B 1 350 ? -4.598 0.402 3.584 1 89.38 350 SER B N 1
ATOM 6459 C CA . SER B 1 350 ? -5.93 0.969 3.402 1 89.38 350 SER B CA 1
ATOM 6460 C C . SER B 1 350 ? -6.984 0.16 4.152 1 89.38 350 SER B C 1
ATOM 6462 O O . SER B 1 350 ? -7.352 -0.937 3.729 1 89.38 350 SER B O 1
ATOM 6464 N N . GLN B 1 351 ? -7.465 0.76 5.16 1 89.62 351 GLN B N 1
ATOM 6465 C CA . GLN B 1 351 ? -8.492 0.069 5.938 1 89.62 351 GLN B CA 1
ATOM 6466 C C . GLN B 1 351 ? -9.789 -0.05 5.152 1 89.62 351 GLN B C 1
ATOM 6468 O O . GLN B 1 351 ? -10.531 -1.023 5.309 1 89.62 351 GLN B O 1
ATOM 6473 N N . VAL B 1 352 ? -10.047 0.928 4.336 1 91.56 352 VAL B N 1
ATOM 6474 C CA . VAL B 1 352 ? -11.234 0.877 3.494 1 91.56 352 VAL B CA 1
ATOM 6475 C C . VAL B 1 352 ? -11.188 -0.363 2.605 1 91.56 352 VAL B C 1
ATOM 6477 O O . VAL B 1 352 ? -12.172 -1.103 2.508 1 91.56 352 VAL B O 1
ATOM 6480 N N . MET B 1 353 ? -10.078 -0.571 2.031 1 93 353 MET B N 1
ATOM 6481 C CA . MET B 1 353 ? -9.953 -1.729 1.152 1 93 353 MET B CA 1
ATOM 6482 C C . MET B 1 353 ? -10 -3.027 1.952 1 93 353 MET B C 1
ATOM 6484 O O . MET B 1 353 ? -10.531 -4.035 1.48 1 93 353 MET B O 1
ATOM 6488 N N . GLU B 1 354 ? -9.383 -3.047 3.107 1 94.19 354 GLU B N 1
ATOM 6489 C CA . GLU B 1 354 ? -9.445 -4.215 3.982 1 94.19 354 GLU B CA 1
ATOM 6490 C C . GLU B 1 354 ? -10.891 -4.539 4.363 1 94.19 354 GLU B C 1
ATOM 6492 O O . GLU B 1 354 ? -11.273 -5.711 4.418 1 94.19 354 GLU B O 1
ATOM 6497 N N . ARG B 1 355 ? -11.695 -3.496 4.586 1 92.56 355 ARG B N 1
ATOM 6498 C CA . ARG B 1 355 ? -13.117 -3.684 4.879 1 92.56 355 ARG B CA 1
ATOM 6499 C C . ARG B 1 355 ? -13.852 -4.258 3.674 1 92.56 355 ARG B C 1
ATOM 6501 O O . ARG B 1 355 ? -14.758 -5.082 3.828 1 92.56 355 ARG B O 1
ATOM 6508 N N . VAL B 1 356 ? -13.484 -3.797 2.51 1 93.5 356 VAL B N 1
ATOM 6509 C CA . VAL B 1 356 ? -14.102 -4.293 1.288 1 93.5 356 VAL B CA 1
ATOM 6510 C C . VAL B 1 356 ? -13.805 -5.785 1.126 1 93.5 356 VAL B C 1
ATOM 6512 O O . VAL B 1 356 ? -14.703 -6.574 0.821 1 93.5 356 VAL B O 1
ATOM 6515 N N . VAL B 1 357 ? -12.586 -6.188 1.337 1 94.19 357 VAL B N 1
ATOM 6516 C CA . VAL B 1 357 ? -12.172 -7.582 1.222 1 94.19 357 VAL B CA 1
ATOM 6517 C C . VAL B 1 357 ? -12.883 -8.422 2.283 1 94.19 357 VAL B C 1
ATOM 6519 O O . VAL B 1 357 ? -13.391 -9.508 1.991 1 94.19 357 VAL B O 1
ATOM 6522 N N . TYR B 1 358 ? -12.922 -7.867 3.516 1 92.56 358 TYR B N 1
ATOM 6523 C CA . TYR B 1 358 ? -13.633 -8.539 4.594 1 92.56 358 TYR B CA 1
ATOM 6524 C C . TYR B 1 358 ? -15.086 -8.797 4.211 1 92.56 358 TYR B C 1
ATOM 6526 O O . TYR B 1 358 ? -15.578 -9.922 4.336 1 92.56 358 TYR B O 1
ATOM 6534 N N . ALA B 1 359 ? -15.703 -7.738 3.701 1 88.12 359 ALA B N 1
ATOM 6535 C CA . ALA B 1 359 ? -17.109 -7.824 3.305 1 88.12 359 ALA B CA 1
ATOM 6536 C C . ALA B 1 359 ? -17.297 -8.844 2.188 1 88.12 359 ALA B C 1
ATOM 6538 O O . ALA B 1 359 ? -18.297 -9.562 2.162 1 88.12 359 ALA B O 1
ATOM 6539 N N . ALA B 1 360 ? -16.422 -8.898 1.285 1 89.62 360 ALA B N 1
ATOM 6540 C CA . ALA B 1 360 ? -16.5 -9.836 0.169 1 89.62 360 ALA B CA 1
ATOM 6541 C C . ALA B 1 360 ? -16.438 -11.281 0.658 1 89.62 360 ALA B C 1
ATOM 6543 O O . ALA B 1 360 ? -17.156 -12.148 0.155 1 89.62 360 ALA B O 1
ATOM 6544 N N . ILE B 1 361 ? -15.594 -11.531 1.612 1 88.56 361 ILE B N 1
ATOM 6545 C CA . ILE B 1 361 ? -15.359 -12.891 2.084 1 88.56 361 ILE B CA 1
ATOM 6546 C C . ILE B 1 361 ? -16.547 -13.367 2.91 1 88.56 361 ILE B C 1
ATOM 6548 O O . ILE B 1 361 ? -16.984 -14.516 2.779 1 88.56 361 ILE B O 1
ATOM 6552 N N . ILE B 1 362 ? -17.109 -12.492 3.691 1 80.19 362 ILE B N 1
ATOM 6553 C CA . ILE B 1 362 ? -18.141 -12.922 4.641 1 80.19 362 ILE B CA 1
ATOM 6554 C C . ILE B 1 362 ? -19.5 -12.961 3.955 1 80.19 362 ILE B C 1
ATOM 6556 O O . ILE B 1 362 ? -20.5 -13.336 4.57 1 80.19 362 ILE B O 1
ATOM 6560 N N . ASP B 1 363 ? -19.578 -12.648 2.693 1 73.81 363 ASP B N 1
ATOM 6561 C CA . ASP B 1 363 ? -20.828 -12.555 1.968 1 73.81 363 ASP B CA 1
ATOM 6562 C C . ASP B 1 363 ? -21.422 -13.938 1.7 1 73.81 363 ASP B C 1
ATOM 6564 O O . ASP B 1 363 ? -22.547 -14.062 1.238 1 73.81 363 ASP B O 1
ATOM 6568 N N . GLY B 1 364 ? -20.719 -15.07 1.936 1 67.88 364 GLY B N 1
ATOM 6569 C CA . GLY B 1 364 ? -21.25 -16.422 1.903 1 67.88 364 GLY B CA 1
ATOM 6570 C C . GLY B 1 364 ? -20.938 -17.156 0.611 1 67.88 364 GLY B C 1
ATOM 6571 O O . GLY B 1 364 ? -21.125 -18.375 0.523 1 67.88 364 GLY B O 1
ATOM 6572 N N . ARG B 1 365 ? -20.547 -16.484 -0.414 1 79.19 365 ARG B N 1
ATOM 6573 C CA . ARG B 1 365 ? -20.344 -17.109 -1.716 1 79.19 365 ARG B CA 1
ATOM 6574 C C . ARG B 1 365 ? -18.859 -17.422 -1.938 1 79.19 365 ARG B C 1
ATOM 6576 O O . ARG B 1 365 ? -18.484 -17.984 -2.965 1 79.19 365 ARG B O 1
ATOM 6583 N N . TRP B 1 366 ? -18.078 -17.062 -0.958 1 83.81 366 TRP B N 1
ATOM 6584 C CA . TRP B 1 366 ? -16.625 -17.172 -1.051 1 83.81 366 TRP B CA 1
ATOM 6585 C C . TRP B 1 366 ? -16.203 -18.609 -1.273 1 83.81 366 TRP B C 1
ATOM 6587 O O . TRP B 1 366 ? -15.414 -18.906 -2.176 1 83.81 366 TRP B O 1
ATOM 6597 N N . ARG B 1 367 ? -16.688 -19.516 -0.529 1 80.19 367 ARG B N 1
ATOM 6598 C CA . ARG B 1 367 ? -16.328 -20.922 -0.635 1 80.19 367 ARG B CA 1
ATOM 6599 C C . ARG B 1 367 ? -16.703 -21.484 -2.002 1 80.19 367 ARG B C 1
ATOM 6601 O O . ARG B 1 367 ? -15.938 -22.266 -2.594 1 80.19 367 ARG B O 1
ATOM 6608 N N . LYS B 1 368 ? -17.875 -21.156 -2.416 1 85.69 368 LYS B N 1
ATOM 6609 C CA . LYS B 1 368 ? -18.328 -21.594 -3.73 1 85.69 368 LYS B CA 1
ATOM 6610 C C . LYS B 1 368 ? -17.438 -21.047 -4.836 1 85.69 368 LYS B C 1
ATOM 6612 O O . LYS B 1 368 ? -17.125 -21.75 -5.805 1 85.69 368 LYS B O 1
ATOM 6617 N N . HIS B 1 369 ? -17.062 -19.812 -4.695 1 90.44 369 HIS B N 1
ATOM 6618 C CA . HIS B 1 369 ? -16.141 -19.203 -5.656 1 90.44 369 HIS B CA 1
ATOM 6619 C C . HIS B 1 369 ? -14.828 -19.969 -5.738 1 90.44 369 HIS B C 1
ATOM 6621 O O . HIS B 1 369 ? -14.352 -20.281 -6.836 1 90.44 369 HIS B O 1
ATOM 6627 N N . LEU B 1 370 ? -14.25 -20.297 -4.594 1 91.31 370 LEU B N 1
ATOM 6628 C CA . LEU B 1 370 ? -12.977 -21 -4.566 1 91.31 370 LEU B CA 1
ATOM 6629 C C . LEU B 1 370 ? -13.109 -22.391 -5.18 1 91.31 370 LEU B C 1
ATOM 6631 O O . LEU B 1 370 ? -12.219 -22.844 -5.902 1 91.31 370 LEU B O 1
ATOM 6635 N N . LYS B 1 371 ? -14.195 -23.078 -4.855 1 90.69 371 LYS B N 1
ATOM 6636 C CA . LYS B 1 371 ? -14.438 -24.406 -5.43 1 90.69 371 LYS B CA 1
ATOM 6637 C C . LYS B 1 371 ? -14.516 -24.328 -6.953 1 90.69 371 LYS B C 1
ATOM 6639 O O . LYS B 1 371 ? -13.906 -25.141 -7.648 1 90.69 371 LYS B O 1
ATOM 6644 N N . ARG B 1 372 ? -15.273 -23.375 -7.453 1 94.88 372 ARG B N 1
ATOM 6645 C CA . ARG B 1 372 ? -15.406 -23.188 -8.891 1 94.88 372 ARG B CA 1
ATOM 6646 C C . ARG B 1 372 ? -14.062 -22.859 -9.523 1 94.88 372 ARG B C 1
ATOM 6648 O O . ARG B 1 372 ? -13.75 -23.328 -10.625 1 94.88 372 ARG B O 1
ATOM 6655 N N . LEU B 1 373 ? -13.344 -22 -8.883 1 95.31 373 LEU B N 1
ATOM 6656 C CA . LEU B 1 373 ? -12.023 -21.625 -9.375 1 95.31 373 LEU B CA 1
ATOM 6657 C C . LEU B 1 373 ? -11.117 -22.844 -9.5 1 95.31 373 LEU B C 1
ATOM 6659 O O . LEU B 1 373 ? -10.453 -23.031 -10.523 1 95.31 373 LEU B O 1
ATOM 6663 N N . ARG B 1 374 ? -11.047 -23.688 -8.484 1 96 374 ARG B N 1
ATOM 6664 C CA . ARG B 1 374 ? -10.234 -24.906 -8.5 1 96 374 ARG B CA 1
ATOM 6665 C C . ARG B 1 374 ? -10.664 -25.844 -9.625 1 96 374 ARG B C 1
ATOM 6667 O O . ARG B 1 374 ? -9.82 -26.438 -10.297 1 96 374 ARG B O 1
ATOM 6674 N N . GLN B 1 375 ? -11.938 -25.922 -9.797 1 96.94 375 GLN B N 1
ATOM 6675 C CA . GLN B 1 375 ? -12.461 -26.781 -10.859 1 96.94 375 GLN B CA 1
ATOM 6676 C C . GLN B 1 375 ? -12.055 -26.25 -12.234 1 96.94 375 GLN B C 1
ATOM 6678 O O . GLN B 1 375 ? -11.625 -27.016 -13.102 1 96.94 375 GLN B O 1
ATOM 6683 N N . ARG B 1 376 ? -12.227 -24.969 -12.43 1 97.12 376 ARG B N 1
ATOM 6684 C CA . ARG B 1 376 ? -11.852 -24.359 -13.703 1 97.12 376 ARG B CA 1
ATOM 6685 C C . ARG B 1 376 ? -10.359 -24.531 -13.977 1 97.12 376 ARG B C 1
ATOM 6687 O O . ARG B 1 376 ? -9.961 -24.812 -15.109 1 97.12 376 ARG B O 1
ATOM 6694 N N . LEU B 1 377 ? -9.602 -24.344 -12.945 1 97.56 377 LEU B N 1
ATOM 6695 C CA . LEU B 1 377 ? -8.156 -24.516 -13.086 1 97.56 377 LEU B CA 1
ATOM 6696 C C . LEU B 1 377 ? -7.805 -25.953 -13.438 1 97.56 377 LEU B C 1
ATOM 6698 O O . LEU B 1 377 ? -6.934 -26.203 -14.273 1 97.56 377 LEU B O 1
ATOM 6702 N N . ALA B 1 378 ? -8.461 -26.906 -12.812 1 97.5 378 ALA B N 1
ATOM 6703 C CA . ALA B 1 378 ? -8.227 -28.328 -13.094 1 97.5 378 ALA B CA 1
ATOM 6704 C C . ALA B 1 378 ? -8.547 -28.641 -14.555 1 97.5 378 ALA B C 1
ATOM 6706 O O . ALA B 1 378 ? -7.781 -29.344 -15.227 1 97.5 378 ALA B O 1
ATOM 6707 N N . GLU B 1 379 ? -9.648 -28.156 -14.992 1 97.69 379 GLU B N 1
ATOM 6708 C CA . GLU B 1 379 ? -10.047 -28.359 -16.375 1 97.69 379 GLU B CA 1
ATOM 6709 C C . GLU B 1 379 ? -9.055 -27.734 -17.344 1 97.69 379 GLU B C 1
ATOM 6711 O O . GLU B 1 379 ? -8.703 -28.328 -18.375 1 97.69 379 GLU B O 1
ATOM 6716 N N . ALA B 1 380 ? -8.664 -26.531 -17.031 1 97.94 380 ALA B N 1
ATOM 6717 C CA . ALA B 1 380 ? -7.688 -25.828 -17.859 1 97.94 380 ALA B CA 1
ATOM 6718 C C . ALA B 1 380 ? -6.363 -26.594 -17.906 1 97.94 380 ALA B C 1
ATOM 6720 O O . ALA B 1 380 ? -5.719 -26.656 -18.953 1 97.94 380 ALA B O 1
ATOM 6721 N N . HIS B 1 381 ? -5.926 -27.125 -16.781 1 97.81 381 HIS B N 1
ATOM 6722 C CA . HIS B 1 381 ? -4.707 -27.922 -16.719 1 97.81 381 HIS B CA 1
ATOM 6723 C C . HIS B 1 381 ? -4.785 -29.109 -17.688 1 97.81 381 HIS B C 1
ATOM 6725 O O . HIS B 1 381 ? -3.824 -29.375 -18.406 1 97.81 381 HIS B O 1
ATOM 6731 N N . GLN B 1 382 ? -5.852 -29.766 -17.703 1 97.25 382 GLN B N 1
ATOM 6732 C CA . GLN B 1 382 ? -6.035 -30.922 -18.578 1 97.25 382 GLN B CA 1
ATOM 6733 C C . GLN B 1 382 ? -5.996 -30.516 -20.047 1 97.25 382 GLN B C 1
ATOM 6735 O O . GLN B 1 382 ? -5.309 -31.141 -20.844 1 97.25 382 GLN B O 1
ATOM 6740 N N . GLU B 1 383 ? -6.684 -29.484 -20.281 1 97.38 383 GLU B N 1
ATOM 6741 C CA . GLU B 1 383 ? -6.762 -29 -21.656 1 97.38 383 GLU B CA 1
ATOM 6742 C C . GLU B 1 383 ? -5.398 -28.531 -22.156 1 97.38 383 GLU B C 1
ATOM 6744 O O . GLU B 1 383 ? -4.945 -28.938 -23.234 1 97.38 383 GLU B O 1
ATOM 6749 N N . VAL B 1 384 ? -4.766 -27.688 -21.422 1 98.12 384 VAL B N 1
ATOM 6750 C CA . VAL B 1 384 ? -3.475 -27.125 -21.812 1 98.12 384 VAL B CA 1
ATOM 6751 C C . VAL B 1 384 ? -2.42 -28.234 -21.859 1 98.12 384 VAL B C 1
ATOM 6753 O O . VAL B 1 384 ? -1.57 -28.25 -22.75 1 98.12 384 VAL B O 1
ATOM 6756 N N . GLY B 1 385 ? -2.477 -29.125 -20.859 1 97.5 385 GLY B N 1
ATOM 6757 C CA . GLY B 1 385 ? -1.575 -30.266 -20.875 1 97.5 385 GLY B CA 1
ATOM 6758 C C . GLY B 1 385 ? -1.66 -31.094 -22.141 1 97.5 385 GLY B C 1
ATOM 6759 O O . GLY B 1 385 ? -0.636 -31.5 -22.688 1 97.5 385 GLY B O 1
ATOM 6760 N N . ARG B 1 386 ? -2.84 -31.297 -22.641 1 96.56 386 ARG B N 1
ATOM 6761 C CA . ARG B 1 386 ? -3.049 -32.062 -23.875 1 96.56 386 ARG B CA 1
ATOM 6762 C C . ARG B 1 386 ? -2.428 -31.344 -25.062 1 96.56 386 ARG B C 1
ATOM 6764 O O . ARG B 1 386 ? -1.787 -31.969 -25.906 1 96.56 386 ARG B O 1
ATOM 6771 N N . HIS B 1 387 ? -2.664 -30.031 -25.125 1 96.94 387 HIS B N 1
ATOM 6772 C CA . HIS B 1 387 ? -2.086 -29.25 -26.219 1 96.94 387 HIS B CA 1
ATOM 6773 C C . HIS B 1 387 ? -0.562 -29.297 -26.188 1 96.94 387 HIS B C 1
ATOM 6775 O O . HIS B 1 387 ? 0.082 -29.438 -27.219 1 96.94 387 HIS B O 1
ATOM 6781 N N . LEU B 1 388 ? 0.001 -29.188 -25.047 1 97.5 388 LEU B N 1
ATOM 6782 C CA . LEU B 1 388 ? 1.451 -29.188 -24.891 1 97.5 388 LEU B CA 1
ATOM 6783 C C . LEU B 1 388 ? 2.031 -30.547 -25.281 1 97.5 388 LEU B C 1
ATOM 6785 O O . LEU B 1 388 ? 3.02 -30.625 -26.016 1 97.5 388 LEU B O 1
ATOM 6789 N N . HIS B 1 389 ? 1.399 -31.578 -24.828 1 96.38 389 HIS B N 1
ATOM 6790 C CA . HIS B 1 389 ? 1.837 -32.938 -25.203 1 96.38 389 HIS B CA 1
ATOM 6791 C C . HIS B 1 389 ? 1.777 -33.125 -26.703 1 96.38 389 HIS B C 1
ATOM 6793 O O . HIS B 1 389 ? 2.707 -33.688 -27.297 1 96.38 389 HIS B O 1
ATOM 6799 N N . ARG B 1 390 ? 0.716 -32.688 -27.219 1 94.88 390 ARG B N 1
ATOM 6800 C CA . ARG B 1 390 ? 0.524 -32.844 -28.656 1 94.88 390 ARG B CA 1
ATOM 6801 C C . ARG B 1 390 ? 1.642 -32.156 -29.438 1 94.88 390 ARG B C 1
ATOM 6803 O O . ARG B 1 390 ? 2.07 -32.625 -30.484 1 94.88 390 ARG B O 1
ATOM 6810 N N . LEU B 1 391 ? 2.094 -31.062 -28.938 1 95.12 391 LEU B N 1
ATOM 6811 C CA . LEU B 1 391 ? 3.105 -30.266 -29.641 1 95.12 391 LEU B CA 1
ATOM 6812 C C . LEU B 1 391 ? 4.508 -30.75 -29.266 1 95.12 391 LEU B C 1
ATOM 6814 O O . LEU B 1 391 ? 5.5 -30.172 -29.719 1 95.12 391 LEU B O 1
ATOM 6818 N N . GLY B 1 392 ? 4.625 -31.75 -28.391 1 94.19 392 GLY B N 1
ATOM 6819 C CA . GLY B 1 392 ? 5.906 -32.375 -28.094 1 94.19 392 GLY B CA 1
ATOM 6820 C C . GLY B 1 392 ? 6.59 -31.797 -26.875 1 94.19 392 GLY B C 1
ATOM 6821 O O . GLY B 1 392 ? 7.758 -32.094 -26.609 1 94.19 392 GLY B O 1
ATOM 6822 N N . PHE B 1 393 ? 5.879 -30.984 -26.109 1 96.38 393 PHE B N 1
ATOM 6823 C CA . PHE B 1 393 ? 6.457 -30.406 -24.891 1 96.38 393 PHE B CA 1
ATOM 6824 C C . PHE B 1 393 ? 6.477 -31.438 -23.766 1 96.38 393 PHE B C 1
ATOM 6826 O O . PHE B 1 393 ? 5.602 -32.312 -23.688 1 96.38 393 PHE B O 1
ATOM 6833 N N . GLU B 1 394 ? 7.488 -31.297 -22.938 1 96.5 394 GLU B N 1
ATOM 6834 C CA . GLU B 1 394 ? 7.59 -32.062 -21.688 1 96.5 394 GLU B CA 1
ATOM 6835 C C . GLU B 1 394 ? 7.203 -31.188 -20.484 1 96.5 394 GLU B C 1
ATOM 6837 O O . GLU B 1 394 ? 7.637 -30.047 -20.375 1 96.5 394 GLU B O 1
ATOM 6842 N N . LEU B 1 395 ? 6.34 -31.766 -19.75 1 97.75 395 LEU B N 1
ATOM 6843 C CA . LEU B 1 395 ? 5.922 -31.062 -18.547 1 97.75 395 LEU B CA 1
ATOM 6844 C C . LEU B 1 395 ? 6.832 -31.406 -17.375 1 97.75 395 LEU B C 1
ATOM 6846 O O . LEU B 1 395 ? 7.23 -32.562 -17.203 1 97.75 395 LEU B O 1
ATOM 6850 N N . PHE B 1 396 ? 7.199 -30.469 -16.594 1 97.69 396 PHE B N 1
ATOM 6851 C CA . PHE B 1 396 ? 7.988 -30.672 -15.391 1 97.69 396 PHE B CA 1
ATOM 6852 C C . PHE B 1 396 ? 7.266 -31.609 -14.422 1 97.69 396 PHE B C 1
ATOM 6854 O O . PHE B 1 396 ? 7.871 -32.531 -13.859 1 97.69 396 PHE B O 1
ATOM 6861 N N . THR B 1 397 ? 6.02 -31.359 -14.133 1 95.62 397 THR B N 1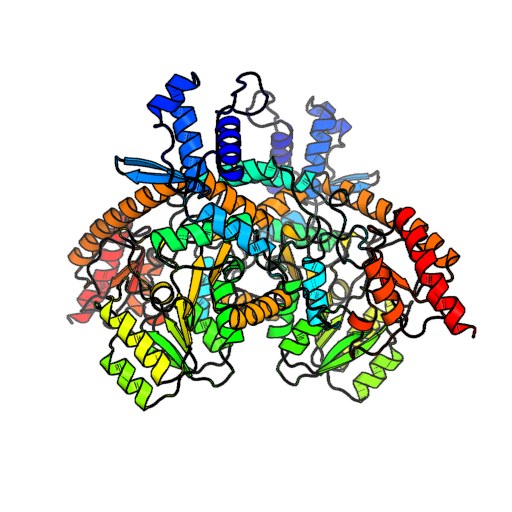
ATOM 6862 C CA . THR B 1 397 ? 5.148 -32.219 -13.336 1 95.62 397 THR B CA 1
ATOM 6863 C C . THR B 1 397 ? 3.742 -32.25 -13.922 1 95.62 397 THR B C 1
ATOM 6865 O O . THR B 1 397 ? 3.277 -31.281 -14.508 1 95.62 397 THR B O 1
ATOM 6868 N N . GLU B 1 398 ? 3.178 -33.406 -13.812 1 92.44 398 GLU B N 1
ATOM 6869 C CA . GLU B 1 398 ? 1.765 -33.531 -14.148 1 92.44 398 GLU B CA 1
ATOM 6870 C C . GLU B 1 398 ? 0.877 -33.125 -12.984 1 92.44 398 GLU B C 1
ATOM 6872 O O . GLU B 1 398 ? 1.072 -33.562 -11.852 1 92.44 398 GLU B O 1
ATOM 6877 N N . SER B 1 399 ? 0.167 -32.125 -13.258 1 89.31 399 SER B N 1
ATOM 6878 C CA . SER B 1 399 ? -0.711 -31.641 -12.195 1 89.31 399 SER B CA 1
ATOM 6879 C C . SER B 1 399 ? -2.037 -31.156 -12.766 1 89.31 399 SER B C 1
ATOM 6881 O O . SER B 1 399 ? -2.115 -30.781 -13.938 1 89.31 399 SER B O 1
ATOM 6883 N N . ASP B 1 400 ? -3.092 -31.25 -11.938 1 92.38 400 ASP B N 1
ATOM 6884 C CA . ASP B 1 400 ? -4.387 -30.672 -12.297 1 92.38 400 ASP B CA 1
ATOM 6885 C C . ASP B 1 400 ? -4.75 -29.516 -11.367 1 92.38 400 ASP B C 1
ATOM 6887 O O . ASP B 1 400 ? -5.926 -29.172 -11.227 1 92.38 400 ASP B O 1
ATOM 6891 N N . GLU B 1 401 ? -3.748 -29.031 -10.727 1 94.12 401 GLU B N 1
ATOM 6892 C CA . GLU B 1 401 ? -4.004 -27.969 -9.75 1 94.12 401 GLU B CA 1
ATOM 6893 C C . GLU B 1 401 ? -3.07 -26.781 -9.969 1 94.12 401 GLU B C 1
ATOM 6895 O O . GLU B 1 401 ? -1.97 -26.953 -10.5 1 94.12 401 GLU B O 1
ATOM 6900 N N . GLY B 1 402 ? -3.561 -25.594 -9.562 1 94.88 402 GLY B N 1
ATOM 6901 C CA . GLY B 1 402 ? -2.725 -24.406 -9.625 1 94.88 402 GLY B CA 1
ATOM 6902 C C . GLY B 1 402 ? -2.85 -23.672 -10.938 1 94.88 402 GLY B C 1
ATOM 6903 O O . GLY B 1 402 ? -3.713 -23.984 -11.758 1 94.88 402 GLY B O 1
ATOM 6904 N N . MET B 1 403 ? -1.982 -22.703 -11.148 1 96.12 403 MET B N 1
ATOM 6905 C CA . MET B 1 403 ? -2.158 -21.797 -12.266 1 96.12 403 MET B CA 1
ATOM 6906 C C . MET B 1 403 ? -1.158 -22.094 -13.375 1 96.12 403 MET B C 1
ATOM 6908 O O . MET B 1 403 ? -1.343 -21.672 -14.516 1 96.12 403 MET B O 1
ATOM 6912 N N . TYR B 1 404 ? -0.134 -22.891 -13.07 1 97.44 404 TYR B N 1
ATOM 6913 C CA . TYR B 1 404 ? 0.993 -22.844 -13.992 1 97.44 404 TYR B CA 1
ATOM 6914 C C . TYR B 1 404 ? 1.379 -24.25 -14.461 1 97.44 404 TYR B C 1
ATOM 6916 O O . TYR B 1 404 ? 1.131 -25.234 -13.758 1 97.44 404 TYR B O 1
ATOM 6924 N N . ILE B 1 405 ? 1.877 -24.281 -15.609 1 98.12 405 ILE B N 1
ATOM 6925 C CA . ILE B 1 405 ? 2.607 -25.422 -16.141 1 98.12 405 ILE B CA 1
ATOM 6926 C C . ILE B 1 405 ? 4.016 -25 -16.547 1 98.12 405 ILE B C 1
ATOM 6928 O O . ILE B 1 405 ? 4.188 -24.031 -17.297 1 98.12 405 ILE B O 1
ATOM 6932 N N . TRP B 1 406 ? 4.969 -25.594 -15.938 1 98.12 406 TRP B N 1
ATOM 6933 C CA . TRP B 1 406 ? 6.375 -25.438 -16.297 1 98.12 406 TRP B CA 1
ATOM 6934 C C . TRP B 1 406 ? 6.801 -26.484 -17.312 1 98.12 406 TRP B C 1
ATOM 6936 O O . TRP B 1 406 ? 6.719 -27.688 -17.047 1 98.12 406 TRP B O 1
ATOM 6946 N N . THR B 1 407 ? 7.277 -26.016 -18.531 1 97.94 407 THR B N 1
ATOM 6947 C CA . THR B 1 407 ? 7.449 -26.984 -19.609 1 97.94 407 THR B CA 1
ATOM 6948 C C . THR B 1 407 ? 8.633 -26.594 -20.5 1 97.94 407 THR B C 1
ATOM 6950 O O . THR B 1 407 ? 9.141 -25.469 -20.422 1 97.94 407 THR B O 1
ATOM 6953 N N . ARG B 1 408 ? 9.078 -27.547 -21.266 1 96.81 408 ARG B N 1
ATOM 6954 C CA . ARG B 1 408 ? 10.133 -27.344 -22.25 1 96.81 408 ARG B CA 1
ATOM 6955 C C . ARG B 1 408 ? 9.945 -28.266 -23.453 1 96.81 408 ARG B C 1
ATOM 6957 O O . ARG B 1 408 ? 9.289 -29.297 -23.344 1 96.81 408 ARG B O 1
ATOM 6964 N N . HIS B 1 409 ? 10.406 -27.828 -24.578 1 95.19 409 HIS B N 1
ATOM 6965 C CA . HIS B 1 409 ? 10.508 -28.688 -25.75 1 95.19 409 HIS B CA 1
ATOM 6966 C C . HIS B 1 409 ? 11.914 -29.25 -25.906 1 95.19 409 HIS B C 1
ATOM 6968 O O . HIS B 1 409 ? 12.891 -28.5 -25.922 1 95.19 409 HIS B O 1
ATOM 6974 N N . PRO B 1 410 ? 12.016 -30.516 -26.031 1 93.69 410 PRO B N 1
ATOM 6975 C CA . PRO B 1 410 ? 13.344 -31.125 -26.109 1 93.69 410 PRO B CA 1
ATOM 6976 C C . PRO B 1 410 ? 14.195 -30.562 -27.25 1 93.69 410 PRO B C 1
ATOM 6978 O O . PRO B 1 410 ? 15.43 -30.516 -27.141 1 93.69 410 PRO B O 1
ATOM 6981 N N . ALA B 1 411 ? 13.625 -30.109 -28.281 1 91.75 411 ALA B N 1
ATOM 6982 C CA . ALA B 1 411 ? 14.344 -29.609 -29.453 1 91.75 411 ALA B CA 1
ATOM 6983 C C . ALA B 1 411 ? 14.75 -28.156 -29.281 1 91.75 411 ALA B C 1
ATOM 6985 O O . ALA B 1 411 ? 15.445 -27.594 -30.125 1 91.75 411 ALA B O 1
ATOM 6986 N N . ILE B 1 412 ? 14.414 -27.562 -28.203 1 92.62 412 ILE B N 1
ATOM 6987 C CA . ILE B 1 412 ? 14.656 -26.141 -28 1 92.62 412 ILE B CA 1
ATOM 6988 C C . ILE B 1 412 ? 15.414 -25.922 -26.688 1 92.62 412 ILE B C 1
ATOM 6990 O O . ILE B 1 412 ? 14.805 -25.656 -25.656 1 92.62 412 ILE B O 1
ATOM 6994 N N . PRO B 1 413 ? 16.672 -25.938 -26.781 1 90.69 413 PRO B N 1
ATOM 6995 C CA . PRO B 1 413 ? 17.453 -25.781 -25.562 1 90.69 413 PRO B CA 1
ATOM 6996 C C . PRO B 1 413 ? 17.391 -24.375 -24.984 1 90.69 413 PRO B C 1
ATOM 6998 O O . PRO B 1 413 ? 17.547 -24.172 -23.781 1 90.69 413 PRO B O 1
ATOM 7001 N N . ASP B 1 414 ? 17.203 -23.422 -25.828 1 91.38 414 ASP B N 1
ATOM 7002 C CA . ASP B 1 414 ? 17.047 -22.016 -25.469 1 91.38 414 ASP B CA 1
ATOM 7003 C C . ASP B 1 414 ? 15.766 -21.438 -26.078 1 91.38 414 ASP B C 1
ATOM 7005 O O . ASP B 1 414 ? 15.664 -21.312 -27.297 1 91.38 414 ASP B O 1
ATOM 7009 N N . SER B 1 415 ? 14.898 -21.047 -25.188 1 90.06 415 SER B N 1
ATOM 7010 C CA . SER B 1 415 ? 13.57 -20.672 -25.656 1 90.06 415 SER B CA 1
ATOM 7011 C C . SER B 1 415 ? 13.531 -19.234 -26.125 1 90.06 415 SER B C 1
ATOM 7013 O O . SER B 1 415 ? 12.508 -18.75 -26.594 1 90.06 415 SER B O 1
ATOM 7015 N N . ALA B 1 416 ? 14.586 -18.5 -26.016 1 86.25 416 ALA B N 1
ATOM 7016 C CA . ALA B 1 416 ? 14.625 -17.062 -26.281 1 86.25 416 ALA B CA 1
ATOM 7017 C C . ALA B 1 416 ? 14.086 -16.766 -27.672 1 86.25 416 ALA B C 1
ATOM 7019 O O . ALA B 1 416 ? 13.25 -15.867 -27.844 1 86.25 416 ALA B O 1
ATOM 7020 N N . ALA B 1 417 ? 14.625 -17.469 -28.672 1 85.44 417 ALA B N 1
ATOM 7021 C CA . ALA B 1 417 ? 14.211 -17.219 -30.047 1 85.44 417 ALA B CA 1
ATOM 7022 C C . ALA B 1 417 ? 12.727 -17.516 -30.234 1 85.44 417 ALA B C 1
ATOM 7024 O O . ALA B 1 417 ? 12.023 -16.812 -30.953 1 85.44 417 ALA B O 1
ATOM 7025 N N . LEU B 1 418 ? 12.305 -18.594 -29.672 1 90.94 418 LEU B N 1
ATOM 7026 C CA . LEU B 1 418 ? 10.891 -18.953 -29.75 1 90.94 418 LEU B CA 1
ATOM 7027 C C . LEU B 1 418 ? 10.016 -17.859 -29.125 1 90.94 418 LEU B C 1
ATOM 7029 O O . LEU B 1 418 ? 8.953 -17.531 -29.656 1 90.94 418 LEU B O 1
ATOM 7033 N N . LEU B 1 419 ? 10.406 -17.344 -27.984 1 88.69 419 LEU B N 1
ATOM 7034 C CA . LEU B 1 419 ? 9.672 -16.297 -27.281 1 88.69 419 LEU B CA 1
ATOM 7035 C C . LEU B 1 419 ? 9.539 -15.047 -28.156 1 88.69 419 LEU B C 1
ATOM 7037 O O . LEU B 1 419 ? 8.461 -14.453 -28.219 1 88.69 419 LEU B O 1
ATOM 7041 N N . ASP B 1 420 ? 10.578 -14.648 -28.766 1 86.06 420 ASP B N 1
ATOM 7042 C CA . ASP B 1 420 ? 10.57 -13.469 -29.641 1 86.06 420 ASP B CA 1
ATOM 7043 C C . ASP B 1 420 ? 9.609 -13.656 -30.812 1 86.06 420 ASP B C 1
ATOM 7045 O O . ASP B 1 420 ? 8.812 -12.766 -31.109 1 86.06 420 ASP B O 1
ATOM 7049 N N . ASP B 1 421 ? 9.719 -14.773 -31.438 1 90.25 421 ASP B N 1
ATOM 7050 C CA . ASP B 1 421 ? 8.852 -15.047 -32.594 1 90.25 421 ASP B CA 1
ATOM 7051 C C . ASP B 1 421 ? 7.387 -15.125 -32.156 1 90.25 421 ASP B C 1
ATOM 7053 O O . ASP B 1 421 ? 6.5 -14.688 -32.906 1 90.25 421 ASP B O 1
ATOM 7057 N N . ALA B 1 422 ? 7.16 -15.773 -31.062 1 92.88 422 ALA B N 1
ATOM 7058 C CA . ALA B 1 422 ? 5.797 -15.859 -30.547 1 92.88 422 ALA B CA 1
ATOM 7059 C C . ALA B 1 422 ? 5.23 -14.477 -30.25 1 92.88 422 ALA B C 1
ATOM 7061 O O . ALA B 1 422 ? 4.059 -14.203 -30.531 1 92.88 422 ALA B O 1
ATOM 7062 N N . LEU B 1 423 ? 6.043 -13.625 -29.672 1 88 423 LEU B N 1
ATOM 7063 C CA . LEU B 1 423 ? 5.621 -12.266 -29.359 1 88 423 LEU B CA 1
ATOM 7064 C C . LEU B 1 423 ? 5.207 -11.516 -30.625 1 88 423 LEU B C 1
ATOM 7066 O O . LEU B 1 423 ? 4.25 -10.742 -30.594 1 88 423 LEU B O 1
ATOM 7070 N N . GLU B 1 424 ? 5.938 -11.703 -31.656 1 86.19 424 GLU B N 1
ATOM 7071 C CA . GLU B 1 424 ? 5.609 -11.086 -32.938 1 86.19 424 GLU B CA 1
ATOM 7072 C C . GLU B 1 424 ? 4.215 -11.492 -33.406 1 86.19 424 GLU B C 1
ATOM 7074 O O . GLU B 1 424 ? 3.557 -10.75 -34.125 1 86.19 424 GLU B O 1
ATOM 7079 N N . LYS B 1 425 ? 3.84 -12.672 -32.969 1 90.06 425 LYS B N 1
ATOM 7080 C CA . LYS B 1 425 ? 2.518 -13.172 -33.344 1 90.06 425 LYS B CA 1
ATOM 7081 C C . LYS B 1 425 ? 1.48 -12.828 -32.281 1 90.06 425 LYS B C 1
ATOM 7083 O O . LYS B 1 425 ? 0.344 -13.297 -32.344 1 90.06 425 LYS B O 1
ATOM 7088 N N . GLY B 1 426 ? 1.896 -12.094 -31.266 1 89.38 426 GLY B N 1
ATOM 7089 C CA . GLY B 1 426 ? 0.97 -11.625 -30.25 1 89.38 426 GLY B CA 1
ATOM 7090 C C . GLY B 1 426 ? 0.862 -12.562 -29.062 1 89.38 426 GLY B C 1
ATOM 7091 O O . GLY B 1 426 ? -0.07 -12.453 -28.266 1 89.38 426 GLY B O 1
ATOM 7092 N N . ILE B 1 427 ? 1.733 -13.508 -28.938 1 92.56 427 ILE B N 1
ATOM 7093 C CA . ILE B 1 427 ? 1.728 -14.453 -27.828 1 92.56 427 ILE B CA 1
ATOM 7094 C C . ILE B 1 427 ? 2.859 -14.117 -26.859 1 92.56 427 ILE B C 1
ATOM 7096 O O . ILE B 1 427 ? 4.035 -14.211 -27.219 1 92.56 427 ILE B O 1
ATOM 7100 N N . MET B 1 428 ? 2.5 -13.766 -25.641 1 91 428 MET B N 1
ATOM 7101 C CA . MET B 1 428 ? 3.504 -13.5 -24.609 1 91 428 MET B CA 1
ATOM 7102 C C . MET B 1 428 ? 3.748 -14.727 -23.75 1 91 428 MET B C 1
ATOM 7104 O O . MET B 1 428 ? 3.076 -14.922 -22.734 1 91 428 MET B O 1
ATOM 7108 N N . LEU B 1 429 ? 4.734 -15.453 -24.141 1 91 429 LEU B N 1
ATOM 7109 C CA . LEU B 1 429 ? 5.113 -16.625 -23.359 1 91 429 LEU B CA 1
ATOM 7110 C C . LEU B 1 429 ? 5.887 -16.219 -22.109 1 91 429 LEU B C 1
ATOM 7112 O O . LEU B 1 429 ? 6.422 -15.117 -22.047 1 91 429 LEU B O 1
ATOM 7116 N N . GLY B 1 430 ? 5.863 -17.094 -21.109 1 90.56 430 GLY B N 1
ATOM 7117 C CA . GLY B 1 430 ? 6.637 -16.859 -19.906 1 90.56 430 GLY B CA 1
ATOM 7118 C C . GLY B 1 430 ? 8.078 -17.328 -20.016 1 90.56 430 GLY B C 1
ATOM 7119 O O . GLY B 1 430 ? 8.344 -18.531 -19.984 1 90.56 430 GLY B O 1
ATOM 7120 N N . PRO B 1 431 ? 8.984 -16.422 -20.156 1 89.75 431 PRO B N 1
ATOM 7121 C CA . PRO B 1 431 ? 10.383 -16.828 -20.328 1 89.75 431 PRO B CA 1
ATOM 7122 C C . PRO B 1 431 ? 10.953 -17.516 -19.094 1 89.75 431 PRO B C 1
ATOM 7124 O O . PRO B 1 431 ? 10.992 -16.922 -18.016 1 89.75 431 PRO B O 1
ATOM 7127 N N . GLY B 1 432 ? 11.453 -18.719 -19.328 1 93.25 432 GLY B N 1
ATOM 7128 C CA . GLY B 1 432 ? 12.008 -19.469 -18.203 1 93.25 432 GLY B CA 1
ATOM 7129 C C . GLY B 1 432 ? 13.203 -18.781 -17.562 1 93.25 432 GLY B C 1
ATOM 7130 O O . GLY B 1 432 ? 13.422 -18.906 -16.359 1 93.25 432 GLY B O 1
ATOM 7131 N N . GLN B 1 433 ? 13.938 -18.031 -18.344 1 90.94 433 GLN B N 1
ATOM 7132 C CA . GLN B 1 433 ? 15.141 -17.344 -17.891 1 90.94 433 GLN B CA 1
ATOM 7133 C C . GLN B 1 433 ? 14.828 -16.406 -16.734 1 90.94 433 GLN B C 1
ATOM 7135 O O . GLN B 1 433 ? 15.664 -16.203 -15.844 1 90.94 433 GLN B O 1
ATOM 7140 N N . LEU B 1 434 ? 13.648 -15.883 -16.719 1 89.25 434 LEU B N 1
ATOM 7141 C CA . LEU B 1 434 ? 13.219 -14.938 -15.695 1 89.25 434 LEU B CA 1
ATOM 7142 C C . LEU B 1 434 ? 13.195 -15.602 -14.328 1 89.25 434 LEU B C 1
ATOM 7144 O O . LEU B 1 434 ? 13.359 -14.93 -13.305 1 89.25 434 LEU B O 1
ATOM 7148 N N . PHE B 1 435 ? 12.977 -16.891 -14.312 1 95.12 435 PHE B N 1
ATOM 7149 C CA . PHE B 1 435 ? 12.758 -17.609 -13.055 1 95.12 435 PHE B CA 1
ATOM 7150 C C . PHE B 1 435 ? 14.055 -18.234 -12.562 1 95.12 435 PHE B C 1
ATOM 7152 O O . PHE B 1 435 ? 14.109 -18.75 -11.445 1 95.12 435 PHE B O 1
ATOM 7159 N N . MET B 1 436 ? 15.109 -18.141 -13.406 1 94.81 436 MET B N 1
ATOM 7160 C CA . MET B 1 436 ? 16.391 -18.703 -13.008 1 94.81 436 MET B CA 1
ATOM 7161 C C . MET B 1 436 ? 17.141 -17.766 -12.07 1 94.81 436 MET B C 1
ATOM 7163 O O . MET B 1 436 ? 17.125 -16.547 -12.258 1 94.81 436 MET B O 1
ATOM 7167 N N . VAL B 1 437 ? 17.75 -18.297 -11.07 1 95 437 VAL B N 1
ATOM 7168 C CA . VAL B 1 437 ? 18.484 -17.484 -10.102 1 95 437 VAL B CA 1
ATOM 7169 C C . VAL B 1 437 ? 19.609 -16.734 -10.805 1 95 437 VAL B C 1
ATOM 7171 O O . VAL B 1 437 ? 19.828 -15.547 -10.562 1 95 437 VAL B O 1
ATOM 7174 N N . ASP B 1 438 ? 20.312 -17.406 -11.75 1 89.75 438 ASP B N 1
ATOM 7175 C CA . ASP B 1 438 ? 21.469 -16.812 -12.422 1 89.75 438 ASP B CA 1
ATOM 7176 C C . ASP B 1 438 ? 21.094 -16.328 -13.828 1 89.75 438 ASP B C 1
ATOM 7178 O O . ASP B 1 438 ? 21.969 -15.984 -14.625 1 89.75 438 ASP B O 1
ATOM 7182 N N . ALA B 1 439 ? 19.891 -16.391 -14.211 1 85.62 439 ALA B N 1
ATOM 7183 C CA . ALA B 1 439 ? 19.359 -15.938 -15.492 1 85.62 439 ALA B CA 1
ATOM 7184 C C . ALA B 1 439 ? 20.031 -16.672 -16.656 1 85.62 439 ALA B C 1
ATOM 7186 O O . ALA B 1 439 ? 20.297 -16.062 -17.688 1 85.62 439 ALA B O 1
ATOM 7187 N N . LYS B 1 440 ? 20.391 -17.891 -16.438 1 89.25 440 LYS B N 1
ATOM 7188 C CA . LYS B 1 440 ? 20.984 -18.688 -17.5 1 89.25 440 LYS B CA 1
ATOM 7189 C C . LYS B 1 440 ? 19.969 -19.047 -18.562 1 89.25 440 LYS B C 1
ATOM 7191 O O . LYS B 1 440 ? 18.766 -19.141 -18.281 1 89.25 440 LYS B O 1
ATOM 7196 N N . ALA B 1 441 ? 20.484 -19.203 -19.75 1 90.44 441 ALA B N 1
ATOM 7197 C CA . ALA B 1 441 ? 19.609 -19.641 -20.844 1 90.44 441 ALA B CA 1
ATOM 7198 C C . ALA B 1 441 ? 18.969 -20.984 -20.516 1 90.44 441 ALA B C 1
ATOM 7200 O O . ALA B 1 441 ? 19.609 -21.859 -19.938 1 90.44 441 ALA B O 1
ATOM 7201 N N . THR B 1 442 ? 17.703 -21.109 -20.891 1 94.88 442 THR B N 1
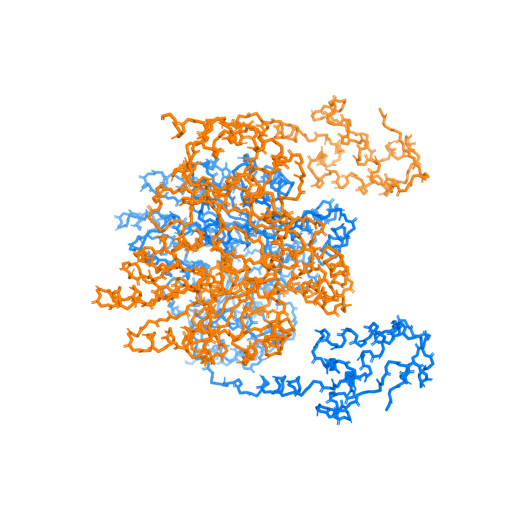ATOM 7202 C CA . THR B 1 442 ? 16.984 -22.344 -20.594 1 94.88 442 THR B CA 1
ATOM 7203 C C . THR B 1 442 ? 15.875 -22.578 -21.625 1 94.88 442 THR B C 1
ATOM 7205 O O . THR B 1 442 ? 15.406 -21.641 -22.281 1 94.88 442 THR B O 1
ATOM 7208 N N . GLY B 1 443 ? 15.547 -23.797 -21.812 1 95.31 443 GLY B N 1
ATOM 7209 C CA . GLY B 1 443 ? 14.438 -24.141 -22.672 1 95.31 443 GLY B CA 1
ATOM 7210 C C . GLY B 1 443 ? 13.102 -24.141 -21.969 1 95.31 443 GLY B C 1
ATOM 7211 O O . GLY B 1 443 ? 12.047 -24.266 -22.594 1 95.31 443 GLY B O 1
ATOM 7212 N N . TRP B 1 444 ? 13.133 -23.922 -20.703 1 96.38 444 TRP B N 1
ATOM 7213 C CA . TRP B 1 444 ? 11.914 -23.969 -19.891 1 96.38 444 TRP B CA 1
ATOM 7214 C C . TRP B 1 444 ? 11.094 -22.703 -20.062 1 96.38 444 TRP B C 1
ATOM 7216 O O . TRP B 1 444 ? 11.641 -21.625 -20.297 1 96.38 444 TRP B O 1
ATOM 7226 N N . MET B 1 445 ? 9.781 -22.875 -19.969 1 96 445 MET B N 1
ATOM 7227 C CA . MET B 1 445 ? 8.812 -21.781 -20.047 1 96 445 MET B CA 1
ATOM 7228 C C . MET B 1 445 ? 7.637 -22.047 -19.125 1 96 445 MET B C 1
ATOM 7230 O O . MET B 1 445 ? 7.32 -23.188 -18.812 1 96 445 MET B O 1
ATOM 7234 N N . ARG B 1 446 ? 7.031 -20.984 -18.719 1 96.19 446 ARG B N 1
ATOM 7235 C CA . ARG B 1 446 ? 5.852 -21.109 -17.875 1 96.19 446 ARG B CA 1
ATOM 7236 C C . ARG B 1 446 ? 4.582 -20.766 -18.641 1 96.19 446 ARG B C 1
ATOM 7238 O O . ARG B 1 446 ? 4.535 -19.75 -19.344 1 96.19 446 ARG B O 1
ATOM 7245 N N . PHE B 1 447 ? 3.625 -21.578 -18.578 1 97 447 PHE B N 1
ATOM 7246 C CA . PHE B 1 447 ? 2.289 -21.312 -19.094 1 97 447 PHE B CA 1
ATOM 7247 C C . PHE B 1 447 ? 1.3 -21.094 -17.953 1 97 447 PHE B C 1
ATOM 7249 O O . PHE B 1 447 ? 1.258 -21.891 -17 1 97 447 PHE B O 1
ATOM 7256 N N . ASN B 1 448 ? 0.582 -20.047 -17.969 1 96.62 448 ASN B N 1
ATOM 7257 C CA . ASN B 1 448 ? -0.611 -19.859 -17.141 1 96.62 448 ASN B CA 1
ATOM 7258 C C . ASN B 1 448 ? -1.828 -20.531 -17.766 1 96.62 448 ASN B C 1
ATOM 7260 O O . ASN B 1 448 ? -2.332 -20.094 -18.797 1 96.62 448 ASN B O 1
ATOM 7264 N N . VAL B 1 449 ? -2.352 -21.516 -17.172 1 97.81 449 VAL B N 1
ATOM 7265 C CA . VAL B 1 449 ? -3.361 -22.375 -17.781 1 97.81 449 VAL B CA 1
ATOM 7266 C C . VAL B 1 449 ? -4.645 -21.578 -18.016 1 97.81 449 VAL B C 1
ATOM 7268 O O . VAL B 1 449 ? -5.371 -21.812 -18.984 1 97.81 449 VAL B O 1
ATOM 7271 N N . ALA B 1 450 ? -4.891 -20.609 -17.156 1 96.12 450 ALA B N 1
ATOM 7272 C CA . ALA B 1 450 ? -6.113 -19.812 -17.25 1 96.12 450 ALA B CA 1
ATOM 7273 C C . ALA B 1 450 ? -6.09 -18.922 -18.5 1 96.12 450 ALA B C 1
ATOM 7275 O O . ALA B 1 450 ? -7.141 -18.5 -18.984 1 96.12 450 ALA B O 1
ATOM 7276 N N . PHE B 1 451 ? -4.918 -18.656 -18.984 1 94.81 451 PHE B N 1
ATOM 7277 C CA . PHE B 1 451 ? -4.762 -17.797 -20.141 1 94.81 451 PHE B CA 1
ATOM 7278 C C . PHE B 1 451 ? -4.336 -18.609 -21.359 1 94.81 451 PHE B C 1
ATOM 7280 O O . PHE B 1 451 ? -3.887 -18.047 -22.359 1 94.81 451 PHE B O 1
ATOM 7287 N N . SER B 1 452 ? -4.473 -19.938 -21.344 1 97.5 452 SER B N 1
ATOM 7288 C CA . SER B 1 452 ? -3.939 -20.781 -22.406 1 97.5 452 SER B CA 1
ATOM 7289 C C . SER B 1 452 ? -5 -21.734 -22.938 1 97.5 452 SER B C 1
ATOM 7291 O O . SER B 1 452 ? -4.676 -22.812 -23.453 1 97.5 452 SER B O 1
ATOM 7293 N N . THR B 1 453 ? -6.203 -21.344 -22.812 1 95.88 453 THR B N 1
ATOM 7294 C CA . THR B 1 453 ? -7.254 -22.281 -23.188 1 95.88 453 THR B CA 1
ATOM 7295 C C . THR B 1 453 ? -7.789 -21.969 -24.578 1 95.88 453 THR B C 1
ATOM 7297 O O . THR B 1 453 ? -8.594 -22.734 -25.141 1 95.88 453 THR B O 1
ATOM 7300 N N . ASP B 1 454 ? -7.383 -20.906 -25.141 1 95.62 454 ASP B N 1
ATOM 7301 C CA . ASP B 1 454 ? -7.871 -20.516 -26.469 1 95.62 454 ASP B CA 1
ATOM 7302 C C . ASP B 1 454 ? -7.219 -21.359 -27.562 1 95.62 454 ASP B C 1
ATOM 7304 O O . ASP B 1 454 ? -6.016 -21.25 -27.812 1 95.62 454 ASP B O 1
ATOM 7308 N N . PRO B 1 455 ? -8 -22.078 -28.297 1 94.94 455 PRO B N 1
ATOM 7309 C CA . PRO B 1 455 ? -7.43 -22.938 -29.344 1 94.94 455 PRO B CA 1
ATOM 7310 C C . PRO B 1 455 ? -6.68 -22.141 -30.406 1 94.94 455 PRO B C 1
ATOM 7312 O O . PRO B 1 455 ? -5.703 -22.625 -30.984 1 94.94 455 PRO B O 1
ATOM 7315 N N . ALA B 1 456 ? -7.145 -20.891 -30.656 1 95.69 456 ALA B N 1
ATOM 7316 C CA . ALA B 1 456 ? -6.504 -20.047 -31.672 1 95.69 456 ALA B CA 1
ATOM 7317 C C . ALA B 1 456 ? -5.055 -19.75 -31.281 1 95.69 456 ALA B C 1
ATOM 7319 O O . ALA B 1 456 ? -4.188 -19.641 -32.156 1 95.69 456 ALA B O 1
ATOM 7320 N N . MET B 1 457 ? -4.816 -19.641 -30.062 1 96.5 457 MET B N 1
ATOM 7321 C CA . MET B 1 457 ? -3.455 -19.406 -29.578 1 96.5 457 MET B CA 1
ATOM 7322 C C . MET B 1 457 ? -2.549 -20.594 -29.922 1 96.5 457 MET B C 1
ATOM 7324 O O . MET B 1 457 ? -1.41 -20.391 -30.344 1 96.5 457 MET B O 1
ATOM 7328 N N . TRP B 1 458 ? -3.039 -21.734 -29.766 1 96.44 458 TRP B N 1
ATOM 7329 C CA . TRP B 1 458 ? -2.242 -22.938 -29.984 1 96.44 458 TRP B CA 1
ATOM 7330 C C . TRP B 1 458 ? -1.953 -23.141 -31.469 1 96.44 458 TRP B C 1
ATOM 7332 O O . TRP B 1 458 ? -0.879 -23.625 -31.828 1 96.44 458 TRP B O 1
ATOM 7342 N N . GLU B 1 459 ? -2.908 -22.812 -32.281 1 94.69 459 GLU B N 1
ATOM 7343 C CA . GLU B 1 459 ? -2.678 -22.859 -33.719 1 94.69 459 GLU B CA 1
ATOM 7344 C C . GLU B 1 459 ? -1.538 -21.938 -34.125 1 94.69 459 GLU B C 1
ATOM 7346 O O . GLU B 1 459 ? -0.675 -22.312 -34.938 1 94.69 459 GLU B O 1
ATOM 7351 N N . LEU B 1 460 ? -1.618 -20.797 -33.594 1 94.75 460 LEU B N 1
ATOM 7352 C CA . LEU B 1 460 ? -0.57 -19.812 -33.875 1 94.75 460 LEU B CA 1
ATOM 7353 C C . LEU B 1 460 ? 0.774 -20.297 -33.344 1 94.75 460 LEU B C 1
ATOM 7355 O O . LEU B 1 460 ? 1.802 -20.156 -34 1 94.75 460 LEU B O 1
ATOM 7359 N N . LEU B 1 461 ? 0.745 -20.812 -32.156 1 95.5 461 LEU B N 1
ATOM 7360 C CA . LEU B 1 461 ? 1.981 -21.281 -31.516 1 95.5 461 LEU B CA 1
ATOM 7361 C C . LEU B 1 461 ? 2.586 -22.438 -32.312 1 95.5 461 LEU B C 1
ATOM 7363 O O . LEU B 1 461 ? 3.809 -22.547 -32.438 1 95.5 461 LEU B O 1
ATOM 7367 N N . GLU B 1 462 ? 1.795 -23.297 -32.781 1 94.12 462 GLU B N 1
ATOM 7368 C CA . GLU B 1 462 ? 2.262 -24.422 -33.594 1 94.12 462 GLU B CA 1
ATOM 7369 C C . GLU B 1 462 ? 3.01 -23.938 -34.812 1 94.12 462 GLU B C 1
ATOM 7371 O O . GLU B 1 462 ? 4.055 -24.5 -35.188 1 94.12 462 GLU B O 1
ATOM 7376 N N . LYS B 1 463 ? 2.514 -22.922 -35.438 1 92.88 463 LYS B N 1
ATOM 7377 C CA . LYS B 1 463 ? 3.158 -22.359 -36.625 1 92.88 463 LYS B CA 1
ATOM 7378 C C . LYS B 1 463 ? 4.539 -21.797 -36.281 1 92.88 463 LYS B C 1
ATOM 7380 O O . LYS B 1 463 ? 5.477 -21.922 -37.062 1 92.88 463 LYS B O 1
ATOM 7385 N N . VAL B 1 464 ? 4.609 -21.172 -35.188 1 92.62 464 VAL B N 1
ATOM 7386 C CA . VAL B 1 464 ? 5.875 -20.594 -34.75 1 92.62 464 VAL B CA 1
ATOM 7387 C C . VAL B 1 464 ? 6.855 -21.703 -34.375 1 92.62 464 VAL B C 1
ATOM 7389 O O . VAL B 1 464 ? 8.055 -21.594 -34.656 1 92.62 464 VAL B O 1
ATOM 7392 N N . LEU B 1 465 ? 6.348 -22.734 -33.781 1 92.38 465 LEU B N 1
ATOM 7393 C CA . LEU B 1 465 ? 7.16 -23.828 -33.25 1 92.38 465 LEU B CA 1
ATOM 7394 C C . LEU B 1 465 ? 7.82 -24.609 -34.375 1 92.38 465 LEU B C 1
ATOM 7396 O O . LEU B 1 465 ? 8.945 -25.094 -34.25 1 92.38 465 LEU B O 1
ATOM 7400 N N . VAL B 1 466 ? 7.156 -24.734 -35.469 1 89 466 VAL B N 1
ATOM 7401 C CA . VAL B 1 466 ? 7.66 -25.484 -36.625 1 89 466 VAL B CA 1
ATOM 7402 C C . VAL B 1 466 ? 9 -24.922 -37.062 1 89 466 VAL B C 1
ATOM 7404 O O . VAL B 1 466 ? 9.914 -25.672 -37.406 1 89 466 VAL B O 1
ATOM 7407 N N . LYS B 1 467 ? 9.086 -23.641 -36.969 1 85.06 467 LYS B N 1
ATOM 7408 C CA . LYS B 1 467 ? 10.32 -22.969 -37.375 1 85.06 467 LYS B CA 1
ATOM 7409 C C . LYS B 1 467 ? 11.477 -23.344 -36.438 1 85.06 467 LYS B C 1
ATOM 7411 O O . LYS B 1 467 ? 12.633 -23.344 -36.875 1 85.06 467 LYS B O 1
ATOM 7416 N N . HIS B 1 468 ? 11.227 -23.656 -35.281 1 86.62 468 HIS B N 1
ATOM 7417 C CA . HIS B 1 468 ? 12.258 -23.859 -34.281 1 86.62 468 HIS B CA 1
ATOM 7418 C C . HIS B 1 468 ? 12.562 -25.344 -34.094 1 86.62 468 HIS B C 1
ATOM 7420 O O . HIS B 1 468 ? 13.648 -25.703 -33.625 1 86.62 468 HIS B O 1
ATOM 7426 N N . VAL B 1 469 ? 11.664 -26.156 -34.312 1 82.81 469 VAL B N 1
ATOM 7427 C CA . VAL B 1 469 ? 11.867 -27.594 -34.156 1 82.81 469 VAL B CA 1
ATOM 7428 C C . VAL B 1 469 ? 12.539 -28.172 -35.406 1 82.81 469 VAL B C 1
ATOM 7430 O O . VAL B 1 469 ? 13.383 -29.062 -35.312 1 82.81 469 VAL B O 1
ATOM 7433 N N . ARG B 1 470 ? 12.109 -27.766 -36.562 1 66.06 470 ARG B N 1
ATOM 7434 C CA . ARG B 1 470 ? 12.766 -28.188 -37.781 1 66.06 470 ARG B CA 1
ATOM 7435 C C . ARG B 1 470 ? 14.227 -27.734 -37.812 1 66.06 470 ARG B C 1
ATOM 7437 O O . ARG B 1 470 ? 15.094 -28.453 -38.281 1 66.06 470 ARG B O 1
ATOM 7444 N N . ARG B 1 471 ? 14.484 -26.625 -37.344 1 56.69 471 ARG B N 1
ATOM 7445 C CA . ARG B 1 471 ? 15.852 -26.125 -37.344 1 56.69 471 ARG B CA 1
ATOM 7446 C C . ARG B 1 471 ? 16.734 -26.953 -36.438 1 56.69 471 ARG B C 1
ATOM 7448 O O . ARG B 1 471 ? 17.938 -27.078 -36.656 1 56.69 471 ARG B O 1
ATOM 7455 N N . SER B 1 472 ? 16.25 -27.438 -35.281 1 55.03 472 SER B N 1
ATOM 7456 C CA . SER B 1 472 ? 17.062 -28.219 -34.375 1 55.03 472 SER B CA 1
ATOM 7457 C C . SER B 1 472 ? 17.344 -29.609 -34.906 1 55.03 472 SER B C 1
ATOM 7459 O O . SER B 1 472 ? 18.266 -30.297 -34.469 1 55.03 472 SER B O 1
ATOM 7461 N N . GLY B 1 473 ? 16.516 -30.297 -35.812 1 44.72 473 GLY B N 1
ATOM 7462 C CA . GLY B 1 473 ? 16.828 -31.547 -36.5 1 44.72 473 GLY B CA 1
ATOM 7463 C C . GLY B 1 473 ? 17.859 -31.375 -37.594 1 44.72 473 GLY B C 1
ATOM 7464 O O . GLY B 1 473 ? 18.328 -32.344 -38.188 1 44.72 473 GLY B O 1
ATOM 7465 N N . MET B 1 474 ? 18.094 -30.219 -38.156 1 38.22 474 MET B N 1
ATOM 7466 C CA . MET B 1 474 ? 19.188 -30.078 -39.094 1 38.22 474 MET B CA 1
ATOM 7467 C C . MET B 1 474 ? 20.484 -29.703 -38.406 1 38.22 474 MET B C 1
ATOM 7469 O O . MET B 1 474 ? 20.484 -28.922 -37.469 1 38.22 474 MET B O 1
#

InterPro domains:
  IPR000524 Transcription regulator HTH, GntR [PF00392] (13-75)
  IPR000524 Transcription regulator HTH, GntR [PS50949] (10-78)
  IPR000524 Transcription regulator HTH, GntR [SM00345] (16-75)
  IPR000524 Transcription regulator HTH, GntR [cd07377] (11-76)
  IPR004839 Aminotransferase, class I/classII, large domain [PF00155] (141-463)
  IPR015421 Pyridoxal phosphate-dependent transferase, major domain [G3DSA:3.40.640.10] (128-458)
  IPR015424 Pyridoxal phosphate-dependent transferase [SSF53383] (115-464)
  IPR036388 Winged helix-like DNA-binding domain superfamily [G3DSA:1.10.10.10] (1-76)
  IPR036390 Winged helix DNA-binding domain superfamily [SSF46785] (5-83)
  IPR051446 HTH-type transcriptional regulator with aminotransferase domain [PTHR46577] (3-464)

Sequence (948 aa):
MFELHPDSSTPLVNQIIDGLRELIDNQTLKPGAKVPSIRAFAASYSVSTFTVVEAYDRLVAQGLLVSRGNAGFFVNRAAGELLEQHNTEADTSRPTFNSEWYLQQIFEIRQLPYKPGCGWLPNDWMYEDGLRRGLRQVAGSPLELSGYGDPMGLMELRALTAQNLQQELSIVANPAQLMLTHGASQALDLAARTLVRPGDVVLVDDPGYPNLMSILRTQGATLVGVPRTPAGYDLNQLEQLLSHHRPTAFFTQPHLHSPTCSRTPLPQLHRLLQLASQHGFRLVENNLYADMVAEPQPCLASLDHLQQVVYVGSYSKSISPNVRVGYMLANPELMQKLLHLKMRSGLTTSQVMERVVYAAIIDGRWRKHLKRLRQRLAEAHQEVGRHLHRLGFELFTESDEGMYIWTRHPAIPDSAALLDDALEKGIMLGPGQLFMVDAKATGWMRFNVAFSTDPAMWELLEKVLVKHVRRSGMMFELHPDSSTPLVNQIIDGLRELIDNQTLKPGAKVPSIRAFAASYSVSTFTVVEAYDRLVAQGLLVSRGNAGFFVNRAAGELLEQHNTEADTSRPTFNSEWYLQQIFEIRQLPYKPGCGWLPNDWMYEDGLRRGLRQVAGSPLELSGYGDPMGLMELRALTAQNLQQELSIVANPAQLMLTHGASQALDLAARTLVRPGDVVLVDDPGYPNLMSILRTQGATLVGVPRTPAGYDLNQLEQLLSHHRPTAFFTQPHLHSPTCSRTPLPQLHRLLQLASQHGFRLVENNLYADMVAEPQPCLASLDHLQQVVYVGSYSKSISPNVRVGYMLANPELMQKLLHLKMRSGLTTSQVMERVVYAAIIDGRWRKHLKRLRQRLAEAHQEVGRHLHRLGFELFTESDEGMYIWTRHPAIPDSAALLDDALEKGIMLGPGQLFMVDAKATGWMRFNVAFSTDPAMWELLEKVLVKHVRRSGM

Solvent-accessible surface area (backbone atoms only — not comparable to full-atom values): 48090 Å² total; per-residue (Å²): 133,73,88,81,56,86,86,45,93,54,53,63,40,56,48,49,40,51,39,51,47,48,32,42,74,70,50,73,42,40,66,58,36,74,49,73,44,51,66,56,42,14,63,75,68,72,46,55,53,64,47,37,46,48,23,50,29,23,34,32,42,60,42,52,29,40,78,47,83,94,80,37,40,22,30,28,56,66,48,63,57,55,61,57,59,65,68,59,75,62,74,74,69,74,73,70,94,38,70,70,48,48,61,52,37,66,48,68,53,69,80,46,88,33,47,23,29,50,94,66,57,51,50,89,70,34,36,56,68,36,47,30,50,8,28,41,50,52,38,74,38,92,73,80,40,38,47,54,54,49,58,49,37,52,62,70,44,34,45,38,50,34,50,49,36,30,73,55,37,53,29,74,59,57,50,86,25,37,33,49,28,52,14,41,47,28,38,52,38,48,49,42,67,71,68,50,52,66,69,36,37,30,35,31,41,24,58,18,53,47,62,60,53,49,34,39,46,72,54,38,37,44,79,42,63,36,46,60,44,62,73,16,72,41,58,70,58,43,53,52,47,57,73,77,44,79,40,49,32,35,47,39,43,59,51,54,17,57,49,50,33,27,44,50,48,69,71,58,50,53,50,49,54,49,49,27,65,74,65,63,28,39,38,34,40,44,43,57,50,59,74,40,48,88,70,68,58,84,43,64,38,33,76,50,59,22,69,61,25,32,35,33,28,42,42,30,80,65,45,24,42,19,61,32,42,14,26,33,36,32,32,65,73,60,34,52,54,46,51,54,50,43,38,49,44,33,42,42,54,37,46,58,51,46,50,22,53,39,43,22,44,28,63,38,55,42,65,60,49,41,52,50,45,38,50,52,31,24,54,28,28,51,53,37,49,51,55,38,48,73,74,56,37,44,65,63,48,93,62,52,51,46,56,40,42,22,31,29,38,86,60,31,67,53,34,64,65,58,44,55,56,32,40,76,73,35,32,39,61,20,64,32,32,55,25,32,78,82,52,51,85,32,27,38,29,35,35,18,29,80,50,44,70,54,66,69,56,52,57,53,47,50,62,54,44,52,64,49,44,57,53,56,75,98,136,73,86,80,55,86,85,46,92,55,54,63,40,56,47,49,40,51,38,51,48,47,33,42,74,68,52,74,44,39,66,56,37,74,49,75,45,52,66,56,42,16,62,75,68,73,45,54,52,64,46,38,46,48,24,52,30,23,33,34,43,60,40,51,29,41,77,46,83,95,80,37,41,21,30,27,56,66,47,62,57,58,60,56,57,66,68,59,74,64,75,74,70,73,74,69,95,37,69,70,49,49,63,52,37,65,48,67,51,71,79,48,86,35,47,22,30,50,94,66,54,51,48,88,70,34,37,55,70,36,48,30,51,7,27,42,52,52,38,73,39,92,71,80,39,38,47,54,53,50,58,50,38,54,63,70,44,34,45,38,50,34,51,51,36,29,73,54,37,52,28,75,59,57,51,84,26,36,32,48,28,51,14,40,47,28,38,51,38,48,48,41,66,72,68,48,50,67,70,36,36,30,36,32,40,24,58,18,53,46,62,59,52,51,37,38,45,73,53,38,36,42,79,42,63,36,46,60,41,61,72,15,71,41,60,70,57,43,53,53,48,56,73,78,44,78,40,50,30,36,46,41,43,59,49,53,18,57,49,50,34,26,43,48,48,68,69,57,49,52,49,49,54,50,50,30,64,75,67,64,28,39,38,37,41,43,43,57,49,58,75,39,48,87,68,68,58,83,44,66,39,32,76,50,59,23,68,61,26,33,35,33,28,42,42,31,81,64,46,22,43,19,61,32,42,15,26,32,33,31,33,63,73,60,33,53,56,46,49,53,51,44,36,48,43,33,43,42,54,36,45,58,52,45,49,21,53,40,43,21,44,28,64,37,55,41,66,59,50,41,53,51,46,38,49,51,31,24,52,26,28,53,53,36,49,51,54,38,47,72,73,56,37,44,64,61,50,92,61,51,50,48,55,43,44,21,29,30,38,85,59,32,67,54,34,65,66,57,43,54,56,32,40,75,72,35,31,39,62,20,63,32,33,56,24,31,78,81,52,49,86,32,26,38,29,32,35,18,29,79,50,44,69,53,64,70,57,51,56,54,48,51,62,55,44,51,64,49,44,56,53,55,78,98

Radius of gyration: 29.44 Å; Cα contacts (8 Å, |Δi|>4): 1802; chains: 2; bounding box: 72×71×82 Å

Foldseek 3Di:
DDAADVPDPDHRLVVLLVVVVVCDQVCVAPAFRADDALVRVCVVRVHDSVSSVSSLVVCVVVQQWDQDPPPHIGGHNVVVVVVVVVPPPPPPPPPDDDLVVVVVVLVVLVPFPFEQQHDAFDPVLALVVLLVQLLVVLVPDDDDPPDPPDQQADLLLLVVVQVCCCVQAVQHDDSLQKGKFLALLVVLLLCLLLQDAAPAEEEEAFLADLSSLVSNVVNNYDYDHFYAALAGTPVVVVVVVLVVHQGQEYEYEQACGPPQGHHYDPVVLVVVVVSCVVSVHAYEYEHACQLFDPHGDHDNSSVVSQARYKYWYGCCRHHRVVLRIIMIGHPNVSSVSSSVVSCVVPNHDDNSSSSSVSSSCVVPCSNVSSVVSNVVQLVLLVQLVVLCVVLQKDWSYRDSIHFKTKIFHPLPFFCVVLQVLLVVVSHHWNHSLSSGSVSDGGRITMGGSSSRNDVVSSVSSSVSVCVRNVVSVD/DDAADVPDPDDRLVSVLVVVVVCDQVCVAPFFRADDALVRVCVVRVHDSVSSVSSQVVCVVVQQWDQDPPPGIGGHNPVVVVVVVVPPPPPPPPPDDDLVVVVVVLVVLVPFPFEQQHDAFDPVLALVVLLVQLLVVLVPDDDDPPDPPDQQADLLLLVVVQVCCCVQAVQHDDSLQKGKFLALLVVLLLVLLLQDAAPAEEEEAFLADLSSLVSNVVNNYDYDHFYAALAGTPVVVVVVVLVVHQGQEYEYEQACGPPQGHHYDPVVLVVVVVSCVVSVHAYEYEHACQLFDPHGDHDNSSVVSQARYKYWYGCCRHHRVVLRIIMIGHPNVSSVSSSVVSCVVPNHDDNSSSSSVSSSCVVPCSNVSSVVSNVVQLVLLVQLVVLCVVLQKDWSYRDSIHFKTKIFHPLPFFCVVLQVLLVVVSHHWAHSLSSGSVSDGGRITMGGSSSRNDVVSSVSSSVSVCVRNVVSVD

Secondary structure (DSSP, 8-state):
-PPP-TTSSS-HHHHHHHHHHHHHHTTSS-TTPBPPPHHHHHHHHT--HHHHHHHHHHHHHTTSEEEEGGGEEEE-HHHHHHHHHHHH----------HHHHHHHHHHGGG-SB-TT-SS--GGGS-HHHHHHHHHHHHHS----SS---TT--HHHHHHHHHHHHHHH-----GGGEEEESHHHHHHHHHHHHH--TT-EEEEEES--HHHHHHHHHTTPEEEEEEEETTEE-HHHHHHHHHH---SEEEE--SS-TTT-----HHHHHHHHHHHHHHT-EEEEE-TTGGG-SS----HHHHHTTSSEEEEEESTTTT-TTT--EEEE--HHHHHHHHHHHHHHHS---HHHHHHHHHHHHTS-HHHHHHHHHHHHHHHHHHHHHHHHHTTPEESS--SSSSEEEEE-TT-S-THHHHHHHHHTTB--EEGGGG-TT----S-EEEEGGG---HHHHHHHHHHHHHHHHHHH-/-PPP-TTSSS-HHHHHHHHHHHHHHTTSS-TTPBPPPHHHHHHHHT--HHHHHHHHHHHHHTTSEEEEGGGEEEE-HHHHHHHHHHHH----------HHHHHHHHHHGGG-SB-TT-SS--GGGS-HHHHHHHHHHHHHS----SS---TT--HHHHHHHHHHHHHHH-----GGGEEEESHHHHHHHHHHHHH--TT-EEEEEES--HHHHHHHHHTTPEEEEEEEETTEE-HHHHHHHHHH---SEEEE--SS-TTT-----HHHHHHHHHHHHHHT-EEEEE-TTGGG-SS----HHHHHTTSSEEEEEESTTTT-TTT--EEEE--HHHHHHHHHHHHHHHS---HHHHHHHHHHHHTS-HHHHHHHHHHHHHHHHHHHHHHHHHTTPEESS--SSSSEEEEE-TT-S-THHHHHHHHHTTB--EEGGGG-TT----S-EEEEGGG---HHHHHHHHHHHHHHHHHHH-

pLDDT: mean 86.87, std 14.39, range [29.48, 98.81]